Protein AF-Q38E23-F1 (afdb_monomer_lite)

Foldseek 3Di:
DDDDDDDDDDDDDDDDPDDDPDDPDDDDDDDDDDDDPPPPVVVPFPDPQFAKAWDWAPFLLDDLCLVCLVLLVLLLVLLCLLPDDDPPDDPDDPQQDWDWFDDLLAIWTDDPPDILFRPADLLRVLVSLVSVLCQLPDPSNQVSLVLLLVLLLLSLVLRCLRCVCVLCPPVLVVAFALQHQFEFEQFAAAQLFHFALVLLLVVLLVCCVPPQQDWKQFLLRDTDGVVRLCVVLVNPDSVPDDSVNLVLADDPPPQDPDPLVSVVNVSSRRSSCQCRNLPHVNVLVSLCVLLVVLLPDPGHRYAYEYEDEDQLQDLCRLVSSLCSCVVSVNDPGQRYAYEYEHDNDLDDDPRHDDHRPFFWQSSSSCSPQVLLVCCLSCVPDPSCVSVVVNQQRHQAYEYELDPPDDADDSDSPDRRRVVHTSPDHHGSVVVLVSCQRRLSSSQSSCVSVVHAHYFYEFEQDDPPRPSRLSSCLNRGQEYEQCQVCVVRSSSLSSCLLVLREYEHELQVCCSSVVDNSLPGCVSSCVSSLHLYAYHHHRNSHGPDDSCRRSVRSVVCCVSVVDDSQSSLSNSLSSLVSHSNDLVSSCVQANPQSVVFLVGGDCSRSSHHSVSRVSSVVSSVVVVVSSVVSVVVVPDPDDPPDPPPSPPPPPPDDDPQLFAFPPVDDFTATGIDHDLQPPPLLLVQLLLLLVLQVLQVLQDDDFPDPLVDDDDDDPVLQQDCDDPQDHLVQKDWDQDLLFIFMDGPVDDDDDPPSHDALVRLVVSLVSNCVSLVDPSNQVVLVSLLVSLLSSLVSCCSSCVSVQCPDPLCCLLLVLFLLQAFFEQEAAALLQNAALVLVLVLLLCCLVPPQQDFQDDDPPDTAGNVNVCVVLVHDNPDDSVQQQQAFDLVQAQPVVSNVQSSRGNSHPSNSQRARDCDDPVNCQNSLVSVVVVLVVQVVSVRYAYAYEDEDALLALCSLVSNLCSCVVSVVDHPRYAYEYEYELVQLVCLVVVSDQWQSSSSCSVQVNLVCCLSNVNVVVSSLVNQLRHAAYEYDDDQADDADDADSDRRNPGRDSDGHGLLVVLSSRQSNLVSSQVSSSSVVGHGYFYEYAACLDHDPSRLSSCSNRGQAYEANQNCVVRSSSLSSQQQQLHEYEHELQVSCSYYDNNLRGCVLSSLSSPRLYAYHHHRNHHRPDDSDRRVVRLVCCCVNVVQDSLSSLSNRLSSLVSTRDDPVVNCQQAHVLCLAQALVNGDCSRSVHRSSVSSSSSRSSVSVQSSSCSSSVHHRDGPHDRPVRVVVSVCVSVPPPDDDDDDDPVVVVVVVVVVVVVVVVVVVVVVVSVVVSVVVVVVVVVVVVVVVVVVVVVVVVVVVVVVVVVVDDDDDDDDDDDDDDDDDPPVVVVVVVPDDDDDDDDDDDDDDDDDDDDDDGDDDPDDDDDDD

Structure (mmCIF, N/CA/C/O backbone):
data_AF-Q38E23-F1
#
_entry.id   AF-Q38E23-F1
#
loop_
_atom_site.group_PDB
_atom_site.id
_atom_site.type_symbol
_atom_site.label_atom_id
_atom_site.label_alt_id
_atom_site.label_comp_id
_atom_site.label_asym_id
_atom_site.label_entity_id
_atom_site.label_seq_id
_atom_site.pdbx_PDB_ins_code
_atom_site.Cartn_x
_atom_site.Cartn_y
_atom_site.Cartn_z
_atom_site.occupancy
_atom_site.B_iso_or_equiv
_atom_site.auth_seq_id
_atom_site.auth_comp_id
_atom_site.auth_asym_id
_atom_site.auth_atom_id
_atom_site.pdbx_PDB_model_num
ATOM 1 N N . MET A 1 1 ? 8.575 -18.891 19.980 1.00 26.62 1 MET A N 1
ATOM 2 C CA . MET A 1 1 ? 8.418 -19.482 18.633 1.00 26.62 1 MET A CA 1
ATOM 3 C C . MET A 1 1 ? 7.518 -18.541 17.838 1.00 26.62 1 MET A C 1
ATOM 5 O O . MET A 1 1 ? 6.341 -18.454 18.142 1.00 26.62 1 MET A O 1
ATOM 9 N N . SER A 1 2 ? 8.113 -17.519 17.214 1.00 24.58 2 SER A N 1
ATOM 10 C CA . SER A 1 2 ? 8.435 -17.439 15.771 1.00 24.58 2 SER A CA 1
ATOM 11 C C . SER A 1 2 ? 7.200 -17.169 14.900 1.00 24.58 2 SER A C 1
ATOM 13 O O . SER A 1 2 ? 6.460 -18.096 14.613 1.00 24.58 2 SER A O 1
ATOM 15 N N . VAL A 1 3 ? 6.970 -15.904 14.526 1.00 27.03 3 VAL A N 1
ATOM 16 C CA . VAL A 1 3 ? 7.042 -15.373 13.144 1.00 27.03 3 VAL A CA 1
ATOM 17 C C . VAL A 1 3 ? 6.712 -13.873 13.201 1.00 27.03 3 VAL A C 1
ATOM 19 O O . VAL A 1 3 ? 5.596 -13.459 13.502 1.00 27.03 3 VAL A O 1
ATOM 22 N N . SER A 1 4 ? 7.734 -13.065 12.931 1.00 24.98 4 SER A N 1
ATOM 23 C CA . SER A 1 4 ? 7.705 -11.625 12.698 1.00 24.98 4 SER A CA 1
ATOM 24 C C . SER A 1 4 ? 7.331 -11.321 11.245 1.00 24.98 4 SER A C 1
ATOM 26 O O . SER A 1 4 ? 8.031 -11.787 10.350 1.00 24.98 4 SER A O 1
ATOM 28 N N . LEU A 1 5 ? 6.320 -10.481 11.009 1.00 30.67 5 LEU A N 1
ATOM 29 C CA . LEU A 1 5 ? 6.126 -9.764 9.742 1.00 30.67 5 LEU A CA 1
ATOM 30 C C . LEU A 1 5 ? 5.527 -8.375 10.029 1.00 30.67 5 LEU A C 1
ATOM 32 O O . LEU A 1 5 ? 4.349 -8.249 10.350 1.00 30.67 5 LEU A O 1
ATOM 36 N N . ALA A 1 6 ? 6.361 -7.340 9.914 1.00 26.36 6 ALA A N 1
ATOM 37 C CA . ALA A 1 6 ? 5.944 -5.963 9.642 1.00 26.36 6 ALA A CA 1
ATOM 38 C C . ALA A 1 6 ? 5.993 -5.730 8.120 1.00 26.36 6 ALA A C 1
ATOM 40 O O . ALA A 1 6 ? 6.743 -6.426 7.429 1.00 26.36 6 ALA A O 1
ATOM 41 N N . PRO A 1 7 ? 5.253 -4.742 7.589 1.00 33.09 7 PRO A N 1
ATOM 42 C CA . PRO A 1 7 ? 5.989 -3.608 7.015 1.00 33.09 7 PRO A CA 1
ATOM 43 C C . PRO A 1 7 ? 5.291 -2.241 7.168 1.00 33.09 7 PRO A C 1
ATOM 45 O O . PRO A 1 7 ? 4.073 -2.158 7.290 1.00 33.09 7 PRO A O 1
ATOM 48 N N . GLY A 1 8 ? 6.085 -1.163 7.073 1.00 30.02 8 GLY A N 1
ATOM 49 C CA . GLY A 1 8 ? 5.605 0.175 6.685 1.00 30.02 8 GLY A CA 1
ATOM 50 C C . GLY A 1 8 ? 5.859 1.299 7.691 1.00 30.02 8 GLY A C 1
ATOM 51 O O . GLY A 1 8 ? 4.940 1.746 8.367 1.00 30.02 8 GLY A O 1
ATOM 52 N N . ARG A 1 9 ? 7.111 1.764 7.781 1.00 26.50 9 ARG A N 1
ATOM 53 C CA . ARG A 1 9 ? 7.539 2.940 8.556 1.00 26.50 9 ARG A CA 1
ATOM 54 C C . ARG A 1 9 ? 6.974 4.241 7.954 1.00 26.50 9 ARG A C 1
ATOM 56 O O . ARG A 1 9 ? 7.314 4.566 6.824 1.00 26.50 9 ARG A O 1
ATOM 63 N N . SER A 1 10 ? 6.257 5.024 8.756 1.00 29.50 10 SER A N 1
ATOM 64 C CA . SER A 1 10 ? 6.319 6.492 8.746 1.00 29.50 10 SER A CA 1
ATOM 65 C C . SER A 1 10 ? 6.509 6.948 10.196 1.00 29.50 10 SER A C 1
ATOM 67 O O . SER A 1 10 ? 5.745 6.610 11.099 1.00 29.50 10 SER A O 1
ATOM 69 N N . SER A 1 11 ? 7.647 7.583 10.449 1.00 25.92 11 SER A N 1
ATOM 70 C CA . SER A 1 11 ? 8.106 8.007 11.765 1.00 25.92 11 SER A CA 1
ATOM 71 C C . SER A 1 11 ? 7.527 9.378 12.106 1.00 25.92 11 SER A C 1
ATOM 73 O O . SER A 1 11 ? 8.096 10.386 11.697 1.00 25.92 11 SER A O 1
ATOM 75 N N . PHE A 1 12 ? 6.462 9.427 12.906 1.00 30.44 12 PHE A N 1
ATOM 76 C CA . PHE A 1 12 ? 6.234 10.578 13.779 1.00 30.44 12 PHE A CA 1
ATOM 77 C C . PHE A 1 12 ? 6.994 10.329 15.082 1.00 30.44 12 PHE A C 1
ATOM 79 O O . PHE A 1 12 ? 6.668 9.432 15.861 1.00 30.44 12 PHE A O 1
ATOM 86 N N . PHE A 1 13 ? 8.064 11.097 15.284 1.00 25.95 13 PHE A N 1
ATOM 87 C CA . PHE A 1 13 ? 8.781 11.176 16.550 1.00 25.95 13 PHE A CA 1
ATOM 88 C C . PHE A 1 13 ? 7.824 11.680 17.640 1.00 25.95 13 PHE A C 1
ATOM 90 O O . PHE A 1 13 ? 7.591 12.878 17.760 1.00 25.95 13 PHE A O 1
ATOM 97 N N . LEU A 1 14 ? 7.322 10.783 18.487 1.00 28.83 14 LEU A N 1
ATOM 98 C CA . LEU A 1 14 ? 6.865 11.140 19.828 1.00 28.83 14 LEU A CA 1
ATOM 99 C C . LEU A 1 14 ? 7.870 10.560 20.819 1.00 28.83 14 LEU A C 1
ATOM 101 O O . LEU A 1 14 ? 7.968 9.348 21.004 1.00 28.83 14 LEU A O 1
ATOM 105 N N . ARG A 1 15 ? 8.678 11.454 21.406 1.00 25.81 15 ARG A N 1
ATOM 106 C CA . ARG A 1 15 ? 9.614 11.132 22.490 1.00 25.81 15 ARG A CA 1
ATOM 107 C C . ARG A 1 15 ? 8.862 10.391 23.608 1.00 25.81 15 ARG A C 1
ATOM 109 O O . ARG A 1 15 ? 7.825 10.893 24.045 1.00 25.81 15 ARG A O 1
ATOM 116 N N . PRO A 1 16 ? 9.382 9.267 24.128 1.00 24.05 16 PRO A N 1
ATOM 117 C CA . PRO A 1 16 ? 8.841 8.670 25.335 1.00 24.05 16 PRO A CA 1
ATOM 118 C C . PRO A 1 16 ? 9.229 9.568 26.514 1.00 24.05 16 PRO A C 1
ATOM 120 O O . PRO A 1 16 ? 10.410 9.725 26.818 1.00 24.05 16 PRO A O 1
ATOM 123 N N . TRP A 1 17 ? 8.250 10.172 27.188 1.00 28.02 17 TRP A N 1
ATOM 124 C CA . TRP A 1 17 ? 8.483 10.726 28.521 1.00 28.02 17 TRP A CA 1
ATOM 125 C C . TRP A 1 17 ? 8.622 9.556 29.502 1.00 28.02 17 TRP A C 1
ATOM 127 O O . TRP A 1 17 ? 7.655 9.101 30.106 1.00 28.02 17 TRP A O 1
ATOM 137 N N . GLN A 1 18 ? 9.845 9.031 29.608 1.00 25.16 18 GLN A N 1
ATOM 138 C CA . GLN A 1 18 ? 10.291 8.240 30.748 1.00 25.16 18 GLN A CA 1
ATOM 139 C C . GLN A 1 18 ? 10.613 9.184 31.917 1.00 25.16 18 GLN A C 1
ATOM 141 O O . GLN A 1 18 ? 11.291 10.193 31.748 1.00 25.16 18 GLN A O 1
ATOM 146 N N . SER A 1 19 ? 10.119 8.801 33.097 1.00 24.88 19 SER A N 1
ATOM 147 C CA . SER A 1 19 ? 10.531 9.226 34.442 1.00 24.88 19 SER A CA 1
ATOM 148 C C . SER A 1 19 ? 10.491 10.721 34.790 1.00 24.88 19 SER A C 1
ATOM 150 O O . SER A 1 19 ? 11.466 11.432 34.581 1.00 24.88 19 SER A O 1
ATOM 152 N N . VAL A 1 20 ? 9.451 11.138 35.522 1.00 27.77 20 VAL A N 1
ATOM 153 C CA . VAL A 1 20 ? 9.624 11.989 36.718 1.00 27.77 20 VAL A CA 1
ATOM 154 C C . VAL A 1 20 ? 8.665 11.487 37.805 1.00 27.77 20 VAL A C 1
ATOM 156 O O . VAL A 1 20 ? 7.559 11.986 37.986 1.00 27.77 20 VAL A O 1
ATOM 159 N N . ASN A 1 21 ? 9.100 10.450 38.524 1.00 27.36 21 ASN A N 1
ATOM 160 C CA . ASN A 1 21 ? 8.643 10.190 39.887 1.00 27.36 21 ASN A CA 1
ATOM 161 C C . ASN A 1 21 ? 9.319 11.233 40.778 1.00 27.36 21 ASN A C 1
ATOM 163 O O . ASN A 1 21 ? 10.463 11.029 41.162 1.00 27.36 21 ASN A O 1
ATOM 167 N N . GLN A 1 22 ? 8.651 12.352 41.045 1.00 26.08 22 GLN A N 1
ATOM 168 C CA . GLN A 1 22 ? 8.948 13.289 42.135 1.00 26.08 22 GLN A CA 1
ATOM 169 C C . GLN A 1 22 ? 7.962 14.444 41.994 1.00 26.08 22 GLN A C 1
ATOM 171 O O . GLN A 1 22 ? 8.212 15.318 41.192 1.00 26.08 22 GLN A O 1
ATOM 176 N N . PHE A 1 23 ? 6.834 14.423 42.705 1.00 27.36 23 PHE A N 1
ATOM 177 C CA . PHE A 1 23 ? 6.151 15.623 43.218 1.00 27.36 23 PHE A CA 1
ATOM 178 C C . PHE A 1 23 ? 5.080 15.162 44.210 1.00 27.36 23 PHE A C 1
ATOM 180 O O . PHE A 1 23 ? 3.886 15.112 43.930 1.00 27.36 23 PHE A O 1
ATOM 187 N N . GLY A 1 24 ? 5.544 14.792 45.404 1.00 26.17 24 GLY A N 1
ATOM 188 C CA . GLY A 1 24 ? 4.743 14.971 46.602 1.00 26.17 24 GLY A CA 1
ATOM 189 C C . GLY A 1 24 ? 4.828 16.443 46.977 1.00 26.17 24 GLY A C 1
ATOM 190 O O . GLY A 1 24 ? 5.853 16.862 47.495 1.00 26.17 24 GLY A O 1
ATOM 191 N N . GLN A 1 25 ? 3.799 17.222 46.654 1.00 27.80 25 GLN A N 1
ATOM 192 C CA . GLN A 1 25 ? 3.419 18.449 47.358 1.00 27.80 25 GLN A CA 1
ATOM 193 C C . GLN A 1 25 ? 2.066 18.921 46.809 1.00 27.80 25 GLN A C 1
ATOM 195 O O . GLN A 1 25 ? 1.895 19.207 45.629 1.00 27.80 25 GLN A O 1
ATOM 200 N N . SER A 1 26 ? 1.086 18.919 47.703 1.00 25.22 26 SER A N 1
ATOM 201 C CA . SER A 1 26 ? -0.287 19.391 47.544 1.00 25.22 26 SER A CA 1
ATOM 202 C C . SER A 1 26 ? -0.360 20.837 47.032 1.00 25.22 26 SER A C 1
ATOM 204 O O . SER A 1 26 ? 0.235 21.705 47.674 1.00 25.22 26 SER A O 1
ATOM 206 N N . PRO A 1 27 ? -1.136 21.155 45.978 1.00 31.14 27 PRO A N 1
ATOM 207 C CA . PRO A 1 27 ? -1.463 22.539 45.675 1.00 31.14 27 PRO A CA 1
ATOM 208 C C . PRO A 1 27 ? -2.679 22.972 46.507 1.00 31.14 27 PRO A C 1
ATOM 210 O O . PRO A 1 27 ? -3.753 22.372 46.432 1.00 31.14 27 PRO A O 1
ATOM 213 N N . GLN A 1 28 ? -2.486 24.006 47.328 1.00 28.02 28 GLN A N 1
ATOM 214 C CA . GLN A 1 28 ? -3.559 24.715 48.027 1.00 28.02 28 GLN A CA 1
ATOM 215 C C . GLN A 1 28 ? -4.561 25.344 47.038 1.00 28.02 28 GLN A C 1
ATOM 217 O O . GLN A 1 28 ? -4.169 25.732 45.935 1.00 28.02 28 GLN A O 1
ATOM 222 N N . PRO A 1 29 ? -5.842 25.503 47.422 1.00 29.36 29 PRO A N 1
ATOM 223 C CA . PRO A 1 29 ? -6.830 26.169 46.589 1.00 29.36 29 PRO A CA 1
ATOM 224 C C . PRO A 1 29 ? -6.668 27.690 46.718 1.00 29.36 29 PRO A C 1
ATOM 226 O O . PRO A 1 29 ? -6.955 28.260 47.770 1.00 29.36 29 PRO A O 1
ATOM 229 N N . HIS A 1 30 ? -6.227 28.367 45.656 1.00 30.34 30 HIS A N 1
ATOM 230 C CA . HIS A 1 30 ? -6.320 29.827 45.600 1.00 30.34 30 HIS A CA 1
ATOM 231 C C . HIS A 1 30 ? -7.758 30.267 45.262 1.00 30.34 30 HIS A C 1
ATOM 233 O O . HIS A 1 30 ? -8.365 29.714 44.340 1.00 30.34 30 HIS A O 1
ATOM 239 N N . PRO A 1 31 ? -8.317 31.247 45.997 1.00 29.45 31 PRO A N 1
ATOM 240 C CA . PRO A 1 31 ? -9.691 31.695 45.837 1.00 29.45 31 PRO A CA 1
ATOM 241 C C . PRO A 1 31 ? -9.829 32.744 44.720 1.00 29.45 31 PRO A C 1
ATOM 243 O O . PRO A 1 31 ? -9.004 33.640 44.582 1.00 29.45 31 PRO A O 1
ATOM 246 N N . THR A 1 32 ? -10.917 32.615 43.956 1.00 27.48 32 THR A N 1
ATOM 247 C CA . THR A 1 32 ? -11.698 33.684 43.299 1.00 27.48 32 THR A CA 1
ATOM 248 C C . THR A 1 32 ? -10.943 34.905 42.750 1.00 27.48 32 THR A C 1
ATOM 250 O O . THR A 1 32 ? -10.739 35.885 43.461 1.00 27.48 32 THR A O 1
ATOM 253 N N . ALA A 1 33 ? -10.704 34.910 41.434 1.00 28.75 33 ALA A N 1
ATOM 254 C CA . ALA A 1 33 ? -10.494 36.122 40.640 1.00 28.75 33 ALA A CA 1
ATOM 255 C C . ALA A 1 33 ? -11.649 36.286 39.629 1.00 28.75 33 ALA A C 1
ATOM 257 O O . ALA A 1 33 ? -11.705 35.646 38.582 1.00 28.75 33 ALA A O 1
ATOM 258 N N . THR A 1 34 ? -12.636 37.072 40.055 1.00 27.83 34 THR A N 1
ATOM 259 C CA . THR A 1 34 ? -13.383 38.090 39.289 1.00 27.83 34 THR A CA 1
ATOM 260 C C . THR A 1 34 ? -13.369 38.026 37.746 1.00 27.83 34 THR A C 1
ATOM 262 O O . THR A 1 34 ? -12.429 38.450 37.087 1.00 27.83 34 THR A O 1
ATOM 265 N N . THR A 1 35 ? -14.484 37.553 37.179 1.00 29.22 35 THR A N 1
ATOM 266 C CA . THR A 1 35 ? -15.346 38.251 36.189 1.00 29.22 35 THR A CA 1
ATOM 267 C C . THR A 1 35 ? -14.755 39.108 35.047 1.00 29.22 35 THR A C 1
ATOM 269 O O . THR A 1 35 ? -15.423 40.046 34.636 1.00 29.22 35 THR A O 1
ATOM 272 N N . GLU A 1 36 ? -13.614 38.763 34.435 1.00 28.75 36 GLU A N 1
ATOM 273 C CA . GLU A 1 36 ? -13.176 39.414 33.168 1.00 28.75 36 GLU A CA 1
ATOM 274 C C . GLU A 1 36 ? -12.664 38.466 32.050 1.00 28.75 36 GLU A C 1
ATOM 276 O O . GLU A 1 36 ? -12.274 38.922 30.982 1.00 28.75 36 GLU A O 1
ATOM 281 N N . GLY A 1 37 ? -12.744 37.135 32.206 1.00 29.17 37 GLY A N 1
ATOM 282 C CA . GLY A 1 37 ? -12.168 36.163 31.245 1.00 29.17 37 GLY A CA 1
ATOM 283 C C . GLY A 1 37 ? -13.132 35.444 30.283 1.00 29.17 37 GLY A C 1
ATOM 284 O O . GLY A 1 37 ? -12.737 34.489 29.618 1.00 29.17 37 GLY A O 1
ATOM 285 N N . ARG A 1 38 ? -14.416 35.825 30.219 1.00 29.59 38 ARG A N 1
ATOM 286 C CA . ARG A 1 38 ? -15.460 35.030 29.527 1.00 29.59 38 ARG A CA 1
ATOM 287 C C . ARG A 1 38 ? -15.474 35.136 27.991 1.00 29.59 38 ARG A C 1
ATOM 289 O O . ARG A 1 38 ? -16.160 34.340 27.359 1.00 29.59 38 ARG A O 1
ATOM 296 N N . ASN A 1 39 ? -14.725 36.064 27.390 1.00 30.70 39 ASN A N 1
ATOM 297 C CA . ASN A 1 39 ? -14.794 36.333 25.944 1.00 30.70 39 ASN A CA 1
ATOM 298 C C . ASN A 1 39 ? -13.799 35.543 25.074 1.00 30.70 39 ASN A C 1
ATOM 300 O O . ASN A 1 39 ? -14.061 35.378 23.884 1.00 30.70 39 ASN A O 1
ATOM 304 N N . ASP A 1 40 ? -12.714 34.995 25.627 1.00 33.81 40 ASP A N 1
ATOM 305 C CA . ASP A 1 40 ? -11.731 34.257 24.813 1.00 33.81 40 ASP A CA 1
ATOM 306 C C . ASP A 1 40 ? -12.144 32.807 24.520 1.00 33.81 40 ASP A C 1
ATOM 308 O O . ASP A 1 40 ? -11.715 32.230 23.523 1.00 33.81 40 ASP A O 1
ATOM 312 N N . TYR A 1 41 ? -13.049 32.234 25.317 1.00 37.50 41 TYR A N 1
ATOM 313 C CA . TYR A 1 41 ? -13.522 30.855 25.140 1.00 37.50 41 TYR A CA 1
ATOM 314 C C . TYR A 1 41 ? -14.692 30.728 24.152 1.00 37.50 41 TYR A C 1
ATOM 316 O O . TYR A 1 41 ? -14.844 29.691 23.509 1.00 37.50 41 TYR A O 1
ATOM 324 N N . VAL A 1 42 ? -15.467 31.798 23.927 1.00 37.12 42 VAL A N 1
ATOM 325 C CA . VAL A 1 42 ? -16.518 31.828 22.887 1.00 37.12 42 VAL A CA 1
ATOM 326 C C . VAL A 1 42 ? -15.907 31.780 21.473 1.00 37.12 42 VAL A C 1
ATOM 328 O O . VAL A 1 42 ? -16.546 31.304 20.539 1.00 37.12 42 VAL A O 1
ATOM 331 N N . LYS A 1 43 ? -14.628 32.156 21.319 1.00 40.34 43 LYS A N 1
ATOM 332 C CA . LYS A 1 43 ? -13.851 31.978 20.077 1.00 40.34 43 LYS A CA 1
ATOM 333 C C . LYS A 1 43 ? -13.457 30.522 19.777 1.00 40.34 43 LYS A C 1
ATOM 335 O O . LYS A 1 43 ? -12.928 30.265 18.700 1.00 40.34 43 LYS A O 1
ATOM 340 N N . CYS A 1 44 ? -13.691 29.569 20.683 1.00 47.09 44 CYS A N 1
ATOM 341 C CA . CYS A 1 44 ? -13.277 28.173 20.500 1.00 47.09 44 CYS A CA 1
ATOM 342 C C . CYS A 1 44 ? -14.272 27.298 19.716 1.00 47.09 44 CYS A C 1
ATOM 344 O O . CYS A 1 44 ? -14.006 26.115 19.541 1.00 47.09 44 CYS A O 1
ATOM 346 N N . GLN A 1 45 ? -15.393 27.808 19.201 1.00 54.16 45 GLN A N 1
ATOM 347 C CA . GLN A 1 45 ? -16.149 27.054 18.192 1.00 54.16 45 GLN A CA 1
ATOM 348 C C . GLN A 1 45 ? -15.553 27.333 16.810 1.00 54.16 45 GLN A C 1
ATOM 350 O O . GLN A 1 45 ? -15.585 28.468 16.340 1.00 54.16 45 GLN A O 1
ATOM 355 N N . LEU A 1 46 ? -14.983 26.298 16.177 1.00 57.56 46 LEU A N 1
ATOM 356 C CA . LEU A 1 46 ? -14.541 26.363 14.781 1.00 57.56 46 LEU A CA 1
ATOM 357 C C . LEU A 1 46 ? -15.713 26.843 13.920 1.00 57.56 46 LEU A C 1
ATOM 359 O O . LEU A 1 46 ? -16.765 26.202 13.896 1.00 57.56 46 LEU A O 1
ATOM 363 N N . GLN A 1 47 ? -15.539 27.980 13.249 1.00 58.81 47 GLN A N 1
ATOM 364 C CA . GLN A 1 47 ? -16.518 28.464 12.285 1.00 58.81 47 GLN A CA 1
ATOM 365 C C . GLN A 1 47 ? -16.499 27.544 11.066 1.00 58.81 47 GLN A C 1
ATOM 367 O O . GLN A 1 47 ? -15.431 27.232 10.540 1.00 58.81 47 GLN A O 1
ATOM 372 N N . GLU A 1 48 ? -17.679 27.126 10.603 1.00 58.97 48 GLU A N 1
ATOM 373 C CA . GLU A 1 48 ? -17.801 26.260 9.424 1.00 58.97 48 GLU A CA 1
ATOM 374 C C . GLU A 1 48 ? -17.151 26.853 8.170 1.00 58.97 48 GLU A C 1
ATOM 376 O O . GLU A 1 48 ? -16.682 26.100 7.322 1.00 58.97 48 GLU A O 1
ATOM 381 N N . SER A 1 49 ? -17.101 28.186 8.062 1.00 59.97 49 SER A N 1
ATOM 382 C CA . SER A 1 49 ? -16.440 28.906 6.967 1.00 59.97 49 SER A CA 1
ATOM 383 C C . SER A 1 49 ? -14.957 28.571 6.842 1.00 59.97 49 SER A C 1
ATOM 385 O O . SER A 1 49 ? -14.388 28.706 5.763 1.00 59.97 49 SER A O 1
ATOM 387 N N . ASN A 1 50 ? -14.331 28.126 7.934 1.00 65.25 50 ASN A N 1
ATOM 388 C CA . ASN A 1 50 ? -12.900 27.877 7.980 1.00 65.25 50 ASN A CA 1
ATOM 389 C C . ASN A 1 50 ? -12.554 26.389 7.810 1.00 65.25 50 ASN A C 1
ATOM 391 O O . ASN A 1 50 ? -11.417 26.007 8.066 1.00 65.25 50 ASN A O 1
ATOM 395 N N . MET A 1 51 ? -13.503 25.538 7.410 1.00 70.81 51 MET A N 1
ATOM 396 C CA . MET A 1 51 ? -13.279 24.100 7.250 1.00 70.81 51 MET A CA 1
ATOM 397 C C . MET A 1 51 ? -13.477 23.635 5.814 1.00 70.81 51 MET A C 1
ATOM 399 O O . MET A 1 51 ? -14.276 24.186 5.062 1.00 70.81 51 MET A O 1
ATOM 403 N N . PHE A 1 52 ? -12.754 22.578 5.450 1.00 75.25 52 PHE A N 1
ATOM 404 C CA . PHE A 1 52 ? -12.961 21.883 4.192 1.00 75.25 52 PHE A CA 1
ATOM 405 C C . PHE A 1 52 ? -14.231 21.034 4.267 1.00 75.25 52 PHE A C 1
ATOM 407 O O . PHE A 1 52 ? -14.337 20.104 5.069 1.00 75.25 52 PHE A O 1
ATOM 414 N N . LYS A 1 53 ? -15.193 21.328 3.402 1.00 77.75 53 LYS A N 1
ATOM 415 C CA . LYS A 1 53 ? -16.391 20.534 3.156 1.00 77.75 53 LYS A CA 1
ATOM 416 C C . LYS A 1 53 ? -16.127 19.583 1.989 1.00 77.75 53 LYS A C 1
ATOM 418 O O . LYS A 1 53 ? -15.624 19.986 0.941 1.00 77.75 53 LYS A O 1
ATOM 423 N N . VAL A 1 54 ? -16.481 18.312 2.182 1.00 81.69 54 VAL A N 1
ATOM 424 C CA . VAL A 1 54 ? -16.470 17.290 1.127 1.00 81.69 54 VAL A CA 1
ATOM 425 C C . VAL A 1 54 ? -17.902 17.134 0.634 1.00 81.69 54 VAL A C 1
ATOM 427 O O . VAL A 1 54 ? -18.722 16.470 1.280 1.00 81.69 54 VAL A O 1
ATOM 430 N N . VAL A 1 55 ? -18.212 17.786 -0.481 1.00 80.31 55 VAL A N 1
ATOM 431 C CA . VAL A 1 55 ? -19.549 17.798 -1.080 1.00 80.31 55 VAL A CA 1
ATOM 432 C C . VAL A 1 55 ? -19.572 16.809 -2.237 1.00 80.31 55 VAL A C 1
ATOM 434 O O . VAL A 1 55 ? -18.653 16.771 -3.054 1.00 80.31 55 VAL A O 1
ATOM 437 N N . ILE A 1 56 ? -20.616 15.986 -2.290 1.00 79.19 56 ILE A N 1
ATOM 438 C CA . ILE A 1 56 ? -20.867 15.116 -3.435 1.00 79.19 56 ILE A CA 1
ATOM 439 C C . ILE A 1 56 ? -21.973 15.774 -4.246 1.00 79.19 56 ILE A C 1
ATOM 441 O O . ILE A 1 56 ? -23.113 15.849 -3.791 1.00 79.19 56 ILE A O 1
ATOM 445 N N . ASP A 1 57 ? -21.616 16.278 -5.420 1.00 75.62 57 ASP A N 1
ATOM 446 C CA . ASP A 1 57 ? -22.555 16.901 -6.339 1.00 75.62 57 ASP A CA 1
ATOM 447 C C . ASP A 1 57 ? -23.057 15.875 -7.357 1.00 75.62 57 ASP A C 1
ATOM 449 O O . ASP A 1 57 ? -22.282 15.100 -7.919 1.00 75.62 57 ASP A O 1
ATOM 453 N N . GLY A 1 58 ? -24.367 15.862 -7.582 1.00 71.75 58 GLY A N 1
ATOM 454 C CA . GLY A 1 58 ? -25.010 14.977 -8.543 1.00 71.75 58 GLY A CA 1
ATOM 455 C C . GLY A 1 58 ? -25.126 13.495 -8.147 1.00 71.75 58 GLY A C 1
ATOM 456 O O . GLY A 1 58 ? -25.259 12.645 -9.024 1.00 71.75 58 GLY A O 1
ATOM 457 N N . ASP A 1 59 ? -25.092 13.144 -6.860 1.00 78.88 59 ASP A N 1
ATOM 458 C CA . ASP A 1 59 ? -25.343 11.762 -6.425 1.00 78.88 59 ASP A CA 1
ATOM 459 C C . ASP A 1 59 ? -26.829 11.388 -6.554 1.00 78.88 59 ASP A C 1
ATOM 461 O O . ASP A 1 59 ? -27.690 11.933 -5.864 1.00 78.88 59 ASP A O 1
ATOM 465 N N . ASP A 1 60 ? -27.134 10.430 -7.430 1.00 71.75 60 ASP A N 1
ATOM 466 C CA . ASP A 1 60 ? -28.488 9.914 -7.662 1.00 71.75 60 ASP A CA 1
ATOM 467 C C . ASP A 1 60 ? -28.736 8.536 -7.015 1.00 71.75 60 ASP A C 1
ATOM 469 O O . ASP A 1 60 ? -29.770 7.896 -7.259 1.00 71.75 60 ASP A O 1
ATOM 473 N N . GLY A 1 61 ? -27.786 8.059 -6.199 1.00 74.31 61 GLY A N 1
ATOM 474 C CA . GLY A 1 61 ? -27.826 6.761 -5.528 1.00 74.31 61 GLY A CA 1
ATOM 475 C C . GLY A 1 61 ? -27.422 5.574 -6.404 1.00 74.31 61 GLY A C 1
ATOM 476 O O . GLY A 1 61 ? -27.339 4.444 -5.914 1.00 74.31 61 GLY A O 1
ATOM 477 N N . GLY A 1 62 ? -27.153 5.797 -7.690 1.00 73.38 62 GLY A N 1
ATOM 478 C CA . GLY A 1 62 ? -26.713 4.773 -8.624 1.00 73.38 62 GLY A CA 1
ATOM 479 C C . GLY A 1 62 ? -27.805 3.774 -9.030 1.00 73.38 62 GLY A C 1
ATOM 480 O O . GLY A 1 62 ? -28.986 3.855 -8.677 1.00 73.38 62 GLY A O 1
ATOM 481 N N . VAL A 1 63 ? -27.421 2.803 -9.860 1.00 71.12 63 VAL A N 1
ATOM 482 C CA . VAL A 1 63 ? -28.347 1.806 -10.433 1.00 71.12 63 VAL A CA 1
ATOM 483 C C . VAL A 1 63 ? -28.855 0.817 -9.378 1.00 71.12 63 VAL A C 1
ATOM 485 O O . VAL A 1 63 ? -30.027 0.438 -9.397 1.00 71.12 63 VAL A O 1
ATOM 488 N N . ASP A 1 64 ? -27.994 0.399 -8.451 1.00 78.75 64 ASP A N 1
ATOM 489 C CA . ASP A 1 64 ? -28.336 -0.645 -7.484 1.00 78.75 64 ASP A CA 1
ATOM 490 C C . ASP A 1 64 ? -29.293 -0.145 -6.397 1.00 78.75 64 ASP A C 1
ATOM 492 O O . ASP A 1 64 ? -30.260 -0.847 -6.094 1.00 78.75 64 ASP A O 1
ATOM 496 N N . LEU A 1 65 ? -29.115 1.079 -5.874 1.00 84.44 65 LEU A N 1
ATOM 497 C CA . LEU A 1 65 ? -30.042 1.646 -4.886 1.00 84.44 65 LEU A CA 1
ATOM 498 C C . LEU A 1 65 ? -31.438 1.836 -5.489 1.00 84.44 65 LEU A C 1
ATOM 500 O O . LEU A 1 65 ? -32.430 1.429 -4.885 1.00 84.44 65 LEU A O 1
ATOM 504 N N . ARG A 1 66 ? -31.523 2.333 -6.731 1.00 82.31 66 ARG A N 1
ATOM 505 C CA . ARG A 1 66 ? -32.786 2.463 -7.482 1.00 82.31 66 ARG A CA 1
ATOM 506 C C . ARG A 1 66 ? -33.550 1.149 -7.638 1.00 82.31 66 ARG A C 1
ATOM 508 O O . ARG A 1 66 ? -34.778 1.156 -7.651 1.00 82.31 66 ARG A O 1
ATOM 515 N N . LYS A 1 67 ? -32.854 0.013 -7.728 1.00 83.94 67 LYS A N 1
ATOM 516 C CA . LYS A 1 67 ? -33.494 -1.311 -7.811 1.00 83.94 67 LYS A CA 1
ATOM 517 C C . LYS A 1 67 ? -34.063 -1.784 -6.471 1.00 83.94 67 LYS A C 1
ATOM 519 O O . LYS A 1 67 ? -34.999 -2.581 -6.468 1.00 83.94 67 LYS A O 1
ATOM 524 N N . VAL A 1 68 ? -33.509 -1.329 -5.343 1.00 90.31 68 VAL A N 1
ATOM 525 C CA . VAL A 1 68 ? -33.824 -1.884 -4.012 1.00 90.31 68 VAL A CA 1
ATOM 526 C C . VAL A 1 68 ? -34.503 -0.917 -3.053 1.00 90.31 68 VAL A C 1
ATOM 528 O O . VAL A 1 68 ? -35.028 -1.379 -2.041 1.00 90.31 68 VAL A O 1
ATOM 531 N N . TYR A 1 69 ? -34.548 0.386 -3.348 1.00 90.00 69 TYR A N 1
ATOM 532 C CA . TYR A 1 69 ? -35.006 1.400 -2.393 1.00 90.00 69 TYR A CA 1
ATOM 533 C C . TYR A 1 69 ? -36.409 1.106 -1.838 1.00 90.00 69 TYR A C 1
ATOM 535 O O . TYR A 1 69 ? -36.616 1.274 -0.647 1.00 90.00 69 TYR A O 1
ATOM 543 N N . LYS A 1 70 ? -37.339 0.546 -2.633 1.00 90.44 70 LYS A N 1
ATOM 544 C CA . LYS A 1 70 ? -38.670 0.110 -2.154 1.00 90.44 70 LYS A CA 1
ATOM 545 C C . LYS A 1 70 ? -38.604 -0.896 -1.003 1.00 90.44 70 LYS A C 1
ATOM 547 O O . LYS A 1 70 ? -39.419 -0.850 -0.088 1.00 90.44 70 LYS A O 1
ATOM 552 N N . ARG A 1 71 ? -37.654 -1.836 -1.057 1.00 92.06 71 ARG A N 1
ATOM 553 C CA . ARG A 1 71 ? -37.449 -2.832 0.008 1.00 92.06 71 ARG A CA 1
ATOM 554 C C . ARG A 1 71 ? -36.843 -2.193 1.255 1.00 92.06 71 ARG A C 1
ATOM 556 O O . ARG A 1 71 ? -37.175 -2.614 2.358 1.00 92.06 71 ARG A O 1
ATOM 563 N N . LEU A 1 72 ? -35.964 -1.206 1.072 1.00 92.75 72 LEU A N 1
ATOM 564 C CA . LEU A 1 72 ? -35.368 -0.447 2.172 1.00 92.75 72 LEU A CA 1
ATOM 565 C C . LEU A 1 72 ? -36.403 0.465 2.841 1.00 92.75 72 LEU A C 1
ATOM 567 O O . LEU A 1 72 ? -36.499 0.440 4.059 1.00 92.75 72 LEU A O 1
ATOM 571 N N . ASP A 1 73 ? -37.223 1.175 2.061 1.00 91.06 73 ASP A N 1
ATOM 572 C CA . ASP A 1 73 ? -38.330 2.022 2.535 1.00 91.06 73 ASP A CA 1
ATOM 573 C C . ASP A 1 73 ? -39.323 1.193 3.364 1.00 91.06 73 ASP A C 1
ATOM 575 O O . ASP A 1 73 ? -39.656 1.557 4.486 1.00 91.06 73 ASP A O 1
ATOM 579 N N . LEU A 1 74 ? -39.672 -0.015 2.897 1.00 91.75 74 LEU A N 1
ATOM 580 C CA . LEU A 1 74 ? -40.490 -0.952 3.672 1.00 91.75 74 LEU A CA 1
ATOM 581 C C . LEU A 1 74 ? -39.838 -1.342 5.014 1.00 91.75 74 LEU A C 1
ATOM 583 O O . LEU A 1 74 ? -40.522 -1.399 6.033 1.00 91.75 74 LEU A O 1
ATOM 587 N N . ALA A 1 75 ? -38.530 -1.621 5.033 1.00 92.75 75 ALA A N 1
ATOM 588 C CA . ALA A 1 75 ? -37.806 -1.961 6.261 1.00 92.75 75 ALA A CA 1
ATOM 589 C C . ALA A 1 75 ? -37.705 -0.770 7.234 1.00 92.75 75 ALA A C 1
ATOM 591 O O . ALA A 1 75 ? -37.767 -0.961 8.451 1.00 92.75 75 ALA A O 1
ATOM 592 N N . ILE A 1 76 ? -37.587 0.449 6.702 1.00 92.25 76 ILE A N 1
ATOM 593 C CA . ILE A 1 76 ? -37.605 1.697 7.469 1.00 92.25 76 ILE A CA 1
ATOM 594 C C . ILE A 1 76 ? -38.982 1.896 8.111 1.00 92.25 76 ILE A C 1
ATOM 596 O O . ILE A 1 76 ? -39.083 2.050 9.331 1.00 92.25 76 ILE A O 1
ATOM 600 N N . ASP A 1 77 ? -40.047 1.784 7.315 1.00 91.75 77 ASP A N 1
ATOM 601 C CA . ASP A 1 77 ? -41.429 1.900 7.777 1.00 91.75 77 ASP A CA 1
ATOM 602 C C . ASP A 1 77 ? -41.764 0.866 8.862 1.00 91.75 77 ASP A C 1
ATOM 604 O O . ASP A 1 77 ? -42.472 1.193 9.820 1.00 91.75 77 ASP A O 1
ATOM 608 N N . MET A 1 78 ? -41.229 -0.360 8.766 1.00 92.62 78 MET A N 1
ATOM 609 C CA . MET A 1 78 ? -41.388 -1.385 9.804 1.00 92.62 78 MET A CA 1
ATOM 610 C C . MET A 1 78 ? -40.907 -0.876 11.165 1.00 92.62 78 MET A C 1
ATOM 612 O O . MET A 1 78 ? -41.700 -0.842 12.106 1.00 92.62 78 MET A O 1
ATOM 616 N N . ARG A 1 79 ? -39.650 -0.421 11.299 1.00 92.81 79 ARG A N 1
ATOM 617 C CA . ARG A 1 79 ? -39.133 0.084 12.590 1.00 92.81 79 ARG A CA 1
ATOM 618 C C . ARG A 1 79 ? -39.934 1.287 13.085 1.00 92.81 79 ARG A C 1
ATOM 620 O O . ARG A 1 79 ? -40.266 1.339 14.274 1.00 92.81 79 ARG A O 1
ATOM 627 N N . THR A 1 80 ? -40.292 2.218 12.199 1.00 90.75 80 THR A N 1
ATOM 628 C CA . THR A 1 80 ? -41.100 3.393 12.563 1.00 90.75 80 THR A CA 1
ATOM 629 C C . THR A 1 80 ? -42.446 2.981 13.177 1.00 90.75 80 THR A C 1
ATOM 631 O O . THR A 1 80 ? -42.869 3.579 14.167 1.00 90.75 80 THR A O 1
ATOM 634 N N . GLN A 1 81 ? -43.087 1.905 12.700 1.00 89.62 81 GLN A N 1
ATOM 635 C CA . GLN A 1 81 ? -44.330 1.381 13.290 1.00 89.62 81 GLN A CA 1
ATOM 636 C C . GLN A 1 81 ? -44.144 0.812 14.709 1.00 89.62 81 GLN A C 1
ATOM 638 O O . GLN A 1 81 ? -45.000 1.044 15.566 1.00 89.62 81 GLN A O 1
ATOM 643 N N . TYR A 1 82 ? -43.034 0.118 14.994 1.00 89.56 82 TYR A N 1
ATOM 644 C CA . TYR A 1 82 ? -42.734 -0.396 16.344 1.00 89.56 82 TYR A CA 1
ATOM 645 C C . TYR A 1 82 ? -42.319 0.711 17.327 1.00 89.56 82 TYR A C 1
ATOM 647 O O . TYR A 1 82 ? -42.560 0.601 18.536 1.00 89.56 82 TYR A O 1
ATOM 655 N N . LYS A 1 83 ? -41.700 1.791 16.835 1.00 87.00 83 LYS A N 1
ATOM 656 C CA . LYS A 1 83 ? -41.218 2.909 17.664 1.00 87.00 83 LYS A CA 1
ATOM 657 C C . LYS A 1 83 ? -42.210 4.064 17.810 1.00 87.00 83 LYS A C 1
ATOM 659 O O . LYS A 1 83 ? -42.016 4.893 18.697 1.00 87.00 83 LYS A O 1
ATOM 664 N N . LYS A 1 84 ? -43.298 4.099 17.032 1.00 78.19 84 LYS A N 1
ATOM 665 C CA . LYS A 1 84 ? -44.360 5.105 17.177 1.00 78.19 84 LYS A CA 1
ATOM 666 C C . LYS A 1 84 ? -44.924 5.084 18.606 1.00 78.19 84 LYS A C 1
ATOM 668 O O . LYS A 1 84 ? -45.358 4.042 19.116 1.00 78.19 84 LYS A O 1
ATOM 673 N N . SER A 1 85 ? -44.894 6.239 19.269 1.00 62.12 85 SER A N 1
ATOM 674 C CA . SER A 1 85 ? -45.602 6.441 20.531 1.00 62.12 85 SER A CA 1
ATOM 675 C C . SER A 1 85 ? -47.085 6.617 20.241 1.00 62.12 85 SER A C 1
ATOM 677 O O . SER A 1 85 ? -47.432 7.397 19.355 1.00 62.12 85 SER A O 1
ATOM 679 N N . ASN A 1 86 ? -47.953 5.946 20.998 1.00 57.03 86 ASN A N 1
ATOM 680 C CA . ASN A 1 86 ? -49.362 6.318 21.001 1.00 57.03 86 ASN A CA 1
ATOM 681 C C . ASN A 1 86 ? -49.436 7.771 21.488 1.00 57.03 86 ASN A C 1
ATOM 683 O O . ASN A 1 86 ? -48.881 8.099 22.541 1.00 57.03 86 ASN A O 1
ATOM 687 N N . GLU A 1 87 ? -50.037 8.652 20.692 1.00 49.44 87 GLU A N 1
ATOM 688 C CA . GLU A 1 87 ? -50.306 10.036 21.076 1.00 49.44 87 GLU A CA 1
ATOM 689 C C . GLU A 1 87 ? -51.342 10.027 22.203 1.00 49.44 87 GLU A C 1
ATOM 691 O O . GLU A 1 87 ? -52.537 10.178 21.984 1.00 49.44 87 GLU A O 1
ATOM 696 N N . VAL A 1 88 ? -50.893 9.784 23.434 1.00 51.59 88 VAL A N 1
ATOM 697 C CA . VAL A 1 88 ? -51.716 10.001 24.621 1.00 51.59 88 VAL A CA 1
ATOM 698 C C . VAL A 1 88 ? -51.577 11.475 24.976 1.00 51.59 88 VAL A C 1
ATOM 700 O O . VAL A 1 88 ? -50.765 11.877 25.810 1.00 51.59 88 VAL A O 1
ATOM 703 N N . SER A 1 89 ? -52.321 12.300 24.253 1.00 43.50 89 SER A N 1
ATOM 704 C CA . SER A 1 89 ? -52.493 13.720 24.521 1.00 43.50 89 SER A CA 1
ATOM 705 C C . SER A 1 89 ? -53.150 13.906 25.898 1.00 43.50 89 SER A C 1
ATOM 707 O O . SER A 1 89 ? -54.281 13.498 26.130 1.00 43.50 89 SER A O 1
ATOM 709 N N . HIS A 1 90 ? -52.387 14.485 26.833 1.00 44.41 90 HIS A N 1
ATOM 710 C CA . HIS A 1 90 ? -52.814 15.126 28.086 1.00 44.41 90 HIS A CA 1
ATOM 711 C C . HIS A 1 90 ? -54.064 14.557 28.797 1.00 44.41 90 HIS A C 1
ATOM 713 O O . HIS A 1 90 ? -55.069 15.249 28.949 1.00 44.41 90 HIS A O 1
ATOM 719 N N . LEU A 1 91 ? -53.981 13.344 29.355 1.00 47.50 91 LEU A N 1
ATOM 720 C CA . LEU A 1 91 ? -54.911 12.929 30.413 1.00 47.50 91 LEU A CA 1
ATOM 721 C C . LEU A 1 91 ? -54.435 13.493 31.759 1.00 47.50 91 LEU A C 1
ATOM 723 O O . LEU A 1 91 ? -53.451 13.037 32.342 1.00 47.50 91 LEU A O 1
ATOM 727 N N . SER A 1 92 ? -55.126 14.526 32.237 1.00 47.47 92 SER A N 1
ATOM 728 C CA . SER A 1 92 ? -54.836 15.216 33.490 1.00 47.47 92 SER A CA 1
ATOM 729 C C . SER A 1 92 ? -55.159 14.354 34.728 1.00 47.47 92 SER A C 1
ATOM 731 O O . SER A 1 92 ? -56.283 13.919 34.962 1.00 47.47 92 SER A O 1
ATOM 733 N N . ALA A 1 93 ? -54.121 14.114 35.533 1.00 49.09 93 ALA A N 1
ATOM 734 C CA . ALA A 1 93 ? -54.076 14.003 37.000 1.00 49.09 93 ALA A CA 1
ATOM 735 C C . ALA A 1 93 ? -55.019 13.066 37.807 1.00 49.09 93 ALA A C 1
ATOM 737 O O . ALA A 1 93 ? -54.827 12.983 39.017 1.00 49.09 93 ALA A O 1
ATOM 738 N N . ASN A 1 94 ? -55.966 12.310 37.233 1.00 51.53 94 ASN A N 1
ATOM 739 C CA . ASN A 1 94 ? -56.907 11.480 38.023 1.00 51.53 94 ASN A CA 1
ATOM 740 C C . ASN A 1 94 ? -56.950 9.978 37.651 1.00 51.53 94 ASN A C 1
ATOM 742 O O . ASN A 1 94 ? -58.012 9.366 37.546 1.00 51.53 94 ASN A O 1
ATOM 746 N N . LEU A 1 95 ? -55.779 9.342 37.532 1.00 57.66 95 LEU A N 1
ATOM 747 C CA . LEU A 1 95 ? -55.599 7.892 37.299 1.00 57.66 95 LEU A CA 1
ATOM 748 C C . LEU A 1 95 ? -55.833 7.027 38.564 1.00 57.66 95 LEU A C 1
ATOM 750 O O . LEU A 1 95 ? -55.019 6.166 38.891 1.00 57.66 95 LEU A O 1
ATOM 754 N N . LYS A 1 96 ? -56.915 7.250 39.323 1.00 58.25 96 LYS A N 1
ATOM 755 C CA . LYS A 1 96 ? -57.172 6.486 40.567 1.00 58.25 96 LYS A CA 1
ATOM 756 C C . LYS A 1 96 ? -57.654 5.046 40.333 1.00 58.25 96 LYS A C 1
ATOM 758 O O . LYS A 1 96 ? -57.528 4.223 41.233 1.00 58.25 96 LYS A O 1
ATOM 763 N N . HIS A 1 97 ? -58.157 4.725 39.139 1.00 64.69 97 HIS A N 1
ATOM 764 C CA . HIS A 1 97 ? -58.712 3.406 38.813 1.00 64.69 97 HIS A CA 1
ATOM 765 C C . HIS A 1 97 ? -58.167 2.897 37.475 1.00 64.69 97 HIS A C 1
ATOM 767 O O . HIS A 1 97 ? -58.807 3.043 36.437 1.00 64.69 97 HIS A O 1
ATOM 773 N N . VAL A 1 98 ? -56.963 2.322 37.508 1.00 72.25 98 VAL A N 1
ATOM 774 C CA . VAL A 1 98 ? -56.388 1.584 36.376 1.00 72.25 98 VAL A CA 1
ATOM 775 C C . VAL A 1 98 ? -56.528 0.099 36.676 1.00 72.25 98 VAL A C 1
ATOM 777 O O . VAL A 1 98 ? -56.007 -0.369 37.689 1.00 72.25 98 VAL A O 1
ATOM 780 N N . SER A 1 99 ? -57.229 -0.631 35.815 1.00 76.62 99 SER A N 1
ATOM 781 C CA . SER A 1 99 ? -57.289 -2.088 35.889 1.00 76.62 99 SER A CA 1
ATOM 782 C C . SER A 1 99 ? -56.254 -2.692 34.945 1.00 76.62 99 SER A C 1
ATOM 784 O O . SER A 1 99 ? -55.956 -2.130 33.888 1.00 76.62 99 SER A O 1
ATOM 786 N N . ILE A 1 100 ? -55.659 -3.806 35.358 1.00 81.06 100 ILE A N 1
ATOM 787 C CA . ILE A 1 100 ? -54.720 -4.564 34.537 1.00 81.06 100 ILE A CA 1
ATOM 788 C C . ILE A 1 100 ? -55.391 -5.880 34.195 1.00 81.06 100 ILE A C 1
ATOM 790 O O . ILE A 1 100 ? -55.930 -6.532 35.083 1.00 81.06 100 ILE A O 1
ATOM 794 N N . SER A 1 101 ? -55.337 -6.261 32.930 1.00 84.50 101 SER A N 1
ATOM 795 C CA . SER A 1 101 ? -55.655 -7.605 32.462 1.00 84.50 101 SER A CA 1
ATOM 796 C C . SER A 1 101 ? -54.479 -8.144 31.651 1.00 84.50 101 SER A C 1
ATOM 798 O O . SER A 1 101 ? -53.573 -7.394 31.281 1.00 84.50 101 SER A O 1
ATOM 800 N N . GLN A 1 102 ? -54.466 -9.445 31.398 1.00 84.88 102 GLN A N 1
ATOM 801 C CA . GLN A 1 102 ? -53.521 -10.087 30.492 1.00 84.88 102 GLN A CA 1
ATOM 802 C C . GLN A 1 102 ? -54.335 -10.808 29.416 1.00 84.88 102 GLN A C 1
ATOM 804 O O . GLN A 1 102 ? -55.339 -11.450 29.717 1.00 84.88 102 GLN A O 1
ATOM 809 N N . GLU A 1 103 ? -53.938 -10.632 28.159 1.00 83.06 103 GLU A N 1
ATOM 810 C CA . GLU A 1 103 ? -54.544 -11.278 26.994 1.00 83.06 103 GLU A CA 1
ATOM 811 C C . GLU A 1 103 ? -53.413 -11.778 26.084 1.00 83.06 103 GLU A C 1
ATOM 813 O O . GLU A 1 103 ? -52.504 -11.016 25.755 1.00 83.06 103 GLU A O 1
ATOM 818 N N . ASP A 1 104 ? -53.437 -13.059 25.708 1.00 83.06 104 ASP A N 1
ATOM 819 C CA . ASP A 1 104 ? -52.507 -13.688 24.750 1.00 83.06 104 ASP A CA 1
ATOM 820 C C . ASP A 1 104 ? -51.004 -13.469 25.024 1.00 83.06 104 ASP A C 1
ATOM 822 O O . ASP A 1 104 ? -50.184 -13.432 24.107 1.00 83.06 104 ASP A O 1
ATOM 826 N N . GLY A 1 105 ? -50.613 -13.303 26.289 1.00 83.06 105 GLY A N 1
ATOM 827 C CA . GLY A 1 105 ? -49.226 -13.038 26.690 1.00 83.06 105 GLY A CA 1
ATOM 828 C C . GLY A 1 105 ? -48.870 -11.575 26.911 1.00 83.06 105 GLY A C 1
ATOM 829 O O . GLY A 1 105 ? -47.767 -11.279 27.377 1.00 83.06 105 GLY A O 1
ATOM 830 N N . VAL A 1 106 ? -49.785 -10.657 26.599 1.00 87.75 106 VAL A N 1
ATOM 831 C CA . VAL A 1 106 ? -49.559 -9.214 26.665 1.00 87.75 106 VAL A CA 1
ATOM 832 C C . VAL A 1 106 ? -50.467 -8.585 27.719 1.00 87.75 106 VAL A C 1
ATOM 834 O O . VAL A 1 106 ? -51.687 -8.745 27.717 1.00 87.75 106 VAL A O 1
ATOM 837 N N . TYR A 1 107 ? -49.865 -7.840 28.636 1.00 87.88 107 TYR A N 1
ATOM 838 C CA . TYR A 1 107 ? -50.574 -7.045 29.625 1.00 87.88 107 TYR A CA 1
ATOM 839 C C . TYR A 1 107 ? -51.302 -5.874 28.957 1.00 87.88 107 TYR A C 1
ATOM 841 O O . TYR A 1 107 ? -50.767 -5.210 28.070 1.00 87.88 107 TYR A O 1
ATOM 849 N N . ARG A 1 108 ? -52.512 -5.578 29.427 1.00 84.19 108 ARG A N 1
ATOM 850 C CA . ARG A 1 108 ? -53.320 -4.419 29.046 1.00 84.19 108 ARG A CA 1
ATOM 851 C C . ARG A 1 108 ? -53.599 -3.591 30.292 1.00 84.19 108 ARG A C 1
ATOM 853 O O . ARG A 1 108 ? -54.073 -4.118 31.295 1.00 84.19 108 ARG A O 1
ATOM 860 N N . ALA A 1 109 ? -53.341 -2.288 30.220 1.00 79.06 109 ALA A N 1
ATOM 861 C CA . ALA A 1 109 ? -53.733 -1.345 31.264 1.00 79.06 109 ALA A CA 1
ATOM 862 C C . ALA A 1 109 ? -54.927 -0.528 30.766 1.00 79.06 109 ALA A C 1
ATOM 864 O O . ALA A 1 109 ? -54.810 0.187 29.773 1.00 79.06 109 ALA A O 1
ATOM 865 N N . SER A 1 110 ? -56.075 -0.637 31.428 1.00 76.06 110 SER A N 1
ATOM 866 C CA . SER A 1 110 ? -57.290 0.095 31.064 1.00 76.06 110 SER A CA 1
ATOM 867 C C . SER A 1 110 ? -57.665 1.104 32.146 1.00 76.06 110 SER A C 1
ATOM 869 O O . SER A 1 110 ? -57.653 0.807 33.342 1.00 76.06 110 SER A O 1
ATOM 871 N N . CYS A 1 111 ? -57.985 2.323 31.723 1.00 66.75 111 CYS A N 1
ATOM 872 C CA . CYS A 1 111 ? -58.516 3.378 32.573 1.00 66.75 111 CYS A CA 1
ATOM 873 C C . CYS A 1 111 ? -59.748 3.972 31.892 1.00 66.75 111 CYS A C 1
ATOM 875 O O . CYS A 1 111 ? -59.616 4.722 30.923 1.00 66.75 111 CYS A O 1
ATOM 877 N N . ARG A 1 112 ? -60.940 3.662 32.420 1.00 67.81 112 ARG A N 1
ATOM 878 C CA . ARG A 1 112 ? -62.229 4.011 31.795 1.00 67.81 112 ARG A CA 1
ATOM 879 C C . ARG A 1 112 ? -62.273 3.494 30.348 1.00 67.81 112 ARG A C 1
ATOM 881 O O . ARG A 1 112 ? -62.124 2.294 30.152 1.00 67.81 112 ARG A O 1
ATOM 888 N N . ASP A 1 113 ? -62.392 4.389 29.369 1.00 63.12 113 ASP A N 1
ATOM 889 C CA . ASP A 1 113 ? -62.495 4.066 27.941 1.00 63.12 113 ASP A CA 1
ATOM 890 C C . ASP A 1 113 ? -61.132 3.948 27.234 1.00 63.12 113 ASP A C 1
ATOM 892 O O . ASP A 1 113 ? -61.066 3.622 26.051 1.00 63.12 113 ASP A O 1
ATOM 896 N N . VAL A 1 114 ? -60.023 4.218 27.933 1.00 63.81 114 VAL A N 1
ATOM 897 C CA . VAL A 1 114 ? -58.680 4.206 27.340 1.00 63.81 114 VAL A CA 1
ATOM 898 C C . VAL A 1 114 ? -57.949 2.931 27.739 1.00 63.81 114 VAL A C 1
ATOM 900 O O . VAL A 1 114 ? -57.554 2.757 28.894 1.00 63.81 114 VAL A O 1
ATOM 903 N N . SER A 1 115 ? -57.737 2.041 26.770 1.00 66.69 115 SER A N 1
ATOM 904 C CA . SER A 1 115 ? -56.874 0.867 26.911 1.00 66.69 115 SER A CA 1
ATOM 905 C C . SER A 1 115 ? -55.494 1.134 26.314 1.00 66.69 115 SER A C 1
ATOM 907 O O . SER A 1 115 ? -55.368 1.384 25.115 1.00 66.69 115 SER A O 1
ATOM 909 N N . ILE A 1 116 ? -54.448 1.017 27.125 1.00 70.38 116 ILE A N 1
ATOM 910 C CA . ILE A 1 116 ? -53.071 0.932 26.643 1.00 70.38 116 ILE A CA 1
ATOM 911 C C . ILE A 1 116 ? -52.844 -0.502 26.177 1.00 70.38 116 ILE A C 1
ATOM 913 O O . ILE A 1 116 ? -52.844 -1.435 26.985 1.00 70.38 116 ILE A O 1
ATOM 917 N N . VAL A 1 117 ? -52.654 -0.667 24.874 1.00 67.88 117 VAL A N 1
ATOM 918 C CA . VAL A 1 117 ? -52.389 -1.959 24.238 1.00 67.88 117 VAL A CA 1
ATOM 919 C C . VAL A 1 117 ? -51.156 -1.817 23.355 1.00 67.88 117 VAL A C 1
ATOM 921 O O . VAL A 1 117 ? -50.919 -0.761 22.759 1.00 67.88 117 VAL A O 1
ATOM 924 N N . CYS A 1 118 ? -50.364 -2.885 23.254 1.00 69.06 118 CYS A N 1
ATOM 925 C CA . CYS A 1 118 ? -49.332 -2.970 22.230 1.00 69.06 118 CYS A CA 1
ATOM 926 C C . CYS A 1 118 ? -49.996 -2.960 20.843 1.00 69.06 118 CYS A C 1
ATOM 928 O O . CYS A 1 118 ? -50.863 -3.780 20.557 1.00 69.06 118 CYS A O 1
ATOM 930 N N . SER A 1 119 ? -49.588 -2.040 19.970 1.00 70.38 119 SER A N 1
ATOM 931 C CA . SER A 1 119 ? -50.211 -1.867 18.652 1.00 70.38 119 SER A CA 1
ATOM 932 C C . SER A 1 119 ? -49.888 -2.981 17.650 1.00 70.38 119 SER A C 1
ATOM 934 O O . SER A 1 119 ? -50.561 -3.073 16.625 1.00 70.38 119 SER A O 1
ATOM 936 N N . GLN A 1 120 ? -48.869 -3.812 17.908 1.00 81.62 120 GLN A N 1
ATOM 937 C CA . GLN A 1 120 ? -48.391 -4.830 16.966 1.00 81.62 120 GLN A CA 1
ATOM 938 C C . GLN A 1 120 ? -48.536 -6.247 17.553 1.00 81.62 120 GLN A C 1
ATOM 940 O O . GLN A 1 120 ? -47.817 -6.574 18.502 1.00 81.62 120 GLN A O 1
ATOM 945 N N . PRO A 1 121 ? -49.424 -7.105 17.008 1.00 87.50 121 PRO A N 1
ATOM 946 C CA . PRO A 1 121 ? -49.605 -8.484 17.473 1.00 87.50 121 PRO A CA 1
ATOM 947 C C . PRO A 1 121 ? -48.458 -9.409 17.023 1.00 87.50 121 PRO A C 1
ATOM 949 O O . PRO A 1 121 ? -47.785 -9.126 16.028 1.00 87.50 121 PRO A O 1
ATOM 952 N N . TRP A 1 122 ? -48.286 -10.552 17.701 1.00 88.81 122 TRP A N 1
ATOM 953 C CA . TRP A 1 122 ? -47.235 -11.548 17.420 1.00 88.81 122 TRP A CA 1
ATOM 954 C C . TRP A 1 122 ? -47.183 -11.936 15.940 1.00 88.81 122 TRP A C 1
ATOM 956 O O . TRP A 1 122 ? -46.132 -11.867 15.304 1.00 88.81 122 TRP A O 1
ATOM 966 N N . LYS A 1 123 ? -48.348 -12.231 15.348 1.00 89.38 123 LYS A N 1
ATOM 967 C CA . LYS A 1 123 ? -48.461 -12.614 13.932 1.00 89.38 123 LYS A CA 1
ATOM 968 C C . LYS A 1 123 ? -47.884 -11.568 12.980 1.00 89.38 123 LYS A C 1
ATOM 970 O O . LYS A 1 123 ? -47.344 -11.922 11.933 1.00 89.38 123 LYS A O 1
ATOM 975 N N . LYS A 1 124 ? -48.007 -10.280 13.314 1.00 90.06 124 LYS A N 1
ATOM 976 C CA . LYS A 1 124 ? -47.430 -9.201 12.510 1.00 90.06 124 LYS A CA 1
ATOM 977 C C . LYS A 1 124 ? -45.923 -9.100 12.728 1.00 90.06 124 LYS A C 1
ATOM 979 O O . LYS A 1 124 ? -45.196 -9.012 11.747 1.00 90.06 124 LYS A O 1
ATOM 984 N N . PHE A 1 125 ? -45.456 -9.222 13.969 1.00 91.25 125 PHE A N 1
ATOM 985 C CA . PHE A 1 125 ? -44.026 -9.264 14.277 1.00 91.25 125 PHE A CA 1
ATOM 986 C C . PHE A 1 125 ? -43.293 -10.378 13.532 1.00 91.25 125 PHE A C 1
ATOM 988 O O . PHE A 1 125 ? -42.270 -10.114 12.905 1.00 91.25 125 PHE A O 1
ATOM 995 N N . VAL A 1 126 ? -43.841 -11.595 13.510 1.00 90.81 126 VAL A N 1
ATOM 996 C CA . VAL A 1 126 ? -43.238 -12.707 12.763 1.00 90.81 126 VAL A CA 1
ATOM 997 C C . VAL A 1 126 ? -43.155 -12.389 11.267 1.00 90.81 126 VAL A C 1
ATOM 999 O O . VAL A 1 126 ? -42.095 -12.571 10.667 1.00 90.81 126 VAL A O 1
ATOM 1002 N N . LYS A 1 127 ? -44.230 -11.855 10.669 1.00 91.62 127 LYS A N 1
ATOM 1003 C CA . LYS A 1 127 ? -44.245 -11.452 9.252 1.00 91.62 127 LYS A CA 1
ATOM 1004 C C . LYS A 1 127 ? -43.226 -10.353 8.952 1.00 91.62 127 LYS A C 1
ATOM 1006 O O . LYS A 1 127 ? -42.501 -10.455 7.965 1.00 91.62 127 LYS A O 1
ATOM 1011 N N . ASP A 1 128 ? -43.135 -9.340 9.808 1.00 92.62 128 ASP A N 1
ATOM 1012 C CA . ASP A 1 128 ? -42.194 -8.231 9.646 1.00 92.62 128 ASP A CA 1
ATOM 1013 C C . ASP A 1 128 ? -40.743 -8.712 9.785 1.00 92.62 128 ASP A C 1
ATOM 1015 O O . ASP A 1 128 ? -39.897 -8.350 8.972 1.00 92.62 128 ASP A O 1
ATOM 1019 N N . VAL A 1 129 ? -40.446 -9.590 10.751 1.00 90.69 129 VAL A N 1
ATOM 1020 C CA . VAL A 1 129 ? -39.114 -10.198 10.906 1.00 90.69 129 VAL A CA 1
ATOM 1021 C C . VAL A 1 129 ? -38.756 -11.063 9.700 1.00 90.69 129 VAL A C 1
ATOM 1023 O O . VAL A 1 129 ? -37.636 -10.965 9.199 1.00 90.69 129 VAL A O 1
ATOM 1026 N N . GLN A 1 130 ? -39.679 -11.895 9.210 1.00 90.56 130 GLN A N 1
ATOM 1027 C CA . GLN A 1 130 ? -39.462 -12.707 8.009 1.00 90.56 130 GLN A CA 1
ATOM 1028 C C . GLN A 1 130 ? -39.186 -11.818 6.790 1.00 90.56 130 GLN A C 1
ATOM 1030 O O . GLN A 1 130 ? -38.229 -12.058 6.053 1.00 90.56 130 GLN A O 1
ATOM 1035 N N . GLN A 1 131 ? -39.958 -10.745 6.613 1.00 91.56 131 GLN A N 1
ATOM 1036 C CA . GLN A 1 131 ? -39.771 -9.800 5.517 1.00 91.56 131 GLN A CA 1
ATOM 1037 C C . GLN A 1 131 ? -38.453 -9.019 5.640 1.00 91.56 131 GLN A C 1
ATOM 1039 O O . GLN A 1 131 ? -37.725 -8.876 4.656 1.00 91.56 131 GLN A O 1
ATOM 1044 N N . LEU A 1 132 ? -38.093 -8.566 6.842 1.00 92.94 132 LEU A N 1
ATOM 1045 C CA . LEU A 1 132 ? -36.815 -7.907 7.105 1.00 92.94 132 LEU A CA 1
ATOM 1046 C C . LEU A 1 132 ? -35.642 -8.861 6.847 1.00 92.94 132 LEU A C 1
ATOM 1048 O O . LEU A 1 132 ? -34.663 -8.469 6.217 1.00 92.94 132 LEU A O 1
ATOM 1052 N N . LYS A 1 133 ? -35.756 -10.131 7.252 1.00 91.50 133 LYS A N 1
ATOM 1053 C CA . LYS A 1 133 ? -34.763 -11.179 6.975 1.00 91.50 133 LYS A CA 1
ATOM 1054 C C . LYS A 1 133 ? -34.571 -11.391 5.471 1.00 91.50 133 LYS A C 1
ATOM 1056 O O . LYS A 1 133 ? -33.431 -11.497 5.021 1.00 91.50 133 LYS A O 1
ATOM 1061 N N . LEU A 1 134 ? -35.652 -11.377 4.683 1.00 92.56 134 LEU A N 1
ATOM 1062 C CA . LEU A 1 134 ? -35.586 -11.429 3.216 1.00 92.56 134 LEU A CA 1
ATOM 1063 C C . LEU A 1 134 ? -34.900 -10.195 2.615 1.00 92.56 134 LEU A C 1
ATOM 1065 O O . LEU A 1 134 ? -34.176 -10.324 1.629 1.00 92.56 134 LEU A O 1
ATOM 1069 N N . THR A 1 135 ? -35.107 -9.007 3.187 1.00 93.25 135 THR A N 1
ATOM 1070 C CA . THR A 1 135 ? -34.432 -7.774 2.751 1.00 93.25 135 THR A CA 1
ATOM 1071 C C . THR A 1 135 ? -32.943 -7.788 3.099 1.00 93.25 135 THR A C 1
ATOM 1073 O O . THR A 1 135 ? -32.122 -7.480 2.238 1.00 93.25 135 THR A O 1
ATOM 1076 N N . VAL A 1 136 ? -32.578 -8.198 4.318 1.00 92.50 136 VAL A N 1
ATOM 1077 C CA . VAL A 1 136 ? -31.182 -8.278 4.785 1.00 92.50 136 VAL A CA 1
ATOM 1078 C C . VAL A 1 136 ? -30.390 -9.350 4.033 1.00 92.50 136 VAL A C 1
ATOM 1080 O O . VAL A 1 136 ? -29.222 -9.132 3.729 1.00 92.50 136 VAL A O 1
ATOM 1083 N N . GLY A 1 137 ? -31.020 -10.476 3.683 1.00 90.81 137 GLY A N 1
ATOM 1084 C CA . GLY A 1 137 ? -30.404 -11.545 2.889 1.00 90.81 137 GLY A CA 1
ATOM 1085 C C . GLY A 1 137 ? -30.408 -11.311 1.373 1.00 90.81 137 GLY A C 1
ATOM 1086 O O . GLY A 1 137 ? -29.851 -12.119 0.631 1.00 90.81 137 GLY A O 1
ATOM 1087 N N . ASN A 1 138 ? -31.036 -10.240 0.876 1.00 92.81 138 ASN A N 1
ATOM 1088 C CA . ASN A 1 138 ? -31.109 -9.977 -0.559 1.00 92.81 138 ASN A CA 1
ATOM 1089 C C . ASN A 1 138 ? -29.754 -9.494 -1.101 1.00 92.81 138 ASN A C 1
ATOM 1091 O O . ASN A 1 138 ? -29.253 -8.447 -0.696 1.00 92.81 138 ASN A O 1
ATOM 1095 N N . THR A 1 139 ? -29.188 -10.211 -2.075 1.00 92.88 139 THR A N 1
ATOM 1096 C CA . THR A 1 139 ? -27.862 -9.907 -2.642 1.00 92.88 139 THR A CA 1
ATOM 1097 C C . THR A 1 139 ? -27.762 -8.496 -3.224 1.00 92.88 139 THR A C 1
ATOM 1099 O O . THR A 1 139 ? -26.726 -7.851 -3.074 1.00 92.88 139 THR A O 1
ATOM 1102 N N . THR A 1 140 ? -28.821 -7.988 -3.860 1.00 90.62 140 THR A N 1
ATOM 1103 C CA . THR A 1 140 ? -28.833 -6.630 -4.421 1.00 90.62 140 THR A CA 1
ATOM 1104 C C . THR A 1 140 ? -28.896 -5.577 -3.316 1.00 90.62 140 THR A C 1
ATOM 1106 O O . THR A 1 140 ? -28.161 -4.598 -3.388 1.00 90.62 140 THR A O 1
ATOM 1109 N N . CYS A 1 141 ? -29.692 -5.793 -2.258 1.00 93.12 141 CYS A N 1
ATOM 1110 C CA . CYS A 1 141 ? -29.706 -4.908 -1.085 1.00 93.12 141 CYS A CA 1
ATOM 1111 C C . CYS A 1 141 ? -28.339 -4.875 -0.394 1.00 93.12 141 CYS A C 1
ATOM 1113 O O . CYS A 1 141 ? -27.855 -3.801 -0.054 1.00 93.12 141 CYS A O 1
ATOM 1115 N N . ILE A 1 142 ? -27.692 -6.034 -0.222 1.00 93.88 142 ILE A N 1
ATOM 1116 C CA . ILE A 1 142 ? -26.352 -6.132 0.375 1.00 93.88 142 ILE A CA 1
ATOM 1117 C C . ILE A 1 142 ? -25.344 -5.318 -0.440 1.00 93.88 142 ILE A C 1
ATOM 1119 O O . ILE A 1 142 ? -24.609 -4.520 0.139 1.00 93.88 142 ILE A O 1
ATOM 1123 N N . LYS A 1 143 ? -25.333 -5.478 -1.772 1.00 90.06 143 LYS A N 1
ATOM 1124 C CA . LYS A 1 143 ? -24.456 -4.708 -2.668 1.00 90.06 143 LYS A CA 1
ATOM 1125 C C . LYS A 1 143 ? -24.725 -3.206 -2.568 1.00 90.06 143 LYS A C 1
ATOM 1127 O O . LYS A 1 143 ? -23.787 -2.454 -2.323 1.00 90.06 143 LYS A O 1
ATOM 1132 N N . ALA A 1 144 ? -25.988 -2.787 -2.669 1.00 90.69 144 ALA A N 1
ATOM 1133 C CA . ALA A 1 144 ? -26.378 -1.379 -2.596 1.00 90.69 144 ALA A CA 1
ATOM 1134 C C . ALA A 1 144 ? -26.001 -0.741 -1.246 1.00 90.69 144 ALA A C 1
ATOM 1136 O O . ALA A 1 144 ? -25.304 0.269 -1.218 1.00 90.69 144 ALA A O 1
ATOM 1137 N N . CYS A 1 145 ? -26.388 -1.345 -0.118 1.00 94.12 145 CYS A N 1
ATOM 1138 C CA . CYS A 1 145 ? -26.082 -0.811 1.211 1.00 94.12 145 CYS A CA 1
ATOM 1139 C C . CYS A 1 145 ? -24.579 -0.836 1.517 1.00 94.12 145 CYS A C 1
ATOM 1141 O O . CYS A 1 145 ? -24.065 0.117 2.093 1.00 94.12 145 CYS A O 1
ATOM 1143 N N . SER A 1 146 ? -23.852 -1.887 1.116 1.00 92.44 146 SER A N 1
ATOM 1144 C CA . SER A 1 146 ? -22.392 -1.923 1.276 1.00 92.44 146 SER A CA 1
ATOM 1145 C C . SER A 1 146 ? -21.712 -0.817 0.474 1.00 92.44 146 SER A C 1
ATOM 1147 O O . SER A 1 146 ? -20.757 -0.217 0.958 1.00 92.44 146 SER A O 1
ATOM 1149 N N . HIS A 1 147 ? -22.193 -0.552 -0.739 1.00 88.88 147 HIS A N 1
ATOM 1150 C CA . HIS A 1 147 ? -21.688 0.515 -1.590 1.00 88.88 147 HIS A CA 1
ATOM 1151 C C . HIS A 1 147 ? -21.930 1.896 -0.963 1.00 88.88 147 HIS A C 1
ATOM 1153 O O . HIS A 1 147 ? -20.973 2.645 -0.784 1.00 88.88 147 HIS A O 1
ATOM 1159 N N . ARG A 1 148 ? -23.159 2.187 -0.507 1.00 91.75 148 ARG A N 1
ATOM 1160 C CA . ARG A 1 148 ? -23.483 3.443 0.201 1.00 91.75 148 ARG A CA 1
ATOM 1161 C C . ARG A 1 148 ? -22.662 3.631 1.479 1.00 91.75 148 ARG A C 1
ATOM 1163 O O . ARG A 1 148 ? -22.088 4.693 1.687 1.00 91.75 148 ARG A O 1
ATOM 1170 N N . LEU A 1 149 ? -22.521 2.589 2.303 1.00 93.00 149 LEU A N 1
ATOM 1171 C CA . LEU A 1 149 ? -21.681 2.646 3.508 1.00 93.00 149 LEU A CA 1
ATOM 1172 C C . LEU A 1 149 ? -20.209 2.936 3.184 1.00 93.00 149 LEU A C 1
ATOM 1174 O O . LEU A 1 149 ? -19.552 3.640 3.946 1.00 93.00 149 LEU A O 1
ATOM 1178 N N . ASN A 1 150 ? -19.690 2.417 2.066 1.00 90.00 150 ASN A N 1
ATOM 1179 C CA . ASN A 1 150 ? -18.331 2.721 1.621 1.00 90.00 150 ASN A CA 1
ATOM 1180 C C . ASN A 1 150 ? -18.194 4.177 1.140 1.00 90.00 150 ASN A C 1
ATOM 1182 O O . ASN A 1 150 ? -17.175 4.792 1.437 1.00 90.00 150 ASN A O 1
ATOM 1186 N N . ILE A 1 151 ? -19.210 4.749 0.476 1.00 89.94 151 ILE A N 1
ATOM 1187 C CA . ILE A 1 151 ? -19.237 6.180 0.114 1.00 89.94 151 ILE A CA 1
ATOM 1188 C C . ILE A 1 151 ? -19.174 7.048 1.379 1.00 89.94 151 ILE A C 1
ATOM 1190 O O . ILE A 1 151 ? -18.306 7.913 1.475 1.00 89.94 151 ILE A O 1
ATOM 1194 N N . ILE A 1 152 ? -20.023 6.776 2.382 1.00 92.19 152 ILE A N 1
ATOM 1195 C CA . ILE A 1 152 ? -20.012 7.496 3.673 1.00 92.19 152 ILE A CA 1
ATOM 1196 C C . ILE A 1 152 ? -18.636 7.380 4.342 1.00 92.19 152 ILE A C 1
ATOM 1198 O O . ILE A 1 152 ? -18.080 8.370 4.815 1.00 92.19 152 ILE A O 1
ATOM 1202 N N . GLN A 1 153 ? -18.063 6.174 4.338 1.00 91.25 153 GLN A N 1
ATOM 1203 C CA . GLN A 1 153 ? -16.759 5.894 4.929 1.00 91.25 153 GLN A CA 1
ATOM 1204 C C . GLN A 1 153 ? -15.616 6.663 4.250 1.00 91.25 153 GLN A C 1
ATOM 1206 O O . GLN A 1 153 ? -14.807 7.276 4.948 1.00 91.25 153 GLN A O 1
ATOM 1211 N N . GLU A 1 154 ? -15.529 6.652 2.917 1.00 86.62 154 GLU A N 1
ATOM 1212 C CA . GLU A 1 154 ? -14.479 7.378 2.190 1.00 86.62 154 GLU A CA 1
ATOM 1213 C C . GLU A 1 154 ? -14.677 8.896 2.273 1.00 86.62 154 GLU A C 1
ATOM 1215 O O . GLU A 1 154 ? -13.707 9.621 2.497 1.00 86.62 154 GLU A O 1
ATOM 1220 N N . ARG A 1 155 ? -15.925 9.380 2.221 1.00 89.75 155 ARG A N 1
ATOM 1221 C CA . ARG A 1 155 ? -16.247 10.793 2.469 1.00 89.75 155 ARG A CA 1
ATOM 1222 C C . ARG A 1 155 ? -15.787 11.230 3.862 1.00 89.75 155 ARG A C 1
ATOM 1224 O O . ARG A 1 155 ? -15.166 12.281 4.000 1.00 89.75 155 ARG A O 1
ATOM 1231 N N . SER A 1 156 ? -16.034 10.409 4.888 1.00 90.25 156 SER A N 1
ATOM 1232 C CA . SER A 1 156 ? -15.577 10.672 6.257 1.00 90.25 156 SER A CA 1
ATOM 1233 C C . SER A 1 156 ? -14.056 10.692 6.371 1.00 90.25 156 SER A C 1
ATOM 1235 O O . SER A 1 156 ? -13.524 11.545 7.076 1.00 90.25 156 SER A O 1
ATOM 1237 N N . ARG A 1 157 ? -13.351 9.785 5.688 1.00 86.06 157 ARG A N 1
ATOM 1238 C CA . ARG A 1 157 ? -11.880 9.767 5.660 1.00 86.06 157 ARG A CA 1
ATOM 1239 C C . ARG A 1 157 ? -11.308 11.025 5.016 1.00 86.06 157 ARG A C 1
ATOM 1241 O O . ARG A 1 157 ? -10.433 11.638 5.613 1.00 86.06 157 ARG A O 1
ATOM 1248 N N . MET A 1 158 ? -11.837 11.443 3.862 1.00 84.81 158 MET A N 1
ATOM 1249 C CA . MET A 1 158 ? -11.424 12.694 3.213 1.00 84.81 158 MET A CA 1
ATOM 1250 C C . MET A 1 158 ? -11.686 13.909 4.102 1.00 84.81 158 MET A C 1
ATOM 1252 O O . MET A 1 158 ? -10.808 14.753 4.249 1.00 84.81 158 MET A O 1
ATOM 1256 N N . PHE A 1 159 ? -12.866 13.985 4.727 1.00 86.94 159 PHE A N 1
ATOM 1257 C CA . PHE A 1 159 ? -13.205 15.085 5.628 1.00 86.94 159 PHE A CA 1
ATOM 1258 C C . PHE A 1 159 ? -12.202 15.195 6.782 1.00 86.94 159 PHE A C 1
ATOM 1260 O O . PHE A 1 159 ? -11.706 16.288 7.049 1.00 86.94 159 PHE A O 1
ATOM 1267 N N . PHE A 1 160 ? -11.862 14.080 7.434 1.00 83.38 160 PHE A N 1
ATOM 1268 C CA . PHE A 1 160 ? -10.894 14.105 8.532 1.00 83.38 160 PHE A CA 1
ATOM 1269 C C . PHE A 1 160 ? -9.467 14.366 8.062 1.00 83.38 160 PHE A C 1
ATOM 1271 O O . PHE A 1 160 ? -8.765 15.114 8.727 1.00 83.38 160 PHE A O 1
ATOM 1278 N N . LEU A 1 161 ? -9.053 13.837 6.907 1.00 80.12 161 LEU A N 1
ATOM 1279 C CA . LEU A 1 161 ? -7.731 14.115 6.340 1.00 80.12 161 LEU A CA 1
ATOM 1280 C C . LEU A 1 161 ? -7.542 15.613 6.052 1.00 80.12 161 LEU A C 1
ATOM 1282 O O . LEU A 1 161 ? -6.521 16.187 6.412 1.00 80.12 161 LEU A O 1
ATOM 1286 N N . LEU A 1 162 ? -8.538 16.255 5.436 1.00 78.50 162 LEU A N 1
ATOM 1287 C CA . LEU A 1 162 ? -8.473 17.670 5.056 1.00 78.50 162 LEU A CA 1
ATOM 1288 C C . LEU A 1 162 ? -8.569 18.624 6.252 1.00 78.50 162 LEU A C 1
ATOM 1290 O O . LEU A 1 162 ? -8.074 19.746 6.183 1.00 78.50 162 LEU A O 1
ATOM 1294 N N . ASN A 1 163 ? -9.223 18.197 7.332 1.00 80.31 163 ASN A N 1
ATOM 1295 C CA . ASN A 1 163 ? -9.484 19.042 8.494 1.00 80.31 163 ASN A CA 1
ATOM 1296 C C . ASN A 1 163 ? -8.659 18.682 9.736 1.00 80.31 163 ASN A C 1
ATOM 1298 O O . ASN A 1 163 ? -8.794 19.382 10.738 1.00 80.31 163 ASN A O 1
ATOM 1302 N N . ALA A 1 164 ? -7.808 17.650 9.693 1.00 75.56 164 ALA A N 1
ATOM 1303 C CA . ALA A 1 164 ? -7.018 17.195 10.842 1.00 75.56 164 ALA A CA 1
ATOM 1304 C C . ALA A 1 164 ? -6.260 18.354 11.509 1.00 75.56 164 ALA A C 1
ATOM 1306 O O . ALA A 1 164 ? -6.457 18.616 12.691 1.00 75.56 164 ALA A O 1
ATOM 1307 N N . ASP A 1 165 ? -5.511 19.142 10.732 1.00 68.50 165 ASP A N 1
ATOM 1308 C CA . ASP A 1 165 ? -4.738 20.287 11.238 1.00 68.50 165 ASP A CA 1
ATOM 1309 C C . ASP A 1 165 ? -5.614 21.388 11.866 1.00 68.50 165 ASP A C 1
ATOM 1311 O O . ASP A 1 165 ? -5.158 22.157 12.716 1.00 68.50 165 ASP A O 1
ATOM 1315 N N . ILE A 1 166 ? -6.872 21.505 11.428 1.00 71.56 166 ILE A N 1
ATOM 1316 C CA . ILE A 1 166 ? -7.827 22.518 11.894 1.00 71.56 166 ILE A CA 1
ATOM 1317 C C . ILE A 1 166 ? -8.480 22.057 13.197 1.00 71.56 166 ILE A C 1
ATOM 1319 O O . ILE A 1 166 ? -8.581 22.836 14.150 1.00 71.56 166 ILE A O 1
ATOM 1323 N N . GLU A 1 167 ? -8.882 20.790 13.253 1.00 71.31 167 GLU A N 1
ATOM 1324 C CA . GLU A 1 167 ? -9.501 20.177 14.423 1.00 71.31 167 GLU A CA 1
ATOM 1325 C C . GLU A 1 167 ? -8.495 19.915 15.555 1.00 71.31 167 GLU A C 1
ATOM 1327 O O . GLU A 1 167 ? -8.841 20.054 16.728 1.00 71.31 167 GLU A O 1
ATOM 1332 N N . GLU A 1 168 ? -7.237 19.606 15.228 1.00 65.44 168 GLU A N 1
ATOM 1333 C CA . GLU A 1 168 ? -6.186 19.255 16.192 1.00 65.44 168 GLU A CA 1
ATOM 1334 C C . GLU A 1 168 ? -5.322 20.439 16.652 1.00 65.44 168 GLU A C 1
ATOM 1336 O O . GLU A 1 168 ? -4.356 20.242 17.397 1.00 65.44 168 GLU A O 1
ATOM 1341 N N . ARG A 1 169 ? -5.657 21.686 16.272 1.00 64.94 169 ARG A N 1
ATOM 1342 C CA . ARG A 1 169 ? -4.916 22.880 16.732 1.00 64.94 169 ARG A CA 1
ATOM 1343 C C . ARG A 1 169 ? -4.688 22.824 18.247 1.00 64.94 169 ARG A C 1
ATOM 1345 O O . ARG A 1 169 ? -5.580 22.447 19.004 1.00 64.94 169 ARG A O 1
ATOM 1352 N N . HIS A 1 170 ? -3.514 23.268 18.707 1.00 51.22 170 HIS A N 1
ATOM 1353 C CA . HIS A 1 170 ? -3.088 23.184 20.117 1.00 51.22 170 HIS A CA 1
ATOM 1354 C C . HIS A 1 170 ? -4.087 23.746 21.149 1.00 51.22 170 HIS A C 1
ATOM 1356 O O . HIS A 1 170 ? -4.044 23.372 22.321 1.00 51.22 170 HIS A O 1
ATOM 1362 N N . SER A 1 171 ? -4.988 24.641 20.736 1.00 53.75 171 SER A N 1
ATOM 1363 C CA . SER A 1 171 ? -6.103 25.126 21.555 1.00 53.75 171 SER A CA 1
ATOM 1364 C C . SER A 1 171 ? -7.110 24.025 21.913 1.00 53.75 171 SER A C 1
ATOM 1366 O O . SER A 1 171 ? -7.635 24.025 23.021 1.00 53.75 171 SER A O 1
ATOM 1368 N N . PHE A 1 172 ? -7.344 23.071 21.010 1.00 56.75 172 PHE A N 1
ATOM 1369 C CA . PHE A 1 172 ? -8.238 21.923 21.184 1.00 56.75 172 PHE A CA 1
ATOM 1370 C C . PHE A 1 172 ? -7.520 20.711 21.784 1.00 56.75 172 PHE A C 1
ATOM 1372 O O . PHE A 1 172 ? -8.105 19.967 22.573 1.00 56.75 172 PHE A O 1
ATOM 1379 N N . SER A 1 173 ? -6.223 20.546 21.487 1.00 51.19 173 SER A N 1
ATOM 1380 C CA . SER A 1 173 ? -5.431 19.399 21.953 1.00 51.19 173 SER A CA 1
ATOM 1381 C C . SER A 1 173 ? -5.314 19.318 23.480 1.00 51.19 173 SER A C 1
ATOM 1383 O O . SER A 1 173 ? -5.141 18.232 24.025 1.00 51.19 173 SER A O 1
ATOM 1385 N N . LYS A 1 174 ? -5.414 20.450 24.192 1.00 51.38 174 LYS A N 1
ATOM 1386 C CA . LYS A 1 174 ? -5.347 20.484 25.664 1.00 51.38 174 LYS A CA 1
ATOM 1387 C C . LYS A 1 174 ? -6.587 19.909 26.355 1.00 51.38 174 LYS A C 1
ATOM 1389 O O . LYS A 1 174 ? -6.545 19.715 27.567 1.00 51.38 174 LYS A O 1
ATOM 1394 N N . ALA A 1 175 ? -7.668 19.647 25.622 1.00 56.28 175 ALA A N 1
ATOM 1395 C CA . ALA A 1 175 ? -8.959 19.315 26.214 1.00 56.28 175 ALA A CA 1
ATOM 1396 C C . ALA A 1 175 ? -9.515 17.927 25.815 1.00 56.28 175 ALA A C 1
ATOM 1398 O O . ALA A 1 175 ? -10.469 17.455 26.434 1.00 56.28 175 ALA A O 1
ATOM 1399 N N . GLY A 1 176 ? -8.898 17.237 24.846 1.00 62.56 176 GLY A N 1
ATOM 1400 C CA . GLY A 1 176 ? -9.343 15.933 24.329 1.00 62.56 176 GLY A CA 1
ATOM 1401 C C . GLY A 1 176 ? -8.555 14.713 24.833 1.00 62.56 176 GLY A C 1
ATOM 1402 O O . GLY A 1 176 ? -7.560 14.830 25.543 1.00 62.56 176 GLY A O 1
ATOM 1403 N N . GLY A 1 177 ? -9.013 13.511 24.460 1.00 75.06 177 GLY A N 1
ATOM 1404 C CA . GLY A 1 177 ? -8.308 12.247 24.709 1.00 75.06 177 GLY A CA 1
ATOM 1405 C C . GLY A 1 177 ? -8.835 11.371 25.840 1.00 75.06 177 GLY A C 1
ATOM 1406 O O . GLY A 1 177 ? -9.883 11.624 26.430 1.00 75.06 177 GLY A O 1
ATOM 1407 N N . VAL A 1 178 ? -8.099 10.299 26.138 1.00 83.44 178 VAL A N 1
ATOM 1408 C CA . VAL A 1 178 ? -8.519 9.240 27.078 1.00 83.44 178 VAL A CA 1
ATOM 1409 C C . VAL A 1 178 ? -8.737 9.786 28.496 1.00 83.44 178 VAL A C 1
ATOM 1411 O O . VAL A 1 178 ? -9.726 9.450 29.146 1.00 83.44 178 VAL A O 1
ATOM 1414 N N . PHE A 1 179 ? -7.863 10.691 28.943 1.00 84.44 179 PHE A N 1
ATOM 1415 C CA . PHE A 1 179 ? -7.921 11.346 30.257 1.00 84.44 179 PHE A CA 1
ATOM 1416 C C . PHE A 1 179 ? -8.559 12.744 30.216 1.00 84.44 179 PHE A C 1
ATOM 1418 O O . PHE A 1 179 ? -8.317 13.549 31.112 1.00 84.44 179 PHE A O 1
ATOM 1425 N N . SER A 1 180 ? -9.337 13.051 29.172 1.00 80.94 180 SER A N 1
ATOM 1426 C CA . SER A 1 180 ? -10.134 14.280 29.121 1.00 80.94 180 SER A CA 1
ATOM 1427 C C . SER A 1 180 ? -11.262 14.248 30.150 1.00 80.94 180 SER A C 1
ATOM 1429 O O . SER A 1 180 ? -11.883 13.200 30.361 1.00 80.94 180 SER A O 1
ATOM 1431 N N . ASN A 1 181 ? -11.607 15.421 30.692 1.00 84.94 181 ASN A N 1
ATOM 1432 C CA . ASN A 1 181 ? -12.670 15.605 31.689 1.00 84.94 181 ASN A CA 1
ATOM 1433 C C . ASN A 1 181 ? -14.100 15.343 31.163 1.00 84.94 181 ASN A C 1
ATOM 1435 O O . ASN A 1 181 ? -15.072 15.651 31.849 1.00 84.94 181 ASN A O 1
ATOM 1439 N N . VAL A 1 182 ? -14.250 14.755 29.973 1.00 89.19 182 VAL A N 1
ATOM 1440 C CA . VAL A 1 182 ? -15.541 14.293 29.455 1.00 89.19 182 VAL A CA 1
ATOM 1441 C C . VAL A 1 182 ? -16.010 13.057 30.214 1.00 89.19 182 VAL A C 1
ATOM 1443 O O . VAL A 1 182 ? -15.217 12.163 30.544 1.00 89.19 182 VAL A O 1
ATOM 1446 N N . THR A 1 183 ? -17.320 12.976 30.437 1.00 92.50 183 THR A N 1
ATOM 1447 C CA . THR A 1 183 ? -17.930 11.801 31.063 1.00 92.50 183 THR A CA 1
ATOM 1448 C C . THR A 1 183 ? -17.938 10.626 30.092 1.00 92.50 183 THR A C 1
ATOM 1450 O O . THR A 1 183 ? -18.336 10.768 28.936 1.00 92.50 183 THR A O 1
ATOM 1453 N N . LYS A 1 184 ? -17.513 9.457 30.570 1.00 94.00 184 LYS A N 1
ATOM 1454 C CA . LYS A 1 184 ? -17.495 8.204 29.805 1.00 94.00 184 LYS A CA 1
ATOM 1455 C C . LYS A 1 184 ? -18.436 7.223 30.488 1.00 94.00 184 LYS A C 1
ATOM 1457 O O . LYS A 1 184 ? -18.309 7.006 31.692 1.00 94.00 184 LYS A O 1
ATOM 1462 N N . VAL A 1 185 ? -19.385 6.663 29.741 1.00 95.19 185 VAL A N 1
ATOM 1463 C CA . VAL A 1 185 ? -20.333 5.679 30.270 1.00 95.19 185 VAL A CA 1
ATOM 1464 C C . VAL A 1 185 ? -19.933 4.293 29.795 1.00 95.19 185 VAL A C 1
ATOM 1466 O O . VAL A 1 185 ? -19.885 4.044 28.594 1.00 95.19 185 VAL A O 1
ATOM 1469 N N . ASP A 1 186 ? -19.696 3.372 30.720 1.00 95.44 186 ASP A N 1
ATOM 1470 C CA . ASP A 1 186 ? -19.620 1.961 30.370 1.00 95.44 186 ASP A CA 1
ATOM 1471 C C . ASP A 1 186 ? -21.037 1.403 30.208 1.00 95.44 186 ASP A C 1
ATOM 1473 O O . ASP A 1 186 ? -21.740 1.112 31.181 1.00 95.44 186 ASP A O 1
ATOM 1477 N N . ASN A 1 187 ? -21.488 1.325 28.955 1.00 94.56 187 ASN A N 1
ATOM 1478 C CA . ASN A 1 187 ? -22.872 0.992 28.628 1.00 94.56 187 ASN A CA 1
ATOM 1479 C C . ASN A 1 187 ? -23.222 -0.496 28.789 1.00 94.56 187 ASN A C 1
ATOM 1481 O O . ASN A 1 187 ? -24.389 -0.868 28.649 1.00 94.56 187 ASN A O 1
ATOM 1485 N N . CYS A 1 188 ? -22.245 -1.374 29.010 1.00 92.12 188 CYS A N 1
ATOM 1486 C CA . CYS A 1 188 ? -22.498 -2.806 29.118 1.00 92.12 188 CYS A CA 1
ATOM 1487 C C . CYS A 1 188 ? -21.443 -3.444 30.018 1.00 92.12 188 CYS A C 1
ATOM 1489 O O . CYS A 1 188 ? -20.361 -3.773 29.546 1.00 92.12 188 CYS A O 1
ATOM 1491 N N . VAL A 1 189 ? -21.770 -3.639 31.300 1.00 92.25 189 VAL A N 1
ATOM 1492 C CA . VAL A 1 189 ? -20.920 -4.351 32.268 1.00 92.25 189 VAL A CA 1
ATOM 1493 C C . VAL A 1 189 ? -21.759 -5.346 33.044 1.00 92.25 189 VAL A C 1
ATOM 1495 O O . VAL A 1 189 ? -22.781 -4.978 33.620 1.00 92.25 189 VAL A O 1
ATOM 1498 N N . LEU A 1 190 ? -21.337 -6.606 33.105 1.00 89.56 190 LEU A N 1
ATOM 1499 C CA . LEU A 1 190 ? -22.008 -7.599 33.938 1.00 89.56 190 LEU A CA 1
ATOM 1500 C C . LEU A 1 190 ? -21.612 -7.420 35.409 1.00 89.56 190 LEU A C 1
ATOM 1502 O O . LEU A 1 190 ? -20.426 -7.479 35.733 1.00 89.56 190 LEU A O 1
ATOM 1506 N N . LEU A 1 191 ? -22.591 -7.289 36.313 1.00 89.81 191 LEU A N 1
ATOM 1507 C CA . LEU A 1 191 ? -22.333 -7.083 37.744 1.00 89.81 191 LEU A CA 1
ATOM 1508 C C . LEU A 1 191 ? -21.475 -8.202 38.350 1.00 89.81 191 LEU A C 1
ATOM 1510 O O . LEU A 1 191 ? -20.601 -7.950 39.157 1.00 89.81 191 LEU A O 1
ATOM 1514 N N . SER A 1 192 ? -21.638 -9.453 37.937 1.00 84.44 192 SER A N 1
ATOM 1515 C CA . SER A 1 192 ? -20.829 -10.543 38.498 1.00 84.44 192 SER A CA 1
ATOM 1516 C C . SER A 1 192 ? -19.378 -10.576 37.984 1.00 84.44 192 SER A C 1
ATOM 1518 O O . SER A 1 192 ? -18.637 -11.498 38.319 1.00 84.44 192 SER A O 1
ATOM 1520 N N . ARG A 1 193 ? -18.984 -9.651 37.097 1.00 87.38 193 ARG A N 1
ATOM 1521 C CA . ARG A 1 193 ? -17.678 -9.624 36.407 1.00 87.38 193 ARG A CA 1
ATOM 1522 C C . ARG A 1 193 ? -17.084 -8.218 36.296 1.00 87.38 193 ARG A C 1
ATOM 1524 O O . ARG A 1 193 ? -16.184 -8.016 35.485 1.00 87.38 193 ARG A O 1
ATOM 1531 N N . PHE A 1 194 ? -17.604 -7.258 37.058 1.00 89.56 194 PHE A N 1
ATOM 1532 C CA . PHE A 1 194 ? -17.221 -5.857 36.919 1.00 89.56 194 PHE A CA 1
ATOM 1533 C C . PHE A 1 194 ? -15.811 -5.478 37.399 1.00 89.56 194 PHE A C 1
ATOM 1535 O O . PHE A 1 194 ? -15.277 -4.531 36.821 1.00 89.56 194 PHE A O 1
ATOM 1542 N N . PRO A 1 195 ? -15.225 -6.085 38.455 1.00 89.62 195 PRO A N 1
ATOM 1543 C CA . PRO A 1 195 ? -13.950 -5.597 38.965 1.00 89.62 195 PRO A CA 1
ATOM 1544 C C . PRO A 1 195 ? -12.813 -6.144 38.117 1.00 89.62 195 PRO A C 1
ATOM 1546 O O . PRO A 1 195 ? -12.974 -7.176 37.462 1.00 89.62 195 PRO A O 1
ATOM 1549 N N . ASP A 1 196 ? -11.652 -5.504 38.175 1.00 88.69 196 ASP A N 1
ATOM 1550 C CA . ASP A 1 196 ? -10.435 -6.163 37.717 1.00 88.69 196 ASP A CA 1
ATOM 1551 C C . ASP A 1 196 ? -10.021 -7.261 38.720 1.00 88.69 196 ASP A C 1
ATOM 1553 O O . ASP A 1 196 ? -10.423 -7.265 39.891 1.00 88.69 196 ASP A O 1
ATOM 1557 N N . GLY A 1 197 ? -9.253 -8.244 38.250 1.00 88.56 197 GLY A N 1
ATOM 1558 C CA . GLY A 1 197 ? -8.863 -9.386 39.077 1.00 88.56 197 GLY A CA 1
ATOM 1559 C C . GLY A 1 197 ? -8.027 -9.009 40.304 1.00 88.56 197 GLY A C 1
ATOM 1560 O O . GLY A 1 197 ? -8.188 -9.637 41.352 1.00 88.56 197 GLY A O 1
ATOM 1561 N N . GLN A 1 198 ? -7.168 -7.993 40.193 1.00 90.06 198 GLN A N 1
ATOM 1562 C CA . GLN A 1 198 ? -6.316 -7.511 41.276 1.00 90.06 198 GLN A CA 1
ATOM 1563 C C . GLN A 1 198 ? -7.119 -6.708 42.300 1.00 90.06 198 GLN A C 1
ATOM 1565 O O . GLN A 1 198 ? -6.960 -6.958 43.490 1.00 90.06 198 GLN A O 1
ATOM 1570 N N . GLU A 1 199 ? -8.045 -5.836 41.877 1.00 89.94 199 GLU A N 1
ATOM 1571 C CA . GLU A 1 199 ? -8.954 -5.132 42.802 1.00 89.94 199 GLU A CA 1
ATOM 1572 C C . GLU A 1 199 ? -9.703 -6.099 43.718 1.00 89.94 199 GLU A C 1
ATOM 1574 O O . GLU A 1 199 ? -9.810 -5.879 44.928 1.00 89.94 199 GLU A O 1
ATOM 1579 N N . LEU A 1 200 ? -10.231 -7.176 43.135 1.00 91.00 200 LEU A N 1
ATOM 1580 C CA . LEU A 1 200 ? -10.962 -8.189 43.882 1.00 91.00 200 LEU A CA 1
ATOM 1581 C C . LEU A 1 200 ? -10.045 -8.953 44.843 1.00 91.00 200 LEU A C 1
ATOM 1583 O O . LEU A 1 200 ? -10.417 -9.185 45.994 1.00 91.00 200 LEU A O 1
ATOM 1587 N N . LEU A 1 201 ? -8.851 -9.336 44.386 1.00 91.38 201 LEU A N 1
ATOM 1588 C CA . LEU A 1 201 ? -7.869 -10.043 45.204 1.00 91.38 201 LEU A CA 1
ATOM 1589 C C . LEU A 1 201 ? -7.400 -9.189 46.388 1.00 91.38 201 LEU A C 1
ATOM 1591 O O . LEU A 1 201 ? -7.406 -9.674 47.520 1.00 91.38 201 LEU A O 1
ATOM 1595 N N . ASP A 1 202 ? -7.067 -7.922 46.146 1.00 90.94 202 ASP A N 1
ATOM 1596 C CA . ASP A 1 202 ? -6.652 -6.970 47.176 1.00 90.94 202 ASP A CA 1
ATOM 1597 C C . ASP A 1 202 ? -7.754 -6.791 48.219 1.00 90.94 202 ASP A C 1
ATOM 1599 O O . ASP A 1 202 ? -7.485 -6.810 49.419 1.00 90.94 202 ASP A O 1
ATOM 1603 N N . PHE A 1 203 ? -9.012 -6.683 47.780 1.00 91.12 203 PHE A N 1
ATOM 1604 C CA . PHE A 1 203 ? -10.148 -6.579 48.690 1.00 91.12 203 PHE A CA 1
ATOM 1605 C C . PHE A 1 203 ? -10.337 -7.840 49.537 1.00 91.12 203 PHE A C 1
ATOM 1607 O O . PHE A 1 203 ? -10.625 -7.741 50.727 1.00 91.12 203 PHE A O 1
ATOM 1614 N N . ILE A 1 204 ? -10.158 -9.027 48.955 1.00 91.00 204 ILE A N 1
ATOM 1615 C CA . ILE A 1 204 ? -10.255 -10.301 49.681 1.00 91.00 204 ILE A CA 1
ATOM 1616 C C . ILE A 1 204 ? -9.120 -10.441 50.698 1.00 91.00 204 ILE A C 1
ATOM 1618 O O . ILE A 1 204 ? -9.362 -10.860 51.830 1.00 91.00 204 ILE A O 1
ATOM 1622 N N . GLN A 1 205 ? -7.894 -10.064 50.332 1.00 91.19 205 GLN A N 1
ATOM 1623 C CA . GLN A 1 205 ? -6.751 -10.074 51.246 1.00 91.19 205 GLN A CA 1
ATOM 1624 C C . GLN A 1 205 ? -6.930 -9.059 52.382 1.00 91.19 205 GLN A C 1
ATOM 1626 O O . GLN A 1 205 ? -6.670 -9.381 53.540 1.00 91.19 205 GLN A O 1
ATOM 1631 N N . ASP A 1 206 ? -7.419 -7.859 52.073 1.00 90.31 206 ASP A N 1
ATOM 1632 C CA . ASP A 1 206 ? -7.767 -6.820 53.047 1.00 90.31 206 ASP A CA 1
ATOM 1633 C C . ASP A 1 206 ? -8.874 -7.299 54.001 1.00 90.31 206 ASP A C 1
ATOM 1635 O O . ASP A 1 206 ? -8.753 -7.175 55.221 1.00 90.31 206 ASP A O 1
ATOM 1639 N N . TRP A 1 207 ? -9.911 -7.949 53.466 1.00 89.88 207 TRP A N 1
ATOM 1640 C CA . TRP A 1 207 ? -10.995 -8.538 54.253 1.00 89.88 207 TRP A CA 1
ATOM 1641 C C . TRP A 1 207 ? -10.507 -9.653 55.174 1.00 89.88 207 TRP A C 1
ATOM 1643 O O . TRP A 1 207 ? -10.901 -9.710 56.338 1.00 89.88 207 TRP A O 1
ATOM 1653 N N . TYR A 1 208 ? -9.631 -10.528 54.676 1.00 89.75 208 TYR A N 1
ATOM 1654 C CA . TYR A 1 208 ? -9.036 -11.594 55.476 1.00 89.75 208 TYR A CA 1
ATOM 1655 C C . TYR A 1 208 ? -8.171 -11.040 56.611 1.00 89.75 208 TYR A C 1
ATOM 1657 O O . TYR A 1 208 ? -8.214 -11.564 57.719 1.00 89.75 208 TYR A O 1
ATOM 1665 N N . ARG A 1 209 ? -7.413 -9.962 56.368 1.00 89.31 209 ARG A N 1
ATOM 1666 C CA . ARG A 1 209 ? -6.578 -9.321 57.398 1.00 89.31 209 ARG A CA 1
ATOM 1667 C C . ARG A 1 209 ? -7.404 -8.734 58.541 1.00 89.31 209 ARG A C 1
ATOM 1669 O O . ARG A 1 209 ? -6.991 -8.838 59.690 1.00 89.31 209 ARG A O 1
ATOM 1676 N N . HIS A 1 210 ? -8.546 -8.121 58.234 1.00 88.62 210 HIS A N 1
ATOM 1677 C CA . HIS A 1 210 ? -9.353 -7.413 59.231 1.00 88.62 210 HIS A CA 1
ATOM 1678 C C . HIS A 1 210 ? -10.437 -8.284 59.871 1.00 88.62 210 HIS A C 1
ATOM 1680 O O . HIS A 1 210 ? -10.757 -8.111 61.044 1.00 88.62 210 HIS A O 1
ATOM 1686 N N . THR A 1 211 ? -11.028 -9.202 59.108 1.00 88.12 211 THR A N 1
ATOM 1687 C CA . THR A 1 211 ? -12.193 -9.994 59.524 1.00 88.12 211 THR A CA 1
ATOM 1688 C C . THR A 1 211 ? -12.135 -11.428 58.970 1.00 88.12 211 THR A C 1
ATOM 1690 O O . THR A 1 211 ? -13.011 -11.818 58.193 1.00 88.12 211 THR A O 1
ATOM 1693 N N . PRO A 1 212 ? -11.125 -12.237 59.348 1.00 86.00 212 PRO A N 1
ATOM 1694 C CA . PRO A 1 212 ? -10.963 -13.604 58.833 1.00 86.00 212 PRO A CA 1
ATOM 1695 C C . PRO A 1 212 ? -12.104 -14.540 59.256 1.00 86.00 212 PRO A C 1
ATOM 1697 O O . PRO A 1 212 ? -12.489 -15.436 58.503 1.00 86.00 212 PRO A O 1
ATOM 1700 N N . ASP A 1 213 ? -12.665 -14.289 60.440 1.00 88.31 213 ASP A N 1
ATOM 1701 C CA . ASP A 1 213 ? -13.694 -15.110 61.082 1.00 88.31 213 ASP A CA 1
ATOM 1702 C C . ASP A 1 213 ? -15.117 -14.568 60.830 1.00 88.31 213 ASP A C 1
ATOM 1704 O O . ASP A 1 213 ? -16.082 -14.985 61.468 1.00 88.31 213 ASP A O 1
ATOM 1708 N N . ALA A 1 214 ? -15.270 -13.614 59.900 1.00 82.81 214 ALA A N 1
ATOM 1709 C CA . ALA A 1 214 ? -16.587 -13.137 59.495 1.00 82.81 214 ALA A CA 1
ATOM 1710 C C . ALA A 1 214 ? -17.363 -14.248 58.762 1.00 82.81 214 ALA A C 1
ATOM 1712 O O . ALA A 1 214 ? -16.793 -14.908 57.887 1.00 82.81 214 ALA A O 1
ATOM 1713 N N . PRO A 1 215 ? -18.662 -14.429 59.066 1.00 83.94 215 PRO A N 1
ATOM 1714 C CA . PRO A 1 215 ? -19.475 -15.453 58.428 1.00 83.94 215 PRO A CA 1
ATOM 1715 C C . PRO A 1 215 ? -19.680 -15.130 56.943 1.00 83.94 215 PRO A C 1
ATOM 1717 O O . PRO A 1 215 ? -20.238 -14.092 56.576 1.00 83.94 215 PRO A O 1
ATOM 1720 N N . ILE A 1 216 ? -19.251 -16.048 56.086 1.00 86.25 216 ILE A N 1
ATOM 1721 C CA . ILE A 1 216 ? -19.523 -16.075 54.652 1.00 86.25 216 ILE A CA 1
ATOM 1722 C C . ILE A 1 216 ? -20.517 -17.194 54.355 1.00 86.25 216 ILE A C 1
ATOM 1724 O O . ILE A 1 216 ? -20.476 -18.270 54.949 1.00 86.25 216 ILE A O 1
ATOM 1728 N N . ARG A 1 217 ? -21.437 -16.931 53.431 1.00 82.75 217 ARG A N 1
ATOM 1729 C CA . ARG A 1 217 ? -22.395 -17.929 52.970 1.00 82.75 217 ARG A CA 1
ATOM 1730 C C . ARG A 1 217 ? -21.887 -18.532 51.672 1.00 82.75 217 ARG A C 1
ATOM 1732 O O . ARG A 1 217 ? -21.669 -17.800 50.707 1.00 82.75 217 ARG A O 1
ATOM 1739 N N . LEU A 1 218 ? -21.712 -19.846 51.661 1.00 82.50 218 LEU A N 1
ATOM 1740 C CA . LEU A 1 218 ? -21.271 -20.587 50.486 1.00 82.50 218 LEU A CA 1
ATOM 1741 C C . LEU A 1 218 ? -22.435 -20.805 49.512 1.00 82.50 218 LEU A C 1
ATOM 1743 O O . LEU A 1 218 ? -23.607 -20.575 49.837 1.00 82.50 218 LEU A O 1
ATOM 1747 N N . ARG A 1 219 ? -22.112 -21.235 48.291 1.00 78.75 219 ARG A N 1
ATOM 1748 C CA . ARG A 1 219 ? -23.084 -21.485 47.212 1.00 78.75 219 ARG A CA 1
ATOM 1749 C C . ARG A 1 219 ? -24.182 -22.489 47.582 1.00 78.75 219 ARG A C 1
ATOM 1751 O O . ARG A 1 219 ? -25.341 -22.288 47.222 1.00 78.75 219 ARG A O 1
ATOM 1758 N N . ASP A 1 220 ? -23.834 -23.524 48.345 1.00 76.44 220 ASP A N 1
ATOM 1759 C CA . ASP A 1 220 ? -24.756 -24.565 48.830 1.00 76.44 220 ASP A CA 1
ATOM 1760 C C . ASP A 1 220 ? -25.700 -24.090 49.953 1.00 76.44 220 ASP A C 1
ATOM 1762 O O . ASP A 1 220 ? -26.643 -24.789 50.327 1.00 76.44 220 ASP A O 1
ATOM 1766 N N . GLY A 1 221 ? -25.486 -22.873 50.461 1.00 75.88 221 GLY A N 1
ATOM 1767 C CA . GLY A 1 221 ? -26.265 -22.263 51.527 1.00 75.88 221 GLY A CA 1
ATOM 1768 C C . GLY A 1 221 ? -25.696 -22.472 52.928 1.00 75.88 221 GLY A C 1
ATOM 1769 O O . GLY A 1 221 ? -26.259 -21.885 53.855 1.00 75.88 221 GLY A O 1
ATOM 1770 N N . SER A 1 222 ? -24.611 -23.239 53.079 1.00 83.94 222 SER A N 1
ATOM 1771 C CA . SER A 1 222 ? -23.895 -23.422 54.343 1.00 83.94 222 SER A CA 1
ATOM 1772 C C . SER A 1 222 ? -23.161 -22.145 54.768 1.00 83.94 222 SER A C 1
ATOM 1774 O O . SER A 1 222 ? -22.818 -21.285 53.949 1.00 83.94 222 SER A O 1
ATOM 1776 N N . ASN A 1 223 ? -22.956 -21.999 56.078 1.00 84.56 223 ASN A N 1
ATOM 1777 C CA . ASN A 1 223 ? -22.166 -20.910 56.643 1.00 84.56 223 ASN A CA 1
ATOM 1778 C C . ASN A 1 223 ? -20.742 -21.415 56.884 1.00 84.56 223 ASN A C 1
ATOM 1780 O O . ASN A 1 223 ? -20.561 -22.491 57.447 1.00 84.56 223 ASN A O 1
ATOM 1784 N N . SER A 1 224 ? -19.758 -20.619 56.489 1.00 88.50 224 SER A N 1
ATOM 1785 C CA . SER A 1 224 ? -18.328 -20.841 56.716 1.00 88.50 224 SER A CA 1
ATOM 1786 C C . SER A 1 224 ? -17.703 -19.518 57.158 1.00 88.50 224 SER A C 1
ATOM 1788 O O . SER A 1 224 ? -18.324 -18.462 57.046 1.00 88.50 224 SER A O 1
ATOM 1790 N N . THR A 1 225 ? -16.461 -19.524 57.615 1.00 89.94 225 THR A N 1
ATOM 1791 C CA . THR A 1 225 ? -15.621 -18.317 57.674 1.00 89.94 225 THR A CA 1
ATOM 1792 C C . THR A 1 225 ? -14.657 -18.269 56.490 1.00 89.94 225 THR A C 1
ATOM 1794 O O . THR A 1 225 ? -14.437 -19.278 55.813 1.00 89.94 225 THR A O 1
ATOM 1797 N N . LEU A 1 226 ? -14.071 -17.100 56.204 1.00 87.12 226 LEU A N 1
ATOM 1798 C CA . LEU A 1 226 ? -13.055 -16.984 55.150 1.00 87.12 226 LEU A CA 1
ATOM 1799 C C . LEU A 1 226 ? -11.802 -17.804 55.507 1.00 87.12 226 LEU A C 1
ATOM 1801 O O . LEU A 1 226 ? -11.189 -18.406 54.627 1.00 87.12 226 LEU A O 1
ATOM 1805 N N . ARG A 1 227 ? -11.473 -17.886 56.805 1.00 88.44 227 ARG A N 1
ATOM 1806 C CA . ARG A 1 227 ? -10.444 -18.784 57.344 1.00 88.44 227 ARG A CA 1
ATOM 1807 C C . ARG A 1 227 ? -10.755 -20.251 57.062 1.00 88.44 227 ARG A C 1
ATOM 1809 O O . ARG A 1 227 ? -9.897 -20.942 56.523 1.00 88.44 227 ARG A O 1
ATOM 1816 N N . GLU A 1 228 ? -11.960 -20.710 57.382 1.00 89.50 228 GLU A N 1
ATOM 1817 C CA . GLU A 1 228 ? -12.388 -22.092 57.126 1.00 89.50 228 GLU A CA 1
ATOM 1818 C C . GLU A 1 228 ? -12.370 -22.423 55.630 1.00 89.50 228 GLU A C 1
ATOM 1820 O O . GLU A 1 228 ? -11.864 -23.473 55.243 1.00 89.50 228 GLU A O 1
ATOM 1825 N N . LEU A 1 229 ? -12.831 -21.505 54.772 1.00 88.56 229 LEU A N 1
ATOM 1826 C CA . LEU A 1 229 ? -12.820 -21.700 53.321 1.00 88.56 229 LEU A CA 1
ATOM 1827 C C . LEU A 1 229 ? -11.391 -21.834 52.773 1.00 88.56 229 LEU A C 1
ATOM 1829 O O . LEU A 1 229 ? -11.129 -22.688 51.924 1.00 88.56 229 LEU A O 1
ATOM 1833 N N . PHE A 1 230 ? -10.463 -21.003 53.252 1.00 90.00 230 PHE A N 1
ATOM 1834 C CA . PHE A 1 230 ? -9.053 -21.068 52.868 1.00 90.00 230 PHE A CA 1
ATOM 1835 C C . PHE A 1 230 ? -8.368 -22.332 53.383 1.00 90.00 230 PHE A C 1
ATOM 1837 O O . PHE A 1 230 ? -7.696 -23.005 52.602 1.00 90.00 230 PHE A O 1
ATOM 1844 N N . GLN A 1 231 ? -8.609 -22.720 54.637 1.00 88.25 231 GLN A N 1
ATOM 1845 C CA . GLN A 1 231 ? -8.104 -23.974 55.201 1.00 88.25 231 GLN A CA 1
ATOM 1846 C C . GLN A 1 231 ? -8.632 -25.195 54.434 1.00 88.25 231 GLN A C 1
ATOM 1848 O O . GLN A 1 231 ? -7.850 -26.068 54.063 1.00 88.25 231 GLN A O 1
ATOM 1853 N N . ALA A 1 232 ? -9.928 -25.221 54.107 1.00 86.25 232 ALA A N 1
ATOM 1854 C CA . ALA A 1 232 ? -10.559 -26.303 53.348 1.00 86.25 232 ALA A CA 1
ATOM 1855 C C . ALA A 1 232 ? -10.017 -26.442 51.914 1.00 86.25 232 ALA A C 1
ATOM 1857 O O . ALA A 1 232 ? -10.091 -27.519 51.327 1.00 86.25 232 ALA A O 1
ATOM 1858 N N . ASN A 1 233 ? -9.458 -25.368 51.349 1.00 85.44 233 ASN A N 1
ATOM 1859 C CA . ASN A 1 233 ? -8.867 -25.352 50.010 1.00 85.44 233 ASN A CA 1
ATOM 1860 C C . ASN A 1 233 ? -7.325 -25.287 50.031 1.00 85.44 233 ASN A C 1
ATOM 1862 O O . ASN A 1 233 ? -6.721 -24.987 49.002 1.00 85.44 233 ASN A O 1
ATOM 1866 N N . GLY A 1 234 ? -6.682 -25.569 51.174 1.00 84.25 234 GLY A N 1
ATOM 1867 C CA . GLY A 1 234 ? -5.222 -25.691 51.286 1.00 84.25 234 GLY A CA 1
ATOM 1868 C C . GLY A 1 234 ? -4.439 -24.376 51.160 1.00 84.25 234 GLY A C 1
ATOM 1869 O O . GLY A 1 234 ? -3.280 -24.389 50.751 1.00 84.25 234 GLY A O 1
ATOM 1870 N N . VAL A 1 235 ? -5.050 -23.233 51.480 1.00 85.88 235 VAL A N 1
ATOM 1871 C CA . VAL A 1 235 ? -4.404 -21.912 51.434 1.00 85.88 235 VAL A CA 1
ATOM 1872 C C . VAL A 1 235 ? -3.898 -21.543 52.831 1.00 85.88 235 VAL A C 1
ATOM 1874 O O . VAL A 1 235 ? -4.654 -21.037 53.656 1.00 85.88 235 VAL A O 1
ATOM 1877 N N . GLU A 1 236 ? -2.613 -21.789 53.101 1.00 80.25 236 GLU A N 1
ATOM 1878 C CA . GLU A 1 236 ? -1.979 -21.449 54.391 1.00 80.25 236 GLU A CA 1
ATOM 1879 C C . GLU A 1 236 ? -1.751 -19.939 54.561 1.00 80.25 236 GLU A C 1
ATOM 1881 O O . GLU A 1 236 ? -1.919 -19.389 55.648 1.00 80.25 236 GLU A O 1
ATOM 1886 N N . ASP A 1 237 ? -1.389 -19.264 53.468 1.00 85.00 237 ASP A N 1
ATOM 1887 C CA . ASP A 1 237 ? -1.069 -17.839 53.440 1.00 85.00 237 ASP A CA 1
ATOM 1888 C C . ASP A 1 237 ? -1.839 -17.146 52.303 1.00 85.00 237 ASP A C 1
ATOM 1890 O O . ASP A 1 237 ? -1.438 -17.227 51.136 1.00 85.00 237 ASP A O 1
ATOM 1894 N N . PRO A 1 238 ? -2.940 -16.438 52.615 1.00 83.31 238 PRO A N 1
ATOM 1895 C CA . PRO A 1 238 ? -3.746 -15.742 51.612 1.00 83.31 238 PRO A CA 1
ATOM 1896 C C . PRO A 1 238 ? -3.003 -14.641 50.854 1.00 83.31 238 PRO A C 1
ATOM 1898 O O . PRO A 1 238 ? -3.452 -14.238 49.781 1.00 83.31 238 PRO A O 1
ATOM 1901 N N . THR A 1 239 ? -1.859 -14.166 51.362 1.00 84.31 239 THR A N 1
ATOM 1902 C CA . THR A 1 239 ? -1.024 -13.193 50.641 1.00 84.31 239 THR A CA 1
ATOM 1903 C C . THR A 1 239 ? -0.325 -13.803 49.423 1.00 84.31 239 THR A C 1
ATOM 1905 O O . THR A 1 239 ? 0.058 -13.071 48.515 1.00 84.31 239 THR A O 1
ATOM 1908 N N . ARG A 1 240 ? -0.231 -15.140 49.351 1.00 86.06 240 ARG A N 1
ATOM 1909 C CA . ARG A 1 240 ? 0.307 -15.886 48.199 1.00 86.06 240 ARG A CA 1
ATOM 1910 C C . ARG A 1 240 ? -0.729 -16.181 47.118 1.00 86.06 240 ARG A C 1
ATOM 1912 O O . ARG A 1 240 ? -0.372 -16.726 46.074 1.00 86.06 240 ARG A O 1
ATOM 1919 N N . LEU A 1 241 ? -2.005 -15.873 47.356 1.00 87.75 241 LEU A N 1
ATOM 1920 C CA . LEU A 1 241 ? -3.028 -16.001 46.323 1.00 87.75 241 LEU A CA 1
ATOM 1921 C C . LEU A 1 241 ? -2.717 -15.038 45.178 1.00 87.75 241 LEU A C 1
ATOM 1923 O O . LEU A 1 241 ? -2.411 -13.871 45.405 1.00 87.75 241 LEU A O 1
ATOM 1927 N N . THR A 1 242 ? -2.837 -15.527 43.949 1.00 87.81 242 THR A N 1
ATOM 1928 C CA . THR A 1 242 ? -2.686 -14.726 42.732 1.00 87.81 242 THR A CA 1
ATOM 1929 C C . THR A 1 242 ? -3.945 -14.833 41.877 1.00 87.81 242 THR A C 1
ATOM 1931 O O . THR A 1 242 ? -4.659 -15.842 41.912 1.00 87.81 242 THR A O 1
ATOM 1934 N N . VAL A 1 243 ? -4.215 -13.798 41.077 1.00 85.62 243 VAL A N 1
ATOM 1935 C CA . VAL A 1 243 ? -5.347 -13.761 40.130 1.00 85.62 243 VAL A CA 1
ATOM 1936 C C . VAL A 1 243 ? -5.295 -14.951 39.159 1.00 85.62 243 VAL A C 1
ATOM 1938 O O . VAL A 1 243 ? -6.314 -15.590 38.876 1.00 85.62 243 VAL A O 1
ATOM 1941 N N . GLU A 1 244 ? -4.087 -15.289 38.704 1.00 81.19 244 GLU A N 1
ATOM 1942 C CA . GLU A 1 244 ? -3.779 -16.464 37.885 1.00 81.19 244 GLU A CA 1
ATOM 1943 C C . GLU A 1 244 ? -4.102 -17.780 38.615 1.00 81.19 244 GLU A C 1
ATOM 1945 O O . GLU A 1 244 ? -4.824 -18.627 38.077 1.00 81.19 244 GLU A O 1
ATOM 1950 N N . GLY A 1 245 ? -3.663 -17.938 39.870 1.00 80.25 245 GLY A N 1
ATOM 1951 C CA . GLY A 1 245 ? -3.933 -19.134 40.677 1.00 80.25 245 GLY A CA 1
ATOM 1952 C C . GLY A 1 245 ? -5.432 -19.391 40.865 1.00 80.25 245 GLY A C 1
ATOM 1953 O O . GLY A 1 245 ? -5.915 -20.520 40.700 1.00 80.25 245 GLY A O 1
ATOM 1954 N N . LEU A 1 246 ? -6.199 -18.320 41.083 1.00 83.69 246 LEU A N 1
ATOM 1955 C CA . LEU A 1 246 ? -7.660 -18.352 41.194 1.00 83.69 246 LEU A CA 1
ATOM 1956 C C . LEU A 1 246 ? -8.374 -18.559 39.846 1.00 83.69 246 LEU A C 1
ATOM 1958 O O . LEU A 1 246 ? -9.573 -18.843 39.822 1.00 83.69 246 LEU A O 1
ATOM 1962 N N . GLY A 1 247 ? -7.661 -18.496 38.718 1.00 76.12 247 GLY A N 1
ATOM 1963 C CA . GLY A 1 247 ? -8.217 -18.709 37.380 1.00 76.12 247 GLY A CA 1
ATOM 1964 C C . GLY A 1 247 ? -9.220 -17.634 36.963 1.00 76.12 247 GLY A C 1
ATOM 1965 O O . GLY A 1 247 ? -10.219 -17.951 36.312 1.00 76.12 247 GLY A O 1
ATOM 1966 N N . TRP A 1 248 ? -9.008 -16.387 37.389 1.00 81.75 248 TRP A N 1
ATOM 1967 C CA . TRP A 1 248 ? -9.880 -15.273 37.010 1.00 81.75 248 TRP A CA 1
ATOM 1968 C C . TRP A 1 248 ? -9.516 -14.668 35.653 1.00 81.75 248 TRP A C 1
ATOM 1970 O O . TRP A 1 248 ? -10.426 -14.253 34.947 1.00 81.75 248 TRP A O 1
ATOM 1980 N N . GLN A 1 249 ? -8.253 -14.729 35.220 1.00 74.62 249 GLN A N 1
ATOM 1981 C CA . GLN A 1 249 ? -7.829 -14.314 33.874 1.00 74.62 249 GLN A CA 1
ATOM 1982 C C . GLN A 1 249 ? -7.824 -15.483 32.874 1.00 74.62 249 GLN A C 1
ATOM 1984 O O . GLN A 1 249 ? -7.556 -16.633 33.230 1.00 74.62 249 GLN A O 1
ATOM 1989 N N . LEU A 1 250 ? -8.165 -15.195 31.614 1.00 66.19 250 LEU A N 1
ATOM 1990 C CA . LEU A 1 250 ? -8.257 -16.190 30.538 1.00 66.19 250 LEU A CA 1
ATOM 1991 C C . LEU A 1 250 ? -6.936 -16.368 29.780 1.00 66.19 250 LEU A C 1
ATOM 1993 O O . LEU A 1 250 ? -6.346 -15.391 29.334 1.00 66.19 250 LEU A O 1
ATOM 1997 N N . TYR A 1 251 ? -6.546 -17.622 29.526 1.00 59.06 251 TYR A N 1
ATOM 1998 C CA . TYR A 1 251 ? -5.455 -17.963 28.604 1.00 59.06 251 TYR A CA 1
ATOM 1999 C C . TYR A 1 251 ? -5.983 -18.249 27.195 1.00 59.06 251 TYR A C 1
ATOM 2001 O O . TYR A 1 251 ? -7.027 -18.888 27.022 1.00 59.06 251 TYR A O 1
ATOM 2009 N N . HIS A 1 252 ? -5.224 -17.820 26.184 1.00 52.84 252 HIS A N 1
ATOM 2010 C CA . HIS A 1 252 ? -5.465 -18.156 24.781 1.00 52.84 252 HIS A CA 1
ATOM 2011 C C . HIS A 1 252 ? -5.538 -19.686 24.601 1.00 52.84 252 HIS A C 1
ATOM 2013 O O . HIS A 1 252 ? -4.598 -20.392 24.953 1.00 52.84 252 HIS A O 1
ATOM 2019 N N . GLY A 1 253 ? -6.645 -20.202 24.049 1.00 53.00 253 GLY A N 1
ATOM 2020 C CA . GLY A 1 253 ? -6.801 -21.625 23.697 1.00 53.00 253 GLY A CA 1
ATOM 2021 C C . GLY A 1 253 ? -7.866 -22.405 24.477 1.00 53.00 253 GLY A C 1
ATOM 2022 O O . GLY A 1 253 ? -8.327 -23.433 23.987 1.00 53.00 253 GLY A O 1
ATOM 2023 N N . ASN A 1 254 ? -8.331 -21.919 25.635 1.00 50.28 254 ASN A N 1
ATOM 2024 C CA . ASN A 1 254 ? -9.360 -22.601 26.435 1.00 50.28 254 ASN A CA 1
ATOM 2025 C C . ASN A 1 254 ? -10.777 -22.125 26.039 1.00 50.28 254 ASN A C 1
ATOM 2027 O O . ASN A 1 254 ? -11.454 -21.407 26.775 1.00 50.28 254 ASN A O 1
ATOM 2031 N N . TYR A 1 255 ? -11.204 -22.479 24.823 1.00 51.09 255 TYR A N 1
ATOM 2032 C CA . TYR A 1 255 ? -12.441 -22.007 24.176 1.00 51.09 255 TYR A CA 1
ATOM 2033 C C . TYR A 1 255 ? -13.732 -22.691 24.646 1.00 51.09 255 TYR A C 1
ATOM 2035 O O . TYR A 1 255 ? -14.733 -22.676 23.922 1.00 51.09 255 TYR A O 1
ATOM 2043 N N . ASP A 1 256 ? -13.759 -23.278 25.842 1.00 44.41 256 ASP A N 1
ATOM 2044 C CA . ASP A 1 256 ? -14.994 -23.897 26.303 1.00 44.41 256 ASP A CA 1
ATOM 2045 C C . ASP A 1 256 ? -16.035 -22.846 26.684 1.00 44.41 256 ASP A C 1
ATOM 2047 O O . ASP A 1 256 ? -15.834 -21.990 27.550 1.00 44.41 256 ASP A O 1
ATOM 2051 N N . LYS A 1 257 ? -17.155 -22.915 25.963 1.00 49.59 257 LYS A N 1
ATOM 2052 C CA . LYS A 1 257 ? -18.245 -21.934 25.892 1.00 49.59 257 LYS A CA 1
ATOM 2053 C C . LYS A 1 257 ? -19.051 -21.786 27.185 1.00 49.59 257 LYS A C 1
ATOM 2055 O O . LYS A 1 257 ? -20.029 -21.045 27.190 1.00 49.59 257 LYS A O 1
ATOM 2060 N N . ASP A 1 258 ? -18.652 -22.441 28.266 1.00 48.44 258 ASP A N 1
ATOM 2061 C CA . ASP A 1 258 ? -19.481 -22.592 29.450 1.00 48.44 258 ASP A CA 1
ATOM 2062 C C . ASP A 1 258 ? -18.789 -22.053 30.704 1.00 48.44 258 ASP A C 1
ATOM 2064 O O . ASP A 1 258 ? -17.697 -22.488 31.079 1.00 48.44 258 ASP A O 1
ATOM 2068 N N . ASP A 1 259 ? -19.480 -21.153 31.409 1.00 50.47 259 ASP A N 1
ATOM 2069 C CA . ASP A 1 259 ? -19.159 -20.811 32.801 1.00 50.47 259 ASP A CA 1
ATOM 2070 C C . ASP A 1 259 ? -19.066 -22.080 33.675 1.00 50.47 259 ASP A C 1
ATOM 2072 O O . ASP A 1 259 ? -18.286 -22.104 34.624 1.00 50.47 259 ASP A O 1
ATOM 2076 N N . ARG A 1 260 ? -19.753 -23.170 33.278 1.00 44.00 260 ARG A N 1
ATOM 2077 C CA . ARG A 1 260 ? -19.769 -24.476 33.960 1.00 44.00 260 ARG A CA 1
ATOM 2078 C C . ARG A 1 260 ? -18.374 -25.059 34.209 1.00 44.00 260 ARG A C 1
ATOM 2080 O O . ARG A 1 260 ? -18.145 -25.623 35.269 1.00 44.00 260 ARG A O 1
ATOM 2087 N N . LYS A 1 261 ? -17.399 -24.894 33.298 1.00 46.72 261 LYS A N 1
ATOM 2088 C CA . LYS A 1 261 ? -16.024 -25.390 33.546 1.00 46.72 261 LYS A CA 1
ATOM 2089 C C . LYS A 1 261 ? -15.241 -24.526 34.536 1.00 46.72 261 LYS A C 1
ATOM 2091 O O . LYS A 1 261 ? -14.267 -24.998 35.115 1.00 46.72 261 LYS A O 1
ATOM 2096 N N . ARG A 1 262 ? -15.642 -23.271 34.759 1.00 51.94 262 ARG A N 1
ATOM 2097 C CA . ARG A 1 262 ? -14.994 -22.373 35.735 1.00 51.94 262 ARG A CA 1
ATOM 2098 C C . ARG A 1 262 ? -15.498 -22.579 37.153 1.00 51.94 262 ARG A C 1
ATOM 2100 O O . ARG A 1 262 ? -14.879 -22.051 38.075 1.00 51.94 262 ARG A O 1
ATOM 2107 N N . ASP A 1 263 ? -16.574 -23.337 37.319 1.00 54.34 263 ASP A N 1
ATOM 2108 C CA . ASP A 1 263 ? -17.016 -23.838 38.617 1.00 54.34 263 ASP A CA 1
ATOM 2109 C C . ASP A 1 263 ? -16.203 -25.061 39.077 1.00 54.34 263 ASP A C 1
ATOM 2111 O O . ASP A 1 263 ? -16.316 -25.460 40.233 1.00 54.34 263 ASP A O 1
ATOM 2115 N N . ASN A 1 264 ? -15.301 -25.589 38.232 1.00 56.62 264 ASN A N 1
ATOM 2116 C CA . ASN A 1 264 ? -14.406 -26.703 38.578 1.00 56.62 264 ASN A CA 1
ATOM 2117 C C . ASN A 1 264 ? -13.264 -26.319 39.538 1.00 56.62 264 ASN A C 1
ATOM 2119 O O . ASN A 1 264 ? -12.575 -27.204 40.038 1.00 56.62 264 ASN A O 1
ATOM 2123 N N . LYS A 1 265 ? -13.028 -25.023 39.797 1.00 71.69 265 LYS A N 1
ATOM 2124 C CA . LYS A 1 265 ? -12.129 -24.568 40.871 1.00 71.69 265 LYS A CA 1
ATOM 2125 C C . LYS A 1 265 ? -12.987 -24.145 42.073 1.00 71.69 265 LYS A C 1
ATOM 2127 O O . LYS A 1 265 ? -13.467 -23.007 42.061 1.00 71.69 265 LYS A O 1
ATOM 2132 N N . PRO A 1 266 ? -13.179 -25.007 43.091 1.00 76.56 266 PRO A N 1
ATOM 2133 C CA . PRO A 1 266 ? -14.130 -24.762 44.178 1.00 76.56 266 PRO A CA 1
ATOM 2134 C C . PRO A 1 266 ? -13.856 -23.436 44.894 1.00 76.56 266 PRO A C 1
ATOM 2136 O O . PRO A 1 266 ? -14.746 -22.591 44.946 1.00 76.56 266 PRO A O 1
ATOM 2139 N N . LEU A 1 267 ? -12.606 -23.180 45.302 1.00 86.25 267 LEU A N 1
ATOM 2140 C CA . LEU A 1 267 ? -12.215 -21.911 45.929 1.00 86.25 267 LEU A CA 1
ATOM 2141 C C . LEU A 1 267 ? -12.575 -20.681 45.082 1.00 86.25 267 LEU A C 1
ATOM 2143 O O . LEU A 1 267 ? -13.144 -19.718 45.585 1.00 86.25 267 LEU A O 1
ATOM 2147 N N . SER A 1 268 ? -12.259 -20.708 43.784 1.00 85.69 268 SER A N 1
ATOM 2148 C CA . SER A 1 268 ? -12.532 -19.590 42.870 1.00 85.69 268 SER A CA 1
ATOM 2149 C C . SER A 1 268 ? -14.026 -19.294 42.781 1.00 85.69 268 SER A C 1
ATOM 2151 O O . SER A 1 268 ? -14.438 -18.134 42.800 1.00 85.69 268 SER A O 1
ATOM 2153 N N . ALA A 1 269 ? -14.842 -20.341 42.692 1.00 80.56 269 ALA A N 1
ATOM 2154 C CA . ALA A 1 269 ? -16.279 -20.206 42.555 1.00 80.56 269 ALA A CA 1
ATOM 2155 C C . ALA A 1 269 ? -16.948 -19.734 43.856 1.00 80.56 269 ALA A C 1
ATOM 2157 O O . ALA A 1 269 ? -17.801 -18.847 43.794 1.00 80.56 269 ALA A O 1
ATOM 2158 N N . GLU A 1 270 ? -16.509 -20.233 45.018 1.00 86.50 270 GLU A N 1
ATOM 2159 C CA . GLU A 1 270 ? -16.979 -19.745 46.323 1.00 86.50 270 GLU A CA 1
ATOM 2160 C C . GLU A 1 270 ? -16.579 -18.286 46.576 1.00 86.50 270 GLU A C 1
ATOM 2162 O O . GLU A 1 270 ? -17.399 -17.493 47.042 1.00 86.50 270 GLU A O 1
ATOM 2167 N N . LEU A 1 271 ? -15.353 -17.886 46.210 1.00 88.94 271 LEU A N 1
ATOM 2168 C CA . LEU A 1 271 ? -14.916 -16.490 46.312 1.00 88.94 271 LEU A CA 1
ATOM 2169 C C . LEU A 1 271 ? -15.721 -15.569 45.388 1.00 88.94 271 LEU A C 1
ATOM 2171 O O . LEU A 1 271 ? -16.213 -14.533 45.833 1.00 88.94 271 LEU A O 1
ATOM 2175 N N . ARG A 1 272 ? -15.932 -15.946 44.119 1.00 86.19 272 ARG A N 1
ATOM 2176 C CA . ARG A 1 272 ? -16.786 -15.162 43.208 1.00 86.19 272 ARG A CA 1
ATOM 2177 C C . ARG A 1 272 ? -18.215 -15.048 43.734 1.00 86.19 272 ARG A C 1
ATOM 2179 O O . ARG A 1 272 ? -18.806 -13.977 43.642 1.00 86.19 272 ARG A O 1
ATOM 2186 N N . TYR A 1 273 ? -18.777 -16.119 44.288 1.00 85.81 273 TYR A N 1
ATOM 2187 C CA . TYR A 1 273 ? -20.116 -16.073 44.869 1.00 85.81 273 TYR A CA 1
ATOM 2188 C C . TYR A 1 273 ? -20.175 -15.129 46.076 1.00 85.81 273 TYR A C 1
ATOM 2190 O O . TYR A 1 273 ? -21.017 -14.235 46.119 1.00 85.81 273 TYR A O 1
ATOM 2198 N N . SER A 1 274 ? -19.234 -15.271 47.009 1.00 87.25 274 SER A N 1
ATOM 2199 C CA . SER A 1 274 ? -19.219 -14.521 48.269 1.00 87.25 274 SER A CA 1
ATOM 2200 C C . SER A 1 274 ? -19.010 -13.014 48.074 1.00 87.25 274 SER A C 1
ATOM 2202 O O . SER A 1 274 ? -19.569 -12.225 48.839 1.00 87.25 274 SER A O 1
ATOM 2204 N N . PHE A 1 275 ? -18.228 -12.618 47.059 1.00 89.69 275 PHE A N 1
ATOM 2205 C CA . PHE A 1 275 ? -17.809 -11.228 46.832 1.00 89.69 275 PHE A CA 1
ATOM 2206 C C . PHE A 1 275 ? -18.435 -10.537 45.606 1.00 89.69 275 PHE A C 1
ATOM 2208 O O . PHE A 1 275 ? -18.393 -9.310 45.542 1.00 89.69 275 PHE A O 1
ATOM 2215 N N . LEU A 1 276 ? -18.997 -11.269 44.631 1.00 87.50 276 LEU A N 1
ATOM 2216 C CA . LEU A 1 276 ? -19.545 -10.686 43.389 1.00 87.50 276 LEU A CA 1
ATOM 2217 C C . LEU A 1 276 ? -21.021 -11.014 43.129 1.00 87.50 276 LEU A C 1
ATOM 2219 O O . LEU A 1 276 ? -21.656 -10.346 42.311 1.00 87.50 276 LEU A O 1
ATOM 2223 N N . HIS A 1 277 ? -21.588 -12.043 43.763 1.00 85.12 277 HIS A N 1
ATOM 2224 C CA . HIS A 1 277 ? -22.999 -12.396 43.576 1.00 85.12 277 HIS A CA 1
ATOM 2225 C C . HIS A 1 277 ? -23.889 -11.563 44.507 1.00 85.12 277 HIS A C 1
ATOM 2227 O O . HIS A 1 277 ? -23.524 -11.345 45.656 1.00 85.12 277 HIS A O 1
ATOM 2233 N N . LEU A 1 278 ? -25.082 -11.131 44.075 1.00 82.81 278 LEU A N 1
ATOM 2234 C CA . LEU A 1 278 ? -25.968 -10.280 44.897 1.00 82.81 278 LEU A CA 1
ATOM 2235 C C . LEU A 1 278 ? -26.358 -10.910 46.247 1.00 82.81 278 LEU A C 1
ATOM 2237 O O . LEU A 1 278 ? -26.575 -10.197 47.218 1.00 82.81 278 LEU A O 1
ATOM 2241 N N . ARG A 1 279 ? -26.418 -12.247 46.309 1.00 79.81 279 ARG A N 1
ATOM 2242 C CA . ARG A 1 279 ? -26.658 -13.023 47.545 1.00 79.81 279 ARG A CA 1
ATOM 2243 C C . ARG A 1 279 ? -25.391 -13.300 48.375 1.00 79.81 279 ARG A C 1
ATOM 2245 O O . ARG A 1 279 ? -25.478 -13.962 49.405 1.00 79.81 279 ARG A O 1
ATOM 2252 N N . GLY A 1 280 ? -24.227 -12.855 47.909 1.00 81.44 280 GLY A N 1
ATOM 2253 C CA . GLY A 1 280 ? -22.945 -13.029 48.583 1.00 81.44 280 GLY A CA 1
ATOM 2254 C C . GLY A 1 280 ? -22.826 -12.123 49.805 1.00 81.44 280 GLY A C 1
ATOM 2255 O O . GLY A 1 280 ? -23.146 -10.935 49.735 1.00 81.44 280 GLY A O 1
ATOM 2256 N N . SER A 1 281 ? -22.338 -12.673 50.919 1.00 82.56 281 SER A N 1
ATOM 2257 C CA . SER A 1 281 ? -22.243 -11.956 52.199 1.00 82.56 281 SER A CA 1
ATOM 2258 C C . SER A 1 281 ? -21.367 -10.699 52.136 1.00 82.56 281 SER A C 1
ATOM 2260 O O . SER A 1 281 ? -21.584 -9.757 52.897 1.00 82.56 281 SER A O 1
ATOM 2262 N N . CYS A 1 282 ? -20.379 -10.667 51.236 1.00 85.94 282 CYS A N 1
ATOM 2263 C CA . CYS A 1 282 ? -19.386 -9.593 51.142 1.00 85.94 282 CYS A CA 1
ATOM 2264 C C . CYS A 1 282 ? -19.628 -8.642 49.957 1.00 85.94 282 CYS A C 1
ATOM 2266 O O . CYS A 1 282 ? -19.059 -7.548 49.926 1.00 85.94 282 CYS A O 1
ATOM 2268 N N . THR A 1 283 ? -20.491 -9.016 49.007 1.00 87.31 283 THR A N 1
ATOM 2269 C CA . THR A 1 283 ? -20.729 -8.271 47.760 1.00 87.31 283 THR A CA 1
ATOM 2270 C C . THR A 1 283 ? -21.193 -6.840 47.995 1.00 87.31 283 THR A C 1
ATOM 2272 O O . THR A 1 283 ? -20.702 -5.917 47.347 1.00 87.31 283 THR A O 1
ATOM 2275 N N . ALA A 1 284 ? -22.100 -6.631 48.952 1.00 87.06 284 ALA A N 1
ATOM 2276 C CA . ALA A 1 284 ? -22.628 -5.304 49.259 1.00 87.06 284 ALA A CA 1
ATOM 2277 C C . ALA A 1 284 ? -21.524 -4.311 49.648 1.00 87.06 284 ALA A C 1
ATOM 2279 O O . ALA A 1 284 ? -21.462 -3.208 49.105 1.00 87.06 284 ALA A O 1
ATOM 2280 N N . ARG A 1 285 ? -20.606 -4.723 50.534 1.00 88.25 285 ARG A N 1
ATOM 2281 C CA . ARG A 1 285 ? -19.501 -3.863 50.982 1.00 88.25 285 ARG A CA 1
ATOM 2282 C C . ARG A 1 285 ? -18.512 -3.576 49.857 1.00 88.25 285 ARG A C 1
ATOM 2284 O O . ARG A 1 285 ? -18.024 -2.452 49.748 1.00 88.25 285 ARG A O 1
ATOM 2291 N N . PHE A 1 286 ? -18.231 -4.570 49.014 1.00 90.44 286 PHE A N 1
ATOM 2292 C CA . PHE A 1 286 ? -17.348 -4.392 47.865 1.00 90.44 286 PHE A CA 1
ATOM 2293 C C . PHE A 1 286 ? -17.939 -3.404 46.847 1.00 90.44 286 PHE A C 1
ATOM 2295 O O . PHE A 1 286 ? -17.269 -2.449 46.447 1.00 90.44 286 PHE A O 1
ATOM 2302 N N . LEU A 1 287 ? -19.225 -3.561 46.511 1.00 89.56 287 LEU A N 1
ATOM 2303 C CA . LEU A 1 287 ? -19.948 -2.645 45.627 1.00 89.56 287 LEU A CA 1
ATOM 2304 C C . LEU A 1 287 ? -20.011 -1.227 46.193 1.00 89.56 287 LEU A C 1
ATOM 2306 O O . LEU A 1 287 ? -19.729 -0.279 45.466 1.00 89.56 287 LEU A O 1
ATOM 2310 N N . GLN A 1 288 ? -20.311 -1.063 47.483 1.00 90.00 288 GLN A N 1
ATOM 2311 C CA . GLN A 1 288 ? -20.319 0.250 48.133 1.00 90.00 288 GLN A CA 1
ATOM 2312 C C . GLN A 1 288 ? -18.955 0.936 48.051 1.00 90.00 288 GLN A C 1
ATOM 2314 O O . GLN A 1 288 ? -18.887 2.097 47.648 1.00 90.00 288 GLN A O 1
ATOM 2319 N N . ARG A 1 289 ? -17.865 0.219 48.368 1.00 89.44 289 ARG A N 1
ATOM 2320 C CA . ARG A 1 289 ? -16.494 0.753 48.292 1.00 89.44 289 ARG A CA 1
ATOM 2321 C C . ARG A 1 289 ? -16.163 1.219 46.875 1.00 89.44 289 ARG A C 1
ATOM 2323 O O . ARG A 1 289 ? -15.626 2.314 46.700 1.00 89.44 289 ARG A O 1
ATOM 2330 N N . ARG A 1 290 ? -16.519 0.424 45.861 1.00 88.12 290 ARG A N 1
ATOM 2331 C CA . ARG A 1 290 ? -16.321 0.783 44.451 1.00 88.12 290 ARG A CA 1
ATOM 2332 C C . ARG A 1 290 ? -17.164 1.995 44.053 1.00 88.12 290 ARG A C 1
ATOM 2334 O O . ARG A 1 290 ? -16.632 2.960 43.517 1.00 88.12 290 ARG A O 1
ATOM 2341 N N . MET A 1 291 ? -18.466 1.968 44.322 1.00 89.12 291 MET A N 1
ATOM 2342 C CA . MET A 1 291 ? -19.402 3.009 43.890 1.00 89.12 291 MET A CA 1
ATOM 2343 C C . MET A 1 291 ? -19.136 4.355 44.573 1.00 89.12 291 MET A C 1
ATOM 2345 O O . MET A 1 291 ? -19.180 5.384 43.905 1.00 89.12 291 MET A O 1
ATOM 2349 N N . GLN A 1 292 ? -18.776 4.359 45.862 1.00 88.44 292 GLN A N 1
ATOM 2350 C CA . GLN A 1 292 ? -18.355 5.571 46.575 1.00 88.44 292 GLN A CA 1
ATOM 2351 C C . GLN A 1 292 ? -17.084 6.172 45.970 1.00 88.44 292 GLN A C 1
ATOM 2353 O O . GLN A 1 292 ? -16.999 7.387 45.795 1.00 88.44 292 GLN A O 1
ATOM 2358 N N . ARG A 1 293 ? -16.110 5.332 45.597 1.00 86.31 293 ARG A N 1
ATOM 2359 C CA . ARG A 1 293 ? -14.888 5.785 44.920 1.00 86.31 293 ARG A CA 1
ATOM 2360 C C . ARG A 1 293 ? -15.195 6.433 43.568 1.00 86.31 293 ARG A C 1
ATOM 2362 O O . ARG A 1 293 ? -14.565 7.429 43.225 1.00 86.31 293 ARG A O 1
ATOM 2369 N N . GLU A 1 294 ? -16.143 5.888 42.808 1.00 84.31 294 GLU A N 1
ATOM 2370 C CA . GLU A 1 294 ? -16.564 6.453 41.517 1.00 84.31 294 GLU A CA 1
ATOM 2371 C C . GLU A 1 294 ? -17.379 7.749 41.667 1.00 84.31 294 GLU A C 1
ATOM 2373 O O . GLU A 1 294 ? -17.267 8.642 40.830 1.00 84.31 294 GLU A O 1
ATOM 2378 N N . GLU A 1 295 ? -18.160 7.910 42.738 1.00 84.81 295 GLU A N 1
ATOM 2379 C CA . GLU A 1 295 ? -18.862 9.170 43.030 1.00 84.81 295 GLU A CA 1
ATOM 2380 C C . GLU A 1 295 ? -17.943 10.301 43.491 1.00 84.81 295 GLU A C 1
ATOM 2382 O O . GLU A 1 295 ? -18.232 11.468 43.232 1.00 84.81 295 GLU A O 1
ATOM 2387 N N . GLN A 1 296 ? -16.840 9.971 44.165 1.00 84.88 296 GLN A N 1
ATOM 2388 C CA . GLN A 1 296 ? -15.850 10.953 44.615 1.00 84.88 296 GLN A CA 1
ATOM 2389 C C . GLN A 1 296 ? -15.027 11.544 43.460 1.00 84.88 296 GLN A C 1
ATOM 2391 O O . GLN A 1 296 ? -14.310 12.527 43.657 1.00 84.88 296 GLN A O 1
ATOM 2396 N N . ARG A 1 297 ? -15.114 10.976 42.248 1.00 82.19 297 ARG A N 1
ATOM 2397 C CA . ARG A 1 297 ? -14.403 11.492 41.073 1.00 82.19 297 ARG A CA 1
ATOM 2398 C C . ARG A 1 297 ? -15.049 12.780 40.577 1.00 82.19 297 ARG A C 1
ATOM 2400 O O . ARG A 1 297 ? -16.099 12.765 39.944 1.00 82.19 297 ARG A O 1
ATOM 2407 N N . THR A 1 298 ? -14.369 13.894 40.819 1.00 76.44 298 THR A N 1
ATOM 2408 C CA . THR A 1 298 ? -14.706 15.207 40.249 1.00 76.44 298 THR A CA 1
ATOM 2409 C C . THR A 1 298 ? -14.122 15.412 38.850 1.00 76.44 298 THR A C 1
ATOM 2411 O O . THR A 1 298 ? -14.659 16.190 38.068 1.00 76.44 298 THR A O 1
ATOM 2414 N N . TYR A 1 299 ? -13.056 14.683 38.517 1.00 76.75 299 TYR A N 1
ATOM 2415 C CA . TYR A 1 299 ? -12.376 14.704 37.222 1.00 76.75 299 TYR A CA 1
ATOM 2416 C C . TYR A 1 299 ? -12.431 13.318 36.580 1.00 76.75 299 TYR A C 1
ATOM 2418 O O . TYR A 1 299 ? -12.418 12.310 37.289 1.00 76.75 299 TYR A O 1
ATOM 2426 N N . ASN A 1 300 ? -12.463 13.259 35.245 1.00 80.38 300 ASN A N 1
ATOM 2427 C CA . ASN A 1 300 ? -12.561 12.003 34.488 1.00 80.38 300 ASN A CA 1
ATOM 2428 C C . ASN A 1 300 ? -13.710 11.098 34.960 1.00 80.38 300 ASN A C 1
ATOM 2430 O O . ASN A 1 300 ? -13.509 9.913 35.245 1.00 80.38 300 ASN A O 1
ATOM 2434 N N . VAL A 1 301 ? -14.910 11.681 35.054 1.00 86.44 301 VAL A N 1
ATOM 2435 C CA . VAL A 1 301 ? -16.118 11.001 35.533 1.00 86.44 301 VAL A CA 1
ATOM 2436 C C . VAL A 1 301 ? -16.387 9.752 34.691 1.00 86.44 301 VAL A C 1
ATOM 2438 O O . VAL A 1 301 ? -16.559 9.822 33.471 1.00 86.44 301 VAL A O 1
ATOM 2441 N N . GLN A 1 302 ? -16.428 8.604 35.362 1.00 90.38 302 GLN A N 1
ATOM 2442 C CA . GLN A 1 302 ? -16.795 7.319 34.780 1.00 90.38 302 GLN A CA 1
ATOM 2443 C C . GLN A 1 302 ? -18.146 6.911 35.354 1.00 90.38 302 GLN A C 1
ATOM 2445 O O . GLN A 1 302 ? -18.304 6.770 36.565 1.00 90.38 302 GLN A O 1
ATOM 2450 N N . ALA A 1 303 ? -19.127 6.755 34.475 1.00 93.31 303 ALA A N 1
ATOM 2451 C CA . ALA A 1 303 ? -20.447 6.260 34.827 1.00 93.31 303 ALA A CA 1
ATOM 2452 C C . ALA A 1 303 ? -20.621 4.833 34.302 1.00 93.31 303 ALA A C 1
ATOM 2454 O O . ALA A 1 303 ? -20.006 4.462 33.306 1.00 93.31 303 ALA A O 1
ATOM 2455 N N . THR A 1 304 ? -21.433 4.016 34.969 1.00 94.19 304 THR A N 1
ATOM 2456 C CA . THR A 1 304 ? -21.554 2.587 34.637 1.00 94.19 304 THR A CA 1
ATOM 2457 C C . THR A 1 304 ? -23.006 2.126 34.617 1.00 94.19 304 THR A C 1
ATOM 2459 O O . THR A 1 304 ? -23.811 2.503 35.470 1.00 94.19 304 THR A O 1
ATOM 2462 N N . GLU A 1 305 ? -23.337 1.281 33.643 1.00 94.88 305 GLU A N 1
ATOM 2463 C CA . GLU A 1 305 ? -24.626 0.599 33.539 1.00 94.88 305 GLU A CA 1
ATOM 2464 C C . GLU A 1 305 ? -24.451 -0.886 33.877 1.00 94.88 305 GLU A C 1
ATOM 2466 O O . GLU A 1 305 ? -24.141 -1.718 33.017 1.00 94.88 305 GLU A O 1
ATOM 2471 N N . TYR A 1 306 ? -24.624 -1.217 35.159 1.00 93.81 306 TYR A N 1
ATOM 2472 C CA . TYR A 1 306 ? -24.436 -2.574 35.662 1.00 93.81 306 TYR A CA 1
ATOM 2473 C C . TYR A 1 306 ? -25.623 -3.461 35.302 1.00 93.81 306 TYR A C 1
ATOM 2475 O O . TYR A 1 306 ? -26.769 -3.185 35.657 1.00 93.81 306 TYR A O 1
ATOM 2483 N N . SER A 1 307 ? -25.325 -4.567 34.633 1.00 92.44 307 SER A N 1
ATOM 2484 C CA . SER A 1 307 ? -26.293 -5.578 34.233 1.00 92.44 307 SER A CA 1
ATOM 2485 C C . SER A 1 307 ? -26.427 -6.653 35.312 1.00 92.44 307 SER A C 1
ATOM 2487 O O . SER A 1 307 ? -25.436 -7.283 35.688 1.00 92.44 307 SER A O 1
ATOM 2489 N N . ILE A 1 308 ? -27.646 -6.866 35.806 1.00 91.38 308 ILE A N 1
ATOM 2490 C CA . ILE A 1 308 ? -28.000 -7.901 36.784 1.00 91.38 308 ILE A CA 1
ATOM 2491 C C . ILE A 1 308 ? -28.759 -9.014 36.058 1.00 91.38 308 ILE A C 1
ATOM 2493 O O . ILE A 1 308 ? -29.832 -8.735 35.524 1.00 91.38 308 ILE A O 1
ATOM 2497 N N . PRO A 1 309 ? -28.258 -10.260 36.045 1.00 87.12 309 PRO A N 1
ATOM 2498 C CA . PRO A 1 309 ? -29.004 -11.396 35.513 1.00 87.12 309 PRO A CA 1
ATOM 2499 C C . PRO A 1 309 ? -30.327 -11.616 36.255 1.00 87.12 309 PRO A C 1
ATOM 2501 O O . PRO A 1 309 ? -30.329 -11.680 37.482 1.00 87.12 309 PRO A O 1
ATOM 2504 N N . VAL A 1 310 ? -31.420 -11.777 35.509 1.00 88.75 310 VAL A N 1
ATOM 2505 C CA . VAL A 1 310 ? -32.752 -12.137 36.018 1.00 88.75 310 VAL A CA 1
ATOM 2506 C C . VAL A 1 310 ? -33.287 -13.312 35.208 1.00 88.75 310 VAL A C 1
ATOM 2508 O O . VAL A 1 310 ? -33.296 -13.261 33.974 1.00 88.75 310 VAL A O 1
ATOM 2511 N N . TYR A 1 311 ? -33.743 -14.356 35.894 1.00 84.94 311 TYR A N 1
ATOM 2512 C CA . TYR A 1 311 ? -34.270 -15.581 35.286 1.00 84.94 311 TYR A CA 1
ATOM 2513 C C . TYR A 1 311 ? -35.808 -15.639 35.312 1.00 84.94 311 TYR A C 1
ATOM 2515 O O . TYR A 1 311 ? -36.409 -16.321 34.483 1.00 84.94 311 TYR A O 1
ATOM 2523 N N . ALA A 1 312 ? -36.440 -14.887 36.214 1.00 87.12 312 ALA A N 1
ATOM 2524 C CA . ALA A 1 312 ? -37.878 -14.825 36.478 1.00 87.12 312 ALA A CA 1
ATOM 2525 C C . ALA A 1 312 ? -38.513 -16.190 36.818 1.00 87.12 312 ALA A C 1
ATOM 2527 O O . ALA A 1 312 ? -39.644 -16.479 36.425 1.00 87.12 312 ALA A O 1
ATOM 2528 N N . THR A 1 313 ? -37.791 -17.049 37.543 1.00 84.94 313 THR A N 1
ATOM 2529 C CA . THR A 1 313 ? -38.224 -18.439 37.795 1.00 84.94 313 THR A CA 1
ATOM 2530 C C . THR A 1 313 ? -39.205 -18.588 38.956 1.00 84.94 313 THR A C 1
ATOM 2532 O O . THR A 1 313 ? -39.859 -19.621 39.061 1.00 84.94 313 THR A O 1
ATOM 2535 N N . TYR A 1 314 ? -39.337 -17.572 39.809 1.00 88.50 314 TYR A N 1
ATOM 2536 C CA . TYR A 1 314 ? -40.308 -17.514 40.905 1.00 88.50 314 TYR A CA 1
ATOM 2537 C C . TYR A 1 314 ? -40.745 -16.056 41.154 1.00 88.50 314 TYR A C 1
ATOM 2539 O O . TYR A 1 314 ? -39.980 -15.127 40.867 1.00 88.50 314 TYR A O 1
ATOM 2547 N N . PRO A 1 315 ? -41.944 -15.806 41.717 1.00 84.44 315 PRO A N 1
ATOM 2548 C CA . PRO A 1 315 ? -42.506 -14.455 41.855 1.00 84.44 315 PRO A CA 1
ATOM 2549 C C . PRO A 1 315 ? -41.691 -13.501 42.744 1.00 84.44 315 PRO A C 1
ATOM 2551 O O . PRO A 1 315 ? -41.863 -12.282 42.674 1.00 84.44 315 PRO A O 1
ATOM 2554 N N . GLY A 1 316 ? -40.847 -14.051 43.622 1.00 85.44 316 GLY A N 1
ATOM 2555 C CA . GLY A 1 316 ? -40.040 -13.306 44.588 1.00 85.44 316 GLY A CA 1
ATOM 2556 C C . GLY A 1 316 ? -38.738 -12.731 44.027 1.00 85.44 316 GLY A C 1
ATOM 2557 O O . GLY A 1 316 ? -38.175 -11.840 44.645 1.00 85.44 316 GLY A O 1
ATOM 2558 N N . GLU A 1 317 ? -38.264 -13.165 42.855 1.00 88.88 317 GLU A N 1
ATOM 2559 C CA . GLU A 1 317 ? -36.893 -12.868 42.401 1.00 88.88 317 GLU A CA 1
ATOM 2560 C C . GLU A 1 317 ? -36.593 -11.368 42.283 1.00 88.88 317 GLU A C 1
ATOM 2562 O O . GLU A 1 317 ? -35.568 -10.887 42.765 1.00 88.88 317 GLU A O 1
ATOM 2567 N N . LEU A 1 318 ? -37.512 -10.596 41.696 1.00 89.31 318 LEU A N 1
ATOM 2568 C CA . LEU A 1 318 ? -37.359 -9.142 41.602 1.00 89.31 318 LEU A CA 1
ATOM 2569 C C . LEU A 1 318 ? -37.403 -8.455 42.969 1.00 89.31 318 LEU A C 1
ATOM 2571 O O . LEU A 1 318 ? -36.745 -7.431 43.152 1.00 89.31 318 LEU A O 1
ATOM 2575 N N . PHE A 1 319 ? -38.183 -8.990 43.912 1.00 90.06 319 PHE A N 1
ATOM 2576 C CA . PHE A 1 319 ? -38.236 -8.476 45.278 1.00 90.06 319 PHE A CA 1
ATOM 2577 C C . PHE A 1 319 ? -36.930 -8.759 46.004 1.00 90.06 319 PHE A C 1
ATOM 2579 O O . PHE A 1 319 ? -36.392 -7.836 46.600 1.00 90.06 319 PHE A O 1
ATOM 2586 N N . ASP A 1 320 ? -36.378 -9.962 45.862 1.00 87.88 320 ASP A N 1
ATOM 2587 C CA . ASP A 1 320 ? -35.095 -10.344 46.452 1.00 87.88 320 ASP A CA 1
ATOM 2588 C C . ASP A 1 320 ? -33.955 -9.471 45.918 1.00 87.88 320 ASP A C 1
ATOM 2590 O O . ASP A 1 320 ? -33.114 -9.012 46.684 1.00 87.88 320 ASP A O 1
ATOM 2594 N N . ILE A 1 321 ? -33.928 -9.197 44.607 1.00 89.44 321 ILE A N 1
ATOM 2595 C CA . ILE A 1 321 ? -32.942 -8.287 44.003 1.00 89.44 321 ILE A CA 1
ATOM 2596 C C . ILE A 1 321 ? -33.131 -6.869 44.548 1.00 89.44 321 ILE A C 1
ATOM 2598 O O . ILE A 1 321 ? -32.163 -6.209 44.930 1.00 89.44 321 ILE A O 1
ATOM 2602 N N . ALA A 1 322 ? -34.376 -6.391 44.598 1.00 90.19 322 ALA A N 1
ATOM 2603 C CA . ALA A 1 322 ? -34.684 -5.064 45.104 1.00 90.19 322 ALA A CA 1
ATOM 2604 C C . ALA A 1 322 ? -34.345 -4.915 46.595 1.00 90.19 322 ALA A C 1
ATOM 2606 O O . ALA A 1 322 ? -33.831 -3.876 46.994 1.00 90.19 322 ALA A O 1
ATOM 2607 N N . GLU A 1 323 ? -34.594 -5.936 47.410 1.00 87.94 323 GLU A N 1
ATOM 2608 C CA . GLU A 1 323 ? -34.269 -5.983 48.835 1.00 87.94 323 GLU A CA 1
ATOM 2609 C C . GLU A 1 323 ? -32.764 -6.129 49.065 1.00 87.94 323 GLU A C 1
ATOM 2611 O O . GLU A 1 323 ? -32.216 -5.441 49.920 1.00 87.94 323 GLU A O 1
ATOM 2616 N N . ALA A 1 324 ? -32.063 -6.928 48.258 1.00 86.44 324 ALA A N 1
ATOM 2617 C CA . ALA A 1 324 ? -30.610 -7.032 48.324 1.00 86.44 324 ALA A CA 1
ATOM 2618 C C . ALA A 1 324 ? -29.936 -5.682 48.039 1.00 86.44 324 ALA A C 1
ATOM 2620 O O . ALA A 1 324 ? -28.989 -5.313 48.724 1.00 86.44 324 ALA A O 1
ATOM 2621 N N . LEU A 1 325 ? -30.437 -4.917 47.065 1.00 88.94 325 LEU A N 1
ATOM 2622 C CA . LEU A 1 325 ? -29.887 -3.600 46.737 1.00 88.94 325 LEU A CA 1
ATOM 2623 C C . LEU A 1 325 ? -30.330 -2.515 47.729 1.00 88.94 325 LEU A C 1
ATOM 2625 O O . LEU A 1 325 ? -29.499 -1.743 48.208 1.00 88.94 325 LEU A O 1
ATOM 2629 N N . HIS A 1 326 ? -31.624 -2.453 48.052 1.00 87.88 326 HIS A N 1
ATOM 2630 C CA . HIS A 1 326 ? -32.189 -1.423 48.925 1.00 87.88 326 HIS A CA 1
ATOM 2631 C C . HIS A 1 326 ? -31.840 -1.660 50.400 1.00 87.88 326 HIS A C 1
ATOM 2633 O O . HIS A 1 326 ? -31.388 -0.745 51.083 1.00 87.88 326 HIS A O 1
ATOM 2639 N N . GLY A 1 327 ? -31.997 -2.895 50.880 1.00 83.19 327 GLY A N 1
ATOM 2640 C CA . GLY A 1 327 ? -31.746 -3.291 52.266 1.00 83.19 327 GLY A CA 1
ATOM 2641 C C . GLY A 1 327 ? -30.269 -3.252 52.652 1.00 83.19 327 GLY A C 1
ATOM 2642 O O . GLY A 1 327 ? -29.947 -2.946 53.795 1.00 83.19 327 GLY A O 1
ATOM 2643 N N . GLN A 1 328 ? -29.361 -3.478 51.697 1.00 83.56 328 GLN A N 1
ATOM 2644 C CA . GLN A 1 328 ? -27.917 -3.320 51.911 1.00 83.56 328 GLN A CA 1
ATOM 2645 C C . GLN A 1 328 ? -27.405 -1.913 51.570 1.00 83.56 328 GLN A C 1
ATOM 2647 O O . GLN A 1 328 ? -26.198 -1.695 51.578 1.00 83.56 328 GLN A O 1
ATOM 2652 N N . ASN A 1 329 ? -28.287 -0.949 51.273 1.00 84.31 329 ASN A N 1
ATOM 2653 C CA . ASN A 1 329 ? -27.932 0.438 50.955 1.00 84.31 329 ASN A CA 1
ATOM 2654 C C . ASN A 1 329 ? -26.914 0.563 49.794 1.00 84.31 329 ASN A C 1
ATOM 2656 O O . ASN A 1 329 ? -25.921 1.288 49.884 1.00 84.31 329 ASN A O 1
ATOM 2660 N N . ILE A 1 330 ? -27.124 -0.189 48.706 1.00 84.25 330 ILE A N 1
ATOM 2661 C CA . ILE A 1 330 ? -26.294 -0.170 47.486 1.00 84.25 330 ILE A CA 1
ATOM 2662 C C . ILE A 1 330 ? -26.889 0.855 46.503 1.00 84.25 330 ILE A C 1
ATOM 2664 O O . ILE A 1 330 ? -27.388 0.526 45.426 1.00 84.25 330 ILE A O 1
ATOM 2668 N N . GLY A 1 331 ? -26.872 2.125 46.912 1.00 80.94 331 GLY A N 1
ATOM 2669 C CA . GLY A 1 331 ? -27.385 3.273 46.156 1.00 80.94 331 GLY A CA 1
ATOM 2670 C C . GLY A 1 331 ? -28.479 4.050 46.899 1.00 80.94 331 GLY A C 1
ATOM 2671 O O . GLY A 1 331 ? -28.879 3.657 47.992 1.00 80.94 331 GLY A O 1
ATOM 2672 N N . PRO A 1 332 ? -29.033 5.124 46.303 1.00 82.94 332 PRO A N 1
ATOM 2673 C CA . PRO A 1 332 ? -28.856 5.558 44.916 1.00 82.94 332 PRO A CA 1
ATOM 2674 C C . PRO A 1 332 ? -27.501 6.237 44.690 1.00 82.94 332 PRO A C 1
ATOM 2676 O O . PRO A 1 332 ? -27.113 7.106 45.464 1.00 82.94 332 PRO A O 1
ATOM 2679 N N . TYR A 1 333 ? -26.814 5.873 43.606 1.00 88.81 333 TYR A N 1
ATOM 2680 C CA . TYR A 1 333 ? -25.534 6.472 43.224 1.00 88.81 333 TYR A CA 1
ATOM 2681 C C . TYR A 1 333 ? -25.677 7.262 41.921 1.00 88.81 333 TYR A C 1
ATOM 2683 O O . TYR A 1 333 ? -26.271 6.791 40.954 1.00 88.81 333 TYR A O 1
ATOM 2691 N N . LYS A 1 334 ? -25.112 8.468 41.866 1.00 88.31 334 LYS A N 1
ATOM 2692 C CA . LYS A 1 334 ? -25.287 9.431 40.766 1.00 88.31 334 LYS A CA 1
ATOM 2693 C C . LYS A 1 334 ? -24.757 8.934 39.419 1.00 88.31 334 LYS A C 1
ATOM 2695 O O . LYS A 1 334 ? -25.345 9.271 38.392 1.00 88.31 334 LYS A O 1
ATOM 2700 N N . ASN A 1 335 ? -23.675 8.156 39.456 1.00 90.94 335 ASN A N 1
ATOM 2701 C CA . ASN A 1 335 ? -22.924 7.675 38.293 1.00 90.94 335 ASN A CA 1
ATOM 2702 C C . ASN A 1 335 ? -23.249 6.216 37.930 1.00 90.94 335 ASN A C 1
ATOM 2704 O O . ASN A 1 335 ? -22.558 5.635 37.098 1.00 90.94 335 ASN A O 1
ATOM 2708 N N . ASN A 1 336 ? -24.280 5.610 38.529 1.00 92.44 336 ASN A N 1
ATOM 2709 C CA . ASN A 1 336 ? -24.622 4.208 38.293 1.00 92.44 336 ASN A CA 1
ATOM 2710 C C . ASN A 1 336 ? -26.099 4.051 37.926 1.00 92.44 336 ASN A C 1
ATOM 2712 O O . ASN A 1 336 ? -26.969 4.636 38.565 1.00 92.44 336 ASN A O 1
ATOM 2716 N N . MET A 1 337 ? -26.371 3.222 36.922 1.00 93.25 337 MET A N 1
ATOM 2717 C CA . MET A 1 337 ? -27.716 2.761 36.573 1.00 93.25 337 MET A CA 1
ATOM 2718 C C . MET A 1 337 ? -27.732 1.239 36.521 1.00 93.25 337 MET A C 1
ATOM 2720 O O . MET A 1 337 ? -26.730 0.606 36.182 1.00 93.25 337 MET A O 1
ATOM 2724 N N . TRP A 1 338 ? -28.885 0.653 36.824 1.00 94.38 338 TRP A N 1
ATOM 2725 C CA . TRP A 1 338 ? -29.078 -0.789 36.727 1.00 94.38 338 TRP A CA 1
ATOM 2726 C C . TRP A 1 338 ? -29.740 -1.158 35.402 1.00 94.38 338 TRP A C 1
ATOM 2728 O O . TRP A 1 338 ? -30.642 -0.463 34.931 1.00 94.38 338 TRP A O 1
ATOM 2738 N N . ILE A 1 339 ? -29.322 -2.277 34.821 1.00 94.56 339 ILE A N 1
ATOM 2739 C CA . ILE A 1 339 ? -29.959 -2.928 33.677 1.00 94.56 339 ILE A CA 1
ATOM 2740 C C . ILE A 1 339 ? -30.323 -4.347 34.115 1.00 94.56 339 ILE A C 1
ATOM 2742 O O . ILE A 1 339 ? -29.479 -5.057 34.656 1.00 94.56 339 ILE A O 1
ATOM 2746 N N . LEU A 1 340 ? -31.562 -4.788 33.900 1.00 93.88 340 LEU A N 1
ATOM 2747 C CA . LEU A 1 340 ? -31.917 -6.191 34.147 1.00 93.88 340 LEU A CA 1
ATOM 2748 C C . LEU A 1 340 ? -31.586 -7.004 32.899 1.00 93.88 340 LEU A C 1
ATOM 2750 O O . LEU A 1 340 ? -32.203 -6.819 31.852 1.00 93.88 340 LEU A O 1
ATOM 2754 N N . GLU A 1 341 ? -30.592 -7.879 32.996 1.00 90.19 341 GLU A N 1
ATOM 2755 C CA . GLU A 1 341 ? -30.234 -8.818 31.941 1.00 90.19 341 GLU A CA 1
ATOM 2756 C C . GLU A 1 341 ? -31.131 -10.054 32.030 1.00 90.19 341 GLU A C 1
ATOM 2758 O O . GLU A 1 341 ? -30.923 -10.950 32.844 1.00 90.19 341 GLU A O 1
ATOM 2763 N N . LEU A 1 342 ? -32.150 -10.092 31.182 1.00 88.75 342 LEU A N 1
ATOM 2764 C CA . LEU A 1 342 ? -33.124 -11.166 31.113 1.00 88.75 342 LEU A CA 1
ATOM 2765 C C . LEU A 1 342 ? -32.480 -12.392 30.461 1.00 88.75 342 LEU A C 1
ATOM 2767 O O . LEU A 1 342 ? -32.245 -12.425 29.250 1.00 88.75 342 LEU A O 1
ATOM 2771 N N . ARG A 1 343 ? -32.206 -13.405 31.285 1.00 77.69 343 ARG A N 1
ATOM 2772 C CA . ARG A 1 343 ? -31.685 -14.709 30.873 1.00 77.69 343 ARG A CA 1
ATOM 2773 C C . ARG A 1 343 ? -32.776 -15.744 31.057 1.00 77.69 343 ARG A C 1
ATOM 2775 O O . ARG A 1 343 ? -32.804 -16.461 32.051 1.00 77.69 343 ARG A O 1
ATOM 2782 N N . LEU A 1 344 ? -33.669 -15.834 30.082 1.00 68.94 344 LEU A N 1
ATOM 2783 C CA . LEU A 1 344 ? -34.781 -16.783 30.101 1.00 68.94 344 LEU A CA 1
ATOM 2784 C C . LEU A 1 344 ? -34.278 -18.190 29.736 1.00 68.94 344 LEU A C 1
ATOM 2786 O O . LEU A 1 344 ? -34.572 -18.728 28.675 1.00 68.94 344 LEU A O 1
ATOM 2790 N N . LYS A 1 345 ? -33.421 -18.747 30.598 1.00 63.09 345 LYS A N 1
ATOM 2791 C CA . LYS A 1 345 ? -32.913 -20.118 30.509 1.00 63.09 345 LYS A CA 1
ATOM 2792 C C . LYS A 1 345 ? -33.883 -21.071 31.203 1.00 63.09 345 LYS A C 1
ATOM 2794 O O . LYS A 1 345 ? -34.422 -20.728 32.249 1.00 63.09 345 LYS A O 1
ATOM 2799 N N . HIS A 1 346 ? -34.000 -22.283 30.662 1.00 57.47 346 HIS A N 1
ATOM 2800 C CA . HIS A 1 346 ? -34.613 -23.435 31.340 1.00 57.47 346 HIS A CA 1
ATOM 2801 C C . HIS A 1 346 ? -33.709 -24.002 32.442 1.00 57.47 346 HIS A C 1
ATOM 2803 O O . HIS A 1 346 ? -34.177 -24.532 33.441 1.00 57.47 346 HIS A O 1
ATOM 2809 N N . GLU A 1 347 ? -32.392 -23.872 32.259 1.00 58.50 347 GLU A N 1
ATOM 2810 C CA . GLU A 1 347 ? -31.381 -24.334 33.207 1.00 58.50 347 GLU A CA 1
ATOM 2811 C C . GLU A 1 347 ? -30.763 -23.129 33.918 1.00 58.50 347 GLU A C 1
ATOM 2813 O O . GLU A 1 347 ? -29.977 -22.361 33.345 1.00 58.50 347 GLU A O 1
ATOM 2818 N N . VAL A 1 348 ? -31.135 -22.965 35.183 1.00 63.50 348 VAL A N 1
ATOM 2819 C CA . VAL A 1 348 ? -30.477 -22.044 36.109 1.00 63.50 348 VAL A CA 1
ATOM 2820 C C . VAL A 1 348 ? -29.018 -22.497 36.318 1.00 63.50 348 VAL A C 1
ATOM 2822 O O . VAL A 1 348 ? -28.756 -23.702 36.293 1.00 63.50 348 VAL A O 1
ATOM 2825 N N . PRO A 1 349 ? -28.037 -21.587 36.503 1.00 62.06 349 PRO A N 1
ATOM 2826 C CA . PRO A 1 349 ? -26.658 -21.979 36.789 1.00 62.06 349 PRO A CA 1
ATOM 2827 C C . PRO A 1 349 ? -26.553 -22.975 37.955 1.00 62.06 349 PRO A C 1
ATOM 2829 O O . PRO A 1 349 ? -27.081 -22.736 39.041 1.00 62.06 349 PRO A O 1
ATOM 2832 N N . SER A 1 350 ? -25.841 -24.080 37.729 1.00 54.97 350 SER A N 1
ATOM 2833 C CA . SER A 1 350 ? -25.582 -25.119 38.727 1.00 54.97 350 SER A CA 1
ATOM 2834 C C . SER A 1 350 ? -24.904 -24.542 39.975 1.00 54.97 350 SER A C 1
ATOM 2836 O O . SER A 1 350 ? -23.879 -23.871 39.868 1.00 54.97 350 SER A O 1
ATOM 2838 N N . GLY A 1 351 ? -25.458 -24.826 41.158 1.00 55.12 351 GLY A N 1
ATOM 2839 C CA . GLY A 1 351 ? -24.883 -24.436 42.450 1.00 55.12 351 GLY A CA 1
ATOM 2840 C C . GLY A 1 351 ? -25.436 -23.149 43.066 1.00 55.12 351 GLY A C 1
ATOM 2841 O O . GLY A 1 351 ? -25.005 -22.791 44.150 1.00 55.12 351 GLY A O 1
ATOM 2842 N N . VAL A 1 352 ? -26.394 -22.458 42.439 1.00 61.34 352 VAL A N 1
ATOM 2843 C CA . VAL A 1 352 ? -27.128 -21.363 43.096 1.00 61.34 352 VAL A CA 1
ATOM 2844 C C . VAL A 1 352 ? -28.598 -21.761 43.194 1.00 61.34 352 VAL A C 1
ATOM 2846 O O . VAL A 1 352 ? -29.272 -21.875 42.174 1.00 61.34 352 VAL A O 1
ATOM 2849 N N . ASN A 1 353 ? -29.092 -21.991 44.415 1.00 62.66 353 ASN A N 1
ATOM 2850 C CA . ASN A 1 353 ? -30.469 -22.419 44.694 1.00 62.66 353 ASN A CA 1
ATOM 2851 C C . ASN A 1 353 ? -31.487 -21.314 44.330 1.00 62.66 353 ASN A C 1
ATOM 2853 O O . ASN A 1 353 ? -31.938 -20.555 45.195 1.00 62.66 353 ASN A O 1
ATOM 2857 N N . TYR A 1 354 ? -31.836 -21.182 43.049 1.00 69.69 354 TYR A N 1
ATOM 2858 C CA . TYR A 1 354 ? -33.049 -20.477 42.635 1.00 69.69 354 TYR A CA 1
ATOM 2859 C C . TYR A 1 354 ? -34.201 -21.477 42.584 1.00 69.69 354 TYR A C 1
ATOM 2861 O O . TYR A 1 354 ? -34.068 -22.558 42.012 1.00 69.69 354 TYR A O 1
ATOM 2869 N N . ALA A 1 355 ? -35.333 -21.114 43.183 1.00 73.38 355 ALA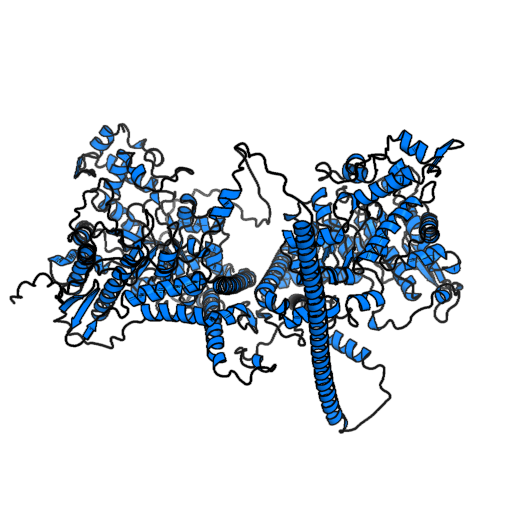 A N 1
ATOM 2870 C CA . ALA A 1 355 ? -36.557 -21.884 43.036 1.00 73.38 355 ALA A CA 1
ATOM 2871 C C . ALA A 1 355 ? -37.062 -21.760 41.590 1.00 73.38 355 ALA A C 1
ATOM 2873 O O . ALA A 1 355 ? -37.043 -20.670 41.012 1.00 73.38 355 ALA A O 1
ATOM 2874 N N . VAL A 1 356 ? -37.501 -22.872 41.006 1.00 77.12 356 VAL A N 1
ATOM 2875 C CA . VAL A 1 356 ? -38.161 -22.896 39.697 1.00 77.12 356 VAL A CA 1
ATOM 2876 C C . VAL A 1 356 ? -39.625 -23.248 39.930 1.00 77.12 356 VAL A C 1
ATOM 2878 O O . VAL A 1 356 ? -39.957 -24.397 40.196 1.00 77.12 356 VAL A O 1
ATOM 2881 N N . GLU A 1 357 ? -40.489 -22.233 39.892 1.00 83.81 357 GLU A N 1
ATOM 2882 C CA . GLU A 1 357 ? -41.934 -22.330 40.152 1.00 83.81 357 GLU A CA 1
ATOM 2883 C C . GLU A 1 357 ? -42.781 -22.176 38.873 1.00 83.81 357 GLU A C 1
ATOM 2885 O O . GLU A 1 357 ? -44.005 -22.312 38.914 1.00 83.81 357 GLU A O 1
ATOM 2890 N N . CYS A 1 358 ? -42.153 -21.896 37.726 1.00 82.94 358 CYS A N 1
ATOM 2891 C CA . CYS A 1 358 ? -42.837 -21.713 36.446 1.00 82.94 358 CYS A CA 1
ATOM 2892 C C . CYS A 1 358 ? -43.317 -23.048 35.861 1.00 82.94 358 CYS A C 1
ATOM 2894 O O . CYS A 1 358 ? -42.511 -23.948 35.633 1.00 82.94 358 CYS A O 1
ATOM 2896 N N . LYS A 1 359 ? -44.612 -23.154 35.538 1.00 84.94 359 LYS A N 1
ATOM 2897 C CA . LYS A 1 359 ? -45.157 -24.280 34.755 1.00 84.94 359 LYS A CA 1
ATOM 2898 C C . LYS A 1 359 ? -45.217 -23.952 33.270 1.00 84.94 359 LYS A C 1
ATOM 2900 O O . LYS A 1 359 ? -45.009 -24.823 32.433 1.00 84.94 359 LYS A O 1
ATOM 2905 N N . THR A 1 360 ? -45.483 -22.691 32.954 1.00 88.44 360 THR A N 1
ATOM 2906 C CA . THR A 1 360 ? -45.629 -22.169 31.593 1.00 88.44 360 THR A CA 1
ATOM 2907 C C . THR A 1 360 ? -44.693 -20.986 31.369 1.00 88.44 360 THR A C 1
ATOM 2909 O O . THR A 1 360 ? -44.203 -20.368 32.321 1.00 88.44 360 THR A O 1
ATOM 2912 N N . ILE A 1 361 ? -44.464 -20.620 30.107 1.00 86.31 361 ILE A N 1
ATOM 2913 C CA . ILE A 1 361 ? -43.737 -19.383 29.778 1.00 86.31 361 ILE A CA 1
ATOM 2914 C C . ILE A 1 361 ? -44.495 -18.152 30.298 1.00 86.31 361 ILE A C 1
ATOM 2916 O O . ILE A 1 361 ? -43.871 -17.175 30.716 1.00 86.31 361 ILE A O 1
ATOM 2920 N N . GLN A 1 362 ? -45.831 -18.200 30.336 1.00 89.44 362 GLN A N 1
ATOM 2921 C CA . GLN A 1 362 ? -46.641 -17.142 30.939 1.00 89.44 362 GLN A CA 1
ATOM 2922 C C . GLN A 1 362 ? -46.299 -16.924 32.412 1.00 89.44 362 GLN A C 1
ATOM 2924 O O . GLN A 1 362 ? -46.176 -15.774 32.817 1.00 89.44 362 GLN A O 1
ATOM 2929 N N . ASP A 1 363 ? -46.091 -17.986 33.197 1.00 89.38 363 ASP A N 1
ATOM 2930 C CA . ASP A 1 363 ? -45.727 -17.836 34.611 1.00 89.38 363 ASP A CA 1
ATOM 2931 C C . ASP A 1 363 ? -44.384 -17.095 34.760 1.00 89.38 363 ASP A C 1
ATOM 2933 O O . ASP A 1 363 ? -44.238 -16.237 35.628 1.00 89.38 363 ASP A O 1
ATOM 2937 N N . GLN A 1 364 ? -43.429 -17.339 33.854 1.00 87.62 364 GLN A N 1
ATOM 2938 C CA . GLN A 1 364 ? -42.156 -16.612 33.817 1.00 87.62 364 GLN A CA 1
ATOM 2939 C C . GLN A 1 364 ? -42.349 -15.129 33.445 1.00 87.62 364 GLN A C 1
ATOM 2941 O O . GLN A 1 364 ? -41.750 -14.244 34.063 1.00 87.62 364 GLN A O 1
ATOM 2946 N N . LEU A 1 365 ? -43.209 -14.830 32.462 1.00 89.69 365 LEU A N 1
ATOM 2947 C CA . LEU A 1 365 ? -43.577 -13.452 32.113 1.00 89.69 365 LEU A CA 1
ATOM 2948 C C . LEU A 1 365 ? -44.310 -12.750 33.263 1.00 89.69 365 LEU A C 1
ATOM 2950 O O . LEU A 1 365 ? -44.079 -11.563 33.489 1.00 89.69 365 LEU A O 1
ATOM 2954 N N . ASP A 1 366 ? -45.156 -13.464 34.002 1.00 90.94 366 ASP A N 1
ATOM 2955 C CA . ASP A 1 366 ? -45.900 -12.946 35.149 1.00 90.94 366 ASP A CA 1
ATOM 2956 C C . ASP A 1 366 ? -44.967 -12.649 36.322 1.00 90.94 366 ASP A C 1
ATOM 2958 O O . ASP A 1 366 ? -45.055 -11.567 36.902 1.00 90.94 366 ASP A O 1
ATOM 2962 N N . ASN A 1 367 ? -44.010 -13.534 36.611 1.00 90.69 367 ASN A N 1
ATOM 2963 C CA . ASN A 1 367 ? -42.974 -13.324 37.628 1.00 90.69 367 ASN A CA 1
ATOM 2964 C C . ASN A 1 367 ? -42.120 -12.077 37.353 1.00 90.69 367 ASN A C 1
ATOM 2966 O O . ASN A 1 367 ? -41.641 -11.436 38.289 1.00 90.69 367 ASN A O 1
ATOM 2970 N N . LEU A 1 368 ? -41.962 -11.700 36.081 1.00 90.69 368 LEU A N 1
ATOM 2971 C CA . LEU A 1 368 ? -41.265 -10.483 35.674 1.00 90.69 368 LEU A CA 1
ATOM 2972 C C . LEU A 1 368 ? -42.193 -9.259 35.658 1.00 90.69 368 LEU A C 1
ATOM 2974 O O . LEU A 1 368 ? -41.958 -8.286 36.369 1.00 90.69 368 LEU A O 1
ATOM 2978 N N . PHE A 1 369 ? -43.240 -9.261 34.833 1.00 91.94 369 PHE A N 1
ATOM 2979 C CA . PHE A 1 369 ? -44.022 -8.061 34.532 1.00 91.94 369 PHE A CA 1
ATOM 2980 C C . PHE A 1 369 ? -45.087 -7.743 35.580 1.00 91.94 369 PHE A C 1
ATOM 2982 O O . PHE A 1 369 ? -45.318 -6.561 35.849 1.00 91.94 369 PHE A O 1
ATOM 2989 N N . LEU A 1 370 ? -45.707 -8.736 36.225 1.00 90.25 370 LEU A N 1
ATOM 2990 C CA . LEU A 1 370 ? -46.766 -8.479 37.204 1.00 90.25 370 LEU A CA 1
ATOM 2991 C C . LEU A 1 370 ? -46.263 -7.662 38.410 1.00 90.25 370 LEU A C 1
ATOM 2993 O O . LEU A 1 370 ? -46.930 -6.681 38.764 1.00 90.25 370 LEU A O 1
ATOM 2997 N N . PRO A 1 371 ? -45.100 -7.970 39.029 1.00 90.19 371 PRO A N 1
ATOM 2998 C CA . PRO A 1 371 ? -44.522 -7.122 40.070 1.00 90.19 371 PRO A CA 1
ATOM 2999 C C . PRO A 1 371 ? -44.222 -5.700 39.588 1.00 90.19 371 PRO A C 1
ATOM 3001 O O . PRO A 1 371 ? -44.508 -4.741 40.305 1.00 90.19 371 PRO A O 1
ATOM 3004 N N . LEU A 1 372 ? -43.702 -5.543 38.365 1.00 91.75 372 LEU A N 1
ATOM 3005 C CA . LEU A 1 372 ? -43.349 -4.239 37.788 1.00 91.75 372 LEU A CA 1
ATOM 3006 C C . LEU A 1 372 ? -44.581 -3.359 37.556 1.00 91.75 372 LEU A C 1
ATOM 3008 O O . LEU A 1 372 ? -44.577 -2.165 37.878 1.00 91.75 372 LEU A O 1
ATOM 3012 N N . PHE A 1 373 ? -45.655 -3.948 37.035 1.00 90.25 373 PHE A N 1
ATOM 3013 C CA . PHE A 1 373 ? -46.941 -3.289 36.860 1.00 90.25 373 PHE A CA 1
ATOM 3014 C C . PHE A 1 373 ? -47.566 -2.906 38.207 1.00 90.25 373 PHE A C 1
ATOM 3016 O O . PHE A 1 373 ? -47.972 -1.755 38.389 1.00 90.25 373 PHE A O 1
ATOM 3023 N N . LYS A 1 374 ? -47.584 -3.824 39.183 1.00 87.88 374 LYS A N 1
ATOM 3024 C CA . LYS A 1 374 ? -48.111 -3.568 40.536 1.00 87.88 374 LYS A CA 1
ATOM 3025 C C . LYS A 1 374 ? -47.344 -2.455 41.250 1.00 87.88 374 LYS A C 1
ATOM 3027 O O . LYS A 1 374 ? -47.967 -1.523 41.751 1.00 87.88 374 LYS A O 1
ATOM 3032 N N . ALA A 1 375 ? -46.012 -2.483 41.213 1.00 87.94 375 ALA A N 1
ATOM 3033 C CA . ALA A 1 375 ? -45.166 -1.426 41.769 1.00 87.94 375 ALA A CA 1
ATOM 3034 C C . ALA A 1 375 ? -45.361 -0.078 41.052 1.00 87.94 375 ALA A C 1
ATOM 3036 O O . ALA A 1 375 ? -45.318 0.979 41.680 1.00 87.94 375 ALA A O 1
ATOM 3037 N N . THR A 1 376 ? -45.633 -0.100 39.743 1.00 88.12 376 THR A N 1
ATOM 3038 C CA . THR A 1 376 ? -45.957 1.105 38.966 1.00 88.12 376 THR A CA 1
ATOM 3039 C C . THR A 1 376 ? -47.332 1.670 39.326 1.00 88.12 376 THR A C 1
ATOM 3041 O O . THR A 1 376 ? -47.493 2.889 39.317 1.00 88.12 376 THR A O 1
ATOM 3044 N N . LEU A 1 377 ? -48.325 0.830 39.643 1.00 85.19 377 LEU A N 1
ATOM 3045 C CA . LEU A 1 377 ? -49.682 1.254 40.011 1.00 85.19 377 LEU A CA 1
ATOM 3046 C C . LEU A 1 377 ? -49.825 1.676 41.479 1.00 85.19 377 LEU A C 1
ATOM 3048 O O . LEU A 1 377 ? -50.517 2.656 41.766 1.00 85.19 377 LEU A O 1
ATOM 3052 N N . GLN A 1 378 ? -49.152 0.990 42.397 1.00 83.06 378 GLN A N 1
ATOM 3053 C CA . GLN A 1 378 ? -49.296 1.172 43.843 1.00 83.06 378 GLN A CA 1
ATOM 3054 C C . GLN A 1 378 ? -47.960 1.549 44.510 1.00 83.06 378 GLN A C 1
ATOM 3056 O O . GLN A 1 378 ? -47.488 0.832 45.396 1.00 83.06 378 GLN A O 1
ATOM 3061 N N . PRO A 1 379 ? -47.339 2.686 44.133 1.00 79.62 379 PRO A N 1
ATOM 3062 C CA . PRO A 1 379 ? -46.015 3.054 44.633 1.00 79.62 379 PRO A CA 1
ATOM 3063 C C . PRO A 1 379 ? -45.984 3.352 46.142 1.00 79.62 379 PRO A C 1
ATOM 3065 O O . PRO A 1 379 ? -44.914 3.349 46.737 1.00 79.62 379 PRO A O 1
ATOM 3068 N N . SER A 1 380 ? -47.140 3.619 46.761 1.00 78.44 380 SER A N 1
ATOM 3069 C CA . SER A 1 380 ? -47.284 3.914 48.193 1.00 78.44 380 SER A CA 1
ATOM 3070 C C . SER A 1 380 ? -47.425 2.673 49.080 1.00 78.44 380 SER A C 1
ATOM 3072 O O . SER A 1 380 ? -47.437 2.797 50.300 1.00 78.44 380 SER A O 1
ATOM 3074 N N . THR A 1 381 ? -47.571 1.477 48.504 1.00 83.50 381 THR A N 1
ATOM 3075 C CA . THR A 1 381 ? -47.773 0.257 49.297 1.00 83.50 381 THR A CA 1
ATOM 3076 C C . THR A 1 381 ? -46.437 -0.253 49.822 1.00 83.50 381 THR A C 1
ATOM 3078 O O . THR A 1 381 ? -45.536 -0.540 49.035 1.00 83.50 381 THR A O 1
ATOM 3081 N N . GLN A 1 382 ? -46.335 -0.443 51.143 1.00 81.50 382 GLN A N 1
ATOM 3082 C CA . GLN A 1 382 ? -45.099 -0.861 51.821 1.00 81.50 382 GLN A CA 1
ATOM 3083 C C . GLN A 1 382 ? -44.477 -2.129 51.220 1.00 81.50 382 GLN A C 1
ATOM 3085 O O . GLN A 1 382 ? -43.258 -2.216 51.110 1.00 81.50 382 GLN A O 1
ATOM 3090 N N . LYS A 1 383 ? -45.310 -3.072 50.758 1.00 84.00 383 LYS A N 1
ATOM 3091 C CA . LYS A 1 383 ? -44.882 -4.307 50.081 1.00 84.00 383 LYS A CA 1
ATOM 3092 C C . LYS A 1 383 ? -44.007 -4.060 48.843 1.00 84.00 383 LYS A C 1
ATOM 3094 O O . LYS A 1 383 ? -43.140 -4.870 48.544 1.00 84.00 383 LYS A O 1
ATOM 3099 N N . TYR A 1 384 ? -44.240 -2.974 48.106 1.00 85.50 384 TYR A N 1
ATOM 3100 C CA . TYR A 1 384 ? -43.516 -2.669 46.868 1.00 85.50 384 TYR A CA 1
ATOM 3101 C C . TYR A 1 384 ? -42.425 -1.613 47.067 1.00 85.50 384 TYR A C 1
ATOM 3103 O O . TYR A 1 384 ? -41.821 -1.207 46.082 1.00 85.50 384 TYR A O 1
ATOM 3111 N N . SER A 1 385 ? -42.153 -1.161 48.295 1.00 86.38 385 SER A N 1
ATOM 3112 C CA . SER A 1 385 ? -41.235 -0.045 48.573 1.00 86.38 385 SER A CA 1
ATOM 3113 C C . SER A 1 385 ? -39.835 -0.256 47.971 1.00 86.38 385 SER A C 1
ATOM 3115 O O . SER A 1 385 ? -39.383 0.577 47.180 1.00 86.38 385 SER A O 1
ATOM 3117 N N . SER A 1 386 ? -39.199 -1.401 48.242 1.00 88.44 386 SER A N 1
ATOM 3118 C CA . SER A 1 386 ? -37.883 -1.769 47.695 1.00 88.44 386 SER A CA 1
ATOM 3119 C C . SER A 1 386 ? -37.901 -1.859 46.167 1.00 88.44 386 SER A C 1
ATOM 3121 O O . SER A 1 386 ? -37.006 -1.351 45.493 1.00 88.44 386 SER A O 1
ATOM 3123 N N . LEU A 1 387 ? -38.950 -2.453 45.589 1.00 90.94 387 LEU A N 1
ATOM 3124 C CA . LEU A 1 387 ? -39.084 -2.590 44.136 1.00 90.94 387 LEU A CA 1
ATOM 3125 C C . LEU A 1 387 ? -39.318 -1.231 43.459 1.00 90.94 387 LEU A C 1
ATOM 3127 O O . LEU A 1 387 ? -38.735 -0.949 42.420 1.00 90.94 387 LEU A O 1
ATOM 3131 N N . VAL A 1 388 ? -40.116 -0.346 44.060 1.00 90.31 388 VAL A N 1
ATOM 3132 C CA . VAL A 1 388 ? -40.317 1.036 43.595 1.00 90.31 388 VAL A CA 1
ATOM 3133 C C . VAL A 1 388 ? -39.005 1.816 43.648 1.00 90.31 388 VAL A C 1
ATOM 3135 O O . VAL A 1 388 ? -38.724 2.591 42.731 1.00 90.31 388 VAL A O 1
ATOM 3138 N N . TRP A 1 389 ? -38.189 1.605 44.686 1.00 91.44 389 TRP A N 1
ATOM 3139 C CA . TRP A 1 389 ? -36.842 2.165 44.766 1.00 91.44 389 TRP A CA 1
ATOM 3140 C C . TRP A 1 389 ? -35.960 1.660 43.613 1.00 91.44 389 TRP A C 1
ATOM 3142 O O . TRP A 1 389 ? -35.394 2.483 42.890 1.00 91.44 389 TRP A O 1
ATOM 3152 N N . LEU A 1 390 ? -35.939 0.346 43.354 1.00 91.12 390 LEU A N 1
ATOM 3153 C CA . LEU A 1 390 ? -35.190 -0.243 42.239 1.00 91.12 390 LEU A CA 1
ATOM 3154 C C . LEU A 1 390 ? -35.650 0.334 40.894 1.00 91.12 390 LEU A C 1
ATOM 3156 O O . LEU A 1 390 ? -34.825 0.742 40.081 1.00 91.12 390 LEU A O 1
ATOM 3160 N N . LEU A 1 391 ? -36.962 0.461 40.677 1.00 92.06 391 LEU A N 1
ATOM 3161 C CA . LEU A 1 391 ? -37.520 0.996 39.432 1.00 92.06 391 LEU A CA 1
ATOM 3162 C C . LEU A 1 391 ? -37.129 2.448 39.161 1.00 92.06 391 LEU A C 1
ATOM 3164 O O . LEU A 1 391 ? -37.093 2.844 37.998 1.00 92.06 391 LEU A O 1
ATOM 3168 N N . LYS A 1 392 ? -36.827 3.243 40.194 1.00 90.00 392 LYS A N 1
ATOM 3169 C CA . LYS A 1 392 ? -36.293 4.605 40.024 1.00 90.00 392 LYS A CA 1
ATOM 3170 C C . LYS A 1 392 ? -34.828 4.613 39.580 1.00 90.00 392 LYS A C 1
ATOM 3172 O O . LYS A 1 392 ? -34.400 5.601 38.996 1.00 90.00 392 LYS A O 1
ATOM 3177 N N . GLN A 1 393 ? -34.071 3.557 39.881 1.00 90.56 393 GLN A N 1
ATOM 3178 C CA . GLN A 1 393 ? -32.651 3.398 39.531 1.00 90.56 393 GLN A CA 1
ATOM 3179 C C . GLN A 1 393 ? -32.437 2.500 38.296 1.00 90.56 393 GLN A C 1
ATOM 3181 O O . GLN A 1 393 ? -31.309 2.311 37.841 1.00 90.56 393 GLN A O 1
ATOM 3186 N N . LEU A 1 394 ? -33.516 1.927 37.761 1.00 93.25 394 LEU A N 1
ATOM 3187 C CA . LEU A 1 394 ? -33.488 1.037 36.611 1.00 93.25 394 LEU A CA 1
ATOM 3188 C C . LEU A 1 394 ? -33.517 1.831 35.299 1.00 93.25 394 LEU A C 1
ATOM 3190 O O . LEU A 1 394 ? -34.393 2.671 35.085 1.00 93.25 394 LEU A O 1
ATOM 3194 N N . GLY A 1 395 ? -32.567 1.536 34.416 1.00 90.44 395 GLY A N 1
ATOM 3195 C CA . GLY A 1 395 ? -32.417 2.182 33.116 1.00 90.44 395 GLY A CA 1
ATOM 3196 C C . GLY A 1 395 ? -33.004 1.391 31.945 1.00 90.44 395 GLY A C 1
ATOM 3197 O O . GLY A 1 395 ? -33.444 1.973 30.950 1.00 90.44 395 GLY A O 1
ATOM 3198 N N . GLY A 1 396 ? -33.051 0.063 32.047 1.00 93.62 396 GLY A N 1
ATOM 3199 C CA . GLY A 1 396 ? -33.481 -0.774 30.933 1.00 93.62 396 GLY A CA 1
ATOM 3200 C C . GLY A 1 396 ? -33.451 -2.272 31.199 1.00 93.62 396 GLY A C 1
ATOM 3201 O O . GLY A 1 396 ? -33.023 -2.735 32.257 1.00 93.62 396 GLY A O 1
ATOM 3202 N N . PHE A 1 397 ? -33.883 -3.014 30.186 1.00 94.31 397 PHE A N 1
ATOM 3203 C CA . PHE A 1 397 ? -33.825 -4.468 30.118 1.00 94.31 397 PHE A CA 1
ATOM 3204 C C . PHE A 1 397 ? -32.889 -4.870 28.982 1.00 94.31 397 PHE A C 1
ATOM 3206 O O . PHE A 1 397 ? -33.038 -4.389 27.858 1.00 94.31 397 PHE A O 1
ATOM 3213 N N . GLN A 1 398 ? -31.935 -5.751 29.262 1.00 92.06 398 GLN A N 1
ATOM 3214 C CA . GLN A 1 398 ? -31.080 -6.371 28.257 1.00 92.06 398 GLN A CA 1
ATOM 3215 C C . GLN A 1 398 ? -31.554 -7.796 28.010 1.00 92.06 398 GLN A C 1
ATOM 3217 O O . GLN A 1 398 ? -31.621 -8.588 28.939 1.00 92.06 398 GLN A O 1
ATOM 3222 N N . VAL A 1 399 ? -31.866 -8.136 26.763 1.00 88.44 399 VAL A N 1
ATOM 3223 C CA . VAL A 1 399 ? -32.267 -9.490 26.377 1.00 88.44 399 VAL A CA 1
ATOM 3224 C C . VAL A 1 399 ? -31.098 -10.178 25.691 1.00 88.44 399 VAL A C 1
ATOM 3226 O O . VAL A 1 399 ? -30.578 -9.702 24.674 1.00 88.44 399 VAL A O 1
ATOM 3229 N N . GLU A 1 400 ? -30.691 -11.313 26.246 1.00 76.75 400 GLU A N 1
ATOM 3230 C CA . GLU A 1 400 ? -29.724 -12.211 25.628 1.00 76.75 400 GLU A CA 1
ATOM 3231 C C . GLU A 1 400 ? -30.490 -13.381 24.996 1.00 76.75 400 GLU A C 1
ATOM 3233 O O . GLU A 1 400 ? -31.037 -14.233 25.694 1.00 76.75 400 GLU A O 1
ATOM 3238 N N . ALA A 1 401 ? -30.571 -13.409 23.663 1.00 62.81 401 ALA A N 1
ATOM 3239 C CA . ALA A 1 401 ? -31.185 -14.516 22.932 1.00 62.81 401 ALA A CA 1
ATOM 3240 C C . ALA A 1 401 ? -30.221 -15.716 22.931 1.00 62.81 401 ALA A C 1
ATOM 3242 O O . ALA A 1 401 ? -29.391 -15.857 22.036 1.00 62.81 401 ALA A O 1
ATOM 3243 N N . VAL A 1 402 ? -30.279 -16.543 23.976 1.00 56.97 402 VAL A N 1
ATOM 3244 C CA . VAL A 1 402 ? -29.377 -17.689 24.146 1.00 56.97 402 VAL A CA 1
ATOM 3245 C C . VAL A 1 402 ? -29.850 -18.864 23.288 1.00 56.97 402 VAL A C 1
ATOM 3247 O O . VAL A 1 402 ? -30.837 -19.513 23.616 1.00 56.97 402 VAL A O 1
ATOM 3250 N N . SER A 1 403 ? -29.099 -19.205 22.239 1.00 50.84 403 SER A N 1
ATOM 3251 C CA . SER A 1 403 ? -29.232 -20.479 21.522 1.00 50.84 403 SER A CA 1
ATOM 3252 C C . SER A 1 403 ? -28.060 -21.409 21.824 1.00 50.84 403 SER A C 1
ATOM 3254 O O . SER A 1 403 ? -27.130 -21.594 21.040 1.00 50.84 403 SER A O 1
ATOM 3256 N N . THR A 1 404 ? -28.091 -22.036 22.999 1.00 49.44 404 THR A N 1
ATOM 3257 C CA . THR A 1 404 ? -27.346 -23.282 23.222 1.00 49.44 404 THR A CA 1
ATOM 3258 C C . THR A 1 404 ? -28.169 -24.432 22.635 1.00 49.44 404 THR A C 1
ATOM 3260 O O . THR A 1 404 ? -28.882 -25.123 23.358 1.00 49.44 404 THR A O 1
ATOM 3263 N N . GLY A 1 405 ? -28.144 -24.573 21.306 1.00 54.59 405 GLY A N 1
ATOM 3264 C CA . GLY A 1 405 ? -28.888 -25.597 20.562 1.00 54.59 405 GLY A CA 1
ATOM 3265 C C . GLY A 1 405 ? -29.307 -25.146 19.159 1.00 54.59 405 GLY A C 1
ATOM 3266 O O . GLY A 1 405 ? -29.063 -24.006 18.768 1.00 54.59 405 GLY A O 1
ATOM 3267 N N . VAL A 1 406 ? -29.932 -26.049 18.399 1.00 55.31 406 VAL A N 1
ATOM 3268 C CA . VAL A 1 406 ? -30.629 -25.704 17.148 1.00 55.31 406 VAL A CA 1
ATOM 3269 C C . VAL A 1 406 ? -31.847 -24.854 17.528 1.00 55.31 406 VAL A C 1
ATOM 3271 O O . VAL A 1 406 ? -32.694 -25.322 18.283 1.00 55.31 406 VAL A O 1
ATOM 3274 N N . GLU A 1 407 ? -31.907 -23.596 17.079 1.00 62.59 407 GLU A N 1
ATOM 3275 C CA . GLU A 1 407 ? -33.084 -22.743 17.302 1.00 62.59 407 GLU A CA 1
ATOM 3276 C C . GLU A 1 407 ? -34.309 -23.358 16.618 1.00 62.59 407 GLU A C 1
ATOM 3278 O O . GLU A 1 407 ? -34.224 -23.752 15.454 1.00 62.59 407 GLU A O 1
ATOM 3283 N N . ALA A 1 408 ? -35.440 -23.414 17.325 1.00 66.12 408 ALA A N 1
ATOM 3284 C CA . ALA A 1 408 ? -36.724 -23.760 16.723 1.00 66.12 408 ALA A CA 1
ATOM 3285 C C . ALA A 1 408 ? -37.081 -22.760 15.609 1.00 66.12 408 ALA A C 1
ATOM 3287 O O . ALA A 1 408 ? -36.745 -21.574 15.706 1.00 66.12 408 ALA A O 1
ATOM 3288 N N . ASP A 1 409 ? -37.770 -23.216 14.562 1.00 70.00 409 ASP A N 1
ATOM 3289 C CA . ASP A 1 409 ? -38.227 -22.333 13.488 1.00 70.00 409 ASP A CA 1
ATOM 3290 C C . ASP A 1 409 ? -39.212 -21.277 14.018 1.00 70.00 409 ASP A C 1
ATOM 3292 O O . ASP A 1 409 ? -39.981 -21.508 14.951 1.00 70.00 409 ASP A O 1
ATOM 3296 N N . LEU A 1 410 ? -39.165 -20.077 13.435 1.00 76.94 410 LEU A N 1
ATOM 3297 C CA . LEU A 1 410 ? -40.062 -18.981 13.800 1.00 76.94 410 LEU A CA 1
ATOM 3298 C C . LEU A 1 410 ? -41.433 -19.194 13.138 1.00 76.94 410 LEU A C 1
ATOM 3300 O O . LEU A 1 410 ? -41.599 -18.871 11.958 1.00 76.94 410 LEU A O 1
ATOM 3304 N N . ASP A 1 411 ? -42.395 -19.716 13.899 1.00 78.88 411 ASP A N 1
ATOM 3305 C CA . ASP A 1 411 ? -43.752 -20.006 13.427 1.00 78.88 411 ASP A CA 1
ATOM 3306 C C . ASP A 1 411 ? -44.737 -18.855 13.719 1.00 78.88 411 ASP A C 1
ATOM 3308 O O . ASP A 1 411 ? -44.786 -18.294 14.816 1.00 78.88 411 ASP A O 1
ATOM 3312 N N . VAL A 1 412 ? -45.551 -18.507 12.721 1.00 81.69 412 VAL A N 1
ATOM 3313 C CA . VAL A 1 412 ? -46.617 -17.497 12.825 1.00 81.69 412 VAL A CA 1
ATOM 3314 C C . VAL A 1 412 ? -47.742 -17.983 13.743 1.00 81.69 412 VAL A C 1
ATOM 3316 O O . VAL A 1 412 ? -48.360 -17.168 14.427 1.00 81.69 412 VAL A O 1
ATOM 3319 N N . GLU A 1 413 ? -47.989 -19.294 13.768 1.00 82.19 413 GLU A N 1
ATOM 3320 C CA . GLU A 1 413 ? -49.052 -19.936 14.548 1.00 82.19 413 GLU A CA 1
ATOM 3321 C C . GLU A 1 413 ? -48.528 -20.548 15.860 1.00 82.19 413 GLU A C 1
ATOM 3323 O O . GLU A 1 413 ? -49.145 -21.455 16.415 1.00 82.19 413 GLU A O 1
ATOM 3328 N N . SER A 1 414 ? -47.400 -20.038 16.384 1.00 82.62 414 SER A N 1
ATOM 3329 C CA . SER A 1 414 ? -46.927 -20.416 17.724 1.00 82.62 414 SER A CA 1
ATOM 3330 C C . SER A 1 414 ? -48.034 -20.208 18.773 1.00 82.62 414 SER A C 1
ATOM 3332 O O . SER A 1 414 ? -48.682 -19.154 18.747 1.00 82.62 414 SER A O 1
ATOM 3334 N N . PRO A 1 415 ? -48.241 -21.170 19.698 1.00 84.25 415 PRO A N 1
ATOM 3335 C CA . PRO A 1 415 ? -49.200 -21.027 20.789 1.00 84.25 415 PRO A CA 1
ATOM 3336 C C . PRO A 1 415 ? -48.910 -19.787 21.641 1.00 84.25 415 PRO A C 1
ATOM 3338 O O . PRO A 1 415 ? -47.790 -19.277 21.651 1.00 84.25 415 PRO A O 1
ATOM 3341 N N . VAL A 1 416 ? -49.910 -19.303 22.376 1.00 87.12 416 VAL A N 1
ATOM 3342 C CA . VAL A 1 416 ? -49.722 -18.199 23.330 1.00 87.12 416 VAL A CA 1
ATOM 3343 C C . VAL A 1 416 ? -48.875 -18.658 24.530 1.00 87.12 416 VAL A C 1
ATOM 3345 O O . VAL A 1 416 ? -48.830 -19.852 24.824 1.00 87.12 416 VAL A O 1
ATOM 3348 N N . PRO A 1 417 ? -48.214 -17.754 25.286 1.00 86.88 417 PRO A N 1
ATOM 3349 C CA . PRO A 1 417 ? -47.290 -18.158 26.351 1.00 86.88 417 PRO A CA 1
ATOM 3350 C C . PRO A 1 417 ? -47.907 -19.011 27.467 1.00 86.88 417 PRO A C 1
ATOM 3352 O O . PRO A 1 417 ? -47.166 -19.685 28.179 1.00 86.88 417 PRO A O 1
ATOM 3355 N N . SER A 1 418 ? -49.233 -18.977 27.642 1.00 86.25 418 SER A N 1
ATOM 3356 C CA . SER A 1 418 ? -49.959 -19.810 28.612 1.00 86.25 418 SER A CA 1
ATOM 3357 C C . SER A 1 418 ? -50.016 -21.283 28.226 1.00 86.25 418 SER A C 1
ATOM 3359 O O . SER A 1 418 ? -50.214 -22.123 29.097 1.00 86.25 418 SER A O 1
ATOM 3361 N N . ASP A 1 419 ? -49.837 -21.583 26.941 1.00 86.44 419 ASP A N 1
ATOM 3362 C CA . ASP A 1 419 ? -50.030 -22.917 26.372 1.00 86.44 419 ASP A CA 1
ATOM 3363 C C . ASP A 1 419 ? -48.689 -23.622 26.112 1.00 86.44 419 ASP A C 1
ATOM 3365 O O . ASP A 1 419 ? -48.663 -24.797 25.754 1.00 86.44 419 ASP A O 1
ATOM 3369 N N . ILE A 1 420 ? -47.569 -22.910 26.288 1.00 84.62 420 ILE A N 1
ATOM 3370 C CA . ILE A 1 420 ? -46.212 -23.438 26.125 1.00 84.62 420 ILE A CA 1
ATOM 3371 C C . ILE A 1 420 ? -45.652 -23.786 27.502 1.00 84.62 420 ILE A C 1
ATOM 3373 O O . ILE A 1 420 ? -45.580 -22.921 28.387 1.00 84.62 420 ILE A O 1
ATOM 3377 N N . ASN A 1 421 ? -45.233 -25.042 27.682 1.00 84.00 421 ASN A N 1
ATOM 3378 C CA . ASN A 1 421 ? -44.647 -25.477 28.943 1.00 84.00 421 ASN A CA 1
ATOM 3379 C C . ASN A 1 421 ? -43.323 -24.757 29.179 1.00 84.00 421 ASN A C 1
ATOM 3381 O O . ASN A 1 421 ? -42.588 -24.438 28.247 1.00 84.00 421 ASN A O 1
ATOM 3385 N N . TYR A 1 422 ? -42.983 -24.540 30.447 1.00 78.69 422 TYR A N 1
ATOM 3386 C CA . TYR A 1 422 ? -41.726 -23.898 30.806 1.00 78.69 422 TYR A CA 1
ATOM 3387 C C . TYR A 1 422 ? -40.504 -24.682 30.313 1.00 78.69 422 TYR A C 1
ATOM 3389 O O . TYR A 1 422 ? -39.464 -24.070 30.161 1.00 78.69 422 TYR A O 1
ATOM 3397 N N . GLU A 1 423 ? -40.594 -25.987 30.048 1.00 75.25 423 GLU A N 1
ATOM 3398 C CA . GLU A 1 423 ? -39.479 -26.805 29.534 1.00 75.25 423 GLU A CA 1
ATOM 3399 C C . GLU A 1 423 ? -39.297 -26.723 28.008 1.00 75.25 423 GLU A C 1
ATOM 3401 O O . GLU A 1 423 ? -38.223 -27.053 27.491 1.00 75.25 423 GLU A O 1
ATOM 3406 N N . ASP A 1 424 ? -40.321 -26.266 27.284 1.00 75.06 424 ASP A N 1
ATOM 3407 C CA . ASP A 1 424 ? -40.284 -26.159 25.830 1.00 75.06 424 ASP A CA 1
ATOM 3408 C C . ASP A 1 424 ? -39.389 -24.983 25.422 1.00 75.06 424 ASP A C 1
ATOM 3410 O O . ASP A 1 424 ? -39.492 -23.895 25.981 1.00 75.06 424 ASP A O 1
ATOM 3414 N N . LYS A 1 425 ? -38.507 -25.193 24.436 1.00 70.19 425 LYS A N 1
ATOM 3415 C CA . LYS A 1 425 ? -37.520 -24.204 23.960 1.00 70.19 425 LYS A CA 1
ATOM 3416 C C . LYS A 1 425 ? -38.047 -23.444 22.734 1.00 70.19 425 LYS A C 1
ATOM 3418 O O . LYS A 1 425 ? -37.724 -23.848 21.611 1.00 70.19 425 LYS A O 1
ATOM 3423 N N . PRO A 1 426 ? -38.839 -22.361 22.879 1.00 73.75 426 PRO A N 1
ATOM 3424 C CA . PRO A 1 426 ? -39.260 -21.581 21.725 1.00 73.75 426 PRO A CA 1
ATOM 3425 C C . PRO A 1 426 ? -38.070 -20.830 21.114 1.00 73.75 426 PRO A C 1
ATOM 3427 O O . PRO A 1 426 ? -37.003 -20.678 21.715 1.00 73.75 426 PRO A O 1
ATOM 3430 N N . ASN A 1 427 ? -38.266 -20.313 19.901 1.00 77.19 427 ASN A N 1
ATOM 3431 C CA . ASN A 1 427 ? -37.284 -19.452 19.248 1.00 77.19 427 ASN A CA 1
ATOM 3432 C C . ASN A 1 427 ? -36.952 -18.233 20.137 1.00 77.19 427 ASN A C 1
ATOM 3434 O O . ASN A 1 427 ? -37.851 -17.618 20.705 1.00 77.19 427 ASN A O 1
ATOM 3438 N N . GLY A 1 428 ? -35.683 -17.816 20.213 1.00 77.62 428 GLY A N 1
ATOM 3439 C CA . GLY A 1 428 ? -35.272 -16.663 21.029 1.00 77.62 428 GLY A CA 1
ATOM 3440 C C . GLY A 1 428 ? -36.033 -15.362 20.719 1.00 77.62 428 GLY A C 1
ATOM 3441 O O . GLY A 1 428 ? -36.264 -14.551 21.613 1.00 77.62 428 GLY A O 1
ATOM 3442 N N . LEU A 1 429 ? -36.496 -15.175 19.479 1.00 83.81 429 LEU A N 1
ATOM 3443 C CA . LEU A 1 429 ? -37.330 -14.038 19.077 1.00 83.81 429 LEU A CA 1
ATOM 3444 C C . LEU A 1 429 ? -38.708 -14.012 19.743 1.00 83.81 429 LEU A C 1
ATOM 3446 O O . LEU A 1 429 ? -39.269 -12.930 19.915 1.00 83.81 429 LEU A O 1
ATOM 3450 N N . TYR A 1 430 ? -39.236 -15.178 20.122 1.00 86.38 430 TYR A N 1
ATOM 3451 C CA . TYR A 1 430 ? -40.489 -15.307 20.861 1.00 86.38 430 TYR A CA 1
ATOM 3452 C C . TYR A 1 430 ? -40.396 -14.552 22.185 1.00 86.38 430 TYR A C 1
ATOM 3454 O O . TYR A 1 430 ? -41.167 -13.630 22.451 1.00 86.38 430 TYR A O 1
ATOM 3462 N N . TYR A 1 431 ? -39.352 -14.848 22.960 1.00 84.00 431 TYR A N 1
ATOM 3463 C CA . TYR A 1 431 ? -39.058 -14.143 24.200 1.00 84.00 431 TYR A CA 1
ATOM 3464 C C . TYR A 1 431 ? -38.856 -12.643 23.982 1.00 84.00 431 TYR A C 1
ATOM 3466 O O . TYR A 1 431 ? -39.434 -11.830 24.705 1.00 84.00 431 TYR A O 1
ATOM 3474 N N . VAL A 1 432 ? -38.081 -12.259 22.963 1.00 87.50 432 VAL A N 1
ATOM 3475 C CA . VAL A 1 432 ? -37.807 -10.844 22.672 1.00 87.50 432 VAL A CA 1
ATOM 3476 C C . VAL A 1 432 ? -39.097 -10.072 22.366 1.00 87.50 432 VAL A C 1
ATOM 3478 O O . VAL A 1 432 ? -39.256 -8.953 22.856 1.00 87.50 432 VAL A O 1
ATOM 3481 N N . TYR A 1 433 ? -40.034 -10.658 21.613 1.00 91.00 433 TYR A N 1
ATOM 3482 C CA . TYR A 1 433 ? -41.323 -10.027 21.319 1.00 91.00 433 TYR A CA 1
ATOM 3483 C C . TYR A 1 433 ? -42.168 -9.820 22.574 1.00 91.00 433 TYR A C 1
ATOM 3485 O O . TYR A 1 433 ? -42.620 -8.702 22.815 1.00 91.00 433 TYR A O 1
ATOM 3493 N N . TYR A 1 434 ? -42.373 -10.863 23.385 1.00 90.62 434 TYR A N 1
ATOM 3494 C CA . TYR A 1 434 ? -43.219 -10.752 24.576 1.00 90.62 434 TYR A CA 1
ATOM 3495 C C . TYR A 1 434 ? -42.604 -9.836 25.635 1.00 90.62 434 TYR A C 1
ATOM 3497 O O . TYR A 1 434 ? -43.335 -9.105 26.307 1.00 90.62 434 TYR A O 1
ATOM 3505 N N . ILE A 1 435 ? -41.272 -9.783 25.734 1.00 91.06 435 ILE A N 1
ATOM 3506 C CA . ILE A 1 435 ? -40.582 -8.772 26.542 1.00 91.06 435 ILE A CA 1
ATOM 3507 C C . ILE A 1 435 ? -40.872 -7.373 25.994 1.00 91.06 435 ILE A C 1
ATOM 3509 O O . ILE A 1 435 ? -41.294 -6.499 26.748 1.00 91.06 435 ILE A O 1
ATOM 3513 N N . TYR A 1 436 ? -40.686 -7.149 24.691 1.00 92.06 436 TYR A N 1
ATOM 3514 C CA . TYR A 1 436 ? -40.946 -5.854 24.063 1.00 92.06 436 TYR A CA 1
ATOM 3515 C C . TYR A 1 436 ? -42.400 -5.400 24.239 1.00 92.06 436 TYR A C 1
ATOM 3517 O O . TYR A 1 436 ? -42.631 -4.262 24.645 1.00 92.06 436 TYR A O 1
ATOM 3525 N N . ALA A 1 437 ? -43.375 -6.267 23.956 1.00 91.19 437 ALA A N 1
ATOM 3526 C CA . ALA A 1 437 ? -44.793 -5.926 23.982 1.00 91.19 437 ALA A CA 1
ATOM 3527 C C . ALA A 1 437 ? -45.234 -5.509 25.393 1.00 91.19 437 ALA A C 1
ATOM 3529 O O . ALA A 1 437 ? -45.847 -4.454 25.567 1.00 91.19 437 ALA A O 1
ATOM 3530 N N . ASN A 1 438 ? -44.840 -6.282 26.408 1.00 92.25 438 ASN A N 1
ATOM 3531 C CA . ASN A 1 438 ? -45.139 -5.979 27.804 1.00 92.25 438 ASN A CA 1
ATOM 3532 C C . ASN A 1 438 ? -44.368 -4.758 28.320 1.00 92.25 438 ASN A C 1
ATOM 3534 O O . ASN A 1 438 ? -44.940 -3.909 29.005 1.00 92.25 438 ASN A O 1
ATOM 3538 N N . MET A 1 439 ? -43.096 -4.607 27.938 1.00 91.38 439 MET A N 1
ATOM 3539 C CA . MET A 1 439 ? -42.293 -3.437 28.296 1.00 91.38 439 MET A CA 1
ATOM 3540 C C . MET A 1 439 ? -42.828 -2.156 27.643 1.00 91.38 439 MET A C 1
ATOM 3542 O O . MET A 1 439 ? -42.805 -1.103 28.274 1.00 91.38 439 MET A O 1
ATOM 3546 N N . LYS A 1 440 ? -43.350 -2.224 26.411 1.00 89.31 440 LYS A N 1
ATOM 3547 C CA . LYS A 1 440 ? -43.994 -1.089 25.734 1.00 89.31 440 LYS A CA 1
ATOM 3548 C C . LYS A 1 440 ? -45.219 -0.619 26.512 1.00 89.31 440 LYS A C 1
ATOM 3550 O O . LYS A 1 440 ? -45.299 0.562 26.832 1.00 89.31 440 LYS A O 1
ATOM 3555 N N . VAL A 1 441 ? -46.116 -1.536 26.883 1.00 89.38 441 VAL A N 1
ATOM 3556 C CA . VAL A 1 441 ? -47.306 -1.202 27.686 1.00 89.38 441 VAL A CA 1
ATOM 3557 C C . VAL A 1 441 ? -46.909 -0.642 29.054 1.00 89.38 441 VAL A C 1
ATOM 3559 O O . VAL A 1 441 ? -47.468 0.361 29.500 1.00 89.38 441 VAL A O 1
ATOM 3562 N N . LEU A 1 442 ? -45.902 -1.236 29.703 1.00 90.38 442 LEU A N 1
ATOM 3563 C CA . LEU A 1 442 ? -45.363 -0.740 30.968 1.00 90.38 442 LEU A CA 1
ATOM 3564 C C . LEU A 1 442 ? -44.783 0.675 30.824 1.00 90.38 442 LEU A C 1
ATOM 3566 O O . LEU A 1 442 ? -45.072 1.537 31.649 1.00 90.38 442 LEU A O 1
ATOM 3570 N N . ASN A 1 443 ? -43.992 0.940 29.785 1.00 90.38 443 ASN A N 1
ATOM 3571 C CA . ASN A 1 443 ? -43.407 2.253 29.524 1.00 90.38 443 ASN A CA 1
ATOM 3572 C C . ASN A 1 443 ? -44.466 3.307 29.207 1.00 90.38 443 ASN A C 1
ATOM 3574 O O . ASN A 1 443 ? -44.372 4.415 29.731 1.00 90.38 443 ASN A O 1
ATOM 3578 N N . ASP A 1 444 ? -45.478 2.974 28.407 1.00 86.06 444 ASP A N 1
ATOM 3579 C CA . ASP A 1 444 ? -46.588 3.879 28.106 1.00 86.06 444 ASP A CA 1
ATOM 3580 C C . ASP A 1 444 ? -47.360 4.222 29.395 1.00 86.06 444 ASP A C 1
ATOM 3582 O O . ASP A 1 444 ? -47.587 5.399 29.684 1.00 86.06 444 ASP A O 1
ATOM 3586 N N . LEU A 1 445 ? -47.646 3.231 30.252 1.00 86.81 445 LEU A N 1
ATOM 3587 C CA . LEU A 1 445 ? -48.255 3.449 31.571 1.00 86.81 445 LEU A CA 1
ATOM 3588 C C . LEU A 1 445 ? -47.386 4.333 32.480 1.00 86.81 445 LEU A C 1
ATOM 3590 O O . LEU A 1 445 ? -47.885 5.260 33.123 1.00 86.81 445 LEU A O 1
ATOM 3594 N N . ARG A 1 446 ? -46.080 4.063 32.542 1.00 88.75 446 ARG A N 1
ATOM 3595 C CA . ARG A 1 446 ? -45.124 4.837 33.347 1.00 88.75 446 ARG A CA 1
ATOM 3596 C C . ARG A 1 446 ? -45.014 6.273 32.852 1.00 88.75 446 ARG A C 1
ATOM 3598 O O . ARG A 1 446 ? -45.069 7.190 33.669 1.00 88.75 446 ARG A O 1
ATOM 3605 N N . LYS A 1 447 ? -44.963 6.473 31.533 1.00 84.38 447 LYS A N 1
ATOM 3606 C CA . LYS A 1 447 ? -44.954 7.789 30.885 1.00 84.38 447 LYS A CA 1
ATOM 3607 C C . LYS A 1 447 ? -46.212 8.584 31.231 1.00 84.38 447 LYS A C 1
ATOM 3609 O O . LYS A 1 447 ? -46.088 9.741 31.623 1.00 84.38 447 LYS A O 1
ATOM 3614 N N . MET A 1 448 ? -47.398 7.966 31.185 1.00 78.44 448 MET A N 1
ATOM 3615 C CA . MET A 1 448 ? -48.649 8.620 31.604 1.00 78.44 448 MET A CA 1
ATOM 3616 C C . MET A 1 448 ? -48.639 9.047 33.079 1.00 78.44 448 MET A C 1
ATOM 3618 O O . MET A 1 448 ? -49.267 10.038 33.439 1.00 78.44 448 MET A O 1
ATOM 3622 N N . ARG A 1 449 ? -47.920 8.320 33.942 1.00 81.19 449 ARG A N 1
ATOM 3623 C CA . ARG A 1 449 ? -47.761 8.655 35.366 1.00 81.19 449 ARG A CA 1
ATOM 3624 C C . ARG A 1 449 ? -46.584 9.589 35.671 1.00 81.19 449 ARG A C 1
ATOM 3626 O O . ARG A 1 449 ? -46.336 9.856 36.844 1.00 81.19 449 ARG A O 1
ATOM 3633 N N . GLY A 1 450 ? -45.846 10.056 34.662 1.00 81.44 450 GLY A N 1
ATOM 3634 C CA . GLY A 1 450 ? -44.644 10.874 34.858 1.00 81.44 450 GLY A CA 1
ATOM 3635 C C . GLY A 1 450 ? -43.471 10.122 35.505 1.00 81.44 450 GLY A C 1
ATOM 3636 O O . GLY A 1 450 ? -42.614 10.740 36.130 1.00 81.44 450 GLY A O 1
ATOM 3637 N N . LEU A 1 451 ? -43.438 8.791 35.394 1.00 85.88 451 LEU A N 1
ATOM 3638 C CA . LEU A 1 451 ? -42.353 7.937 35.886 1.00 85.88 451 LEU A CA 1
ATOM 3639 C C . LEU A 1 451 ? -41.300 7.706 34.786 1.00 85.88 451 LEU A C 1
ATOM 3641 O O . LEU A 1 451 ? -41.591 7.834 33.596 1.00 85.88 451 LEU A O 1
ATOM 3645 N N . ASN A 1 452 ? -40.072 7.333 35.169 1.00 87.44 452 ASN A N 1
ATOM 3646 C CA . ASN A 1 452 ? -39.004 6.998 34.219 1.00 87.44 452 ASN A CA 1
ATOM 3647 C C . ASN A 1 452 ? -39.383 5.787 33.353 1.00 87.44 452 ASN A C 1
ATOM 3649 O O . ASN A 1 452 ? -40.027 4.854 33.831 1.00 87.44 452 ASN A O 1
ATOM 3653 N N . THR A 1 453 ? -38.959 5.797 32.092 1.00 90.00 453 THR A N 1
ATOM 3654 C CA . THR A 1 453 ? -39.162 4.702 31.133 1.00 90.00 453 THR A CA 1
ATOM 3655 C C . THR A 1 453 ? -37.876 3.894 30.972 1.00 90.00 453 THR A C 1
ATOM 3657 O O . THR A 1 453 ? -36.795 4.367 31.318 1.00 90.00 453 THR A O 1
ATOM 3660 N N . PHE A 1 454 ? -38.003 2.667 30.477 1.00 93.88 454 PHE A N 1
ATOM 3661 C CA . PHE A 1 454 ? -36.918 1.697 30.374 1.00 93.88 454 PHE A CA 1
ATOM 3662 C C . PHE A 1 454 ? -36.516 1.469 28.916 1.00 93.88 454 PHE A C 1
ATOM 3664 O O . PHE A 1 454 ? -37.383 1.275 28.063 1.00 93.88 454 PHE A O 1
ATOM 3671 N N . GLN A 1 455 ? -35.214 1.462 28.634 1.00 93.50 455 GLN A N 1
ATOM 3672 C CA . GLN A 1 455 ? -34.686 1.084 27.319 1.00 93.50 455 GLN A CA 1
ATOM 3673 C C . GLN A 1 455 ? -34.746 -0.434 27.108 1.00 93.50 455 GLN A C 1
ATOM 3675 O O . GLN A 1 455 ? -34.500 -1.198 28.043 1.00 93.50 455 GLN A O 1
ATOM 3680 N N . LEU A 1 456 ? -34.978 -0.870 25.867 1.00 93.62 456 LEU A N 1
ATOM 3681 C CA . LEU A 1 456 ? -34.769 -2.260 25.453 1.00 93.62 456 LEU A CA 1
ATOM 3682 C C . LEU A 1 456 ? -33.403 -2.406 24.788 1.00 93.62 456 LEU A C 1
ATOM 3684 O O . LEU A 1 456 ? -33.129 -1.779 23.762 1.00 93.62 456 LEU A O 1
ATOM 3688 N N . ARG A 1 457 ? -32.562 -3.277 25.336 1.00 93.81 457 ARG A N 1
ATOM 3689 C CA . ARG A 1 457 ? -31.249 -3.617 24.787 1.00 93.81 457 ARG A CA 1
ATOM 3690 C C . ARG A 1 457 ? -31.249 -5.059 24.319 1.00 93.81 457 ARG A C 1
ATOM 3692 O O . ARG A 1 457 ? -31.755 -5.932 25.016 1.00 93.81 457 ARG A O 1
ATOM 3699 N N . ILE A 1 458 ? -30.690 -5.315 23.144 1.00 91.25 458 ILE A N 1
ATOM 3700 C CA . ILE A 1 458 ? -30.630 -6.664 22.568 1.00 91.25 458 ILE A CA 1
ATOM 3701 C C . ILE A 1 458 ? -29.181 -6.982 22.242 1.00 91.25 458 ILE A C 1
ATOM 3703 O O . ILE A 1 458 ? -28.471 -6.148 21.684 1.00 91.25 458 ILE A O 1
ATOM 3707 N N . SER A 1 459 ? -28.735 -8.180 22.607 1.00 87.81 459 SER A N 1
ATOM 3708 C CA . SER A 1 459 ? -27.327 -8.542 22.502 1.00 87.81 459 SER A CA 1
ATOM 3709 C C . SER A 1 459 ? -26.965 -9.331 21.237 1.00 87.81 459 SER A C 1
ATOM 3711 O O . SER A 1 459 ? -27.680 -10.257 20.863 1.00 87.81 459 SER A O 1
ATOM 3713 N N . GLY A 1 460 ? -25.841 -8.995 20.589 1.00 77.56 460 GLY A N 1
ATOM 3714 C CA . GLY A 1 460 ? -25.481 -9.455 19.235 1.00 77.56 460 GLY A CA 1
ATOM 3715 C C . GLY A 1 460 ? -24.455 -10.599 19.095 1.00 77.56 460 GLY A C 1
ATOM 3716 O O . GLY A 1 460 ? -23.957 -10.812 17.992 1.00 77.56 460 GLY A O 1
ATOM 3717 N N . THR A 1 461 ? -24.084 -11.335 20.150 1.00 63.81 461 THR A N 1
ATOM 3718 C CA . THR A 1 461 ? -22.835 -12.145 20.164 1.00 63.81 461 THR A CA 1
ATOM 3719 C C . THR A 1 461 ? -22.881 -13.572 19.618 1.00 63.81 461 THR A C 1
ATOM 3721 O O . THR A 1 461 ? -21.815 -14.151 19.390 1.00 63.81 461 THR A O 1
ATOM 3724 N N . HIS A 1 462 ? -24.043 -14.196 19.428 1.00 62.81 462 HIS A N 1
ATOM 3725 C CA . HIS A 1 462 ? -24.075 -15.642 19.162 1.00 62.81 462 HIS A CA 1
ATOM 3726 C C . HIS A 1 462 ? -23.657 -16.024 17.729 1.00 62.81 462 HIS A C 1
ATOM 3728 O O . HIS A 1 462 ? -23.764 -15.240 16.786 1.00 62.81 462 HIS A O 1
ATOM 3734 N N . GLN A 1 463 ? -23.168 -17.260 17.546 1.00 54.78 463 GLN A N 1
ATOM 3735 C CA . GLN A 1 463 ? -22.677 -17.737 16.243 1.00 54.78 463 GLN A CA 1
ATOM 3736 C C . GLN A 1 463 ? -23.743 -17.649 15.130 1.00 54.78 463 GLN A C 1
ATOM 3738 O O . GLN A 1 463 ? -23.381 -17.360 13.994 1.00 54.78 463 GLN A O 1
ATOM 3743 N N . ASN A 1 464 ? -25.032 -17.745 15.486 1.00 58.88 464 ASN A N 1
ATOM 3744 C CA . ASN A 1 464 ? -26.192 -17.549 14.606 1.00 58.88 464 ASN A CA 1
ATOM 3745 C C . ASN A 1 464 ? -26.970 -16.247 14.926 1.00 58.88 464 ASN A C 1
ATOM 3747 O O . ASN A 1 464 ? -28.194 -16.230 14.984 1.00 58.88 464 ASN A O 1
ATOM 3751 N N . CYS A 1 465 ? -26.261 -15.134 15.143 1.00 68.56 465 CYS A N 1
ATOM 3752 C CA . CYS A 1 465 ? -26.816 -13.855 15.626 1.00 68.56 465 CYS A CA 1
ATOM 3753 C C . CYS A 1 465 ? -27.823 -13.117 14.722 1.00 68.56 465 CYS A C 1
ATOM 3755 O O . CYS A 1 465 ? -28.334 -12.087 15.161 1.00 68.56 465 CYS A O 1
ATOM 3757 N N . VAL A 1 466 ? -28.119 -13.572 13.495 1.00 82.31 466 VAL A N 1
ATOM 3758 C CA . VAL A 1 466 ? -28.959 -12.807 12.543 1.00 82.31 466 VAL A CA 1
ATOM 3759 C C . VAL A 1 466 ? -30.276 -12.388 13.194 1.00 82.31 466 VAL A C 1
ATOM 3761 O O . VAL A 1 466 ? -30.640 -11.219 13.150 1.00 82.31 466 VAL A O 1
ATOM 3764 N N . ASN A 1 467 ? -30.959 -13.328 13.850 1.00 84.31 467 ASN A N 1
ATOM 3765 C CA . ASN A 1 467 ? -32.246 -13.088 14.498 1.00 84.31 467 ASN A CA 1
ATOM 3766 C C . ASN A 1 467 ? -32.129 -12.026 15.607 1.00 84.31 467 ASN A C 1
ATOM 3768 O O . ASN A 1 467 ? -32.918 -11.084 15.647 1.00 84.31 467 ASN A O 1
ATOM 3772 N N . ALA A 1 468 ? -31.100 -12.115 16.454 1.00 84.06 468 ALA A N 1
ATOM 3773 C CA . ALA A 1 468 ? -30.856 -11.139 17.514 1.00 84.06 468 ALA A CA 1
ATOM 3774 C C . ALA A 1 468 ? -30.555 -9.737 16.958 1.00 84.06 468 ALA A C 1
ATOM 3776 O O . ALA A 1 468 ? -31.061 -8.751 17.484 1.00 84.06 468 ALA A O 1
ATOM 3777 N N . LEU A 1 469 ? -29.794 -9.632 15.864 1.00 89.44 469 LEU A N 1
ATOM 3778 C CA . LEU A 1 469 ? -29.514 -8.351 15.209 1.00 89.44 469 LEU A CA 1
ATOM 3779 C C . LEU A 1 469 ? -30.758 -7.769 14.519 1.00 89.44 469 LEU A C 1
ATOM 3781 O O . LEU A 1 469 ? -30.997 -6.567 14.621 1.00 89.44 469 LEU A O 1
ATOM 3785 N N . LEU A 1 470 ? -31.577 -8.607 13.871 1.00 91.44 470 LEU A N 1
ATOM 3786 C CA . LEU A 1 470 ? -32.863 -8.206 13.284 1.00 91.44 470 LEU A CA 1
ATOM 3787 C C . LEU A 1 470 ? -33.804 -7.646 14.357 1.00 91.44 470 LEU A C 1
ATOM 3789 O O . LEU A 1 470 ? -34.373 -6.571 14.179 1.00 91.44 470 LEU A O 1
ATOM 3793 N N . ALA A 1 471 ? -33.931 -8.337 15.491 1.00 88.94 471 ALA A N 1
ATOM 3794 C CA . ALA A 1 471 ? -34.731 -7.861 16.615 1.00 88.94 471 ALA A CA 1
ATOM 3795 C C . ALA A 1 471 ? -34.120 -6.620 17.273 1.00 88.94 471 ALA A C 1
ATOM 3797 O O . ALA A 1 471 ? -34.846 -5.694 17.630 1.00 88.94 471 ALA A O 1
ATOM 3798 N N . GLY A 1 472 ? -32.790 -6.567 17.381 1.00 90.62 472 GLY A N 1
ATOM 3799 C CA . GLY A 1 472 ? -32.032 -5.401 17.828 1.00 90.62 472 GLY A CA 1
ATOM 3800 C C . GLY A 1 472 ? -32.360 -4.158 17.011 1.00 90.62 472 GLY A C 1
ATOM 3801 O O . GLY A 1 472 ? -32.653 -3.108 17.579 1.00 90.62 472 GLY A O 1
ATOM 3802 N N . TYR A 1 473 ? -32.404 -4.297 15.686 1.00 94.06 473 TYR A N 1
ATOM 3803 C CA . TYR A 1 473 ? -32.814 -3.223 14.793 1.00 94.06 473 TYR A CA 1
ATOM 3804 C C . TYR A 1 473 ? -34.316 -2.932 14.856 1.00 94.06 473 TYR A C 1
ATOM 3806 O O . TYR A 1 473 ? -34.693 -1.771 14.822 1.00 94.06 473 TYR A O 1
ATOM 3814 N N . LEU A 1 474 ? -35.202 -3.923 14.936 1.00 92.75 474 LEU A N 1
ATOM 3815 C CA . LEU A 1 474 ? -36.644 -3.654 14.878 1.00 92.75 474 LEU A CA 1
ATOM 3816 C C . LEU A 1 474 ? -37.185 -3.092 16.205 1.00 92.75 474 LEU A C 1
ATOM 3818 O O . LEU A 1 474 ? -37.948 -2.126 16.216 1.00 92.75 474 LEU A O 1
ATOM 3822 N N . LEU A 1 475 ? -36.752 -3.666 17.331 1.00 92.19 475 LEU A N 1
ATOM 3823 C CA . LEU A 1 475 ? -37.306 -3.430 18.668 1.00 92.19 475 LEU A CA 1
ATOM 3824 C C . LEU A 1 475 ? -36.333 -2.719 19.616 1.00 92.19 475 LEU A C 1
ATOM 3826 O O . LEU A 1 475 ? -36.772 -1.958 20.479 1.00 92.19 475 LEU A O 1
ATOM 3830 N N . GLY A 1 476 ? -35.024 -2.928 19.468 1.00 90.50 476 GLY A N 1
ATOM 3831 C CA . GLY A 1 476 ? -34.006 -2.393 20.377 1.00 90.50 476 GLY A CA 1
ATOM 3832 C C . GLY A 1 476 ? -33.797 -0.876 20.272 1.00 90.50 476 GLY A C 1
ATOM 3833 O O . GLY A 1 476 ? -34.023 -0.250 19.228 1.00 90.50 476 GLY A O 1
ATOM 3834 N N . ASP A 1 477 ? -33.383 -0.277 21.387 1.00 92.12 477 ASP A N 1
ATOM 3835 C CA . ASP A 1 477 ? -32.839 1.087 21.462 1.00 92.12 477 ASP A CA 1
ATOM 3836 C C . ASP A 1 477 ? -31.313 1.074 21.295 1.00 92.12 477 ASP A C 1
ATOM 3838 O O . ASP A 1 477 ? -30.748 1.933 20.613 1.00 92.12 477 ASP A O 1
ATOM 3842 N N . VAL A 1 478 ? -30.663 0.061 21.880 1.00 94.38 478 VAL A N 1
ATOM 3843 C CA . VAL A 1 478 ? -29.221 -0.188 21.786 1.00 94.38 478 VAL A CA 1
ATOM 3844 C C . VAL A 1 478 ? -28.980 -1.667 21.487 1.00 94.38 478 VAL A C 1
ATOM 3846 O O . VAL A 1 478 ? -29.548 -2.543 22.144 1.00 94.38 478 VAL A O 1
ATOM 3849 N N . ILE A 1 479 ? -28.119 -1.948 20.512 1.00 94.19 479 ILE A N 1
ATOM 3850 C CA . ILE A 1 479 ? -27.593 -3.289 20.264 1.00 94.19 479 ILE A CA 1
ATOM 3851 C C . ILE A 1 479 ? -26.280 -3.406 21.030 1.00 94.19 479 ILE A C 1
ATOM 3853 O O . ILE A 1 479 ? -25.307 -2.718 20.711 1.00 94.19 479 ILE A O 1
ATOM 3857 N N . THR A 1 480 ? -26.251 -4.254 22.056 1.00 92.81 480 THR A N 1
ATOM 3858 C CA . THR A 1 480 ? -25.028 -4.485 22.829 1.00 92.81 480 THR A CA 1
ATOM 3859 C C . THR A 1 480 ? -24.185 -5.576 22.193 1.00 92.81 480 THR A C 1
ATOM 3861 O O . THR A 1 480 ? -24.717 -6.525 21.610 1.00 92.81 480 THR A O 1
ATOM 3864 N N . ARG A 1 481 ? -22.858 -5.456 22.302 1.00 89.44 481 ARG A N 1
ATOM 3865 C CA . ARG A 1 481 ? -21.897 -6.401 21.705 1.00 89.44 481 ARG A CA 1
ATOM 3866 C C . ARG A 1 481 ? -22.129 -6.560 20.189 1.00 89.44 481 ARG A C 1
ATOM 3868 O O . ARG A 1 481 ? -22.272 -7.663 19.660 1.00 89.44 481 ARG A O 1
ATOM 3875 N N . ALA A 1 482 ? -22.225 -5.427 19.497 1.00 91.81 482 ALA A N 1
ATOM 3876 C CA . ALA A 1 482 ? -22.692 -5.316 18.116 1.00 91.81 482 ALA A CA 1
ATOM 3877 C C . ALA A 1 482 ? -21.640 -5.657 17.044 1.00 91.81 482 ALA A C 1
ATOM 3879 O O . ALA A 1 482 ? -21.877 -5.423 15.866 1.00 91.81 482 ALA A O 1
ATOM 3880 N N . THR A 1 483 ? -20.487 -6.221 17.403 1.00 91.75 483 THR A N 1
ATOM 3881 C CA . THR A 1 483 ? -19.342 -6.434 16.496 1.00 91.75 483 THR A CA 1
ATOM 3882 C C . THR A 1 483 ? -19.702 -7.224 15.231 1.00 91.75 483 THR A C 1
ATOM 3884 O O . THR A 1 483 ? -19.264 -6.874 14.136 1.00 91.75 483 THR A O 1
ATOM 3887 N N . ARG A 1 484 ? -20.594 -8.219 15.343 1.00 89.75 484 ARG A N 1
ATOM 3888 C CA . ARG A 1 484 ? -21.072 -9.034 14.209 1.00 89.75 484 ARG A CA 1
ATOM 3889 C C . ARG A 1 484 ? -22.013 -8.315 13.243 1.00 89.75 484 ARG A C 1
ATOM 3891 O O . ARG A 1 484 ? -22.287 -8.840 12.168 1.00 89.75 484 ARG A O 1
ATOM 3898 N N . ILE A 1 485 ? -22.488 -7.109 13.564 1.00 92.06 485 ILE A N 1
ATOM 3899 C CA . ILE A 1 485 ? -23.274 -6.315 12.608 1.00 92.06 485 ILE A CA 1
ATOM 3900 C C . ILE A 1 485 ? -22.454 -5.976 11.353 1.00 92.06 485 ILE A C 1
ATOM 3902 O O . ILE A 1 485 ? -23.036 -5.732 10.296 1.00 92.06 485 ILE A O 1
ATOM 3906 N N . MET A 1 486 ? -21.115 -6.017 11.448 1.00 92.00 486 MET A N 1
ATOM 3907 C CA . MET A 1 486 ? -20.188 -5.802 10.336 1.00 92.00 486 MET A CA 1
ATOM 3908 C C . MET A 1 486 ? -20.475 -6.718 9.130 1.00 92.00 486 MET A C 1
ATOM 3910 O O . MET A 1 486 ? -20.329 -6.275 7.990 1.00 92.00 486 MET A O 1
ATOM 3914 N N . ASP A 1 487 ? -20.973 -7.933 9.376 1.00 91.00 487 ASP A N 1
ATOM 3915 C CA . ASP A 1 487 ? -21.309 -8.925 8.344 1.00 91.00 487 ASP A CA 1
ATOM 3916 C C . ASP A 1 487 ? -22.654 -8.643 7.642 1.00 91.00 487 ASP A C 1
ATOM 3918 O O . ASP A 1 487 ? -22.977 -9.268 6.632 1.00 91.00 487 ASP A O 1
ATOM 3922 N N . TYR A 1 488 ? -23.441 -7.680 8.142 1.00 93.69 488 TYR A N 1
ATOM 3923 C CA . TYR A 1 488 ? -24.776 -7.339 7.636 1.00 93.69 488 TYR A CA 1
ATOM 3924 C C . TYR A 1 488 ? -24.855 -5.861 7.211 1.00 93.69 488 TYR A C 1
ATOM 3926 O O . TYR A 1 488 ? -25.394 -5.031 7.950 1.00 93.69 488 TYR A O 1
ATOM 3934 N N . PRO A 1 489 ? -24.366 -5.497 6.007 1.00 95.19 489 PRO A N 1
ATOM 3935 C CA . PRO A 1 489 ? -24.366 -4.113 5.523 1.00 95.19 489 PRO A CA 1
ATOM 3936 C C . PRO A 1 489 ? -25.752 -3.461 5.500 1.00 95.19 489 PRO A C 1
ATOM 3938 O O . PRO A 1 489 ? -25.887 -2.284 5.816 1.00 95.19 489 PRO A O 1
ATOM 3941 N N . VAL A 1 490 ? -26.801 -4.227 5.180 1.00 96.00 490 VAL A N 1
ATOM 3942 C CA . VAL A 1 490 ? -28.184 -3.723 5.181 1.00 96.00 490 VAL A CA 1
ATOM 3943 C C . VAL A 1 490 ? -28.600 -3.279 6.586 1.00 96.00 490 VAL A C 1
ATOM 3945 O O . VAL A 1 490 ? -29.151 -2.195 6.745 1.00 96.00 490 VAL A O 1
ATOM 3948 N N . LEU A 1 491 ? -28.286 -4.069 7.620 1.00 95.19 491 LEU A N 1
ATOM 3949 C CA . LEU A 1 491 ? -28.590 -3.701 9.006 1.00 95.19 491 LEU A CA 1
ATOM 3950 C C . LEU A 1 491 ? -27.757 -2.515 9.482 1.00 95.19 491 LEU A C 1
ATOM 3952 O O . LEU A 1 491 ? -28.294 -1.650 10.159 1.00 95.19 491 LEU A O 1
ATOM 3956 N N . GLN A 1 492 ? -26.481 -2.433 9.103 1.00 96.06 492 GLN A N 1
ATOM 3957 C CA . GLN A 1 492 ? -25.655 -1.259 9.402 1.00 96.06 492 GLN A CA 1
ATOM 3958 C C . GLN A 1 492 ? -26.262 0.018 8.817 1.00 96.06 492 GLN A C 1
ATOM 3960 O O . GLN A 1 492 ? -26.420 1.001 9.535 1.00 96.06 492 GLN A O 1
ATOM 3965 N N . TYR A 1 493 ? -26.650 -0.020 7.541 1.00 96.06 493 TYR A N 1
ATOM 3966 C CA . TYR A 1 493 ? -27.264 1.112 6.852 1.00 96.06 493 TYR A CA 1
ATOM 3967 C C . TYR A 1 493 ? -28.584 1.533 7.516 1.00 96.06 493 TYR A C 1
ATOM 3969 O O . TYR A 1 493 ? -28.783 2.702 7.836 1.00 96.06 493 TYR A O 1
ATOM 3977 N N . LEU A 1 494 ? -29.453 0.566 7.825 1.00 95.62 494 LEU A N 1
ATOM 3978 C CA . LEU A 1 494 ? -30.722 0.813 8.511 1.00 95.62 494 LEU A CA 1
ATOM 3979 C C . LEU A 1 494 ? -30.543 1.342 9.947 1.00 95.62 494 LEU A C 1
ATOM 3981 O O . LEU A 1 494 ? -31.293 2.228 10.372 1.00 95.62 494 LEU A O 1
ATOM 3985 N N . CYS A 1 495 ? -29.564 0.816 10.693 1.00 95.31 495 CYS A N 1
ATOM 3986 C CA . CYS A 1 495 ? -29.197 1.294 12.028 1.00 95.31 495 CYS A CA 1
ATOM 3987 C C . CYS A 1 495 ? -28.687 2.734 11.989 1.00 95.31 495 CYS A C 1
ATOM 3989 O O . CYS A 1 495 ? -29.039 3.514 12.870 1.00 95.31 495 CYS A O 1
ATOM 3991 N N . GLY A 1 496 ? -27.898 3.084 10.974 1.00 93.81 496 GLY A N 1
ATOM 3992 C CA . GLY A 1 496 ? -27.410 4.438 10.755 1.00 93.81 496 GLY A CA 1
ATOM 3993 C C . GLY A 1 496 ? -28.527 5.437 10.463 1.00 93.81 496 GLY A C 1
ATOM 3994 O O . GLY A 1 496 ? -28.657 6.415 11.193 1.00 93.81 496 GLY A O 1
ATOM 3995 N N . LEU A 1 497 ? -29.420 5.119 9.516 1.00 93.00 497 LEU A N 1
ATOM 3996 C CA . LEU A 1 497 ? -30.587 5.953 9.185 1.00 93.00 497 LEU A CA 1
ATOM 3997 C C . LEU A 1 497 ? -31.485 6.253 10.399 1.00 93.00 497 LEU A C 1
ATOM 3999 O O . LEU A 1 497 ? -32.057 7.336 10.490 1.00 93.00 497 LEU A O 1
ATOM 4003 N N . HIS A 1 498 ? -31.612 5.310 11.339 1.00 92.50 498 HIS A N 1
ATOM 4004 C CA . HIS A 1 498 ? -32.418 5.474 12.558 1.00 92.50 498 HIS A CA 1
ATOM 4005 C C . HIS A 1 498 ? -31.619 5.882 13.805 1.00 92.50 498 HIS A C 1
ATOM 4007 O O . HIS A 1 498 ? -32.206 5.984 14.885 1.00 92.50 498 HIS A O 1
ATOM 4013 N N . GLY A 1 499 ? -30.296 6.044 13.708 1.00 92.12 499 GLY A N 1
ATOM 4014 C CA . GLY A 1 499 ? -29.432 6.363 14.848 1.00 92.12 499 GLY A CA 1
ATOM 4015 C C . GLY A 1 499 ? -29.456 5.328 15.986 1.00 92.12 499 GLY A C 1
ATOM 4016 O O . GLY A 1 499 ? -29.382 5.708 17.160 1.00 92.12 499 GLY A O 1
ATOM 4017 N N . VAL A 1 500 ? -29.586 4.033 15.665 1.00 94.38 500 VAL A N 1
ATOM 4018 C CA . VAL A 1 500 ? -29.572 2.931 16.651 1.00 94.38 500 VAL A CA 1
ATOM 4019 C C . VAL A 1 500 ? -28.201 2.861 17.325 1.00 94.38 500 VAL A C 1
ATOM 4021 O O . VAL A 1 500 ? -27.179 2.813 16.644 1.00 94.38 500 VAL A O 1
ATOM 4024 N N . GLY A 1 501 ? -28.172 2.860 18.662 1.00 94.50 501 GLY A N 1
ATOM 4025 C CA . GLY A 1 501 ? -26.918 2.806 19.417 1.00 94.50 501 GLY A CA 1
ATOM 4026 C C . GLY A 1 501 ? -26.258 1.432 19.323 1.00 94.50 501 GLY A C 1
ATOM 4027 O O . GLY A 1 501 ? -26.931 0.413 19.474 1.00 94.50 501 GLY A O 1
ATOM 4028 N N . LEU A 1 502 ? -24.947 1.400 19.104 1.00 95.88 502 LEU A N 1
ATOM 4029 C CA . LEU A 1 502 ? -24.151 0.176 19.035 1.00 95.88 502 LEU A CA 1
ATOM 4030 C C . LEU A 1 502 ? -23.078 0.210 20.126 1.00 95.88 502 LEU A C 1
ATOM 4032 O O . LEU A 1 502 ? -22.263 1.130 20.151 1.00 95.88 502 LEU A O 1
ATOM 4036 N N . THR A 1 503 ? -23.030 -0.792 21.003 1.00 95.31 503 THR A N 1
ATOM 4037 C CA . THR A 1 503 ? -21.898 -0.941 21.934 1.00 95.31 503 THR A CA 1
ATOM 4038 C C . THR A 1 503 ? -21.007 -2.091 21.496 1.00 95.31 503 THR A C 1
ATOM 4040 O O . THR A 1 503 ? -21.492 -3.155 21.103 1.00 95.31 503 THR A O 1
ATOM 4043 N N . VAL A 1 504 ? -19.695 -1.882 21.551 1.00 94.75 504 VAL A N 1
ATOM 4044 C CA . VAL A 1 504 ? -18.685 -2.896 21.226 1.00 94.75 504 VAL A CA 1
ATOM 4045 C C . VAL A 1 504 ? -17.720 -3.076 22.392 1.00 94.75 504 VAL A C 1
ATOM 4047 O O . VAL A 1 504 ? -17.531 -2.157 23.191 1.00 94.75 504 VAL A O 1
ATOM 4050 N N . SER A 1 505 ? -17.114 -4.257 22.488 1.00 92.94 505 SER A N 1
ATOM 4051 C CA . SER A 1 505 ? -16.153 -4.600 23.542 1.00 92.94 505 SER A CA 1
ATOM 4052 C C . SER A 1 505 ? -14.916 -5.248 22.911 1.00 92.94 505 SER A C 1
ATOM 4054 O O . SER A 1 505 ? -14.811 -6.476 22.911 1.00 92.94 505 SER A O 1
ATOM 4056 N N . PRO A 1 506 ? -14.004 -4.449 22.321 1.00 92.69 506 PRO A N 1
ATOM 4057 C CA . PRO A 1 506 ? -12.885 -4.954 21.523 1.00 92.69 506 PRO A CA 1
ATOM 4058 C C . PRO A 1 506 ? -12.036 -6.044 22.196 1.00 92.69 506 PRO A C 1
ATOM 4060 O O . PRO A 1 506 ? -11.745 -7.068 21.573 1.00 92.69 506 PRO A O 1
ATOM 4063 N N . LEU A 1 507 ? -11.668 -5.867 23.466 1.00 89.75 507 LEU A N 1
ATOM 4064 C CA . LEU A 1 507 ? -10.832 -6.808 24.212 1.00 89.75 507 LEU A CA 1
ATOM 4065 C C . LEU A 1 507 ? -11.590 -8.096 24.548 1.00 89.75 507 LEU A C 1
ATOM 4067 O O . LEU A 1 507 ? -11.075 -9.200 24.355 1.00 89.75 507 LEU A O 1
ATOM 4071 N N . HIS A 1 508 ? -12.856 -7.967 24.949 1.00 88.06 508 HIS A N 1
ATOM 4072 C CA . HIS A 1 508 ? -13.755 -9.107 25.124 1.00 88.06 508 HIS A CA 1
ATOM 4073 C C . HIS A 1 508 ? -13.866 -9.936 23.835 1.00 88.06 508 HIS A C 1
ATOM 4075 O O . HIS A 1 508 ? -13.747 -11.163 23.862 1.00 88.06 508 HIS A O 1
ATOM 4081 N N . ASP A 1 509 ? -14.087 -9.270 22.704 1.00 88.12 509 ASP A N 1
ATOM 4082 C CA . ASP A 1 509 ? -14.317 -9.908 21.410 1.00 88.12 509 ASP A CA 1
ATOM 4083 C C . ASP A 1 509 ? -13.055 -10.581 20.868 1.00 88.12 509 ASP A C 1
ATOM 4085 O O . ASP A 1 509 ? -13.137 -11.661 20.271 1.00 88.12 509 ASP A O 1
ATOM 4089 N N . HIS A 1 510 ? -11.889 -9.998 21.150 1.00 87.06 510 HIS A N 1
ATOM 4090 C CA . HIS A 1 510 ? -10.595 -10.608 20.883 1.00 87.06 510 HIS A CA 1
ATOM 4091 C C . HIS A 1 510 ? -10.419 -11.921 21.650 1.00 87.06 510 HIS A C 1
ATOM 4093 O O . HIS A 1 510 ? -10.174 -12.966 21.041 1.00 87.06 510 HIS A O 1
ATOM 4099 N N . VAL A 1 511 ? -10.620 -11.896 22.970 1.00 81.88 511 VAL A N 1
ATOM 4100 C CA . VAL A 1 511 ? -10.430 -13.069 23.838 1.00 81.88 511 VAL A CA 1
ATOM 4101 C C . VAL A 1 511 ? -11.461 -14.164 23.542 1.00 81.88 511 VAL A C 1
ATOM 4103 O O . VAL A 1 511 ? -11.142 -15.353 23.566 1.00 81.88 511 VAL A O 1
ATOM 4106 N N . ARG A 1 512 ? -12.700 -13.791 23.196 1.00 77.19 512 ARG A N 1
ATOM 4107 C CA . ARG A 1 512 ? -13.756 -14.737 22.792 1.00 77.19 512 ARG A CA 1
ATOM 4108 C C . ARG A 1 512 ? -13.586 -15.300 21.379 1.00 77.19 512 ARG A C 1
ATOM 4110 O O . ARG A 1 512 ? -14.379 -16.153 20.987 1.00 77.19 512 ARG A O 1
ATOM 4117 N N . GLY A 1 513 ? -12.583 -14.854 20.622 1.00 78.19 513 GLY A N 1
ATOM 4118 C CA . GLY A 1 513 ? -12.348 -15.310 19.253 1.00 78.19 513 GLY A CA 1
ATOM 4119 C C . GLY A 1 513 ? -13.421 -14.850 18.261 1.00 78.19 513 GLY A C 1
ATOM 4120 O O . GLY A 1 513 ? -13.643 -15.520 17.256 1.00 78.19 513 GLY A O 1
ATOM 4121 N N . VAL A 1 514 ? -14.107 -13.733 18.533 1.00 80.44 514 VAL A N 1
ATOM 4122 C CA . VAL A 1 514 ? -15.054 -13.122 17.585 1.00 80.44 514 VAL A CA 1
ATOM 4123 C C . VAL A 1 514 ? -14.281 -12.440 16.461 1.00 80.44 514 VAL A C 1
ATOM 4125 O O . VAL A 1 514 ? -14.561 -12.670 15.287 1.00 80.44 514 VAL A O 1
ATOM 4128 N N . THR A 1 515 ? -13.296 -11.606 16.801 1.00 86.75 515 THR A N 1
ATOM 4129 C CA . THR A 1 515 ? -12.420 -10.923 15.837 1.00 86.75 515 THR A CA 1
ATOM 4130 C C . THR A 1 515 ? -11.102 -10.549 16.525 1.00 86.75 515 THR A C 1
ATOM 4132 O O . THR A 1 515 ? -11.143 -10.086 17.662 1.00 86.75 515 THR A O 1
ATOM 4135 N N . PRO A 1 516 ? -9.925 -10.721 15.889 1.00 89.19 516 PRO A N 1
ATOM 4136 C CA . PRO A 1 516 ? -8.659 -10.233 16.441 1.00 89.19 516 PRO A CA 1
ATOM 4137 C C . PRO A 1 516 ? -8.704 -8.724 16.709 1.00 89.19 516 PRO A C 1
ATOM 4139 O O . PRO A 1 516 ? -9.256 -7.993 15.886 1.00 89.19 516 PRO A O 1
ATOM 4142 N N . TYR A 1 517 ? -8.082 -8.244 17.793 1.00 90.81 517 TYR A N 1
ATOM 4143 C CA . TYR A 1 517 ? -8.156 -6.829 18.180 1.00 90.81 517 TYR A CA 1
ATOM 4144 C C . TYR A 1 517 ? -7.729 -5.896 17.036 1.00 90.81 517 TYR A C 1
ATOM 4146 O O . TYR A 1 517 ? -8.438 -4.948 16.731 1.00 90.81 517 TYR A O 1
ATOM 4154 N N . GLN A 1 518 ? -6.644 -6.212 16.313 1.00 88.94 518 GLN A N 1
ATOM 4155 C CA . GLN A 1 518 ? -6.136 -5.394 15.197 1.00 88.94 518 GLN A CA 1
ATOM 4156 C C . GLN A 1 518 ? -7.105 -5.296 14.007 1.00 88.94 518 GLN A C 1
ATOM 4158 O O . GLN A 1 518 ? -6.993 -4.381 13.198 1.00 88.94 518 GLN A O 1
ATOM 4163 N N . LYS A 1 519 ? -8.035 -6.250 13.872 1.00 89.25 519 LYS A N 1
ATOM 4164 C CA . LYS A 1 519 ? -9.034 -6.305 12.792 1.00 89.25 519 LYS A CA 1
ATOM 4165 C C . LYS A 1 519 ? -10.432 -5.901 13.266 1.00 89.25 519 LYS A C 1
ATOM 4167 O O . LYS A 1 519 ? -11.399 -6.088 12.530 1.00 89.25 519 LYS A O 1
ATOM 4172 N N . HIS A 1 520 ? -10.560 -5.393 14.489 1.00 93.75 520 HIS A N 1
ATOM 4173 C CA . HIS A 1 520 ? -11.850 -5.027 15.055 1.00 93.75 520 HIS A CA 1
ATOM 4174 C C . HIS A 1 520 ? -12.510 -3.888 14.240 1.00 93.75 520 HIS A C 1
ATOM 4176 O O . HIS A 1 520 ? -11.839 -2.915 13.895 1.00 93.75 520 HIS A O 1
ATOM 4182 N N . PRO A 1 521 ? -13.824 -3.949 13.946 1.00 93.38 521 PRO A N 1
ATOM 4183 C CA . PRO A 1 521 ? -14.495 -3.023 13.026 1.00 93.38 521 PRO A CA 1
ATOM 4184 C C . PRO A 1 521 ? -14.801 -1.630 13.605 1.00 93.38 521 PRO A C 1
ATOM 4186 O O . PRO A 1 521 ? -15.439 -0.825 12.928 1.00 93.38 521 PRO A O 1
ATOM 4189 N N . LEU A 1 522 ? -14.357 -1.317 14.828 1.00 94.62 522 LEU A N 1
ATOM 4190 C CA . LEU A 1 522 ? -14.640 -0.038 15.502 1.00 94.62 522 LEU A CA 1
ATOM 4191 C C . LEU A 1 522 ? -14.288 1.193 14.634 1.00 94.62 522 LEU A C 1
ATOM 4193 O O . LEU A 1 522 ? -15.159 2.052 14.488 1.00 94.62 522 LEU A O 1
ATOM 4197 N N . PRO A 1 523 ? -13.103 1.280 13.992 1.00 92.62 523 PRO A N 1
ATOM 4198 C CA . PRO A 1 523 ? -12.776 2.426 13.138 1.00 92.62 523 PRO A CA 1
ATOM 4199 C C . PRO A 1 523 ? -13.699 2.533 11.920 1.00 92.62 523 PRO A C 1
ATOM 4201 O O . PRO A 1 523 ? -14.089 3.628 11.524 1.00 92.62 523 PRO A O 1
ATOM 4204 N N . ASN A 1 524 ? -14.111 1.396 11.349 1.00 93.06 524 ASN A N 1
ATOM 4205 C CA . ASN A 1 524 ? -15.052 1.382 10.230 1.00 93.06 524 ASN A CA 1
ATOM 4206 C C . ASN A 1 524 ? -16.430 1.886 10.665 1.00 93.06 524 ASN A C 1
ATOM 4208 O O . ASN A 1 524 ? -17.039 2.654 9.931 1.00 93.06 524 ASN A O 1
ATOM 4212 N N . PHE A 1 525 ? -16.920 1.499 11.848 1.00 94.94 525 PHE A N 1
ATOM 4213 C CA . PHE A 1 525 ? -18.191 2.011 12.369 1.00 94.94 525 PHE A CA 1
ATOM 4214 C C . PHE A 1 525 ? -18.151 3.525 12.591 1.00 94.94 525 PHE A C 1
ATOM 4216 O O . PHE A 1 525 ? -19.104 4.206 12.214 1.00 94.94 525 PHE A O 1
ATOM 4223 N N . LEU A 1 526 ? -17.040 4.050 13.117 1.00 92.88 526 LEU A N 1
ATOM 4224 C CA . LEU A 1 526 ? -16.851 5.487 13.310 1.00 92.88 526 LEU A CA 1
ATOM 4225 C C . LEU A 1 526 ? -16.831 6.245 11.970 1.00 92.88 526 LEU A C 1
ATOM 4227 O O . LEU A 1 526 ? -17.571 7.211 11.798 1.00 92.88 526 LEU A O 1
ATOM 4231 N N . HIS A 1 527 ? -16.058 5.777 10.983 1.00 91.81 527 HIS A N 1
ATOM 4232 C CA . HIS A 1 527 ? -16.022 6.399 9.651 1.00 91.81 527 HIS A CA 1
ATOM 4233 C C . HIS A 1 527 ? -17.320 6.218 8.853 1.00 91.81 527 HIS A C 1
ATOM 4235 O O . HIS A 1 527 ? -17.644 7.058 8.025 1.00 91.81 527 HIS A O 1
ATOM 4241 N N . ARG A 1 528 ? -18.108 5.172 9.123 1.00 94.75 528 ARG A N 1
ATOM 4242 C CA . ARG A 1 528 ? -19.471 5.003 8.582 1.00 94.75 528 ARG A CA 1
ATOM 4243 C C . ARG A 1 528 ? -20.508 5.868 9.300 1.00 94.75 528 ARG A C 1
ATOM 4245 O O . ARG A 1 528 ? -21.700 5.678 9.079 1.00 94.75 528 ARG A O 1
ATOM 4252 N N . CYS A 1 529 ? -20.078 6.774 10.179 1.00 94.94 529 CYS A N 1
ATOM 4253 C CA . CYS A 1 529 ? -20.940 7.660 10.955 1.00 94.94 529 CYS A CA 1
ATOM 4254 C C . CYS A 1 529 ? -21.974 6.902 11.813 1.00 94.94 529 CYS A C 1
ATOM 4256 O O . CYS A 1 529 ? -23.037 7.441 12.120 1.00 94.94 529 CYS A O 1
ATOM 4258 N N . LEU A 1 530 ? -21.703 5.646 12.196 1.00 95.38 530 LEU A N 1
ATOM 4259 C CA . LEU A 1 530 ? -22.593 4.882 13.070 1.00 95.38 530 LEU A CA 1
ATOM 4260 C C . LEU A 1 530 ? -22.433 5.346 14.519 1.00 95.38 530 LEU A C 1
ATOM 4262 O O . LEU A 1 530 ? -21.337 5.651 14.987 1.00 95.38 530 LEU A O 1
ATOM 4266 N N . LYS A 1 531 ? -23.538 5.336 15.267 1.00 94.44 531 LYS A N 1
ATOM 4267 C CA . LYS A 1 531 ? -23.566 5.744 16.673 1.00 94.44 531 LYS A CA 1
ATOM 4268 C C . LYS A 1 531 ? -23.011 4.641 17.578 1.00 94.44 531 LYS A C 1
ATOM 4270 O O . LYS A 1 531 ? -23.767 3.866 18.166 1.00 94.44 531 LYS A O 1
ATOM 4275 N N . VAL A 1 532 ? -21.686 4.569 17.672 1.00 95.94 532 VAL A N 1
ATOM 4276 C CA . VAL A 1 532 ? -20.951 3.525 18.399 1.00 95.94 532 VAL A CA 1
ATOM 4277 C C . VAL A 1 532 ? -20.335 4.032 19.713 1.00 95.94 532 VAL A C 1
ATOM 4279 O O . VAL A 1 532 ? -19.951 5.197 19.810 1.00 95.94 532 VAL A O 1
ATOM 4282 N N . ALA A 1 533 ? -20.249 3.159 20.722 1.00 96.12 533 ALA A N 1
ATOM 4283 C CA . ALA A 1 533 ? -19.528 3.377 21.979 1.00 96.12 533 ALA A CA 1
ATOM 4284 C C . ALA A 1 533 ? -18.743 2.126 22.414 1.00 96.12 533 ALA A C 1
ATOM 4286 O O . ALA A 1 533 ? -19.089 0.995 22.061 1.00 96.12 533 ALA A O 1
ATOM 4287 N N . ILE A 1 534 ? -17.688 2.343 23.202 1.00 95.69 534 ILE A N 1
ATOM 4288 C CA . ILE A 1 534 ? -16.857 1.289 23.795 1.00 95.69 534 ILE A CA 1
ATOM 4289 C C . ILE A 1 534 ? -17.428 0.895 25.165 1.00 95.69 534 ILE A C 1
ATOM 4291 O O . ILE A 1 534 ? -17.778 1.761 25.962 1.00 95.69 534 ILE A O 1
ATOM 4295 N N . SER A 1 535 ? -17.493 -0.408 25.439 1.00 94.69 535 SER A N 1
ATOM 4296 C CA . SER A 1 535 ? -17.929 -0.994 26.717 1.00 94.69 535 SER A CA 1
ATOM 4297 C C . SER A 1 535 ? -17.019 -2.149 27.128 1.00 94.69 535 SER A C 1
ATOM 4299 O O . SER A 1 535 ? -16.445 -2.803 26.257 1.00 94.69 535 SER A O 1
ATOM 4301 N N . THR A 1 536 ? -16.900 -2.447 28.421 1.00 93.25 536 THR A N 1
ATOM 4302 C CA . THR A 1 536 ? -15.940 -3.463 28.903 1.00 93.25 536 THR A CA 1
ATOM 4303 C C . THR A 1 536 ? -16.520 -4.875 29.008 1.00 93.25 536 THR A C 1
ATOM 4305 O O . THR A 1 536 ? -15.784 -5.851 28.863 1.00 93.25 536 THR A O 1
ATOM 4308 N N . HIS A 1 537 ? -17.833 -5.013 29.215 1.00 90.56 537 HIS A N 1
ATOM 4309 C CA . HIS A 1 537 ? -18.593 -6.259 29.396 1.00 90.56 537 HIS A CA 1
ATOM 4310 C C . HIS A 1 537 ? -18.187 -7.140 30.593 1.00 90.56 537 HIS A C 1
ATOM 4312 O O . HIS A 1 537 ? -19.036 -7.439 31.436 1.00 90.56 537 HIS A O 1
ATOM 4318 N N . ALA A 1 538 ? -16.935 -7.596 30.679 1.00 89.06 538 ALA A N 1
ATOM 4319 C CA . ALA A 1 538 ? -16.463 -8.512 31.721 1.00 89.06 538 ALA A CA 1
ATOM 4320 C C . ALA A 1 538 ? -15.008 -8.246 32.176 1.00 89.06 538 ALA A C 1
ATOM 4322 O O . ALA A 1 538 ? -14.165 -9.134 31.997 1.00 89.06 538 ALA A O 1
ATOM 4323 N N . PRO A 1 539 ? -14.722 -7.081 32.795 1.00 91.31 539 PRO A N 1
ATOM 4324 C CA . PRO A 1 539 ? -13.381 -6.700 33.239 1.00 91.31 539 PRO A CA 1
ATOM 4325 C C . PRO A 1 539 ? -12.557 -7.752 33.964 1.00 91.31 539 PRO A C 1
ATOM 4327 O O . PRO A 1 539 ? -11.376 -7.916 33.663 1.00 91.31 539 PRO A O 1
ATOM 4330 N N . LEU A 1 540 ? -13.201 -8.535 34.832 1.00 88.94 540 LEU A N 1
ATOM 4331 C CA . LEU A 1 540 ? -12.561 -9.571 35.644 1.00 88.94 540 LEU A CA 1
ATOM 4332 C C . LEU A 1 540 ? -11.677 -10.534 34.839 1.00 88.94 540 LEU A C 1
ATOM 4334 O O . LEU A 1 540 ? -10.747 -11.122 35.384 1.00 88.94 540 LEU A O 1
ATOM 4338 N N . TYR A 1 541 ? -11.991 -10.739 33.559 1.00 83.88 541 TYR A N 1
ATOM 4339 C CA . TYR A 1 541 ? -11.364 -11.772 32.743 1.00 83.88 541 TYR A CA 1
ATOM 4340 C C . TYR A 1 541 ? -10.174 -11.312 31.907 1.00 83.88 541 TYR A C 1
ATOM 4342 O O . TYR A 1 541 ? -9.398 -12.174 31.486 1.00 83.88 541 TYR A O 1
ATOM 4350 N N . PHE A 1 542 ? -10.058 -10.020 31.610 1.00 83.75 542 PHE A N 1
ATOM 4351 C CA . PHE A 1 542 ? -9.103 -9.546 30.601 1.00 83.75 542 PHE A CA 1
ATOM 4352 C C . PHE A 1 542 ? -8.564 -8.133 30.818 1.00 83.75 542 PHE A C 1
ATOM 4354 O O . PHE A 1 542 ? -7.576 -7.794 30.179 1.00 83.75 542 PHE A O 1
ATOM 4361 N N . HIS A 1 543 ? -9.157 -7.327 31.699 1.00 89.44 543 HIS A N 1
ATOM 4362 C CA . HIS A 1 543 ? -8.597 -6.024 32.051 1.00 89.44 543 HIS A CA 1
ATOM 4363 C C . HIS A 1 543 ? -7.569 -6.155 33.174 1.00 89.44 543 HIS A C 1
ATOM 4365 O O . HIS A 1 543 ? -7.689 -7.010 34.057 1.00 89.44 543 HIS A O 1
ATOM 4371 N N . HIS A 1 544 ? -6.562 -5.288 33.136 1.00 87.44 544 HIS A N 1
ATOM 4372 C CA . HIS A 1 544 ? -5.470 -5.232 34.110 1.00 87.44 544 HIS A CA 1
ATOM 4373 C C . HIS A 1 544 ? -5.442 -3.916 34.893 1.00 87.44 544 HIS A C 1
ATOM 4375 O O . HIS A 1 544 ? -4.677 -3.770 35.846 1.00 87.44 544 HIS A O 1
ATOM 4381 N N . SER A 1 545 ? -6.253 -2.941 34.485 1.00 86.38 545 SER A N 1
ATOM 4382 C CA . SER A 1 545 ? -6.388 -1.657 35.153 1.00 86.38 545 SER A CA 1
ATOM 4383 C C . SER A 1 545 ? -7.547 -1.650 36.146 1.00 86.38 545 SER A C 1
ATOM 4385 O O . SER A 1 545 ? -8.656 -2.085 35.843 1.00 86.38 545 SER A O 1
ATOM 4387 N N . MET A 1 546 ? -7.336 -0.959 37.268 1.00 84.25 546 MET A N 1
ATOM 4388 C CA . MET A 1 546 ? -8.385 -0.535 38.206 1.00 84.25 546 MET A CA 1
ATOM 4389 C C . MET A 1 546 ? -9.496 0.308 37.540 1.00 84.25 546 MET A C 1
ATOM 4391 O O . MET A 1 546 ? -10.565 0.524 38.122 1.00 84.25 546 MET A O 1
ATOM 4395 N N . THR A 1 547 ? -9.233 0.850 36.348 1.00 88.00 547 THR A N 1
ATOM 4396 C CA . THR A 1 547 ? -10.154 1.612 35.495 1.00 88.00 547 THR A CA 1
ATOM 4397 C C . THR A 1 547 ? -10.280 0.931 34.123 1.00 88.00 547 THR A C 1
ATOM 4399 O O . THR A 1 547 ? -9.724 1.420 33.135 1.00 88.00 547 THR A O 1
ATOM 4402 N N . PRO A 1 548 ? -11.018 -0.190 34.028 1.00 91.31 548 PRO A N 1
ATOM 4403 C CA . PRO A 1 548 ? -11.043 -1.030 32.825 1.00 91.31 548 PRO A CA 1
ATOM 4404 C C . PRO A 1 548 ? -11.555 -0.288 31.583 1.00 91.31 548 PRO A C 1
ATOM 4406 O O . PRO A 1 548 ? -11.048 -0.480 30.482 1.00 91.31 548 PRO A O 1
ATOM 4409 N N . LEU A 1 549 ? -12.499 0.645 31.749 1.00 92.75 549 LEU A N 1
ATOM 4410 C CA . LEU A 1 549 ? -12.987 1.464 30.638 1.00 92.75 549 LEU A CA 1
ATOM 4411 C C . LEU A 1 549 ? -11.871 2.337 30.042 1.00 92.75 549 LEU A C 1
ATOM 4413 O O . LEU A 1 549 ? -11.731 2.425 28.829 1.00 92.75 549 LEU A O 1
ATOM 4417 N N . ILE A 1 550 ? -11.044 2.961 30.881 1.00 92.00 550 ILE A N 1
ATOM 4418 C CA . ILE A 1 550 ? -9.922 3.804 30.434 1.00 92.00 550 ILE A CA 1
ATOM 4419 C C . ILE A 1 550 ? -8.862 2.970 29.715 1.00 92.00 550 ILE A C 1
ATOM 4421 O O . ILE A 1 550 ? -8.315 3.425 28.712 1.00 92.00 550 ILE A O 1
ATOM 4425 N N . GLU A 1 551 ? -8.600 1.754 30.194 1.00 93.06 551 GLU A N 1
ATOM 4426 C CA . GLU A 1 551 ? -7.722 0.795 29.519 1.00 93.06 551 GLU A CA 1
ATOM 4427 C C . GLU A 1 551 ? -8.248 0.450 28.119 1.00 93.06 551 GLU A C 1
ATOM 4429 O O . GLU A 1 551 ? -7.489 0.511 27.152 1.00 93.06 551 GLU A O 1
ATOM 4434 N N . GLU A 1 552 ? -9.550 0.184 27.981 1.00 93.44 552 GLU A N 1
ATOM 4435 C CA . GLU A 1 552 ? -10.184 -0.110 26.691 1.00 93.44 552 GLU A CA 1
ATOM 4436 C C . GLU A 1 552 ? -10.061 1.073 25.712 1.00 93.44 552 GLU A C 1
ATOM 4438 O O . GLU A 1 552 ? -9.626 0.904 24.571 1.00 93.44 552 GLU A O 1
ATOM 4443 N N . TYR A 1 553 ? -10.373 2.295 26.165 1.00 93.94 553 TYR A N 1
ATOM 4444 C CA . TYR A 1 553 ? -10.232 3.513 25.357 1.00 93.94 553 TYR A CA 1
ATOM 4445 C C . TYR A 1 553 ? -8.769 3.794 24.983 1.00 93.94 553 TYR A C 1
ATOM 4447 O O . TYR A 1 553 ? -8.491 4.129 23.832 1.00 93.94 553 TYR A O 1
ATOM 4455 N N . GLY A 1 554 ? -7.824 3.641 25.916 1.00 92.50 554 GLY A N 1
ATOM 4456 C CA . GLY A 1 554 ? -6.394 3.845 25.662 1.00 92.50 554 GLY A CA 1
ATOM 4457 C C . GLY A 1 554 ? -5.808 2.826 24.690 1.00 92.50 554 GLY A C 1
ATOM 4458 O O . GLY A 1 554 ? -5.041 3.180 23.793 1.00 92.50 554 GLY A O 1
ATOM 4459 N N . THR A 1 555 ? -6.228 1.569 24.808 1.00 92.94 555 THR A N 1
ATOM 4460 C CA . THR A 1 555 ? -5.796 0.488 23.917 1.00 92.94 555 THR A CA 1
ATOM 4461 C C . THR A 1 555 ? -6.383 0.674 22.519 1.00 92.94 555 THR A C 1
ATOM 4463 O O . THR A 1 555 ? -5.664 0.554 21.527 1.00 92.94 555 THR A O 1
ATOM 4466 N N . ALA A 1 556 ? -7.669 1.034 22.421 1.00 92.50 556 ALA A N 1
ATOM 4467 C CA . ALA A 1 556 ? -8.320 1.372 21.158 1.00 92.50 556 ALA A CA 1
ATOM 4468 C C . ALA A 1 556 ? -7.664 2.585 20.481 1.00 92.50 556 ALA A C 1
ATOM 4470 O O . ALA A 1 556 ? -7.366 2.515 19.291 1.00 92.50 556 ALA A O 1
ATOM 4471 N N . MET A 1 557 ? -7.376 3.658 21.227 1.00 92.25 557 MET A N 1
ATOM 4472 C CA . MET A 1 557 ? -6.718 4.854 20.694 1.00 92.25 557 MET A CA 1
ATOM 4473 C C . MET A 1 557 ? -5.360 4.521 20.062 1.00 92.25 557 MET A C 1
ATOM 4475 O O . MET A 1 557 ? -5.114 4.887 18.915 1.00 92.25 557 MET A O 1
ATOM 4479 N N . ASN A 1 558 ? -4.513 3.765 20.767 1.00 90.12 558 ASN A N 1
ATOM 4480 C CA . ASN A 1 558 ? -3.170 3.427 20.293 1.00 90.12 558 ASN A CA 1
ATOM 4481 C C . ASN A 1 558 ? -3.174 2.427 19.127 1.00 90.12 558 ASN A C 1
ATOM 4483 O O . ASN A 1 558 ? -2.453 2.621 18.149 1.00 90.12 558 ASN A O 1
ATOM 4487 N N . LEU A 1 559 ? -3.970 1.355 19.209 1.00 91.00 559 LEU A N 1
ATOM 4488 C CA . LEU A 1 559 ? -3.961 0.299 18.188 1.00 91.00 559 LEU A CA 1
ATOM 4489 C C . LEU A 1 559 ? -4.720 0.686 16.917 1.00 91.00 559 LEU A C 1
ATOM 4491 O O . LEU A 1 559 ? -4.330 0.258 15.832 1.00 91.00 559 LEU A O 1
ATOM 4495 N N . PHE A 1 560 ? -5.773 1.498 17.031 1.00 90.56 560 PHE A N 1
ATOM 4496 C CA . PHE A 1 560 ? -6.547 1.962 15.878 1.00 90.56 560 PHE A CA 1
ATOM 4497 C C . PHE A 1 560 ? -6.137 3.346 15.370 1.00 90.56 560 PHE A C 1
ATOM 4499 O O . PHE A 1 560 ? -6.704 3.794 14.377 1.00 90.56 560 PHE A O 1
ATOM 4506 N N . ARG A 1 561 ? -5.163 4.005 16.016 1.00 87.56 561 ARG A N 1
ATOM 4507 C CA . ARG A 1 561 ? -4.729 5.379 15.706 1.00 87.56 561 ARG A CA 1
ATOM 4508 C C . ARG A 1 561 ? -5.896 6.375 15.715 1.00 87.56 561 ARG A C 1
ATOM 4510 O O . ARG A 1 561 ? -6.020 7.194 14.811 1.00 87.56 561 ARG A O 1
ATOM 4517 N N . LEU A 1 562 ? -6.770 6.274 16.717 1.00 87.75 562 LEU A N 1
ATOM 4518 C CA . LEU A 1 562 ? -7.874 7.224 16.880 1.00 87.75 562 LEU A CA 1
ATOM 4519 C C . LEU A 1 562 ? -7.327 8.561 17.388 1.00 87.75 562 LEU A C 1
ATOM 4521 O O . LEU A 1 562 ? -6.479 8.580 18.284 1.00 87.75 562 LEU A O 1
ATOM 4525 N N . SER A 1 563 ? -7.835 9.669 16.854 1.00 85.25 563 SER A N 1
ATOM 4526 C CA . SER A 1 563 ? -7.498 11.007 17.341 1.00 85.25 563 SER A CA 1
ATOM 4527 C C . SER A 1 563 ? -8.077 11.251 18.740 1.00 85.25 563 SER A C 1
ATOM 4529 O O . SER A 1 563 ? -8.970 10.542 19.223 1.00 85.25 563 SER A O 1
ATOM 4531 N N . PHE A 1 564 ? -7.609 12.309 19.405 1.00 85.81 564 PHE A N 1
ATOM 4532 C CA . PHE A 1 564 ? -8.180 12.734 20.686 1.00 85.81 564 PHE A CA 1
ATOM 4533 C C . PHE A 1 564 ? -9.676 13.068 20.589 1.00 85.81 564 PHE A C 1
ATOM 4535 O O . PHE A 1 564 ? -10.403 12.848 21.560 1.00 85.81 564 PHE A O 1
ATOM 4542 N N . LEU A 1 565 ? -10.121 13.571 19.433 1.00 86.56 565 LEU A N 1
ATOM 4543 C CA . LEU A 1 565 ? -11.515 13.924 19.167 1.00 86.56 565 LEU A CA 1
ATOM 4544 C C . LEU A 1 565 ? -12.383 12.702 18.857 1.00 86.56 565 LEU A C 1
ATOM 4546 O O . LEU A 1 565 ? -13.549 12.673 19.233 1.00 86.56 565 LEU A O 1
ATOM 4550 N N . ASP A 1 566 ? -11.825 11.661 18.239 1.00 90.00 566 ASP A N 1
ATOM 4551 C CA . ASP A 1 566 ? -12.541 10.394 18.044 1.00 90.00 566 ASP A CA 1
ATOM 4552 C C . ASP A 1 566 ? -12.851 9.737 19.397 1.00 90.00 566 ASP A C 1
ATOM 4554 O O . ASP A 1 566 ? -13.945 9.221 19.627 1.00 90.00 566 ASP A O 1
ATOM 4558 N N . VAL A 1 567 ? -11.905 9.810 20.337 1.00 91.31 567 VAL A N 1
ATOM 4559 C CA . VAL A 1 567 ? -12.086 9.327 21.712 1.00 91.31 567 VAL A CA 1
ATOM 4560 C C . VAL A 1 567 ? -13.184 10.105 22.448 1.00 91.31 567 VAL A C 1
ATOM 4562 O O . VAL A 1 567 ? -14.013 9.490 23.127 1.00 91.31 567 VAL A O 1
ATOM 4565 N N . THR A 1 568 ? -13.231 11.435 22.319 1.00 90.62 568 THR A N 1
ATOM 4566 C CA . THR A 1 568 ? -14.292 12.247 22.938 1.00 90.62 568 THR A CA 1
ATOM 4567 C C . THR A 1 568 ? -15.636 12.082 22.222 1.00 90.62 568 THR A C 1
ATOM 4569 O O . THR A 1 568 ? -16.668 12.090 22.890 1.00 90.62 568 THR A O 1
ATOM 4572 N N . GLU A 1 569 ? -15.660 11.823 20.908 1.00 92.25 569 GLU A N 1
ATOM 4573 C CA . GLU A 1 569 ? -16.870 11.462 20.152 1.00 92.25 569 GLU A CA 1
ATOM 4574 C C . GLU A 1 569 ? -17.467 10.143 20.661 1.00 92.25 569 GLU A C 1
ATOM 4576 O O . GLU A 1 569 ? -18.662 10.078 20.964 1.00 92.25 569 GLU A O 1
ATOM 4581 N N . LEU A 1 570 ? -16.638 9.109 20.838 1.00 94.81 570 LEU A N 1
ATOM 4582 C CA . LEU A 1 570 ? -17.050 7.828 21.424 1.00 94.81 570 LEU A CA 1
ATOM 4583 C C . LEU A 1 570 ? -17.587 8.008 22.853 1.00 94.81 570 LEU A C 1
ATOM 4585 O O . LEU A 1 570 ? -18.635 7.452 23.196 1.00 94.81 570 LEU A O 1
ATOM 4589 N N . ALA A 1 571 ? -16.926 8.840 23.663 1.00 93.88 571 ALA A N 1
ATOM 4590 C CA . ALA A 1 571 ? -17.378 9.173 25.012 1.00 93.88 571 ALA A CA 1
ATOM 4591 C C . ALA A 1 571 ? -18.730 9.907 25.001 1.00 93.88 571 ALA A C 1
ATOM 4593 O O . ALA A 1 571 ? -19.664 9.498 25.694 1.00 93.88 571 ALA A O 1
ATOM 4594 N N . ARG A 1 572 ? -18.892 10.930 24.153 1.00 93.38 572 ARG A N 1
ATOM 4595 C CA . ARG A 1 572 ? -20.164 11.642 23.956 1.00 93.38 572 ARG A CA 1
ATOM 4596 C C . ARG A 1 572 ? -21.271 10.670 23.550 1.00 93.38 572 ARG A C 1
ATOM 4598 O O . ARG A 1 572 ? -22.357 10.695 24.131 1.00 93.38 572 ARG A O 1
ATOM 4605 N N . ASN A 1 573 ? -21.001 9.781 22.596 1.00 94.62 573 ASN A N 1
ATOM 4606 C CA . ASN A 1 573 ? -21.965 8.786 22.135 1.00 94.62 573 ASN A CA 1
ATOM 4607 C C . ASN A 1 573 ? -22.376 7.819 23.252 1.00 94.62 573 ASN A C 1
ATOM 4609 O O . ASN A 1 573 ? -23.570 7.520 23.358 1.00 94.62 573 ASN A O 1
ATOM 4613 N N . SER A 1 574 ? -21.439 7.410 24.119 1.00 95.69 574 SER A N 1
ATOM 4614 C CA . SER A 1 574 ? -21.718 6.562 25.291 1.00 95.69 574 SER A CA 1
ATOM 4615 C C . SER A 1 574 ? -22.744 7.200 26.238 1.00 95.69 574 SER A C 1
ATOM 4617 O O . SER A 1 574 ? -23.693 6.544 26.679 1.00 95.69 574 SER A O 1
ATOM 4619 N N . VAL A 1 575 ? -22.647 8.518 26.458 1.00 95.31 575 VAL A N 1
ATOM 4620 C CA . VAL A 1 575 ? -23.611 9.282 27.261 1.00 95.31 575 VAL A CA 1
ATOM 4621 C C . VAL A 1 575 ? -24.960 9.383 26.552 1.00 95.31 575 VAL A C 1
ATOM 4623 O O . VAL A 1 575 ? -26.001 9.143 27.170 1.00 95.31 575 VAL A O 1
ATOM 4626 N N . ILE A 1 576 ? -24.975 9.701 25.255 1.00 93.06 576 ILE A N 1
ATOM 4627 C CA . ILE A 1 576 ? -26.224 9.877 24.499 1.00 93.06 576 ILE A CA 1
ATOM 4628 C C . ILE A 1 576 ? -27.034 8.578 24.477 1.00 93.06 576 ILE A C 1
ATOM 4630 O O . ILE A 1 576 ? -28.248 8.624 24.700 1.00 93.06 576 ILE A O 1
ATOM 4634 N N . MET A 1 577 ? -26.388 7.435 24.227 1.00 92.81 577 MET A N 1
ATOM 4635 C CA . MET A 1 577 ? -27.070 6.137 24.155 1.00 92.81 577 MET A CA 1
ATOM 4636 C C . MET A 1 577 ? -27.390 5.521 25.521 1.00 92.81 577 MET A C 1
ATOM 4638 O O . MET A 1 577 ? -28.236 4.633 25.594 1.00 92.81 577 MET A O 1
ATOM 4642 N N . SER A 1 578 ? -26.782 6.020 26.600 1.00 94.12 578 SER A N 1
ATOM 4643 C CA . SER A 1 578 ? -27.053 5.540 27.955 1.00 94.12 578 SER A CA 1
ATOM 4644 C C . SER A 1 578 ? -28.518 5.715 28.383 1.00 94.12 578 SER A C 1
ATOM 4646 O O . SER A 1 578 ? -29.282 6.502 27.816 1.00 94.12 578 SER A O 1
ATOM 4648 N N . SER A 1 579 ? -28.903 4.997 29.428 1.00 93.19 579 SER A N 1
ATOM 4649 C CA . SER A 1 579 ? -30.215 5.022 30.074 1.00 93.19 579 SER A CA 1
ATOM 4650 C C . SER A 1 579 ? -30.321 6.039 31.216 1.00 93.19 579 SER A C 1
ATOM 4652 O O . SER A 1 579 ? -31.360 6.123 31.871 1.00 93.19 579 SER A O 1
ATOM 4654 N N . PHE A 1 580 ? -29.272 6.836 31.456 1.00 93.25 580 PHE A N 1
ATOM 4655 C CA . PHE A 1 580 ? -29.283 7.852 32.506 1.00 93.25 580 PHE A CA 1
ATOM 4656 C C . PHE A 1 580 ? -30.406 8.886 32.292 1.00 93.25 580 PHE A C 1
ATOM 4658 O O . PHE A 1 580 ? -30.708 9.245 31.145 1.00 93.25 580 PHE A O 1
ATOM 4665 N N . PRO A 1 581 ? -31.006 9.416 33.377 1.00 90.25 581 PRO A N 1
ATOM 4666 C CA . PRO A 1 581 ? -32.048 10.434 33.288 1.00 90.25 581 PRO A CA 1
ATOM 4667 C C . PRO A 1 581 ? -31.596 11.681 32.522 1.00 90.25 581 PRO A C 1
ATOM 4669 O O . PRO A 1 581 ? -30.429 12.073 32.578 1.00 90.25 581 PRO A O 1
ATOM 4672 N N . SER A 1 582 ? -32.541 12.372 31.880 1.00 87.56 582 SER A N 1
ATOM 4673 C CA . SER A 1 582 ? -32.258 13.609 31.140 1.00 87.56 582 SER A CA 1
ATOM 4674 C C . SER A 1 582 ? -31.531 14.663 31.975 1.00 87.56 582 SER A C 1
ATOM 4676 O O . SER A 1 582 ? -30.681 15.354 31.432 1.00 87.56 582 SER A O 1
ATOM 4678 N N . GLU A 1 583 ? -31.804 14.761 33.280 1.00 89.44 583 GLU A N 1
ATOM 4679 C CA . GLU A 1 583 ? -31.099 15.687 34.181 1.00 89.44 583 GLU A CA 1
ATOM 4680 C C . GLU A 1 583 ? -29.596 15.395 34.277 1.00 89.44 583 GLU A C 1
ATOM 4682 O O . GLU A 1 583 ? -28.788 16.318 34.230 1.00 89.44 583 GLU A O 1
ATOM 4687 N N . ARG A 1 584 ? -29.203 14.115 34.296 1.00 90.69 584 ARG A N 1
ATOM 4688 C CA . ARG A 1 584 ? -27.787 13.715 34.257 1.00 90.69 584 ARG A CA 1
ATOM 4689 C C . ARG A 1 584 ? -27.148 14.000 32.910 1.00 90.69 584 ARG A C 1
ATOM 4691 O O . ARG A 1 584 ? -26.056 14.547 32.844 1.00 90.69 584 ARG A O 1
ATOM 4698 N N . LYS A 1 585 ? -27.851 13.698 31.819 1.00 92.56 585 LYS A N 1
ATOM 4699 C CA . LYS A 1 585 ? -27.352 14.012 30.474 1.00 92.56 585 LYS A CA 1
ATOM 4700 C C . LYS A 1 585 ? -27.177 15.521 30.271 1.00 92.56 585 LYS A C 1
ATOM 4702 O O . LYS A 1 585 ? -26.202 15.929 29.649 1.00 92.56 585 LYS A O 1
ATOM 4707 N N . LYS A 1 586 ? -28.061 16.350 30.841 1.00 92.19 586 LYS A N 1
ATOM 4708 C CA . LYS A 1 586 ? -27.929 17.819 30.840 1.00 92.19 586 LYS A CA 1
ATOM 4709 C C . LYS A 1 586 ? -26.693 18.296 31.604 1.00 92.19 586 LYS A C 1
ATOM 4711 O O . LYS A 1 586 ? -26.020 19.224 31.157 1.00 92.19 586 LYS A O 1
ATOM 4716 N N . GLU A 1 587 ? -26.386 17.658 32.731 1.00 90.31 587 GLU A N 1
ATOM 4717 C CA . GLU A 1 587 ? -25.169 17.917 33.505 1.00 90.31 587 GLU A CA 1
ATOM 4718 C C . GLU A 1 587 ? -23.912 17.598 32.680 1.00 90.31 587 GLU A C 1
ATOM 4720 O O . GLU A 1 587 ? -23.029 18.446 32.570 1.00 90.31 587 GLU A O 1
ATOM 4725 N N . TRP A 1 588 ? -23.874 16.431 32.027 1.00 91.75 588 TRP A N 1
ATOM 4726 C CA . TRP A 1 588 ? -22.690 15.928 31.319 1.00 91.75 588 TRP A CA 1
ATOM 4727 C C . TRP A 1 588 ? -22.486 16.446 29.893 1.00 91.75 588 TRP A C 1
ATOM 4729 O O . TRP A 1 588 ? -21.352 16.467 29.435 1.00 91.75 588 TRP A O 1
ATOM 4739 N N . LEU A 1 589 ? -23.545 16.823 29.171 1.00 90.06 589 LEU A N 1
ATOM 4740 C CA . LEU A 1 589 ? -23.463 17.242 27.759 1.00 90.06 589 LEU A CA 1
ATOM 4741 C C . LEU A 1 589 ? -24.016 18.642 27.491 1.00 90.06 589 LEU A C 1
ATOM 4743 O O . LEU A 1 589 ? -23.753 19.194 26.426 1.00 90.06 589 LEU A O 1
ATOM 4747 N N . GLY A 1 590 ? -24.795 19.197 28.421 1.00 88.38 590 GLY A N 1
ATOM 4748 C CA . GLY A 1 590 ? -25.439 20.495 28.252 1.00 88.38 590 GLY A CA 1
ATOM 4749 C C . GLY A 1 590 ? -26.960 20.462 28.197 1.00 88.38 590 GLY A C 1
ATOM 4750 O O . GLY A 1 590 ? -27.586 19.438 27.921 1.00 88.38 590 GLY A O 1
ATOM 4751 N N . GLN A 1 591 ? -27.586 21.614 28.443 1.00 89.06 591 GLN A N 1
ATOM 4752 C CA . GLN A 1 591 ? -29.048 21.715 28.596 1.00 89.06 591 GLN A CA 1
ATOM 4753 C C . GLN A 1 591 ? -29.812 21.314 27.326 1.00 89.06 591 GLN A C 1
ATOM 4755 O O . GLN A 1 591 ? -30.932 20.798 27.388 1.00 89.06 591 GLN A O 1
ATOM 4760 N N . ARG A 1 592 ? -29.198 21.537 26.160 1.00 88.88 592 ARG A N 1
ATOM 4761 C CA . ARG A 1 592 ? -29.806 21.337 24.841 1.00 88.88 592 ARG A CA 1
ATOM 4762 C C . ARG A 1 592 ? -29.297 20.091 24.115 1.00 88.88 592 ARG A C 1
ATOM 4764 O O . ARG A 1 592 ? -29.567 19.971 22.929 1.00 88.88 592 ARG A O 1
ATOM 4771 N N . TYR A 1 593 ? -28.663 19.136 24.807 1.00 88.50 593 TYR A N 1
ATOM 4772 C CA . TYR A 1 593 ? -28.005 17.959 24.201 1.00 88.50 593 TYR A CA 1
ATOM 4773 C C . TYR A 1 593 ? -28.855 17.157 23.187 1.00 88.50 593 TYR A C 1
ATOM 4775 O O . TYR A 1 593 ? -28.314 16.431 22.358 1.00 88.50 593 TYR A O 1
ATOM 4783 N N . HIS A 1 594 ? -30.187 17.251 23.263 1.00 85.19 594 HIS A N 1
ATOM 4784 C CA . HIS A 1 594 ? -31.143 16.572 22.386 1.00 85.19 594 HIS A CA 1
ATOM 4785 C C . HIS A 1 594 ? -31.318 17.233 21.006 1.00 85.19 594 HIS A C 1
ATOM 4787 O O . HIS A 1 594 ? -31.948 16.634 20.143 1.00 85.19 594 HIS A O 1
ATOM 4793 N N . ARG A 1 595 ? -30.795 18.449 20.792 1.00 84.06 595 ARG A N 1
ATOM 4794 C CA . ARG A 1 595 ? -30.903 19.208 19.530 1.00 84.06 595 ARG A CA 1
ATOM 4795 C C . ARG A 1 595 ? -29.753 18.952 18.543 1.00 84.06 595 ARG A C 1
ATOM 4797 O O . ARG A 1 595 ? -29.473 19.807 17.717 1.00 84.06 595 ARG A O 1
ATOM 4804 N N . GLY A 1 596 ? -29.057 17.821 18.651 1.00 81.88 596 GLY A N 1
ATOM 4805 C CA . GLY A 1 596 ? -27.954 17.509 17.736 1.00 81.88 596 GLY A CA 1
ATOM 4806 C C . GLY A 1 596 ? -26.784 18.488 17.874 1.00 81.88 596 GLY A C 1
ATOM 4807 O O . GLY A 1 596 ? -26.305 18.717 18.993 1.00 81.88 596 GLY A O 1
ATOM 4808 N N . VAL A 1 597 ? -26.340 19.065 16.756 1.00 83.50 597 VAL A N 1
ATOM 4809 C CA . VAL A 1 597 ? -25.258 20.069 16.687 1.00 83.50 597 VAL A CA 1
ATOM 4810 C C . VAL A 1 597 ? -25.582 21.334 17.483 1.00 83.50 597 VAL A C 1
ATOM 4812 O O . VAL A 1 597 ? -24.774 21.746 18.316 1.00 83.50 597 VAL A O 1
ATOM 4815 N N . ASP A 1 598 ? -26.786 21.896 17.322 1.00 83.75 598 ASP A N 1
ATOM 4816 C CA . ASP A 1 598 ? -27.243 23.119 18.018 1.00 83.75 598 ASP A CA 1
ATOM 4817 C C . ASP A 1 598 ? -27.239 22.978 19.548 1.00 83.75 598 ASP A C 1
ATOM 4819 O O . ASP A 1 598 ? -27.311 23.952 20.305 1.00 83.75 598 ASP A O 1
ATOM 4823 N N . GLY A 1 599 ? -27.237 21.730 20.013 1.00 83.00 599 GLY A N 1
ATOM 4824 C CA . GLY A 1 599 ? -27.268 21.355 21.412 1.00 83.00 599 GLY A CA 1
ATOM 4825 C C . GLY A 1 599 ? -25.911 21.104 22.059 1.00 83.00 599 GLY A C 1
ATOM 4826 O O . GLY A 1 599 ? -25.880 20.830 23.259 1.00 83.00 599 GLY A O 1
ATOM 4827 N N . ASN A 1 600 ? -24.821 21.118 21.290 1.00 86.12 600 ASN A N 1
ATOM 4828 C CA . ASN A 1 600 ? -23.510 20.670 21.743 1.00 86.12 600 ASN A CA 1
ATOM 4829 C C . ASN A 1 600 ? -22.756 21.762 22.524 1.00 86.12 600 ASN A C 1
ATOM 4831 O O . ASN A 1 600 ? -22.331 22.773 21.966 1.00 86.12 600 ASN A O 1
ATOM 4835 N N . GLU A 1 601 ? -22.535 21.537 23.821 1.00 86.44 601 GLU A N 1
ATOM 4836 C CA . GLU A 1 601 ? -21.664 22.376 24.653 1.00 86.44 601 GLU A CA 1
ATOM 4837 C C . GLU A 1 601 ? -20.226 21.828 24.604 1.00 86.44 601 GLU A C 1
ATOM 4839 O O . GLU A 1 601 ? -19.896 20.867 25.305 1.00 86.44 601 GLU A O 1
ATOM 4844 N N . PHE A 1 602 ? -19.365 22.440 23.777 1.00 81.69 602 PHE A N 1
ATOM 4845 C CA . PHE A 1 602 ? -17.976 21.995 23.560 1.00 81.69 602 PHE A CA 1
ATOM 4846 C C . PHE A 1 602 ? -17.186 21.821 24.866 1.00 81.69 602 PHE A C 1
ATOM 4848 O O . PHE A 1 602 ? -16.462 20.844 25.013 1.00 81.69 602 PHE A O 1
ATOM 4855 N N . GLU A 1 603 ? -17.368 22.712 25.846 1.00 79.56 603 GLU A N 1
ATOM 4856 C CA . GLU A 1 603 ? -16.680 22.650 27.147 1.00 79.56 603 GLU A CA 1
ATOM 4857 C C . GLU A 1 603 ? -16.880 21.309 27.872 1.00 79.56 603 GLU A C 1
ATOM 4859 O O . GLU A 1 603 ? -15.993 20.848 28.593 1.00 79.56 603 GLU A O 1
ATOM 4864 N N . LYS A 1 604 ? -18.032 20.666 27.653 1.00 86.00 604 LYS A N 1
ATOM 4865 C CA . LYS A 1 604 ? -18.406 19.405 28.294 1.00 86.00 604 LYS A CA 1
ATOM 4866 C C . LYS A 1 604 ? -18.191 18.196 27.399 1.00 86.00 604 LYS A C 1
ATOM 4868 O O . LYS A 1 604 ? -17.725 17.164 27.874 1.00 86.00 604 LYS A O 1
ATOM 4873 N N . SER A 1 605 ? -18.551 18.304 26.119 1.00 85.88 605 SER A N 1
ATOM 4874 C CA . SER A 1 605 ? -18.438 17.183 25.186 1.00 85.88 605 SER A CA 1
ATOM 4875 C C . SER A 1 605 ? -17.026 17.009 24.637 1.00 85.88 605 SER A C 1
ATOM 4877 O O . SER A 1 605 ? -16.645 15.886 24.327 1.00 85.88 605 SER A O 1
ATOM 4879 N N . GLN A 1 606 ? -16.262 18.100 24.515 1.00 85.62 606 GLN A N 1
ATOM 4880 C CA . GLN A 1 606 ? -14.958 18.164 23.844 1.00 85.62 606 GLN A CA 1
ATOM 4881 C C . GLN A 1 606 ? -14.997 17.585 22.420 1.00 85.62 606 GLN A C 1
ATOM 4883 O O . GLN A 1 606 ? -14.022 17.008 21.941 1.00 85.62 606 GLN A O 1
ATOM 4888 N N . VAL A 1 607 ? -16.147 17.708 21.749 1.00 85.19 607 VAL A N 1
ATOM 4889 C CA . VAL A 1 607 ? -16.348 17.338 20.343 1.00 85.19 607 VAL A CA 1
ATOM 4890 C C . VAL A 1 607 ? -16.707 18.598 19.570 1.00 85.19 607 VAL A C 1
ATOM 4892 O O . VAL A 1 607 ? -17.616 19.329 19.968 1.00 85.19 607 VAL A O 1
ATOM 4895 N N . THR A 1 608 ? -16.008 18.854 18.466 1.00 82.75 608 THR A N 1
ATOM 4896 C CA . THR A 1 608 ? -16.241 20.013 17.597 1.00 82.75 608 THR A CA 1
ATOM 4897 C C . THR A 1 608 ? -17.637 19.955 16.963 1.00 82.75 608 THR A C 1
ATOM 4899 O O . THR A 1 608 ? -18.103 18.893 16.544 1.00 82.75 608 THR A O 1
ATOM 4902 N N . ASN A 1 609 ? -18.315 21.105 16.862 1.00 83.38 609 ASN A N 1
ATOM 4903 C CA . ASN A 1 609 ? -19.631 21.180 16.212 1.00 83.38 609 ASN A CA 1
ATOM 4904 C C . ASN A 1 609 ? -19.564 20.721 14.756 1.00 83.38 609 ASN A C 1
ATOM 4906 O O . ASN A 1 609 ? -20.476 20.048 14.297 1.00 83.38 609 ASN A O 1
ATOM 4910 N N . VAL A 1 610 ? -18.465 21.013 14.057 1.00 80.62 610 VAL A N 1
ATOM 4911 C CA . VAL A 1 610 ? -18.324 20.655 12.643 1.00 80.62 610 VAL A CA 1
ATOM 4912 C C . VAL A 1 610 ? -18.198 19.144 12.439 1.00 80.62 610 VAL A C 1
ATOM 4914 O O . VAL A 1 610 ? -18.810 18.611 11.517 1.00 80.62 610 VAL A O 1
ATOM 4917 N N . ARG A 1 611 ? -17.512 18.418 13.338 1.00 86.06 611 ARG A N 1
ATOM 4918 C CA . ARG A 1 611 ? -17.516 16.944 13.323 1.00 86.06 611 ARG A CA 1
ATOM 4919 C C . ARG A 1 611 ? -18.938 16.410 13.462 1.00 86.06 611 ARG A C 1
ATOM 4921 O O . ARG A 1 611 ? -19.334 15.538 12.698 1.00 86.06 611 ARG A O 1
ATOM 4928 N N . LEU A 1 612 ? -19.717 16.940 14.408 1.00 88.06 612 LEU A N 1
ATOM 4929 C CA . LEU A 1 612 ? -21.113 16.532 14.602 1.00 88.06 612 LEU A CA 1
ATOM 4930 C C . LEU A 1 612 ? -21.995 16.889 13.397 1.00 88.06 612 LEU A C 1
ATOM 4932 O O . LEU A 1 612 ? -22.794 16.055 12.979 1.00 88.06 612 LEU A O 1
ATOM 4936 N N . ALA A 1 613 ? -21.804 18.072 12.809 1.00 87.25 613 ALA A N 1
ATOM 4937 C CA . ALA A 1 613 ? -22.526 18.523 11.624 1.00 87.25 613 ALA A CA 1
ATOM 4938 C C . ALA A 1 613 ? -22.256 17.603 10.435 1.00 87.25 613 ALA A C 1
ATOM 4940 O O . ALA A 1 613 ? -23.196 17.148 9.794 1.00 87.25 613 ALA A O 1
ATOM 4941 N N . PHE A 1 614 ? -20.998 17.211 10.221 1.00 89.25 614 PHE A N 1
ATOM 4942 C CA . PHE A 1 614 ? -20.635 16.240 9.193 1.00 89.25 614 PHE A CA 1
ATOM 4943 C C . PHE A 1 614 ? -21.334 14.879 9.390 1.00 89.25 614 PHE A C 1
ATOM 4945 O O . PHE A 1 614 ? -21.787 14.267 8.416 1.00 89.25 614 PHE A O 1
ATOM 4952 N N . ARG A 1 615 ? -21.448 14.386 10.638 1.00 90.44 615 ARG A N 1
ATOM 4953 C CA . ARG A 1 615 ? -22.167 13.130 10.941 1.00 90.44 615 ARG A CA 1
ATOM 4954 C C . ARG A 1 615 ? -23.657 13.234 10.615 1.00 90.44 615 ARG A C 1
ATOM 4956 O O . ARG A 1 615 ? -24.197 12.304 10.019 1.00 90.44 615 ARG A O 1
ATOM 4963 N N . GLU A 1 616 ? -24.301 14.327 11.023 1.00 89.31 616 GLU A N 1
ATOM 4964 C CA . GLU A 1 616 ? -25.730 14.568 10.788 1.00 89.31 616 GLU A CA 1
ATOM 4965 C C . GLU A 1 616 ? -26.013 14.750 9.291 1.00 89.31 616 GLU A C 1
ATOM 4967 O O . GLU A 1 616 ? -26.841 14.030 8.737 1.00 89.31 616 GLU A O 1
ATOM 4972 N N . GLU A 1 617 ? -25.237 15.593 8.606 1.00 88.62 617 GLU A N 1
ATOM 4973 C CA . GLU A 1 617 ? -25.339 15.828 7.162 1.00 88.62 617 GLU A CA 1
ATOM 4974 C C . GLU A 1 617 ? -25.163 14.534 6.353 1.00 88.62 617 GLU A C 1
ATOM 4976 O O . GLU A 1 617 ? -25.885 14.294 5.387 1.00 88.62 617 GLU A O 1
ATOM 4981 N N . SER A 1 618 ? -24.235 13.658 6.755 1.00 90.56 618 SER A N 1
ATOM 4982 C CA . SER A 1 618 ? -24.005 12.380 6.067 1.00 90.56 618 SER A CA 1
ATOM 4983 C C . SER A 1 618 ? -25.246 11.484 6.041 1.00 90.56 618 SER A C 1
ATOM 4985 O O . SER A 1 618 ? -25.523 10.876 5.011 1.00 90.56 618 SER A O 1
ATOM 4987 N N . TRP A 1 619 ? -26.007 11.406 7.137 1.00 92.56 619 TRP A N 1
ATOM 4988 C CA . TRP A 1 619 ? -27.249 10.625 7.170 1.00 92.56 619 TRP A CA 1
ATOM 4989 C C . TRP A 1 619 ? -28.449 11.391 6.595 1.00 92.56 619 TRP A C 1
ATOM 4991 O O . TRP A 1 619 ? -29.329 10.763 6.007 1.00 92.56 619 TRP A O 1
ATOM 5001 N N . GLU A 1 620 ? -28.477 12.723 6.701 1.00 89.81 620 GLU A N 1
ATOM 5002 C CA . GLU A 1 620 ? -29.498 13.586 6.081 1.00 89.81 620 GLU A CA 1
ATOM 5003 C C . GLU A 1 620 ? -29.486 13.463 4.546 1.00 89.81 620 GLU A C 1
ATOM 5005 O O . GLU A 1 620 ? -30.544 13.410 3.911 1.00 89.81 620 GLU A O 1
ATOM 5010 N N . LEU A 1 621 ? -28.298 13.350 3.939 1.00 87.50 621 LEU A N 1
ATOM 5011 C CA . LEU A 1 621 ? -28.141 13.117 2.500 1.00 87.50 621 LEU A CA 1
ATOM 5012 C C . LEU A 1 621 ? -28.706 11.759 2.072 1.00 87.50 621 LEU A C 1
ATOM 5014 O O . LEU A 1 621 ? -29.427 11.689 1.081 1.00 87.50 621 LEU A O 1
ATOM 5018 N N . GLU A 1 622 ? -28.451 10.689 2.831 1.00 90.75 622 GLU A N 1
ATOM 5019 C CA . GLU A 1 622 ? -29.021 9.362 2.547 1.00 90.75 622 GLU A CA 1
ATOM 5020 C C . GLU A 1 622 ? -30.554 9.354 2.687 1.00 90.75 622 GLU A C 1
ATOM 5022 O O . GLU A 1 622 ? -31.253 8.767 1.857 1.00 90.75 622 GLU A O 1
ATOM 5027 N N . HIS A 1 623 ? -31.095 10.045 3.699 1.00 88.56 623 HIS A N 1
ATOM 5028 C CA . HIS A 1 623 ? -32.543 10.238 3.855 1.00 88.56 623 HIS A CA 1
ATOM 5029 C C . HIS A 1 623 ? -33.144 11.014 2.680 1.00 88.56 623 HIS A C 1
ATOM 5031 O O . HIS A 1 623 ? -34.168 10.603 2.127 1.00 88.56 623 HIS A O 1
ATOM 5037 N N . SER A 1 624 ? -32.503 12.110 2.272 1.00 86.75 624 SER A N 1
ATOM 5038 C CA . SER A 1 624 ? -32.939 12.939 1.141 1.00 86.75 624 SER A CA 1
ATOM 5039 C C . SER A 1 624 ? -32.910 12.157 -0.169 1.00 86.75 624 SER A C 1
ATOM 5041 O O . SER A 1 624 ? -33.885 12.175 -0.916 1.00 86.75 624 SER A O 1
ATOM 5043 N N . LEU A 1 625 ? -31.858 11.369 -0.394 1.00 86.38 625 LEU A N 1
ATOM 5044 C CA . LEU A 1 625 ? -31.719 10.500 -1.556 1.00 86.38 625 LEU A CA 1
ATOM 5045 C C . LEU A 1 625 ? -32.854 9.465 -1.644 1.00 86.38 625 LEU A C 1
ATOM 5047 O O . LEU A 1 625 ? -33.493 9.321 -2.688 1.00 86.38 625 LEU A O 1
ATOM 5051 N N . LEU A 1 626 ? -33.151 8.755 -0.548 1.00 86.62 626 LEU A N 1
ATOM 5052 C CA . LEU A 1 626 ? -34.267 7.801 -0.503 1.00 86.62 626 LEU A CA 1
ATOM 5053 C C . LEU A 1 626 ? -35.621 8.494 -0.719 1.00 86.62 626 LEU A C 1
ATOM 5055 O O . LEU A 1 626 ? -36.496 7.947 -1.398 1.00 86.62 626 LEU A O 1
ATOM 5059 N N . ARG A 1 627 ? -35.786 9.713 -0.191 1.00 85.38 627 ARG A N 1
ATOM 5060 C CA . ARG A 1 627 ? -36.983 10.538 -0.393 1.00 85.38 627 ARG A CA 1
ATOM 5061 C C . ARG A 1 627 ? -37.149 10.955 -1.855 1.00 85.38 627 ARG A C 1
ATOM 5063 O O . ARG A 1 627 ? -38.252 10.826 -2.386 1.00 85.38 627 ARG A O 1
ATOM 5070 N N . ASP A 1 628 ? -36.088 11.393 -2.520 1.00 81.38 628 ASP A N 1
ATOM 5071 C CA . ASP A 1 628 ? -36.127 11.805 -3.927 1.00 81.38 628 ASP A CA 1
ATOM 5072 C C . ASP A 1 628 ? -36.420 10.611 -4.849 1.00 81.38 628 ASP A C 1
ATOM 5074 O O . ASP A 1 628 ? -37.235 10.709 -5.771 1.00 81.38 628 ASP A O 1
ATOM 5078 N N . LEU A 1 629 ? -35.854 9.434 -4.555 1.00 82.81 629 LEU A N 1
ATOM 5079 C CA . LEU A 1 629 ? -36.201 8.185 -5.246 1.00 82.81 629 LEU A CA 1
ATOM 5080 C C . LEU A 1 629 ? -37.677 7.795 -5.068 1.00 82.81 629 LEU A C 1
ATOM 5082 O O . LEU A 1 629 ? -38.290 7.262 -5.997 1.00 82.81 629 LEU A O 1
ATOM 5086 N N . ARG A 1 630 ? -38.264 8.071 -3.898 1.00 78.56 630 ARG A N 1
ATOM 5087 C CA . ARG A 1 630 ? -39.688 7.837 -3.617 1.00 78.56 630 ARG A CA 1
ATOM 5088 C C . ARG A 1 630 ? -40.595 8.807 -4.378 1.00 78.56 630 ARG A C 1
ATOM 5090 O O . ARG A 1 630 ? -41.609 8.370 -4.918 1.00 78.56 630 ARG A O 1
ATOM 5097 N N . LEU A 1 631 ? -40.232 10.089 -4.452 1.00 78.56 631 LEU A N 1
ATOM 5098 C CA . LEU A 1 631 ? -41.007 11.123 -5.154 1.00 78.56 631 LEU A CA 1
ATOM 5099 C C . LEU A 1 631 ? -41.007 10.933 -6.680 1.00 78.56 631 LEU A C 1
ATOM 5101 O O . LEU A 1 631 ? -42.049 11.079 -7.316 1.00 78.56 631 LEU A O 1
ATOM 5105 N N . ASN A 1 632 ? -39.877 10.522 -7.260 1.00 66.12 632 ASN A N 1
ATOM 5106 C CA . ASN A 1 632 ? -39.708 10.375 -8.711 1.00 66.12 632 ASN A CA 1
ATOM 5107 C C . ASN A 1 632 ? -40.519 9.228 -9.356 1.00 66.12 632 ASN A C 1
ATOM 5109 O O . ASN A 1 632 ? -40.486 9.072 -10.573 1.00 66.12 632 ASN A O 1
ATOM 5113 N N . GLN A 1 633 ? -41.267 8.421 -8.592 1.00 55.06 633 GLN A N 1
ATOM 5114 C CA . GLN A 1 633 ? -42.185 7.423 -9.164 1.00 55.06 633 GLN A CA 1
ATOM 5115 C C . GLN A 1 633 ? -43.537 7.972 -9.612 1.00 55.06 633 GLN A C 1
ATOM 5117 O O . GLN A 1 633 ? -44.299 7.245 -10.248 1.00 55.06 633 GLN A O 1
ATOM 5122 N N . LEU A 1 634 ? -43.840 9.230 -9.302 1.00 46.31 634 LEU A N 1
ATOM 5123 C CA . LEU A 1 634 ? -45.151 9.808 -9.577 1.00 46.31 634 LEU A CA 1
ATOM 5124 C C . LEU A 1 634 ? -45.312 10.345 -11.016 1.00 46.31 634 LEU A C 1
ATOM 5126 O O . LEU A 1 634 ? -46.424 10.717 -11.375 1.00 46.31 634 LEU A O 1
ATOM 5130 N N . SER A 1 635 ? -44.278 10.306 -11.871 1.00 37.81 635 SER A N 1
ATOM 5131 C CA . SER A 1 635 ? -44.379 10.672 -13.300 1.00 37.81 635 SER A CA 1
ATOM 5132 C C . SER A 1 635 ? -43.661 9.681 -14.242 1.00 37.81 635 SER A C 1
ATOM 5134 O O . SER A 1 635 ? -42.535 9.909 -14.682 1.00 37.81 635 SER A O 1
ATOM 5136 N N . PRO A 1 636 ? -44.300 8.556 -14.615 1.00 38.97 636 PRO A N 1
ATOM 5137 C CA . PRO A 1 636 ? -43.663 7.536 -15.453 1.00 38.97 636 PRO A CA 1
ATOM 5138 C C . PRO A 1 636 ? -43.507 7.886 -16.947 1.00 38.97 636 PRO A C 1
ATOM 5140 O O . PRO A 1 636 ? -42.978 7.055 -17.678 1.00 38.97 636 PRO A O 1
ATOM 5143 N N . GLN A 1 637 ? -43.991 9.038 -17.437 1.00 35.69 637 GLN A N 1
ATOM 5144 C CA . GLN A 1 637 ? -44.241 9.232 -18.881 1.00 35.69 637 GLN A CA 1
ATOM 5145 C C . GLN A 1 637 ? -43.467 10.356 -19.598 1.00 35.69 637 GLN A C 1
ATOM 5147 O O . GLN A 1 637 ? -43.556 10.419 -20.817 1.00 35.69 637 GLN A O 1
ATOM 5152 N N . GLU A 1 638 ? -42.645 11.174 -18.928 1.00 34.50 638 GLU A N 1
ATOM 5153 C CA . GLU A 1 638 ? -41.989 12.329 -19.597 1.00 34.50 638 GLU A CA 1
ATOM 5154 C C . GLU A 1 638 ? -40.463 12.444 -19.399 1.00 34.50 638 GLU A C 1
ATOM 5156 O O . GLU A 1 638 ? -39.834 13.369 -19.905 1.00 34.50 638 GLU A O 1
ATOM 5161 N N . VAL A 1 639 ? -39.812 11.505 -18.703 1.00 34.06 639 VAL A N 1
ATOM 5162 C CA . VAL A 1 639 ? -38.442 11.717 -18.179 1.00 34.06 639 VAL A CA 1
ATOM 5163 C C . VAL A 1 639 ? -37.377 10.874 -18.899 1.00 34.06 639 VAL A C 1
ATOM 5165 O O . VAL A 1 639 ? -36.546 10.225 -18.267 1.00 34.06 639 VAL A O 1
ATOM 5168 N N . ALA A 1 640 ? -37.402 10.875 -20.234 1.00 31.12 640 ALA A N 1
ATOM 5169 C CA . ALA A 1 640 ? -36.352 10.285 -21.083 1.00 31.12 640 ALA A CA 1
ATOM 5170 C C . ALA A 1 640 ? -35.386 11.338 -21.674 1.00 31.12 640 ALA A C 1
ATOM 5172 O O . ALA A 1 640 ? -34.624 11.036 -22.586 1.00 31.12 640 ALA A O 1
ATOM 5173 N N . GLY A 1 641 ? -35.419 12.575 -21.164 1.00 30.97 641 GLY A N 1
ATOM 5174 C CA . GLY A 1 641 ? -34.568 13.677 -21.616 1.00 30.97 641 GLY A CA 1
ATOM 5175 C C . GLY A 1 641 ? -33.490 14.098 -20.601 1.00 30.97 641 GLY A C 1
ATOM 5176 O O . GLY A 1 641 ? -33.611 13.812 -19.406 1.00 30.97 641 GLY A O 1
ATOM 5177 N N . PRO A 1 642 ? -32.463 14.850 -21.043 1.00 30.52 642 PRO A N 1
ATOM 5178 C CA . PRO A 1 642 ? -31.382 15.402 -20.208 1.00 30.52 642 PRO A CA 1
ATOM 5179 C C . PRO A 1 642 ? -31.846 16.392 -19.112 1.00 30.52 642 PRO A C 1
ATOM 5181 O O . PRO A 1 642 ? -31.033 16.895 -18.338 1.00 30.52 642 PRO A O 1
ATOM 5184 N N . SER A 1 643 ? -33.155 16.631 -18.983 1.00 29.50 643 SER A N 1
ATOM 5185 C CA . SER A 1 643 ? -33.812 17.498 -17.996 1.00 29.50 643 SER A CA 1
ATOM 5186 C C . SER A 1 643 ? -33.780 16.979 -16.547 1.00 29.50 643 SER A C 1
ATOM 5188 O O . SER A 1 643 ? -34.106 17.723 -15.623 1.00 29.50 643 SER A O 1
ATOM 5190 N N . ARG A 1 644 ? -33.345 15.734 -16.306 1.00 33.75 644 ARG A N 1
ATOM 5191 C CA . ARG A 1 644 ? -33.353 15.099 -14.971 1.00 33.75 644 ARG A CA 1
ATOM 5192 C C . ARG A 1 644 ? -32.430 15.763 -13.932 1.00 33.75 644 ARG A C 1
ATOM 5194 O O . ARG A 1 644 ? -32.670 15.627 -12.737 1.00 33.75 644 ARG A O 1
ATOM 5201 N N . TRP A 1 645 ? -31.401 16.492 -14.363 1.00 34.28 645 TRP A N 1
ATOM 5202 C CA . TRP A 1 645 ? -30.379 17.055 -13.467 1.00 34.28 645 TRP A CA 1
ATOM 5203 C C . TRP A 1 645 ? -30.744 18.409 -12.849 1.00 34.28 645 TRP A C 1
ATOM 5205 O O . TRP A 1 645 ? -30.180 18.775 -11.824 1.00 34.28 645 TRP A O 1
ATOM 5215 N N . TYR A 1 646 ? -31.720 19.129 -13.408 1.00 28.83 646 TYR A N 1
ATOM 5216 C CA . TYR A 1 646 ? -32.052 20.486 -12.956 1.00 28.83 646 TYR A CA 1
ATOM 5217 C C . TYR A 1 646 ? -32.787 20.528 -11.600 1.00 28.83 646 TYR A C 1
ATOM 5219 O O . TYR A 1 646 ? -32.885 21.581 -10.979 1.00 28.83 646 TYR A O 1
ATOM 5227 N N . TYR A 1 647 ? -33.293 19.387 -11.114 1.00 31.17 647 TYR A N 1
ATOM 5228 C CA . TYR A 1 647 ? -34.088 19.310 -9.881 1.00 31.17 647 TYR A CA 1
ATOM 5229 C C . TYR A 1 647 ? -33.362 18.683 -8.678 1.00 31.17 647 TYR A C 1
ATOM 5231 O O . TYR A 1 647 ? -33.911 18.707 -7.577 1.00 31.17 647 TYR A O 1
ATOM 5239 N N . LEU A 1 648 ? -32.148 18.143 -8.851 1.00 37.41 648 LEU A N 1
ATOM 5240 C CA . LEU A 1 648 ? -31.428 17.422 -7.787 1.00 37.41 648 LEU A CA 1
ATOM 5241 C C . LEU A 1 648 ? -30.334 18.250 -7.088 1.00 37.41 648 LEU A C 1
ATOM 5243 O O . LEU A 1 648 ? -29.981 17.936 -5.953 1.00 37.41 648 LEU A O 1
ATOM 5247 N N . SER A 1 649 ? -29.856 19.358 -7.667 1.00 33.44 649 SER A N 1
ATOM 5248 C CA . SER A 1 649 ? -28.970 20.283 -6.947 1.00 33.44 649 SER A CA 1
ATOM 5249 C C . SER A 1 649 ? -29.801 21.266 -6.108 1.00 33.44 649 SER A C 1
ATOM 5251 O O . SER A 1 649 ? -30.124 22.373 -6.537 1.00 33.44 649 SER A O 1
ATOM 5253 N N . ARG A 1 650 ? -30.147 20.899 -4.868 1.00 32.66 650 ARG A N 1
ATOM 5254 C CA . ARG A 1 650 ? -30.639 21.888 -3.879 1.00 32.66 650 ARG A CA 1
ATOM 5255 C C . ARG A 1 650 ? -29.549 22.841 -3.389 1.00 32.66 650 ARG A C 1
ATOM 5257 O O . ARG A 1 650 ? -29.839 23.733 -2.591 1.00 32.66 650 ARG A O 1
ATOM 5264 N N . VAL A 1 651 ? -28.314 22.669 -3.850 1.00 35.03 651 VAL A N 1
ATOM 5265 C CA . VAL A 1 651 ? -27.228 23.588 -3.543 1.00 35.03 651 VAL A CA 1
ATOM 5266 C C . VAL A 1 651 ? -27.374 24.811 -4.450 1.00 35.03 651 VAL A C 1
ATOM 5268 O O . VAL A 1 651 ? -26.949 24.810 -5.600 1.00 35.03 651 VAL A O 1
ATOM 5271 N N . LYS A 1 652 ? -28.078 25.832 -3.943 1.00 29.28 652 LYS A N 1
ATOM 5272 C CA . LYS A 1 652 ? -28.065 27.180 -4.521 1.00 29.28 652 LYS A CA 1
ATOM 5273 C C . LYS A 1 652 ? -26.608 27.640 -4.584 1.00 29.28 652 LYS A C 1
ATOM 5275 O O . LYS A 1 652 ? -25.978 27.701 -3.536 1.00 29.28 652 LYS A O 1
ATOM 5280 N N . GLU A 1 653 ? -26.126 27.928 -5.792 1.00 31.52 653 GLU A N 1
ATOM 5281 C CA . GLU A 1 653 ? -24.863 28.634 -6.055 1.00 31.52 653 GLU A CA 1
ATOM 5282 C C . GLU A 1 653 ? -23.657 28.059 -5.290 1.00 31.52 653 GLU A C 1
ATOM 5284 O O . GLU A 1 653 ? -23.126 28.682 -4.374 1.00 31.52 653 GLU A O 1
ATOM 5289 N N . VAL A 1 654 ? -23.192 26.861 -5.662 1.00 39.34 654 VAL A N 1
ATOM 5290 C CA . VAL A 1 654 ? -21.799 26.505 -5.351 1.00 39.34 654 VAL A CA 1
ATOM 5291 C C . VAL A 1 654 ? -20.933 27.215 -6.378 1.00 39.34 654 VAL A C 1
ATOM 5293 O O . VAL A 1 654 ? -20.920 26.825 -7.544 1.00 39.34 654 VAL A O 1
ATOM 5296 N N . GLU A 1 655 ? -20.215 28.258 -5.964 1.00 40.88 655 GLU A N 1
ATOM 5297 C CA . GLU A 1 655 ? -19.007 28.656 -6.685 1.00 40.88 655 GLU A CA 1
ATOM 5298 C C . GLU A 1 655 ? -18.048 27.463 -6.619 1.00 40.88 655 GLU A C 1
ATOM 5300 O O . GLU A 1 655 ? -17.508 27.116 -5.567 1.00 40.88 655 GLU A O 1
ATOM 5305 N N . TYR A 1 656 ? -17.929 26.743 -7.734 1.00 48.31 656 TYR A N 1
ATOM 5306 C CA . TYR A 1 656 ? -16.983 25.649 -7.844 1.00 48.31 656 TYR A CA 1
ATOM 5307 C C . TYR A 1 656 ? -15.580 26.260 -7.903 1.00 48.31 656 TYR A C 1
ATOM 5309 O O . TYR A 1 656 ? -15.123 26.664 -8.969 1.00 48.31 656 TYR A O 1
ATOM 5317 N N . ASP A 1 657 ? -14.853 26.249 -6.786 1.00 53.25 657 ASP A N 1
ATOM 5318 C CA . ASP A 1 657 ? -13.394 26.462 -6.759 1.00 53.25 657 ASP A CA 1
ATOM 5319 C C . ASP A 1 657 ? -12.635 25.268 -7.395 1.00 53.25 657 ASP A C 1
ATOM 5321 O O . ASP A 1 657 ? -11.546 24.880 -6.969 1.00 53.25 657 ASP A O 1
ATOM 5325 N N . THR A 1 658 ? -13.231 24.615 -8.395 1.00 58.41 658 THR A N 1
ATOM 5326 C CA . THR A 1 658 ? -12.704 23.430 -9.067 1.00 58.41 658 THR A CA 1
ATOM 5327 C C . THR A 1 658 ? -12.862 23.584 -10.566 1.00 58.41 658 THR A C 1
ATOM 5329 O O . THR A 1 658 ? -13.943 23.909 -11.053 1.00 58.41 658 THR A O 1
ATOM 5332 N N . VAL A 1 659 ? -11.799 23.283 -11.305 1.00 64.62 659 VAL A N 1
ATOM 5333 C CA . VAL A 1 659 ? -11.845 23.222 -12.767 1.00 64.62 659 VAL A CA 1
ATOM 5334 C C . VAL A 1 659 ? -12.699 22.029 -13.184 1.00 64.62 659 VAL A C 1
ATOM 5336 O O . VAL A 1 659 ? -12.423 20.909 -12.756 1.00 64.62 659 VAL A O 1
ATOM 5339 N N . LEU A 1 660 ? -13.724 22.278 -14.001 1.00 71.19 660 LEU A N 1
ATOM 5340 C CA . LEU A 1 660 ? -14.666 21.269 -14.484 1.00 71.19 660 LEU A CA 1
ATOM 5341 C C . LEU A 1 660 ? -14.491 21.028 -15.983 1.00 71.19 660 LEU A C 1
ATOM 5343 O O . LEU A 1 660 ? -14.335 21.969 -16.762 1.00 71.19 660 LEU A O 1
ATOM 5347 N N . ASP A 1 661 ? -14.601 19.768 -16.398 1.00 80.50 661 ASP A N 1
ATOM 5348 C CA . ASP A 1 661 ? -14.838 19.430 -17.796 1.00 80.50 661 ASP A CA 1
ATOM 5349 C C . ASP A 1 661 ? -16.350 19.474 -18.056 1.00 80.50 661 ASP A C 1
ATOM 5351 O O . ASP A 1 661 ? -17.081 18.506 -17.831 1.00 80.50 661 ASP A O 1
ATOM 5355 N N . MET A 1 662 ? -16.835 20.639 -18.492 1.00 74.81 662 MET A N 1
ATOM 5356 C CA . MET A 1 662 ? -18.269 20.935 -18.635 1.00 74.81 662 MET A CA 1
ATOM 5357 C C . MET A 1 662 ? -18.994 20.035 -19.650 1.00 74.81 662 MET A C 1
ATOM 5359 O O . MET A 1 662 ? -20.224 19.940 -19.615 1.00 74.81 662 MET A O 1
ATOM 5363 N N . ARG A 1 663 ? -18.246 19.359 -20.533 1.00 76.25 663 ARG A N 1
ATOM 5364 C CA . ARG A 1 663 ? -18.769 18.475 -21.587 1.00 76.25 663 ARG A CA 1
ATOM 5365 C C . ARG A 1 663 ? -19.279 17.145 -21.033 1.00 76.25 663 ARG A C 1
ATOM 5367 O O . ARG A 1 663 ? -20.227 16.582 -21.577 1.00 76.25 663 ARG A O 1
ATOM 5374 N N . ILE A 1 664 ? -18.703 16.661 -19.931 1.00 76.38 664 ILE A N 1
ATOM 5375 C CA . ILE A 1 664 ? -19.066 15.378 -19.318 1.00 76.38 664 ILE A CA 1
ATOM 5376 C C . ILE A 1 664 ? -19.787 15.634 -17.997 1.00 76.38 664 ILE A C 1
ATOM 5378 O O . ILE A 1 664 ? -19.309 16.367 -17.134 1.00 76.38 664 ILE A O 1
ATOM 5382 N N . ARG A 1 665 ? -20.954 15.017 -17.798 1.00 71.12 665 ARG A N 1
ATOM 5383 C CA . ARG A 1 665 ? -21.717 15.127 -16.545 1.00 71.12 665 ARG A CA 1
ATOM 5384 C C . ARG A 1 665 ? -21.697 13.801 -15.791 1.00 71.12 665 ARG A C 1
ATOM 5386 O O . ARG A 1 665 ? -22.174 12.795 -16.304 1.00 71.12 665 ARG A O 1
ATOM 5393 N N . PHE A 1 666 ? -21.164 13.813 -14.573 1.00 79.69 666 PHE A N 1
ATOM 5394 C CA . PHE A 1 666 ? -21.094 12.662 -13.669 1.00 79.69 666 PHE A CA 1
ATOM 5395 C C . PHE A 1 666 ? -21.127 13.135 -12.201 1.00 79.69 666 PHE A C 1
ATOM 5397 O O . PHE A 1 666 ? -20.840 14.308 -11.957 1.00 79.69 666 PHE A O 1
ATOM 5404 N N . PRO A 1 667 ? -21.476 12.270 -11.228 1.00 81.31 667 PRO A N 1
ATOM 5405 C CA . PRO A 1 667 ? -21.348 12.586 -9.806 1.00 81.31 667 PRO A CA 1
ATOM 5406 C C . PRO A 1 667 ? -19.922 13.019 -9.427 1.00 81.31 667 PRO A C 1
ATOM 5408 O O . PRO A 1 667 ? -18.968 12.251 -9.582 1.00 81.31 667 PRO A O 1
ATOM 5411 N N . ARG A 1 668 ? -19.760 14.237 -8.907 1.00 80.44 668 ARG A N 1
ATOM 5412 C CA . ARG A 1 668 ? -18.454 14.840 -8.599 1.00 80.44 668 ARG A CA 1
ATOM 5413 C C . ARG A 1 668 ? -18.211 14.931 -7.106 1.00 80.44 668 ARG A C 1
ATOM 5415 O O . ARG A 1 668 ? -19.109 15.219 -6.324 1.00 80.44 668 ARG A O 1
ATOM 5422 N N . THR A 1 669 ? -16.955 14.744 -6.716 1.00 81.81 669 THR A N 1
ATOM 5423 C CA . THR A 1 669 ? -16.488 15.142 -5.384 1.00 81.81 669 THR A CA 1
ATOM 5424 C C . THR A 1 669 ? -15.908 16.544 -5.478 1.00 81.81 669 THR A C 1
ATOM 5426 O O . THR A 1 669 ? -14.845 16.734 -6.071 1.00 81.81 669 THR A O 1
ATOM 5429 N N . VAL A 1 670 ? -16.596 17.505 -4.873 1.00 75.06 670 VAL A N 1
ATOM 5430 C CA . VAL A 1 670 ? -16.177 18.904 -4.802 1.00 75.06 670 VAL A CA 1
ATOM 5431 C C . VAL A 1 670 ? -15.633 19.171 -3.405 1.00 75.06 670 VAL A C 1
ATOM 5433 O O . VAL A 1 670 ? -16.262 18.841 -2.396 1.00 75.06 670 VAL A O 1
ATOM 5436 N N . LEU A 1 671 ? -14.435 19.746 -3.349 1.00 75.12 671 LEU A N 1
ATOM 5437 C CA . LEU A 1 671 ? -13.819 20.201 -2.109 1.00 75.12 671 LEU A CA 1
ATOM 5438 C C . LEU A 1 671 ? -14.004 21.714 -2.028 1.00 75.12 671 LEU A C 1
ATOM 5440 O O . LEU A 1 671 ? -13.554 22.423 -2.920 1.00 75.12 671 LEU A O 1
ATOM 5444 N N . SER A 1 672 ? -14.649 22.197 -0.971 1.00 69.81 672 SER A N 1
ATOM 5445 C CA . SER A 1 672 ? -14.824 23.632 -0.706 1.00 69.81 672 SER A CA 1
ATOM 5446 C C . SER A 1 672 ? -14.210 23.955 0.652 1.00 69.81 672 SER A C 1
ATOM 5448 O O . SER A 1 672 ? -14.495 23.250 1.613 1.00 69.81 672 SER A O 1
ATOM 5450 N N . GLY A 1 673 ? -13.336 24.956 0.761 1.00 69.94 673 GLY A N 1
ATOM 5451 C CA . GLY A 1 673 ? -12.713 25.328 2.038 1.00 69.94 673 GLY A CA 1
ATOM 5452 C C . GLY A 1 673 ? -11.623 26.399 1.909 1.00 69.94 673 GLY A C 1
ATOM 5453 O O . GLY A 1 673 ? -11.192 26.711 0.798 1.00 69.94 673 GLY A O 1
ATOM 5454 N N . PRO A 1 674 ? -11.141 26.972 3.027 1.00 66.12 674 PRO A N 1
ATOM 5455 C CA . PRO A 1 674 ? -10.229 28.120 3.028 1.00 66.12 674 PRO A CA 1
ATOM 5456 C C . PRO A 1 674 ? -8.779 27.708 2.723 1.00 66.12 674 PRO A C 1
ATOM 5458 O O . PRO A 1 674 ? -7.917 27.648 3.602 1.00 66.12 674 PRO A O 1
ATOM 5461 N N . LEU A 1 675 ? -8.471 27.465 1.450 1.00 62.69 675 LEU A N 1
ATOM 5462 C CA . LEU A 1 675 ? -7.130 27.065 1.003 1.00 62.69 675 LEU A CA 1
ATOM 5463 C C . LEU A 1 675 ? -6.013 28.040 1.440 1.00 62.69 675 LEU A C 1
ATOM 5465 O O . LEU A 1 675 ? -4.881 27.618 1.674 1.00 62.69 675 LEU A O 1
ATOM 5469 N N . LYS A 1 676 ? -6.326 29.332 1.618 1.00 57.91 676 LYS A N 1
ATOM 5470 C CA . LYS A 1 676 ? -5.361 30.374 2.022 1.00 57.91 676 LYS A CA 1
ATOM 5471 C C . LYS A 1 676 ? -4.913 30.307 3.491 1.00 57.91 676 LYS A C 1
ATOM 5473 O O . LYS A 1 676 ? -3.910 30.926 3.832 1.00 57.91 676 LYS A O 1
ATOM 5478 N N . GLU A 1 677 ? -5.618 29.590 4.369 1.00 58.59 677 GLU A N 1
ATOM 5479 C CA . GLU A 1 677 ? -5.335 29.600 5.819 1.00 58.59 677 GLU A CA 1
ATOM 5480 C C . GLU A 1 677 ? -4.484 28.414 6.307 1.00 58.59 677 GLU A C 1
ATOM 5482 O O . GLU A 1 677 ? -4.094 28.356 7.481 1.00 58.59 677 GLU A O 1
ATOM 5487 N N . VAL A 1 678 ? -4.169 27.461 5.426 1.00 65.38 678 VAL A N 1
ATOM 5488 C CA . VAL A 1 678 ? -3.399 26.265 5.783 1.00 65.38 678 VAL A CA 1
ATOM 5489 C C . VAL A 1 678 ? -1.906 26.606 5.823 1.00 65.38 678 VAL A C 1
ATOM 5491 O O . VAL A 1 678 ? -1.229 26.653 4.798 1.00 65.38 678 VAL A O 1
ATOM 5494 N N . LYS A 1 679 ? -1.375 26.853 7.029 1.00 67.12 679 LYS A N 1
ATOM 5495 C CA . LYS A 1 679 ? 0.022 27.284 7.247 1.00 67.12 679 LYS A CA 1
ATOM 5496 C C . LYS A 1 679 ? 1.062 26.372 6.585 1.00 67.12 679 LYS A C 1
ATOM 5498 O O . LYS A 1 679 ? 2.035 26.880 6.037 1.00 67.12 679 LYS A O 1
ATOM 5503 N N . SER A 1 680 ? 0.862 25.053 6.638 1.00 70.31 680 SER A N 1
ATOM 5504 C CA . SER A 1 680 ? 1.757 24.065 6.017 1.00 70.31 680 SER A CA 1
ATOM 5505 C C . SER A 1 680 ? 1.785 24.213 4.492 1.00 70.31 680 SER A C 1
ATOM 5507 O O . SER A 1 680 ? 2.861 24.260 3.901 1.00 70.31 680 SER A O 1
ATOM 5509 N N . ALA A 1 681 ? 0.620 24.392 3.862 1.00 78.31 681 ALA A N 1
ATOM 5510 C CA . ALA A 1 681 ? 0.499 24.606 2.422 1.00 78.31 681 ALA A CA 1
ATOM 5511 C C . ALA A 1 681 ? 1.146 25.924 1.971 1.00 78.31 681 ALA A C 1
ATOM 5513 O O . ALA A 1 681 ? 1.895 25.929 0.999 1.00 78.31 681 ALA A O 1
ATOM 5514 N N . VAL A 1 682 ? 0.925 27.025 2.698 1.00 83.50 682 VAL A N 1
ATOM 5515 C CA . VAL A 1 682 ? 1.528 28.336 2.382 1.00 83.50 682 VAL A CA 1
ATOM 5516 C C . VAL A 1 682 ? 3.057 28.304 2.520 1.00 83.50 682 VAL A C 1
ATOM 5518 O O . VAL A 1 682 ? 3.759 28.950 1.747 1.00 83.50 682 VAL A O 1
ATOM 5521 N N . ALA A 1 683 ? 3.594 27.524 3.464 1.00 88.12 683 ALA A N 1
ATOM 5522 C CA . ALA A 1 683 ? 5.038 27.343 3.609 1.00 88.12 683 ALA A CA 1
ATOM 5523 C C . ALA A 1 683 ? 5.640 26.435 2.518 1.00 88.12 683 ALA A C 1
ATOM 5525 O O . ALA A 1 683 ? 6.731 26.713 2.027 1.00 88.12 683 ALA A O 1
ATOM 5526 N N . ALA A 1 684 ? 4.952 25.357 2.129 1.00 92.88 684 ALA A N 1
ATOM 5527 C CA . ALA A 1 684 ? 5.472 24.354 1.198 1.00 92.88 684 ALA A CA 1
ATOM 5528 C C . ALA A 1 684 ? 5.261 24.701 -0.288 1.00 92.88 684 ALA A C 1
ATOM 5530 O O . ALA A 1 684 ? 6.147 24.446 -1.106 1.00 92.88 684 ALA A O 1
ATOM 5531 N N . ALA A 1 685 ? 4.117 25.289 -0.656 1.00 92.88 685 ALA A N 1
ATOM 5532 C CA . ALA A 1 685 ? 3.738 25.538 -2.049 1.00 92.88 685 ALA A CA 1
ATOM 5533 C C . ALA A 1 685 ? 4.749 26.399 -2.836 1.00 92.88 685 ALA A C 1
ATOM 5535 O O . ALA A 1 685 ? 5.053 26.023 -3.970 1.00 92.88 685 ALA A O 1
ATOM 5536 N N . PRO A 1 686 ? 5.353 27.475 -2.279 1.00 94.62 686 PRO A N 1
ATOM 5537 C CA . PRO A 1 686 ? 6.411 28.218 -2.971 1.00 94.62 686 PRO A CA 1
ATOM 5538 C C . PRO A 1 686 ? 7.623 27.351 -3.339 1.00 94.62 686 PRO A C 1
ATOM 5540 O O . PRO A 1 686 ? 8.208 27.529 -4.408 1.00 94.62 686 PRO A O 1
ATOM 5543 N N . HIS A 1 687 ? 7.982 26.384 -2.487 1.00 96.69 687 HIS A N 1
ATOM 5544 C CA . HIS A 1 687 ? 9.091 25.461 -2.738 1.00 96.69 687 HIS A CA 1
ATOM 5545 C C . HIS A 1 687 ? 8.744 24.418 -3.800 1.00 96.69 687 HIS A C 1
ATOM 5547 O O . HIS A 1 687 ? 9.560 24.164 -4.682 1.00 96.69 687 HIS A O 1
ATOM 5553 N N . VAL A 1 688 ? 7.525 23.872 -3.776 1.00 96.38 688 VAL A N 1
ATOM 5554 C CA . VAL A 1 688 ? 7.035 22.971 -4.834 1.00 96.38 688 VAL A CA 1
ATOM 5555 C C . VAL A 1 688 ? 6.990 23.697 -6.183 1.00 96.38 688 VAL A C 1
ATOM 5557 O O . VAL A 1 688 ? 7.476 23.170 -7.180 1.00 96.38 688 VAL A O 1
ATOM 5560 N N . ALA A 1 689 ? 6.490 24.936 -6.213 1.00 96.12 689 ALA A N 1
ATOM 5561 C CA . ALA A 1 689 ? 6.470 25.761 -7.418 1.00 96.12 689 ALA A CA 1
ATOM 5562 C C . ALA A 1 689 ? 7.890 26.029 -7.949 1.00 96.12 689 ALA A C 1
ATOM 5564 O O . ALA A 1 689 ? 8.133 25.939 -9.149 1.00 96.12 689 ALA A O 1
ATOM 5565 N N . ARG A 1 690 ? 8.854 26.302 -7.058 1.00 96.94 690 ARG A N 1
ATOM 5566 C CA . ARG A 1 690 ? 10.264 26.462 -7.439 1.00 96.94 690 ARG A CA 1
ATOM 5567 C C . ARG A 1 690 ? 10.856 25.173 -8.017 1.00 96.94 690 ARG A C 1
ATOM 5569 O O . ARG A 1 690 ? 11.555 25.240 -9.021 1.00 96.94 690 ARG A O 1
ATOM 5576 N N . ALA A 1 691 ? 10.554 24.012 -7.437 1.00 97.62 691 ALA A N 1
ATOM 5577 C CA . ALA A 1 691 ? 10.991 22.723 -7.974 1.00 97.62 691 ALA A CA 1
ATOM 5578 C C . ALA A 1 691 ? 10.430 22.451 -9.384 1.00 97.62 691 ALA A C 1
ATOM 5580 O O . ALA A 1 691 ? 11.148 21.933 -10.239 1.00 97.62 691 ALA A O 1
ATOM 5581 N N . LEU A 1 692 ? 9.184 22.853 -9.662 1.00 97.12 692 LEU A N 1
ATOM 5582 C CA . LEU A 1 692 ? 8.612 22.789 -11.012 1.00 97.12 692 LEU A CA 1
ATOM 5583 C C . LEU A 1 692 ? 9.346 23.716 -11.993 1.00 97.12 692 LEU A C 1
ATOM 5585 O O . LEU A 1 692 ? 9.689 23.274 -13.088 1.00 97.12 692 LEU A O 1
ATOM 5589 N N . ASP A 1 693 ? 9.655 24.958 -11.600 1.00 96.38 693 ASP A N 1
ATOM 5590 C CA . ASP A 1 693 ? 10.447 25.873 -12.441 1.00 96.38 693 ASP A CA 1
ATOM 5591 C C . ASP A 1 693 ? 11.822 25.285 -12.780 1.00 96.38 693 ASP A C 1
ATOM 5593 O O . ASP A 1 693 ? 12.286 25.413 -13.915 1.00 96.38 693 ASP A O 1
ATOM 5597 N N . LEU A 1 694 ? 12.468 24.625 -11.806 1.00 97.19 694 LEU A N 1
ATOM 5598 C CA . LEU A 1 694 ? 13.742 23.946 -12.033 1.00 97.19 694 LEU A CA 1
ATOM 5599 C C . LEU A 1 694 ? 13.597 22.886 -13.124 1.00 97.19 694 LEU A C 1
ATOM 5601 O O . LEU A 1 694 ? 14.424 22.867 -14.021 1.00 97.19 694 LEU A O 1
ATOM 5605 N N . ARG A 1 695 ? 12.535 22.072 -13.140 1.00 96.62 695 ARG A N 1
ATOM 5606 C CA . ARG A 1 695 ? 12.307 21.125 -14.247 1.00 96.62 695 ARG A CA 1
ATOM 5607 C C . ARG A 1 695 ? 12.077 21.832 -15.583 1.00 96.62 695 ARG A C 1
ATOM 5609 O O . ARG A 1 695 ? 12.689 21.456 -16.581 1.00 96.62 695 ARG A O 1
ATOM 5616 N N . PHE A 1 696 ? 11.227 22.858 -15.622 1.00 94.38 696 PHE A N 1
ATOM 5617 C CA . PHE A 1 696 ? 10.914 23.570 -16.869 1.00 94.38 696 PHE A CA 1
ATOM 5618 C C . PHE A 1 696 ? 12.123 24.289 -17.487 1.00 94.38 696 PHE A C 1
ATOM 5620 O O . PHE A 1 696 ? 12.124 24.549 -18.686 1.00 94.38 696 PHE A O 1
ATOM 5627 N N . LYS A 1 697 ? 13.176 24.561 -16.707 1.00 94.38 697 LYS A N 1
ATOM 5628 C CA . LYS A 1 697 ? 14.467 25.061 -17.207 1.00 94.38 697 LYS A CA 1
ATOM 5629 C C . LYS A 1 697 ? 15.216 24.037 -18.083 1.00 94.38 697 LYS A C 1
ATOM 5631 O O . LYS A 1 697 ? 15.983 24.433 -18.964 1.00 94.38 697 LYS A O 1
ATOM 5636 N N . TYR A 1 698 ? 15.027 22.737 -17.844 1.00 95.31 698 TYR A N 1
ATOM 5637 C CA . TYR A 1 698 ? 15.760 21.666 -18.532 1.00 95.31 698 TYR A CA 1
ATOM 5638 C C . TYR A 1 698 ? 14.985 21.074 -19.711 1.00 95.31 698 TYR A C 1
ATOM 5640 O O . TYR A 1 698 ? 15.573 20.818 -20.759 1.00 95.31 698 TYR A O 1
ATOM 5648 N N . ILE A 1 699 ? 13.677 20.865 -19.573 1.00 91.56 699 ILE A N 1
ATOM 5649 C CA . ILE A 1 699 ? 12.894 20.156 -20.592 1.00 91.56 699 ILE A CA 1
ATOM 5650 C C . ILE A 1 699 ? 12.715 21.009 -21.856 1.00 91.56 699 ILE A C 1
ATOM 5652 O O . ILE A 1 699 ? 12.197 22.120 -21.803 1.00 91.56 699 ILE A O 1
ATOM 5656 N N . TRP A 1 700 ? 13.129 20.457 -23.000 1.00 88.56 700 TRP A N 1
ATOM 5657 C CA . TRP A 1 700 ? 12.883 21.026 -24.325 1.00 88.56 700 TRP A CA 1
ATOM 5658 C C . TRP A 1 700 ? 11.482 20.645 -24.827 1.00 88.56 700 TRP A C 1
ATOM 5660 O O . TRP A 1 700 ? 11.082 19.483 -24.725 1.00 88.56 700 TRP A O 1
ATOM 5670 N N . GLU A 1 701 ? 10.752 21.620 -25.370 1.00 82.81 701 GLU A N 1
ATOM 5671 C CA . GLU A 1 701 ? 9.403 21.442 -25.915 1.00 82.81 701 GLU A CA 1
ATOM 5672 C C . GLU A 1 701 ? 9.481 21.299 -27.448 1.00 82.81 701 GLU A C 1
ATOM 5674 O O . GLU A 1 701 ? 9.953 22.225 -28.114 1.00 82.81 701 GLU A O 1
ATOM 5679 N N . PRO A 1 702 ? 9.077 20.148 -28.023 1.00 81.56 702 PRO A N 1
ATOM 5680 C CA . PRO A 1 702 ? 8.989 19.989 -29.474 1.00 81.56 702 PRO A CA 1
ATOM 5681 C C . PRO A 1 702 ? 7.844 20.842 -30.061 1.00 81.56 702 PRO A C 1
ATOM 5683 O O . PRO A 1 702 ? 6.962 21.259 -29.307 1.00 81.56 702 PRO A O 1
ATOM 5686 N N . PRO A 1 703 ? 7.816 21.069 -31.392 1.00 80.00 703 PRO A N 1
ATOM 5687 C CA . PRO A 1 703 ? 6.683 21.713 -32.065 1.00 80.00 703 PRO A CA 1
ATOM 5688 C C . PRO A 1 703 ? 5.350 21.044 -31.718 1.00 80.00 703 PRO A C 1
ATOM 5690 O O . PRO A 1 703 ? 5.293 19.820 -31.552 1.00 80.00 703 PRO A O 1
ATOM 5693 N N . ASN A 1 704 ? 4.276 21.830 -31.608 1.00 84.12 704 ASN A N 1
ATOM 5694 C CA . ASN A 1 704 ? 2.998 21.282 -31.174 1.00 84.12 704 ASN A CA 1
ATOM 5695 C C . ASN A 1 704 ? 2.392 20.355 -32.249 1.00 84.12 704 ASN A C 1
ATOM 5697 O O . ASN A 1 704 ? 2.495 20.640 -33.448 1.00 84.12 704 ASN A O 1
ATOM 5701 N N . PRO A 1 705 ? 1.689 19.271 -31.861 1.00 81.12 705 PRO A N 1
ATOM 5702 C CA . PRO A 1 705 ? 1.083 18.352 -32.826 1.00 81.12 705 PRO A CA 1
ATOM 5703 C C . PRO A 1 705 ? 0.102 19.023 -33.797 1.00 81.12 705 PRO A C 1
ATOM 5705 O O . PRO A 1 705 ? 0.065 18.648 -34.965 1.00 81.12 705 PRO A O 1
ATOM 5708 N N . TRP A 1 706 ? -0.654 20.028 -33.341 1.00 80.94 706 TRP A N 1
ATOM 5709 C CA . TRP A 1 706 ? -1.625 20.767 -34.163 1.00 80.94 706 TRP A CA 1
ATOM 5710 C C . TRP A 1 706 ? -0.985 21.772 -35.136 1.00 80.94 706 TRP A C 1
ATOM 5712 O O . TRP A 1 706 ? -1.643 22.226 -36.062 1.00 80.94 706 TRP A O 1
ATOM 5722 N N . GLU A 1 707 ? 0.300 22.099 -34.976 1.00 75.19 707 GLU A N 1
ATOM 5723 C CA . GLU A 1 707 ? 1.044 22.969 -35.904 1.00 75.19 707 GLU A CA 1
ATOM 5724 C C . GLU A 1 707 ? 1.709 22.172 -37.039 1.00 75.19 707 GLU A C 1
ATOM 5726 O O . GLU A 1 707 ? 2.144 22.732 -38.046 1.00 75.19 707 GLU A O 1
ATOM 5731 N N . THR A 1 708 ? 1.814 20.850 -36.887 1.00 68.38 708 THR A N 1
ATOM 5732 C CA . THR A 1 708 ? 2.595 20.000 -37.789 1.00 68.38 708 THR A CA 1
ATOM 5733 C C . THR A 1 708 ? 1.737 19.547 -38.975 1.00 68.38 708 THR A C 1
ATOM 5735 O O . THR A 1 708 ? 1.021 18.555 -38.888 1.00 68.38 708 THR A O 1
ATOM 5738 N N . THR A 1 709 ? 1.810 20.264 -40.101 1.00 55.06 709 THR A N 1
ATOM 5739 C CA . THR A 1 709 ? 0.946 20.038 -41.282 1.00 55.06 709 THR A CA 1
ATOM 5740 C C . THR A 1 709 ? 1.635 19.408 -42.499 1.00 55.06 709 THR A C 1
ATOM 5742 O O . THR A 1 709 ? 0.969 19.146 -43.497 1.00 55.06 709 THR A O 1
ATOM 5745 N N . SER A 1 710 ? 2.944 19.126 -42.461 1.00 53.81 710 SER A N 1
ATOM 5746 C CA . SER A 1 710 ? 3.682 18.691 -43.659 1.00 53.81 710 SER A CA 1
ATOM 5747 C C . SER A 1 710 ? 4.225 17.261 -43.564 1.00 53.81 710 SER A C 1
ATOM 5749 O O . SER A 1 710 ? 5.125 16.975 -42.775 1.00 53.81 710 SER A O 1
ATOM 5751 N N . GLU A 1 711 ? 3.711 16.371 -44.420 1.00 58.72 711 GLU A N 1
ATOM 5752 C CA . GLU A 1 711 ? 4.338 15.082 -44.729 1.00 58.72 711 GLU A CA 1
ATOM 5753 C C . GLU A 1 711 ? 5.600 15.326 -45.566 1.00 58.72 711 GLU A C 1
ATOM 5755 O O . GLU A 1 711 ? 5.551 15.600 -46.767 1.00 58.72 711 GLU A O 1
ATOM 5760 N N . ARG A 1 712 ? 6.763 15.257 -44.918 1.00 66.88 712 ARG A N 1
ATOM 5761 C CA . ARG A 1 712 ? 8.051 15.372 -45.599 1.00 66.88 712 ARG A CA 1
ATOM 5762 C C . ARG A 1 712 ? 8.371 14.067 -46.328 1.00 66.88 712 ARG A C 1
ATOM 5764 O O . ARG A 1 712 ? 8.359 12.992 -45.733 1.00 66.88 712 ARG A O 1
ATOM 5771 N N . THR A 1 713 ? 8.700 14.152 -47.615 1.00 69.69 713 THR A N 1
ATOM 5772 C CA . THR A 1 713 ? 9.151 12.985 -48.382 1.00 69.69 713 THR A CA 1
ATOM 5773 C C . THR A 1 713 ? 10.563 12.581 -47.957 1.00 69.69 713 THR A C 1
ATOM 5775 O O . THR A 1 713 ? 11.423 13.435 -47.757 1.00 69.69 713 THR A O 1
ATOM 5778 N N . VAL A 1 714 ? 10.840 11.275 -47.873 1.00 75.88 714 VAL A N 1
ATOM 5779 C CA . VAL A 1 714 ? 12.173 10.744 -47.508 1.00 75.88 714 VAL A CA 1
ATOM 5780 C C . VAL A 1 714 ? 13.278 11.293 -48.424 1.00 75.88 714 VAL A C 1
ATOM 5782 O O . VAL A 1 714 ? 14.398 11.544 -47.991 1.00 75.88 714 VAL A O 1
ATOM 5785 N N . GLU A 1 715 ? 12.964 11.553 -49.693 1.00 77.94 715 GLU A N 1
ATOM 5786 C CA . GLU A 1 715 ? 13.890 12.162 -50.656 1.00 77.94 715 GLU A CA 1
ATOM 5787 C C . GLU A 1 715 ? 14.324 13.582 -50.264 1.00 77.94 715 GLU A C 1
ATOM 5789 O O . GLU A 1 715 ? 15.439 13.998 -50.583 1.00 77.94 715 GLU A O 1
ATOM 5794 N N . ALA A 1 716 ? 13.466 14.333 -49.567 1.00 80.81 716 ALA A N 1
ATOM 5795 C CA . ALA A 1 716 ? 13.773 15.683 -49.107 1.00 80.81 716 ALA A CA 1
ATOM 5796 C C . ALA A 1 716 ? 14.834 15.702 -47.995 1.00 80.81 716 ALA A C 1
ATOM 5798 O O . ALA A 1 716 ? 15.462 16.739 -47.774 1.00 80.81 716 ALA A O 1
ATOM 5799 N N . ASP A 1 717 ? 15.072 14.584 -47.309 1.00 84.25 717 ASP A N 1
ATOM 5800 C CA . ASP A 1 717 ? 16.103 14.487 -46.271 1.00 84.25 717 ASP A CA 1
ATOM 5801 C C . ASP A 1 717 ? 17.513 14.468 -46.860 1.00 84.25 717 ASP A C 1
ATOM 5803 O O . ASP A 1 717 ? 18.441 15.002 -46.260 1.00 84.25 717 ASP A O 1
ATOM 5807 N N . PHE A 1 718 ? 17.672 13.902 -48.059 1.00 85.88 718 PHE A N 1
ATOM 5808 C CA . PHE A 1 718 ? 18.968 13.740 -48.723 1.00 85.88 718 PHE A CA 1
ATOM 5809 C C . PHE A 1 718 ? 19.364 14.934 -49.603 1.00 85.88 718 PHE A C 1
ATOM 5811 O O . PHE A 1 718 ? 20.442 14.939 -50.204 1.00 85.88 718 PHE A O 1
ATOM 5818 N N . ARG A 1 719 ? 18.514 15.966 -49.688 1.00 82.62 719 ARG A N 1
ATOM 5819 C CA . ARG A 1 719 ? 18.832 17.204 -50.406 1.00 82.62 719 ARG A CA 1
ATOM 5820 C C . ARG A 1 719 ? 19.762 18.068 -49.558 1.00 82.62 719 ARG A C 1
ATOM 5822 O O . ARG A 1 719 ? 19.342 18.632 -48.553 1.00 82.62 719 ARG A O 1
ATOM 5829 N N . ARG A 1 720 ? 21.002 18.250 -50.030 1.00 82.25 720 ARG A N 1
ATOM 5830 C CA . ARG A 1 720 ? 21.995 19.151 -49.408 1.00 82.25 720 ARG A CA 1
ATOM 5831 C C . ARG A 1 720 ? 21.484 20.577 -49.205 1.00 82.25 720 ARG A C 1
ATOM 5833 O O . ARG A 1 720 ? 21.837 21.224 -48.225 1.00 82.25 720 ARG A O 1
ATOM 5840 N N . LYS A 1 721 ? 20.670 21.062 -50.144 1.00 82.50 721 LYS A N 1
ATOM 5841 C CA . LYS A 1 721 ? 20.036 22.376 -50.097 1.00 82.50 721 LYS A CA 1
ATOM 5842 C C . LYS A 1 721 ? 18.528 22.220 -50.245 1.00 82.50 721 LYS A C 1
ATOM 5844 O O . LYS A 1 721 ? 18.047 21.640 -51.217 1.00 82.50 721 LYS A O 1
ATOM 5849 N N . THR A 1 722 ? 17.813 22.751 -49.269 1.00 77.62 722 THR A N 1
ATOM 5850 C CA . THR A 1 722 ? 16.356 22.901 -49.226 1.00 77.62 722 THR A CA 1
ATOM 5851 C C . THR A 1 722 ? 16.030 24.386 -49.087 1.00 77.62 722 THR A C 1
ATOM 5853 O O . THR A 1 722 ? 16.929 25.190 -48.835 1.00 77.62 722 THR A O 1
ATOM 5856 N N . ASP A 1 723 ? 14.762 24.760 -49.233 1.00 75.12 723 ASP A N 1
ATOM 5857 C CA . ASP A 1 723 ? 14.349 26.165 -49.121 1.00 75.12 723 ASP A CA 1
ATOM 5858 C C . ASP A 1 723 ? 14.607 26.745 -47.717 1.00 75.12 723 ASP A C 1
ATOM 5860 O O . ASP A 1 723 ? 14.825 27.945 -47.575 1.00 75.12 723 ASP A O 1
ATOM 5864 N N . SER A 1 724 ? 14.643 25.892 -46.684 1.00 76.75 724 SER A N 1
ATOM 5865 C CA . SER A 1 724 ? 14.843 26.282 -45.282 1.00 76.75 724 SER A CA 1
ATOM 5866 C C . SER A 1 724 ? 16.241 25.993 -44.725 1.00 76.75 724 SER A C 1
ATOM 5868 O O . SER A 1 724 ? 16.603 26.533 -43.681 1.00 76.75 724 SER A O 1
ATOM 5870 N N . PHE A 1 725 ? 17.038 25.144 -45.380 1.00 84.75 725 PHE A N 1
ATOM 5871 C CA . PHE A 1 725 ? 18.313 24.678 -44.834 1.00 84.75 725 PHE A CA 1
ATOM 5872 C C . PHE A 1 725 ? 19.332 24.341 -45.925 1.00 84.75 725 PHE A C 1
ATOM 5874 O O . PHE A 1 725 ? 19.012 23.659 -46.902 1.00 84.75 725 PHE A O 1
ATOM 5881 N N . ASN A 1 726 ? 20.581 24.757 -45.716 1.00 87.25 726 ASN A N 1
ATOM 5882 C CA . ASN A 1 726 ? 21.721 24.448 -46.574 1.00 87.25 726 ASN A CA 1
ATOM 5883 C C . ASN A 1 726 ? 22.844 23.812 -45.744 1.00 87.25 726 ASN A C 1
ATOM 5885 O O . ASN A 1 726 ? 23.410 24.466 -44.871 1.00 87.25 726 ASN A O 1
ATOM 5889 N N . GLU A 1 727 ? 23.184 22.553 -46.030 1.00 87.94 727 GLU A N 1
ATOM 5890 C CA . GLU A 1 727 ? 24.219 21.798 -45.305 1.00 87.94 727 GLU A CA 1
ATOM 5891 C C . GLU A 1 727 ? 25.582 22.501 -45.296 1.00 87.94 727 GLU A C 1
ATOM 5893 O O . GLU A 1 727 ? 26.310 22.416 -44.308 1.00 87.94 727 GLU A O 1
ATOM 5898 N N . ASP A 1 728 ? 25.926 23.224 -46.366 1.00 85.56 728 ASP A N 1
ATOM 5899 C CA . ASP A 1 728 ? 27.238 23.861 -46.504 1.00 85.56 728 ASP A CA 1
ATOM 5900 C C . ASP A 1 728 ? 27.431 25.063 -45.568 1.00 85.56 728 ASP A C 1
ATOM 5902 O O . ASP A 1 728 ? 28.576 25.438 -45.298 1.00 85.56 728 ASP A O 1
ATOM 5906 N N . ASP A 1 729 ? 26.350 25.623 -45.022 1.00 89.25 729 ASP A N 1
ATOM 5907 C CA . ASP A 1 729 ? 26.388 26.800 -44.147 1.00 89.25 729 ASP A CA 1
ATOM 5908 C C . ASP A 1 729 ? 26.579 26.435 -42.669 1.00 89.25 729 ASP A C 1
ATOM 5910 O O . ASP A 1 729 ? 26.894 27.302 -41.853 1.00 89.25 729 ASP A O 1
ATOM 5914 N N . TRP A 1 730 ? 26.435 25.156 -42.315 1.00 90.69 730 TRP A N 1
ATOM 5915 C CA . TRP A 1 730 ? 26.433 24.680 -40.933 1.00 90.69 730 TRP A CA 1
ATOM 5916 C C . TRP A 1 730 ? 27.629 23.777 -40.629 1.00 90.69 730 TRP A C 1
ATOM 5918 O O . TRP A 1 730 ? 28.154 23.069 -41.485 1.00 90.69 730 TRP A O 1
ATOM 5928 N N . THR A 1 731 ? 28.083 23.817 -39.382 1.00 91.00 731 THR A N 1
ATOM 5929 C CA . THR A 1 731 ? 29.091 22.910 -38.824 1.00 91.00 731 THR A CA 1
ATOM 5930 C C . THR A 1 731 ? 28.735 22.612 -37.367 1.00 91.00 731 THR A C 1
ATOM 5932 O O . THR A 1 731 ? 27.818 23.218 -36.811 1.00 91.00 731 THR A O 1
ATOM 5935 N N . TYR A 1 732 ? 29.446 21.687 -36.729 1.00 92.00 732 TYR A N 1
ATOM 5936 C CA . TYR A 1 732 ? 29.315 21.419 -35.298 1.00 92.00 732 TYR A CA 1
ATOM 5937 C C . TYR A 1 732 ? 30.682 21.392 -34.611 1.00 92.00 732 TYR A C 1
ATOM 5939 O O . TYR A 1 732 ? 31.716 21.221 -35.257 1.00 92.00 732 TYR A O 1
ATOM 5947 N N . ALA A 1 733 ? 30.688 21.570 -33.292 1.00 91.62 733 ALA A N 1
ATOM 5948 C CA . ALA A 1 733 ? 31.861 21.393 -32.441 1.00 91.62 733 ALA A CA 1
ATOM 5949 C C . ALA A 1 733 ? 31.443 20.781 -31.100 1.00 91.62 733 ALA A C 1
ATOM 5951 O O . ALA A 1 733 ? 30.323 20.996 -30.635 1.00 91.62 733 ALA A O 1
ATOM 5952 N N . ALA A 1 734 ? 32.350 20.031 -30.474 1.00 90.06 734 ALA A N 1
ATOM 5953 C CA . ALA A 1 734 ? 32.164 19.525 -29.120 1.00 90.06 734 ALA A CA 1
ATOM 5954 C C . ALA A 1 734 ? 32.706 20.546 -28.108 1.00 90.06 734 ALA A C 1
ATOM 5956 O O . ALA A 1 734 ? 33.917 20.742 -28.011 1.00 90.06 734 ALA A O 1
ATOM 5957 N N . SER A 1 735 ? 31.819 21.181 -27.344 1.00 89.12 735 SER A N 1
ATOM 5958 C CA . SER A 1 735 ? 32.175 22.021 -26.199 1.00 89.12 735 SER A CA 1
ATOM 5959 C C . SER A 1 735 ? 31.980 21.198 -24.928 1.00 89.12 735 SER A C 1
ATOM 5961 O O . SER A 1 735 ? 30.869 20.774 -24.637 1.00 89.12 735 SER A O 1
ATOM 5963 N N . ASP A 1 736 ? 33.067 20.884 -24.220 1.00 89.31 736 ASP A N 1
ATOM 5964 C CA . ASP A 1 736 ? 33.045 20.018 -23.028 1.00 89.31 736 ASP A CA 1
ATOM 5965 C C . ASP A 1 736 ? 32.338 18.656 -23.240 1.00 89.31 736 ASP A C 1
ATOM 5967 O O . ASP A 1 736 ? 31.588 18.176 -22.401 1.00 89.31 736 ASP A O 1
ATOM 5971 N N . ALA A 1 737 ? 32.556 18.036 -24.407 1.00 91.81 737 ALA A N 1
ATOM 5972 C CA . ALA A 1 737 ? 31.888 16.797 -24.847 1.00 91.81 737 ALA A CA 1
ATOM 5973 C C . ALA A 1 737 ? 30.355 16.898 -25.034 1.00 91.81 737 ALA A C 1
ATOM 5975 O O . ALA A 1 737 ? 29.686 15.876 -25.206 1.00 91.81 737 ALA A O 1
ATOM 5976 N N . VAL A 1 738 ? 29.805 18.115 -25.073 1.00 94.06 738 VAL A N 1
ATOM 5977 C CA . VAL A 1 738 ? 28.465 18.407 -25.593 1.00 94.06 738 VAL A CA 1
ATOM 5978 C C . VAL A 1 738 ? 28.591 18.963 -27.007 1.00 94.06 738 VAL A C 1
ATOM 5980 O O . VAL A 1 738 ? 29.244 19.980 -27.244 1.00 94.06 738 VAL A O 1
ATOM 5983 N N . PHE A 1 739 ? 27.994 18.275 -27.973 1.00 93.69 739 PHE A N 1
ATOM 5984 C CA . PHE A 1 739 ? 28.051 18.657 -29.381 1.00 93.69 739 PHE A CA 1
ATOM 5985 C C . PHE A 1 739 ? 26.989 19.715 -29.698 1.00 93.69 739 PHE A C 1
ATOM 5987 O O . PHE A 1 739 ? 25.822 19.570 -29.331 1.00 93.69 739 PHE A O 1
ATOM 5994 N N . ILE A 1 740 ? 27.403 20.792 -30.368 1.00 91.62 740 ILE A N 1
ATOM 5995 C CA . ILE A 1 740 ? 26.564 21.953 -30.689 1.00 91.62 740 ILE A CA 1
ATOM 5996 C C . ILE A 1 740 ? 26.777 22.328 -32.158 1.00 91.62 740 ILE A C 1
ATOM 5998 O O . ILE A 1 740 ? 27.919 22.485 -32.597 1.00 91.62 740 ILE A O 1
ATOM 6002 N N . SER A 1 741 ? 25.688 22.518 -32.905 1.00 89.94 741 SER A N 1
ATOM 6003 C CA . SER A 1 741 ? 25.724 23.081 -34.259 1.00 89.94 741 SER A CA 1
ATOM 6004 C C . SER A 1 741 ? 25.722 24.603 -34.263 1.00 89.94 741 SER A C 1
ATOM 6006 O O . SER A 1 741 ? 25.019 25.231 -33.472 1.00 89.94 741 SER A O 1
ATOM 6008 N N . PHE A 1 742 ? 26.432 25.194 -35.217 1.00 89.31 742 PHE A N 1
ATOM 6009 C CA . PHE A 1 742 ? 26.436 26.631 -35.469 1.00 89.31 742 PHE A CA 1
ATOM 6010 C C . PHE A 1 742 ? 26.686 26.919 -36.960 1.00 89.31 742 PHE A C 1
ATOM 6012 O O . PHE A 1 742 ? 27.337 26.123 -37.648 1.00 89.31 742 PHE A O 1
ATOM 6019 N N . PRO A 1 743 ? 26.192 28.053 -37.481 1.00 89.00 743 PRO A N 1
ATOM 6020 C CA . PRO A 1 743 ? 26.559 28.519 -38.810 1.00 89.00 743 PRO A CA 1
ATOM 6021 C C . PRO A 1 743 ? 28.069 28.782 -38.905 1.00 89.00 743 PRO A C 1
ATOM 6023 O O . PRO A 1 743 ? 28.656 29.357 -37.989 1.00 89.00 743 PRO A O 1
ATOM 6026 N N . LYS A 1 744 ? 28.714 28.419 -40.018 1.00 88.19 744 LYS A N 1
ATOM 6027 C CA . LYS A 1 744 ? 30.176 28.549 -40.206 1.00 88.19 744 LYS A CA 1
ATOM 6028 C C . LYS A 1 744 ? 30.697 29.989 -40.089 1.00 88.19 744 LYS A C 1
ATOM 6030 O O . LYS A 1 744 ? 31.885 30.189 -39.856 1.00 88.19 744 LYS A O 1
ATOM 6035 N N . ASN A 1 745 ? 29.829 30.986 -40.255 1.00 87.69 745 ASN A N 1
ATOM 6036 C CA . ASN A 1 745 ? 30.141 32.411 -40.115 1.00 87.69 745 ASN A CA 1
ATOM 6037 C C . ASN A 1 745 ? 30.022 32.943 -38.670 1.00 87.69 745 ASN A C 1
ATOM 6039 O O . ASN A 1 745 ? 30.274 34.126 -38.448 1.00 87.69 745 ASN A O 1
ATOM 6043 N N . VAL A 1 746 ? 29.650 32.106 -37.695 1.00 85.00 746 VAL A N 1
ATOM 6044 C CA . VAL A 1 746 ? 29.478 32.479 -36.282 1.00 85.00 746 VAL A CA 1
ATOM 6045 C C . VAL A 1 746 ? 30.516 31.760 -35.415 1.00 85.00 746 VAL A C 1
ATOM 6047 O O . VAL A 1 746 ? 30.842 30.596 -35.638 1.00 85.00 746 VAL A O 1
ATOM 6050 N N . VAL A 1 747 ? 31.044 32.446 -34.396 1.00 80.69 747 VAL A N 1
ATOM 6051 C CA . VAL A 1 747 ? 31.910 31.817 -33.386 1.00 80.69 747 VAL A CA 1
ATOM 6052 C C . VAL A 1 747 ? 31.063 30.893 -32.514 1.00 80.69 747 VAL A C 1
ATOM 6054 O O . VAL A 1 747 ? 30.073 31.334 -31.931 1.00 80.69 747 VAL A O 1
ATOM 6057 N N . HIS A 1 748 ? 31.454 29.621 -32.409 1.00 80.69 748 HIS A N 1
ATOM 6058 C CA . HIS A 1 748 ? 30.760 28.663 -31.552 1.00 80.69 748 HIS A CA 1
ATOM 6059 C C . HIS A 1 748 ? 30.732 29.148 -30.094 1.00 80.69 748 HIS A C 1
ATOM 6061 O O . HIS A 1 748 ? 31.750 29.563 -29.539 1.00 80.69 748 HIS A O 1
ATOM 6067 N N . ALA A 1 749 ? 29.558 29.100 -29.475 1.00 83.88 749 ALA A N 1
ATOM 6068 C CA . ALA A 1 749 ? 29.347 29.478 -28.085 1.00 83.88 749 ALA A CA 1
ATOM 6069 C C . ALA A 1 749 ? 28.358 28.508 -27.438 1.00 83.88 749 ALA A C 1
ATOM 6071 O O . ALA A 1 749 ? 27.541 27.892 -28.126 1.00 83.88 749 ALA A O 1
ATOM 6072 N N . TRP A 1 750 ? 28.421 28.387 -26.111 1.00 87.62 750 TRP A N 1
ATOM 6073 C CA . TRP A 1 750 ? 27.458 27.583 -25.369 1.00 87.62 750 TRP A CA 1
ATOM 6074 C C . TRP A 1 750 ? 26.036 28.154 -25.548 1.00 87.62 750 TRP A C 1
ATOM 6076 O O . TRP A 1 750 ? 25.848 29.364 -25.358 1.00 87.62 750 TRP A O 1
ATOM 6086 N N . PRO A 1 751 ? 25.028 27.337 -25.909 1.00 85.75 751 PRO A N 1
ATOM 6087 C CA . PRO A 1 751 ? 23.665 27.817 -26.094 1.00 85.75 751 PRO A CA 1
ATOM 6088 C C . PRO A 1 751 ? 23.110 28.402 -24.791 1.00 85.75 751 PRO A C 1
ATOM 6090 O O . PRO A 1 751 ? 23.094 27.736 -23.760 1.00 85.75 751 PRO A O 1
ATOM 6093 N N . ARG A 1 752 ? 22.624 29.651 -24.824 1.00 84.50 752 ARG A N 1
ATOM 6094 C CA . ARG A 1 752 ? 22.155 30.368 -23.616 1.00 84.50 752 ARG A CA 1
ATOM 6095 C C . ARG A 1 752 ? 21.012 29.657 -22.888 1.00 84.50 752 ARG A C 1
ATOM 6097 O O . ARG A 1 752 ? 20.839 29.842 -21.690 1.00 84.50 752 ARG A O 1
ATOM 6104 N N . HIS A 1 753 ? 20.217 28.888 -23.623 1.00 85.69 753 HIS A N 1
ATOM 6105 C CA . HIS A 1 753 ? 19.047 28.166 -23.133 1.00 85.69 753 HIS A CA 1
ATOM 6106 C C . HIS A 1 753 ? 19.369 26.783 -22.559 1.00 85.69 753 HIS A C 1
ATOM 6108 O O . HIS A 1 753 ? 18.503 26.210 -21.900 1.00 85.69 753 HIS A O 1
ATOM 6114 N N . VAL A 1 754 ? 20.575 26.248 -22.778 1.00 90.75 754 VAL A N 1
ATOM 6115 C CA . VAL A 1 754 ? 21.003 24.944 -22.249 1.00 90.75 754 VAL A CA 1
ATOM 6116 C C . VAL A 1 754 ? 21.785 25.172 -20.946 1.00 90.75 754 VAL A C 1
ATOM 6118 O O . VAL A 1 754 ? 22.815 25.844 -20.975 1.00 90.75 754 VAL A O 1
ATOM 6121 N N . PRO A 1 755 ? 21.339 24.650 -19.789 1.00 93.69 755 PRO A N 1
ATOM 6122 C CA . PRO A 1 755 ? 22.084 24.773 -18.532 1.00 93.69 755 PRO A CA 1
ATOM 6123 C C . PRO A 1 755 ? 23.476 24.125 -18.612 1.00 93.69 755 PRO A C 1
ATOM 6125 O O . PRO A 1 755 ? 23.611 23.066 -19.219 1.00 93.69 755 PRO A O 1
ATOM 6128 N N . THR A 1 756 ? 24.491 24.742 -17.994 1.00 94.44 756 THR A N 1
ATOM 6129 C CA . THR A 1 756 ? 25.844 24.161 -17.864 1.00 94.44 756 THR A CA 1
ATOM 6130 C C . THR A 1 756 ? 25.905 23.117 -16.742 1.00 94.44 756 THR A C 1
ATOM 6132 O O . THR A 1 756 ? 24.973 23.005 -15.940 1.00 94.44 756 THR A O 1
ATOM 6135 N N . LEU A 1 757 ? 27.017 22.379 -16.634 1.00 94.31 757 LEU A N 1
ATOM 6136 C CA . LEU A 1 757 ? 27.207 21.360 -15.596 1.00 94.31 757 LEU A CA 1
ATOM 6137 C C . LEU A 1 757 ? 27.193 21.985 -14.192 1.00 94.31 757 LEU A C 1
ATOM 6139 O O . LEU A 1 757 ? 26.640 21.412 -13.256 1.00 94.31 757 LEU A O 1
ATOM 6143 N N . GLU A 1 758 ? 27.761 23.182 -14.039 1.00 94.56 758 GLU A N 1
ATOM 6144 C CA . GLU A 1 758 ? 27.754 23.934 -12.782 1.00 94.56 758 GLU A CA 1
ATOM 6145 C C . GLU A 1 758 ? 26.338 24.366 -12.401 1.00 94.56 758 GLU A C 1
ATOM 6147 O O . GLU A 1 758 ? 25.956 24.263 -11.233 1.00 94.56 758 GLU A O 1
ATOM 6152 N N . ALA A 1 759 ? 25.547 24.811 -13.384 1.00 95.06 759 ALA A N 1
ATOM 6153 C CA . ALA A 1 759 ? 24.145 25.142 -13.170 1.00 95.06 759 ALA A CA 1
ATOM 6154 C C . ALA A 1 759 ? 23.344 23.897 -12.766 1.00 95.06 759 ALA A C 1
ATOM 6156 O O . ALA A 1 759 ? 22.568 23.971 -11.819 1.00 95.06 759 ALA A O 1
ATOM 6157 N N . PHE A 1 760 ? 23.588 22.753 -13.411 1.00 96.12 760 PHE A N 1
ATOM 6158 C CA . PHE A 1 760 ? 22.972 21.476 -13.050 1.00 96.12 760 PHE A CA 1
ATOM 6159 C C . PHE A 1 760 ? 23.320 21.028 -11.638 1.00 96.12 760 PHE A C 1
ATOM 6161 O O . PHE A 1 760 ? 22.420 20.701 -10.873 1.00 96.12 760 PHE A O 1
ATOM 6168 N N . ASN A 1 761 ? 24.590 21.104 -11.244 1.00 95.75 761 ASN A N 1
ATOM 6169 C CA . ASN A 1 761 ? 25.003 20.801 -9.877 1.00 95.75 761 ASN A CA 1
ATOM 6170 C C . ASN A 1 761 ? 24.299 21.706 -8.846 1.00 95.75 761 ASN A C 1
ATOM 6172 O O . ASN A 1 761 ? 23.842 21.241 -7.802 1.00 95.75 761 ASN A O 1
ATOM 6176 N N . SER A 1 762 ? 24.190 23.006 -9.146 1.00 96.94 762 SER A N 1
ATOM 6177 C CA . SER A 1 762 ? 23.520 23.975 -8.273 1.00 96.94 762 SER A CA 1
ATOM 6178 C C . SER A 1 762 ? 22.015 23.714 -8.165 1.00 96.94 762 SER A C 1
ATOM 6180 O O . SER A 1 762 ? 21.485 23.671 -7.055 1.00 96.94 762 SER A O 1
ATOM 6182 N N . ASP A 1 763 ? 21.345 23.478 -9.295 1.00 97.38 763 ASP A N 1
ATOM 6183 C CA . ASP A 1 763 ? 19.910 23.195 -9.359 1.00 97.38 763 ASP A CA 1
ATOM 6184 C C . ASP A 1 763 ? 19.573 21.849 -8.686 1.00 97.38 763 ASP A C 1
ATOM 6186 O O . ASP A 1 763 ? 18.564 21.740 -7.990 1.00 97.38 763 ASP A O 1
ATOM 6190 N N . LEU A 1 764 ? 20.431 20.830 -8.837 1.00 95.88 764 LEU A N 1
ATOM 6191 C CA . LEU A 1 764 ? 20.290 19.527 -8.180 1.00 95.88 764 LEU A CA 1
ATOM 6192 C C . LEU A 1 764 ? 20.371 19.666 -6.652 1.00 95.88 764 LEU A C 1
ATOM 6194 O O . LEU A 1 764 ? 19.533 19.123 -5.928 1.00 95.88 764 LEU A O 1
ATOM 6198 N N . ALA A 1 765 ? 21.341 20.443 -6.159 1.00 96.00 765 ALA A N 1
ATOM 6199 C CA . ALA A 1 765 ? 21.475 20.747 -4.737 1.00 96.00 765 ALA A CA 1
ATOM 6200 C C . ALA A 1 765 ? 20.278 21.554 -4.201 1.00 96.00 765 ALA A C 1
ATOM 6202 O O . ALA A 1 765 ? 19.801 21.279 -3.097 1.00 96.00 765 ALA A O 1
ATOM 6203 N N . GLU A 1 766 ? 19.757 22.511 -4.980 1.00 97.69 766 GLU A N 1
ATOM 6204 C CA . GLU A 1 766 ? 18.555 23.277 -4.630 1.00 97.69 766 GLU A CA 1
ATOM 6205 C C . GLU A 1 766 ? 17.319 22.368 -4.538 1.00 97.69 766 GLU A C 1
ATOM 6207 O O . GLU A 1 766 ? 16.597 22.412 -3.538 1.00 97.69 766 GLU A O 1
ATOM 6212 N N . LEU A 1 767 ? 17.098 21.501 -5.533 1.00 97.69 767 LEU A N 1
ATOM 6213 C CA . LEU A 1 767 ? 15.974 20.563 -5.563 1.00 97.69 767 LEU A CA 1
ATOM 6214 C C . LEU A 1 767 ? 16.022 19.579 -4.385 1.00 97.69 767 LEU A C 1
ATOM 6216 O O . LEU A 1 767 ? 15.004 19.352 -3.724 1.00 97.69 767 LEU A O 1
ATOM 6220 N N . HIS A 1 768 ? 17.205 19.039 -4.080 1.00 96.25 768 HIS A N 1
ATOM 6221 C CA . HIS A 1 768 ? 17.417 18.203 -2.898 1.00 96.25 768 HIS A CA 1
ATOM 6222 C C . HIS A 1 768 ? 17.132 18.980 -1.606 1.00 96.25 768 HIS A C 1
ATOM 6224 O O . HIS A 1 768 ? 16.424 18.495 -0.719 1.00 96.25 768 HIS A O 1
ATOM 6230 N N . GLY A 1 769 ? 17.618 20.222 -1.517 1.00 97.38 769 GLY A N 1
ATOM 6231 C CA . GLY A 1 769 ? 17.316 21.138 -0.422 1.00 97.38 769 GLY A CA 1
ATOM 6232 C C . GLY A 1 769 ? 15.812 21.309 -0.213 1.00 97.38 769 GLY A C 1
ATOM 6233 O O . GLY A 1 769 ? 15.342 21.114 0.905 1.00 97.38 769 GLY A O 1
ATOM 6234 N N . ILE A 1 770 ? 15.051 21.573 -1.280 1.00 97.38 770 ILE A N 1
ATOM 6235 C CA . ILE A 1 770 ? 13.586 21.708 -1.264 1.00 97.38 770 ILE A CA 1
ATOM 6236 C C . ILE A 1 770 ? 12.902 20.436 -0.750 1.00 97.38 770 ILE A C 1
ATOM 6238 O O . ILE A 1 770 ? 12.113 20.509 0.194 1.00 97.38 770 ILE A O 1
ATOM 6242 N N . CYS A 1 771 ? 13.213 19.274 -1.328 1.00 96.50 771 CYS A N 1
ATOM 6243 C CA . CYS A 1 771 ? 12.541 18.014 -0.991 1.00 96.50 771 CYS A CA 1
ATOM 6244 C C . CYS A 1 771 ? 12.925 17.490 0.401 1.00 96.50 771 CYS A C 1
ATOM 6246 O O . CYS A 1 771 ? 12.175 16.736 1.020 1.00 96.50 771 CYS A O 1
ATOM 6248 N N . SER A 1 772 ? 14.072 17.908 0.943 1.00 95.81 772 SER A N 1
ATOM 6249 C CA . SER A 1 772 ? 14.502 17.524 2.290 1.00 95.81 772 SER A CA 1
ATOM 6250 C C . SER A 1 772 ? 13.697 18.192 3.416 1.00 95.81 772 SER A C 1
ATOM 6252 O O . SER A 1 772 ? 13.660 17.649 4.526 1.00 95.81 772 SER A O 1
ATOM 6254 N N . ARG A 1 773 ? 13.029 19.323 3.135 1.00 95.81 773 ARG A N 1
ATOM 6255 C CA . ARG A 1 773 ? 12.330 20.150 4.132 1.00 95.81 773 ARG A CA 1
ATOM 6256 C C . ARG A 1 773 ? 11.128 19.421 4.748 1.00 95.81 773 ARG A C 1
ATOM 6258 O O . ARG A 1 773 ? 10.312 18.884 3.994 1.00 95.81 773 ARG A O 1
ATOM 6265 N N . PRO A 1 774 ? 10.965 19.424 6.088 1.00 93.69 774 PRO A N 1
ATOM 6266 C CA . PRO A 1 774 ? 9.832 18.771 6.748 1.00 93.69 774 PRO A CA 1
ATOM 6267 C C . PRO A 1 774 ? 8.479 19.277 6.245 1.00 93.69 774 PRO A C 1
ATOM 6269 O O . PRO A 1 774 ? 7.590 18.478 5.975 1.00 93.69 774 PRO A O 1
ATOM 6272 N N . GLU A 1 775 ? 8.356 20.589 6.018 1.00 91.75 775 GLU A N 1
ATOM 6273 C CA . GLU A 1 775 ? 7.099 21.205 5.589 1.00 91.75 775 GLU A CA 1
ATOM 6274 C C . GLU A 1 775 ? 6.665 20.702 4.205 1.00 91.75 775 GLU A C 1
ATOM 6276 O O . GLU A 1 775 ? 5.483 20.458 3.975 1.00 91.75 775 GLU A O 1
ATOM 6281 N N . VAL A 1 776 ? 7.623 20.503 3.291 1.00 94.62 776 VAL A N 1
ATOM 6282 C CA . VAL A 1 776 ? 7.367 19.988 1.936 1.00 94.62 776 VAL A CA 1
ATOM 6283 C C . VAL A 1 776 ? 7.037 18.497 1.973 1.00 94.62 776 VAL A C 1
ATOM 6285 O O . VAL A 1 776 ? 6.145 18.061 1.248 1.00 94.62 776 VAL A O 1
ATOM 6288 N N . LYS A 1 777 ? 7.710 17.715 2.829 1.00 94.31 777 LYS A N 1
ATOM 6289 C CA . LYS A 1 777 ? 7.437 16.279 3.008 1.00 94.31 777 LYS A CA 1
ATOM 6290 C C . LYS A 1 777 ? 6.034 16.021 3.533 1.00 94.31 777 LYS A C 1
ATOM 6292 O O . LYS A 1 777 ? 5.314 15.223 2.933 1.00 94.31 777 LYS A O 1
ATOM 6297 N N . ASP A 1 778 ? 5.653 16.710 4.603 1.00 89.56 778 ASP A N 1
ATOM 6298 C CA . ASP A 1 778 ? 4.337 16.555 5.222 1.00 89.56 778 ASP A CA 1
ATOM 6299 C C . ASP A 1 778 ? 3.236 17.008 4.256 1.00 89.56 778 ASP A C 1
ATOM 6301 O O . ASP A 1 778 ? 2.278 16.271 4.019 1.00 89.56 778 ASP A O 1
ATOM 6305 N N . PHE A 1 779 ? 3.423 18.164 3.606 1.00 91.12 779 PHE A N 1
ATOM 6306 C CA . PHE A 1 779 ? 2.493 18.669 2.599 1.00 91.12 779 PHE A CA 1
ATOM 6307 C C . PHE A 1 779 ? 2.326 17.695 1.425 1.00 91.12 779 PHE A C 1
ATOM 6309 O O . PHE A 1 779 ? 1.204 17.304 1.108 1.00 91.12 779 PHE A O 1
ATOM 6316 N N . ALA A 1 780 ? 3.422 17.257 0.795 1.00 94.50 780 ALA A N 1
ATOM 6317 C CA . ALA A 1 780 ? 3.367 16.336 -0.339 1.00 94.50 780 ALA A CA 1
ATOM 6318 C C . ALA A 1 780 ? 2.708 15.003 0.042 1.00 94.50 780 ALA A C 1
ATOM 6320 O O . ALA A 1 780 ? 1.883 14.492 -0.714 1.00 94.50 780 ALA A O 1
ATOM 6321 N N . HIS A 1 781 ? 3.014 14.463 1.227 1.00 92.31 781 HIS A N 1
ATOM 6322 C CA . HIS A 1 781 ? 2.390 13.240 1.726 1.00 92.31 781 HIS A CA 1
ATOM 6323 C C . HIS A 1 781 ? 0.869 13.393 1.875 1.00 92.31 781 HIS A C 1
ATOM 6325 O O . HIS A 1 781 ? 0.125 12.591 1.310 1.00 92.31 781 HIS A O 1
ATOM 6331 N N . GLN A 1 782 ? 0.403 14.463 2.531 1.00 87.69 782 GLN A N 1
ATOM 6332 C CA . GLN A 1 782 ? -1.027 14.757 2.677 1.00 87.69 782 GLN A CA 1
ATOM 6333 C C . GLN A 1 782 ? -1.726 14.932 1.316 1.00 87.69 782 GLN A C 1
ATOM 6335 O O . GLN A 1 782 ? -2.828 14.416 1.114 1.00 87.69 782 GLN A O 1
ATOM 6340 N N . ARG A 1 783 ? -1.097 15.624 0.351 1.00 91.44 783 ARG A N 1
ATOM 6341 C CA . ARG A 1 783 ? -1.658 15.785 -1.006 1.00 91.44 783 ARG A CA 1
ATOM 6342 C C . ARG A 1 783 ? -1.777 14.452 -1.739 1.00 91.44 783 ARG A C 1
ATOM 6344 O O . ARG A 1 783 ? -2.815 14.179 -2.336 1.00 91.44 783 ARG A O 1
ATOM 6351 N N . LEU A 1 784 ? -0.754 13.604 -1.661 1.00 95.25 784 LEU A N 1
ATOM 6352 C CA . LEU A 1 784 ? -0.749 12.275 -2.274 1.00 95.25 784 LEU A CA 1
ATOM 6353 C C . LEU A 1 784 ? -1.811 11.344 -1.664 1.00 95.25 784 LEU A C 1
ATOM 6355 O O . LEU A 1 784 ? -2.472 10.613 -2.403 1.00 95.25 784 LEU A O 1
ATOM 63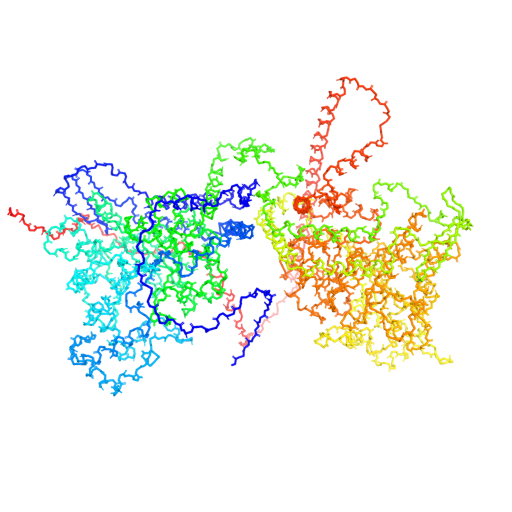59 N N . GLU A 1 785 ? -2.020 11.380 -0.344 1.00 91.19 785 GLU A N 1
ATOM 6360 C CA . GLU A 1 785 ? -3.123 10.654 0.305 1.00 91.19 785 GLU A CA 1
ATOM 6361 C C . GLU A 1 785 ? -4.492 11.191 -0.136 1.00 91.19 785 GLU A C 1
ATOM 6363 O O . GLU A 1 785 ? -5.394 10.409 -0.447 1.00 91.19 785 GLU A O 1
ATOM 6368 N N . ASN A 1 786 ? -4.642 12.516 -0.245 1.00 88.75 786 ASN A N 1
ATOM 6369 C CA . ASN A 1 786 ? -5.876 13.134 -0.723 1.00 88.75 786 ASN A CA 1
ATOM 6370 C C . ASN A 1 786 ? -6.199 12.724 -2.171 1.00 88.75 786 ASN A C 1
ATOM 6372 O O . ASN A 1 786 ? -7.335 12.355 -2.458 1.00 88.75 786 ASN A O 1
ATOM 6376 N N . LEU A 1 787 ? -5.206 12.703 -3.069 1.00 93.62 787 LEU A N 1
ATOM 6377 C CA . LEU A 1 787 ? -5.367 12.217 -4.446 1.00 93.62 787 LEU A CA 1
ATOM 6378 C C . LEU A 1 787 ? -5.866 10.766 -4.488 1.00 93.62 787 LEU A C 1
ATOM 6380 O O . LEU A 1 787 ? -6.785 10.441 -5.244 1.00 93.62 787 LEU A O 1
ATOM 6384 N N . GLU A 1 788 ? -5.304 9.895 -3.647 1.00 93.56 788 GLU A N 1
ATOM 6385 C CA . GLU A 1 788 ? -5.730 8.499 -3.551 1.00 93.56 788 GLU A CA 1
ATOM 6386 C C . GLU A 1 788 ? -7.167 8.362 -3.025 1.00 93.56 788 GLU A C 1
ATOM 6388 O O . GLU A 1 788 ? -7.967 7.630 -3.616 1.00 93.56 788 GLU A O 1
ATOM 6393 N N . HIS A 1 789 ? -7.521 9.061 -1.943 1.00 88.75 789 HIS A N 1
ATOM 6394 C CA . HIS A 1 789 ? -8.876 9.018 -1.392 1.00 88.75 789 HIS A CA 1
ATOM 6395 C C . HIS A 1 789 ? -9.910 9.638 -2.335 1.00 88.75 789 HIS A C 1
ATOM 6397 O O . HIS A 1 789 ? -10.990 9.068 -2.496 1.00 88.75 789 HIS A O 1
ATOM 6403 N N . LYS A 1 790 ? -9.566 10.728 -3.032 1.00 90.75 790 LYS A N 1
ATOM 6404 C CA . LYS A 1 790 ? -10.421 11.340 -4.055 1.00 90.75 790 LYS A CA 1
ATOM 6405 C C . LYS A 1 790 ? -10.706 10.359 -5.195 1.00 90.75 790 LYS A C 1
ATOM 6407 O O . LYS A 1 790 ? -11.855 10.232 -5.607 1.00 90.75 790 LYS A O 1
ATOM 6412 N N . PHE A 1 791 ? -9.704 9.602 -5.657 1.00 93.75 791 PHE A N 1
ATOM 6413 C CA . PHE A 1 791 ? -9.913 8.555 -6.664 1.00 93.75 791 PHE A CA 1
ATOM 6414 C C . PHE A 1 791 ? -10.744 7.378 -6.133 1.00 93.75 791 PHE A C 1
ATOM 6416 O O . PHE A 1 791 ? -11.610 6.870 -6.839 1.00 93.75 791 PHE A O 1
ATOM 6423 N N . ARG A 1 792 ? -10.543 6.950 -4.879 1.00 90.62 792 ARG A N 1
ATOM 6424 C CA . ARG A 1 792 ? -11.374 5.898 -4.263 1.00 90.62 792 ARG A CA 1
ATOM 6425 C C . ARG A 1 792 ? -12.832 6.322 -4.121 1.00 90.62 792 ARG A C 1
ATOM 6427 O O . ARG A 1 792 ? -13.711 5.512 -4.405 1.00 90.62 792 ARG A O 1
ATOM 6434 N N . LEU A 1 793 ? -13.089 7.568 -3.724 1.00 88.81 793 LEU A N 1
ATOM 6435 C CA . LEU A 1 793 ? -14.439 8.123 -3.660 1.00 88.81 793 LEU A CA 1
ATOM 6436 C C . LEU A 1 793 ? -15.044 8.262 -5.063 1.00 88.81 793 LEU A C 1
ATOM 6438 O O . LEU A 1 793 ? -16.194 7.881 -5.261 1.00 88.81 793 LEU A O 1
ATOM 6442 N N . HIS A 1 794 ? -14.257 8.690 -6.055 1.00 90.56 794 HIS A N 1
ATOM 6443 C CA . HIS A 1 794 ? -14.667 8.682 -7.461 1.00 90.56 794 HIS A CA 1
ATOM 6444 C C . HIS A 1 794 ? -15.069 7.287 -7.933 1.00 90.56 794 HIS A C 1
ATOM 6446 O O . HIS A 1 794 ? -16.153 7.133 -8.477 1.00 90.56 794 HIS A O 1
ATOM 6452 N N . LEU A 1 795 ? -14.274 6.247 -7.670 1.00 89.62 795 LEU A N 1
ATOM 6453 C CA . LEU A 1 795 ? -14.670 4.870 -7.983 1.00 89.62 795 LEU A CA 1
ATOM 6454 C C . LEU A 1 795 ? -15.925 4.455 -7.200 1.00 89.62 795 LEU A C 1
ATOM 6456 O O . LEU A 1 795 ? -16.827 3.836 -7.761 1.00 89.62 795 LEU A O 1
ATOM 6460 N N . ALA A 1 796 ? -16.029 4.825 -5.922 1.00 84.31 796 ALA A N 1
ATOM 6461 C CA . ALA A 1 796 ? -17.209 4.535 -5.117 1.00 84.31 796 ALA A CA 1
ATOM 6462 C C . ALA A 1 796 ? -18.476 5.232 -5.634 1.00 84.31 796 ALA A C 1
ATOM 6464 O O . ALA A 1 796 ? -19.553 4.730 -5.373 1.00 84.31 796 ALA A O 1
ATOM 6465 N N . LEU A 1 797 ? -18.385 6.335 -6.376 1.00 83.81 797 LEU A N 1
ATOM 6466 C CA . LEU A 1 797 ? -19.545 7.020 -6.959 1.00 83.81 797 LEU A CA 1
ATOM 6467 C C . LEU A 1 797 ? -19.795 6.617 -8.415 1.00 83.81 797 LEU A C 1
ATOM 6469 O O . LEU A 1 797 ? -20.932 6.429 -8.843 1.00 83.81 797 LEU A O 1
ATOM 6473 N N . ASN A 1 798 ? -18.717 6.466 -9.179 1.00 84.88 798 ASN A N 1
ATOM 6474 C CA . ASN A 1 798 ? -18.750 6.443 -10.631 1.00 84.88 798 ASN A CA 1
ATOM 6475 C C . ASN A 1 798 ? -18.351 5.110 -11.234 1.00 84.88 798 ASN A C 1
ATOM 6477 O O . ASN A 1 798 ? -18.517 4.975 -12.430 1.00 84.88 798 ASN A O 1
ATOM 6481 N N . HIS A 1 799 ? -17.895 4.097 -10.493 1.00 82.94 799 HIS A N 1
ATOM 6482 C CA . HIS A 1 799 ? -17.467 2.836 -11.118 1.00 82.94 799 HIS A CA 1
ATOM 6483 C C . HIS A 1 799 ? -18.558 2.195 -12.002 1.00 82.94 799 HIS A C 1
ATOM 6485 O O . HIS A 1 799 ? -18.272 1.677 -13.082 1.00 82.94 799 HIS A O 1
ATOM 6491 N N . ALA A 1 800 ? -19.827 2.277 -11.585 1.00 77.50 800 ALA A N 1
ATOM 6492 C CA . ALA A 1 800 ? -20.956 1.809 -12.391 1.00 77.50 800 ALA A CA 1
ATOM 6493 C C . ALA A 1 800 ? -21.251 2.717 -13.599 1.00 77.50 800 ALA A C 1
ATOM 6495 O O . ALA A 1 800 ? -21.554 2.198 -14.672 1.00 77.50 800 ALA A O 1
ATOM 6496 N N . ASN A 1 801 ? -21.140 4.040 -13.426 1.00 78.94 801 ASN A N 1
ATOM 6497 C CA . ASN A 1 801 ? -21.350 5.036 -14.484 1.00 78.94 801 ASN A CA 1
ATOM 6498 C C . ASN A 1 801 ? -20.237 4.965 -15.529 1.00 78.94 801 ASN A C 1
ATOM 6500 O O . ASN A 1 801 ? -20.506 4.958 -16.722 1.00 78.94 801 ASN A O 1
ATOM 6504 N N . GLU A 1 802 ? -18.991 4.828 -15.070 1.00 83.44 802 GLU A N 1
ATOM 6505 C CA . GLU A 1 802 ? -17.838 4.536 -15.894 1.00 83.44 802 GLU A CA 1
ATOM 6506 C C . GLU A 1 802 ? -18.138 3.303 -16.703 1.00 83.44 802 GLU A C 1
ATOM 6508 O O . GLU A 1 802 ? -18.117 3.436 -17.903 1.00 83.44 802 GLU A O 1
ATOM 6513 N N . ALA A 1 803 ? -18.503 2.160 -16.119 1.00 76.06 803 ALA A N 1
ATOM 6514 C CA . ALA A 1 803 ? -18.768 0.943 -16.886 1.00 76.06 803 ALA A CA 1
ATOM 6515 C C . ALA A 1 803 ? -19.920 1.045 -17.914 1.00 76.06 803 ALA A C 1
ATOM 6517 O O . ALA A 1 803 ? -20.048 0.140 -18.738 1.00 76.06 803 ALA A O 1
ATOM 6518 N N . GLY A 1 804 ? -20.747 2.093 -17.866 1.00 66.94 804 GLY A N 1
ATOM 6519 C CA . GLY A 1 804 ? -21.823 2.365 -18.816 1.00 66.94 804 GLY A CA 1
ATOM 6520 C C . GLY A 1 804 ? -23.025 1.418 -18.728 1.00 66.94 804 GLY A C 1
ATOM 6521 O O . GLY A 1 804 ? -23.000 0.375 -18.053 1.00 66.94 804 GLY A O 1
ATOM 6522 N N . THR A 1 805 ? -24.098 1.788 -19.428 1.00 61.72 805 THR A N 1
ATOM 6523 C CA . THR A 1 805 ? -25.282 0.939 -19.636 1.00 61.72 805 THR A CA 1
ATOM 6524 C C . THR A 1 805 ? -24.938 -0.284 -20.490 1.00 61.72 805 THR A C 1
ATOM 6526 O O . THR A 1 805 ? -23.909 -0.333 -21.159 1.00 61.72 805 THR A O 1
ATOM 6529 N N . THR A 1 806 ? -25.784 -1.321 -20.484 1.00 57.72 806 THR A N 1
ATOM 6530 C CA . THR A 1 806 ? -25.555 -2.494 -21.346 1.00 57.72 806 THR A CA 1
ATOM 6531 C C . THR A 1 806 ? -25.460 -2.090 -22.820 1.00 57.72 806 THR A C 1
ATOM 6533 O O . THR A 1 806 ? -24.611 -2.618 -23.530 1.00 57.72 806 THR A O 1
ATOM 6536 N N . GLU A 1 807 ? -26.251 -1.113 -23.262 1.00 53.84 807 GLU A N 1
ATOM 6537 C CA . GLU A 1 807 ? -26.213 -0.568 -24.625 1.00 53.84 807 GLU A CA 1
ATOM 6538 C C . GLU A 1 807 ? -24.867 0.108 -24.927 1.00 53.84 807 GLU A C 1
ATOM 6540 O O . GLU A 1 807 ? -24.207 -0.263 -25.898 1.00 53.84 807 GLU A O 1
ATOM 6545 N N . GLU A 1 808 ? -24.387 0.984 -24.038 1.00 57.97 808 GLU A N 1
ATOM 6546 C CA . GLU A 1 808 ? -23.065 1.621 -24.151 1.00 57.97 808 GLU A CA 1
ATOM 6547 C C . GLU A 1 808 ? -21.921 0.603 -24.125 1.00 57.97 808 GLU A C 1
ATOM 6549 O O . GLU A 1 808 ? -20.943 0.745 -24.855 1.00 57.97 808 GLU A O 1
ATOM 6554 N N . ARG A 1 809 ? -22.027 -0.466 -23.327 1.00 60.53 809 ARG A N 1
ATOM 6555 C CA . ARG A 1 809 ? -21.044 -1.563 -23.333 1.00 60.53 809 ARG A CA 1
ATOM 6556 C C . ARG A 1 809 ? -21.042 -2.322 -24.647 1.00 60.53 809 ARG A C 1
ATOM 6558 O O . ARG A 1 809 ? -19.984 -2.763 -25.075 1.00 60.53 809 ARG A O 1
ATOM 6565 N N . THR A 1 810 ? -22.202 -2.484 -25.278 1.00 51.97 810 THR A N 1
ATOM 6566 C CA . THR A 1 810 ? -22.302 -3.210 -26.551 1.00 51.97 810 THR A CA 1
ATOM 6567 C C . THR A 1 810 ? -21.737 -2.372 -27.701 1.00 51.97 810 THR A C 1
ATOM 6569 O O . THR A 1 810 ? -21.169 -2.926 -28.640 1.00 51.97 810 THR A O 1
ATOM 6572 N N . SER A 1 811 ? -21.857 -1.040 -27.631 1.00 50.62 811 SER A N 1
ATOM 6573 C CA . SER A 1 811 ? -21.308 -0.130 -28.640 1.00 50.62 811 SER A CA 1
ATOM 6574 C C . SER A 1 811 ? -19.812 0.152 -28.455 1.00 50.62 811 SER A C 1
ATOM 6576 O O . SER A 1 811 ? -19.103 0.203 -29.458 1.00 50.62 811 SER A O 1
ATOM 6578 N N . SER A 1 812 ? -19.339 0.281 -27.207 1.00 53.66 812 SER A N 1
ATOM 6579 C CA . SER A 1 812 ? -17.937 0.594 -26.862 1.00 53.66 812 SER A CA 1
ATOM 6580 C C . SER A 1 812 ? -17.059 -0.623 -26.548 1.00 53.66 812 SER A C 1
ATOM 6582 O O . SER A 1 812 ? -15.854 -0.455 -26.398 1.00 53.66 812 SER A O 1
ATOM 6584 N N . ASN A 1 813 ? -17.647 -1.823 -26.430 1.00 54.88 813 ASN A N 1
ATOM 6585 C CA . ASN A 1 813 ? -17.013 -3.131 -26.203 1.00 54.88 813 ASN A CA 1
ATOM 6586 C C . ASN A 1 813 ? -15.686 -3.052 -25.434 1.00 54.88 813 ASN A C 1
ATOM 6588 O O . ASN A 1 813 ? -14.640 -3.406 -25.965 1.00 54.88 813 ASN A O 1
ATOM 6592 N N . ARG A 1 814 ? -15.729 -2.486 -24.220 1.00 64.75 814 ARG A N 1
ATOM 6593 C CA . ARG A 1 814 ? -14.524 -2.052 -23.504 1.00 64.75 814 ARG A CA 1
ATOM 6594 C C . ARG A 1 814 ? -13.626 -3.217 -23.153 1.00 64.75 814 ARG A C 1
ATOM 6596 O O . ARG A 1 814 ? -13.848 -3.903 -22.153 1.00 64.75 814 ARG A O 1
ATOM 6603 N N . ASP A 1 815 ? -12.633 -3.417 -23.998 1.00 75.00 815 ASP A N 1
ATOM 6604 C CA . ASP A 1 815 ? -11.824 -4.610 -24.000 1.00 75.00 815 ASP A CA 1
ATOM 6605 C C . ASP A 1 815 ? -10.354 -4.238 -24.180 1.00 75.00 815 ASP A C 1
ATOM 6607 O O . ASP A 1 815 ? -9.953 -3.626 -25.170 1.00 75.00 815 ASP A O 1
ATOM 6611 N N . ILE A 1 816 ? -9.537 -4.653 -23.214 1.00 87.00 816 ILE A N 1
ATOM 6612 C CA . ILE A 1 816 ? -8.088 -4.461 -23.246 1.00 87.00 816 ILE A CA 1
ATOM 6613 C C . ILE A 1 816 ? -7.445 -5.164 -24.450 1.00 87.00 816 ILE A C 1
ATOM 6615 O O . ILE A 1 816 ? -6.377 -4.751 -24.896 1.00 87.00 816 ILE A O 1
ATOM 6619 N N . TYR A 1 817 ? -8.075 -6.208 -25.003 1.00 86.25 817 TYR A N 1
ATOM 6620 C CA . TYR A 1 817 ? -7.580 -6.884 -26.206 1.00 86.25 817 TYR A CA 1
ATOM 6621 C C . TYR A 1 817 ? -7.739 -6.031 -27.476 1.00 86.25 817 TYR A C 1
ATOM 6623 O O . TYR A 1 817 ? -6.963 -6.207 -28.408 1.00 86.25 817 TYR A O 1
ATOM 6631 N N . GLN A 1 818 ? -8.682 -5.080 -27.497 1.00 88.88 818 GLN A N 1
ATOM 6632 C CA . GLN A 1 818 ? -8.911 -4.161 -28.625 1.00 88.88 818 GLN A CA 1
ATOM 6633 C C . GLN A 1 818 ? -8.247 -2.790 -28.421 1.00 88.88 818 GLN A C 1
ATOM 6635 O O . GLN A 1 818 ? -7.934 -2.104 -29.395 1.00 88.88 818 GLN A O 1
ATOM 6640 N N . ALA A 1 819 ? -7.973 -2.409 -27.170 1.00 91.62 819 ALA A N 1
ATOM 6641 C CA . ALA A 1 819 ? -7.197 -1.215 -26.863 1.00 91.62 819 ALA A CA 1
ATOM 6642 C C . ALA A 1 819 ? -5.737 -1.373 -27.318 1.00 91.62 819 ALA A C 1
ATOM 6644 O O . ALA A 1 819 ? -5.064 -2.355 -26.982 1.00 91.62 819 ALA A O 1
ATOM 6645 N N . VAL A 1 820 ? -5.237 -0.377 -28.055 1.00 95.62 820 VAL A N 1
ATOM 6646 C CA . VAL A 1 820 ? -3.823 -0.306 -28.440 1.00 95.62 820 VAL A CA 1
ATOM 6647 C C . VAL A 1 820 ? -2.971 -0.094 -27.190 1.00 95.62 820 VAL A C 1
ATOM 6649 O O . VAL A 1 820 ? -3.219 0.819 -26.402 1.00 95.62 820 VAL A O 1
ATOM 6652 N N . LYS A 1 821 ? -1.956 -0.939 -27.015 1.00 96.31 821 LYS A N 1
ATOM 6653 C CA . LYS A 1 821 ? -1.003 -0.889 -25.901 1.00 96.31 821 LYS A CA 1
ATOM 6654 C C . LYS A 1 821 ? 0.423 -1.034 -26.414 1.00 96.31 821 LYS A C 1
ATOM 6656 O O . LYS A 1 821 ? 0.687 -1.781 -27.356 1.00 96.31 821 LYS A O 1
ATOM 6661 N N . VAL A 1 822 ? 1.332 -0.302 -25.785 1.00 97.75 822 VAL A N 1
ATOM 6662 C CA . VAL A 1 822 ? 2.751 -0.283 -26.135 1.00 97.75 822 VAL A CA 1
ATOM 6663 C C . VAL A 1 822 ? 3.547 -0.845 -24.968 1.00 97.75 822 VAL A C 1
ATOM 6665 O O . VAL A 1 822 ? 3.424 -0.353 -23.848 1.00 97.75 822 VAL A O 1
ATOM 6668 N N . ASP A 1 823 ? 4.388 -1.843 -25.222 1.00 97.94 823 ASP A N 1
ATOM 6669 C CA . ASP A 1 823 ? 5.441 -2.218 -24.290 1.00 97.94 823 ASP A CA 1
ATOM 6670 C C . ASP A 1 823 ? 6.546 -1.162 -24.333 1.00 97.94 823 ASP A C 1
ATOM 6672 O O . ASP A 1 823 ? 7.390 -1.130 -25.231 1.00 97.94 823 ASP A O 1
ATOM 6676 N N . THR A 1 824 ? 6.494 -0.236 -23.384 1.00 97.31 824 THR A N 1
ATOM 6677 C CA . THR A 1 824 ? 7.385 0.926 -23.333 1.00 97.31 824 THR A CA 1
ATOM 6678 C C . THR A 1 824 ? 8.765 0.621 -22.741 1.00 97.31 824 THR A C 1
ATOM 6680 O O . THR A 1 824 ? 9.635 1.496 -22.708 1.00 97.31 824 THR A O 1
ATOM 6683 N N . HIS A 1 825 ? 8.979 -0.598 -22.239 1.00 97.69 825 HIS A N 1
ATOM 6684 C CA . HIS A 1 825 ? 10.253 -1.023 -21.666 1.00 97.69 825 HIS A CA 1
ATOM 6685 C C . HIS A 1 825 ? 10.453 -2.518 -21.873 1.00 97.69 825 HIS A C 1
ATOM 6687 O O . HIS A 1 825 ? 9.964 -3.343 -21.106 1.00 97.69 825 HIS A O 1
ATOM 6693 N N . ILE A 1 826 ? 11.281 -2.837 -22.867 1.00 97.12 826 ILE A N 1
ATOM 6694 C CA . ILE A 1 826 ? 11.691 -4.204 -23.173 1.00 97.12 826 ILE A CA 1
ATOM 6695 C C . ILE A 1 826 ? 13.130 -4.238 -23.711 1.00 97.12 826 ILE A C 1
ATOM 6697 O O . ILE A 1 826 ? 13.493 -3.519 -24.650 1.00 97.12 826 ILE A O 1
ATOM 6701 N N . HIS A 1 827 ? 13.970 -5.089 -23.121 1.00 96.69 827 HIS A N 1
ATOM 6702 C CA . HIS A 1 827 ? 15.344 -5.326 -23.562 1.00 96.69 827 HIS A CA 1
ATOM 6703 C C . HIS A 1 827 ? 15.367 -6.403 -24.640 1.00 96.69 827 HIS A C 1
ATOM 6705 O O . HIS A 1 827 ? 15.156 -7.578 -24.357 1.00 96.69 827 HIS A O 1
ATOM 6711 N N . MET A 1 828 ? 15.690 -6.048 -25.889 1.00 95.25 828 MET A N 1
ATOM 6712 C CA . MET A 1 828 ? 15.539 -6.999 -26.999 1.00 95.25 828 MET A CA 1
ATOM 6713 C C . MET A 1 828 ? 16.439 -8.237 -26.866 1.00 95.25 828 MET A C 1
ATOM 6715 O O . MET A 1 828 ? 16.076 -9.314 -27.332 1.00 95.25 828 MET A O 1
ATOM 6719 N N . ALA A 1 829 ? 17.580 -8.126 -26.177 1.00 93.31 829 ALA A N 1
ATOM 6720 C CA . ALA A 1 829 ? 18.447 -9.271 -25.882 1.00 93.31 829 ALA A CA 1
ATOM 6721 C C . ALA A 1 829 ? 17.750 -10.374 -25.055 1.00 93.31 829 ALA A C 1
ATOM 6723 O O . ALA A 1 829 ? 18.202 -11.514 -25.080 1.00 93.31 829 ALA A O 1
ATOM 6724 N N . ALA A 1 830 ? 16.663 -10.047 -24.354 1.00 94.06 830 ALA A N 1
ATOM 6725 C CA . ALA A 1 830 ? 15.785 -10.979 -23.650 1.00 94.06 830 ALA A CA 1
ATOM 6726 C C . ALA A 1 830 ? 14.300 -10.740 -23.996 1.00 94.06 830 ALA A C 1
ATOM 6728 O O . ALA A 1 830 ? 13.413 -11.095 -23.222 1.00 94.06 830 ALA A O 1
ATOM 6729 N N . GLY A 1 831 ? 14.021 -10.149 -25.165 1.00 94.19 831 GLY A N 1
ATOM 6730 C CA . GLY A 1 831 ? 12.670 -9.766 -25.586 1.00 94.19 831 GLY A CA 1
ATOM 6731 C C . GLY A 1 831 ? 11.814 -10.933 -26.086 1.00 94.19 831 GLY A C 1
ATOM 6732 O O . GLY A 1 831 ? 10.611 -10.788 -26.273 1.00 94.19 831 GLY A O 1
ATOM 6733 N N . MET A 1 832 ? 12.419 -12.102 -26.305 1.00 93.94 832 MET A N 1
ATOM 6734 C CA . MET A 1 832 ? 11.722 -13.354 -26.598 1.00 93.94 832 MET A CA 1
ATOM 6735 C C . MET A 1 832 ? 11.506 -14.159 -25.318 1.00 93.94 832 MET A C 1
ATOM 6737 O O . MET A 1 832 ? 12.314 -14.111 -24.406 1.00 93.94 832 MET A O 1
ATOM 6741 N N . THR A 1 833 ? 10.481 -14.998 -25.269 1.00 93.94 833 THR A N 1
ATOM 6742 C CA . THR A 1 833 ? 10.284 -15.948 -24.163 1.00 93.94 833 THR A CA 1
ATOM 6743 C C . THR A 1 833 ? 11.322 -17.077 -24.199 1.00 93.94 833 THR A C 1
ATOM 6745 O O . THR A 1 833 ? 11.799 -17.475 -25.268 1.00 93.94 833 THR A O 1
ATOM 6748 N N . GLY A 1 834 ? 11.618 -17.698 -23.049 1.00 92.50 834 GLY A N 1
ATOM 6749 C CA . GLY A 1 834 ? 12.512 -18.867 -22.996 1.00 92.50 834 GLY A CA 1
ATOM 6750 C C . GLY A 1 834 ? 12.051 -20.029 -23.895 1.00 92.50 834 GLY A C 1
ATOM 6751 O O . GLY A 1 834 ? 12.869 -20.760 -24.456 1.00 92.50 834 GLY A O 1
ATOM 6752 N N . ARG A 1 835 ? 10.734 -20.166 -24.118 1.00 92.69 835 ARG A N 1
ATOM 6753 C CA . ARG A 1 835 ? 10.165 -21.162 -25.040 1.00 92.69 835 ARG A CA 1
ATOM 6754 C C . ARG A 1 835 ? 10.426 -20.822 -26.509 1.00 92.69 835 ARG A C 1
ATOM 6756 O O . ARG A 1 835 ? 10.705 -21.735 -27.285 1.00 92.69 835 ARG A O 1
ATOM 6763 N N . GLN A 1 836 ? 10.340 -19.548 -26.895 1.00 92.81 836 GLN A N 1
ATOM 6764 C CA . GLN A 1 836 ? 10.695 -19.102 -28.247 1.00 92.81 836 GLN A CA 1
ATOM 6765 C C . GLN A 1 836 ? 12.179 -19.341 -28.526 1.00 92.81 836 GLN A C 1
ATOM 6767 O O . GLN A 1 836 ? 12.505 -19.944 -29.548 1.00 92.81 836 GLN A O 1
ATOM 6772 N N . LEU A 1 837 ? 13.057 -18.977 -27.584 1.00 94.38 837 LEU A N 1
ATOM 6773 C CA . LEU A 1 837 ? 14.491 -19.242 -27.702 1.00 94.38 837 LEU A CA 1
ATOM 6774 C C . LEU A 1 837 ? 14.775 -20.742 -27.854 1.00 94.38 837 LEU A C 1
ATOM 6776 O O . LEU A 1 837 ? 15.516 -21.142 -28.751 1.00 94.38 837 LEU A O 1
ATOM 6780 N N . LEU A 1 838 ? 14.138 -21.586 -27.035 1.00 93.88 838 LEU A N 1
ATOM 6781 C CA . LEU A 1 838 ? 14.272 -23.038 -27.144 1.00 93.88 838 LEU A CA 1
ATOM 6782 C C . LEU A 1 838 ? 13.867 -23.554 -28.526 1.00 93.88 838 LEU A C 1
ATOM 6784 O O . LEU A 1 838 ? 14.627 -24.281 -29.165 1.00 93.88 838 LEU A O 1
ATOM 6788 N N . ASN A 1 839 ? 12.673 -23.180 -28.988 1.00 93.12 839 ASN A N 1
ATOM 6789 C CA . ASN A 1 839 ? 12.164 -23.612 -30.287 1.00 93.12 839 ASN A CA 1
ATOM 6790 C C . ASN A 1 839 ? 13.104 -23.179 -31.419 1.00 93.12 839 ASN A C 1
ATOM 6792 O O . ASN A 1 839 ? 13.328 -23.947 -32.355 1.00 93.12 839 ASN A O 1
ATOM 6796 N N . PHE A 1 840 ? 13.682 -21.981 -31.318 1.00 94.44 840 PHE A N 1
ATOM 6797 C CA . PHE A 1 840 ? 14.652 -21.477 -32.280 1.00 94.44 840 PHE A CA 1
ATOM 6798 C C . PHE A 1 840 ? 15.943 -22.303 -32.278 1.00 94.44 840 PHE A C 1
ATOM 6800 O O . PHE A 1 840 ? 16.366 -22.765 -33.336 1.00 94.44 840 PHE A O 1
ATOM 6807 N N . VAL A 1 841 ? 16.533 -22.565 -31.106 1.00 93.31 841 VAL A N 1
ATOM 6808 C CA . VAL A 1 841 ? 17.752 -23.387 -30.978 1.00 93.31 841 VAL A CA 1
ATOM 6809 C C . VAL A 1 841 ? 17.525 -24.792 -31.543 1.00 93.31 841 VAL A C 1
ATOM 6811 O O . VAL A 1 841 ? 18.330 -25.270 -32.342 1.00 93.31 841 VAL A O 1
ATOM 6814 N N . VAL A 1 842 ? 16.399 -25.430 -31.210 1.00 92.88 842 VAL A N 1
ATOM 6815 C CA . VAL A 1 842 ? 16.045 -26.761 -31.730 1.00 92.88 842 VAL A CA 1
ATOM 6816 C C . VAL A 1 842 ? 15.840 -26.726 -33.248 1.00 92.88 842 VAL A C 1
ATOM 6818 O O . VAL A 1 842 ? 16.372 -27.578 -33.959 1.00 92.88 842 VAL A O 1
ATOM 6821 N N . LYS A 1 843 ? 15.136 -25.719 -33.782 1.00 93.75 843 LYS A N 1
ATOM 6822 C CA . LYS A 1 843 ? 14.956 -25.536 -35.232 1.00 93.75 843 LYS A CA 1
ATOM 6823 C C . LYS A 1 843 ? 16.305 -25.391 -35.942 1.00 93.75 843 LYS A C 1
ATOM 6825 O O . LYS A 1 843 ? 16.525 -26.027 -36.970 1.00 93.75 843 LYS A O 1
ATOM 6830 N N . LYS A 1 844 ? 17.229 -24.603 -35.390 1.00 94.06 844 LYS A N 1
ATOM 6831 C CA . LYS A 1 844 ? 18.566 -24.405 -35.963 1.00 94.06 844 LYS A CA 1
ATOM 6832 C C . LYS A 1 844 ? 19.443 -25.649 -35.881 1.00 94.06 844 LYS A C 1
ATOM 6834 O O . LYS A 1 844 ? 20.162 -25.932 -36.834 1.00 94.06 844 LYS A O 1
ATOM 6839 N N . LEU A 1 845 ? 19.323 -26.433 -34.812 1.00 89.56 845 LEU A N 1
ATOM 6840 C CA . LEU A 1 845 ? 20.005 -27.722 -34.695 1.00 89.56 845 LEU A CA 1
ATOM 6841 C C . LEU A 1 845 ? 19.555 -28.692 -35.796 1.00 89.56 845 LEU A C 1
ATOM 6843 O O . LEU A 1 845 ? 20.390 -29.371 -36.385 1.00 89.56 845 LEU A O 1
ATOM 6847 N N . VAL A 1 846 ? 18.249 -28.751 -36.075 1.00 90.81 846 VAL A N 1
ATOM 6848 C CA . VAL A 1 846 ? 17.675 -29.707 -37.035 1.00 90.81 846 VAL A CA 1
ATOM 6849 C C . VAL A 1 846 ? 17.904 -29.281 -38.487 1.00 90.81 846 VAL A C 1
ATOM 6851 O O . VAL A 1 846 ? 18.204 -30.128 -39.324 1.00 90.81 846 VAL A O 1
ATOM 6854 N N . TYR A 1 847 ? 17.766 -27.989 -38.798 1.00 93.81 847 TYR A N 1
ATOM 6855 C CA . TYR A 1 847 ? 17.701 -27.512 -40.187 1.00 93.81 847 TYR A CA 1
ATOM 6856 C C . TYR A 1 847 ? 18.882 -26.634 -40.626 1.00 93.81 847 TYR A C 1
ATOM 6858 O O . TYR A 1 847 ? 18.953 -26.269 -41.796 1.00 93.81 847 TYR A O 1
ATOM 6866 N N . SER A 1 848 ? 19.787 -26.243 -39.724 1.00 92.50 848 SER A N 1
ATOM 6867 C CA . SER A 1 848 ? 20.861 -25.272 -40.014 1.00 92.50 848 SER A CA 1
ATOM 6868 C C . SER A 1 848 ? 22.224 -25.711 -39.467 1.00 92.50 848 SER A C 1
ATOM 6870 O O . SER A 1 848 ? 23.069 -24.882 -39.143 1.00 92.50 848 SER A O 1
ATOM 6872 N N . GLY A 1 849 ? 22.457 -27.024 -39.359 1.00 88.75 849 GLY A N 1
ATOM 6873 C CA . GLY A 1 849 ? 23.696 -27.581 -38.807 1.00 88.75 849 GLY A CA 1
ATOM 6874 C C . GLY A 1 849 ? 24.973 -27.194 -39.568 1.00 88.75 849 GLY A C 1
ATOM 6875 O O . GLY A 1 849 ? 26.040 -27.101 -38.958 1.00 88.75 849 GLY A O 1
ATOM 6876 N N . ASP A 1 850 ? 24.862 -26.920 -40.867 1.00 92.44 850 ASP A N 1
ATOM 6877 C CA . ASP A 1 850 ? 25.997 -26.582 -41.735 1.00 92.44 850 ASP A CA 1
ATOM 6878 C C . ASP A 1 850 ? 26.375 -25.090 -41.708 1.00 92.44 850 ASP A C 1
ATOM 6880 O O . ASP A 1 850 ? 27.413 -24.712 -42.254 1.00 92.44 850 ASP A O 1
ATOM 6884 N N . ASP A 1 851 ? 25.579 -24.232 -41.055 1.00 93.25 851 ASP A N 1
ATOM 6885 C CA . ASP A 1 851 ? 25.884 -22.803 -40.947 1.00 93.25 851 ASP A CA 1
ATOM 6886 C C . ASP A 1 851 ? 27.208 -22.595 -40.188 1.00 93.25 851 ASP A C 1
ATOM 6888 O O . ASP A 1 851 ? 27.455 -23.196 -39.140 1.00 93.25 851 ASP A O 1
ATOM 6892 N N . ILE A 1 852 ? 28.079 -21.723 -40.699 1.00 92.56 852 ILE A N 1
ATOM 6893 C CA . ILE A 1 852 ? 29.353 -21.406 -40.043 1.00 92.56 852 ILE A CA 1
ATOM 6894 C C . ILE A 1 852 ? 29.092 -20.423 -38.900 1.00 92.56 852 ILE A C 1
ATOM 6896 O O . ILE A 1 852 ? 28.879 -19.234 -39.135 1.00 92.56 852 ILE A O 1
ATOM 6900 N N . ALA A 1 853 ? 29.147 -20.919 -37.665 1.00 87.44 853 ALA A N 1
ATOM 6901 C CA . ALA A 1 853 ? 28.871 -20.122 -36.476 1.00 87.44 853 ALA A CA 1
ATOM 6902 C C . ALA A 1 853 ? 30.084 -19.282 -36.045 1.00 87.44 853 ALA A C 1
ATOM 6904 O O . ALA A 1 853 ? 29.933 -18.121 -35.669 1.00 87.44 853 ALA A O 1
ATOM 6905 N N . PHE A 1 854 ? 31.293 -19.850 -36.132 1.00 88.81 854 PHE A N 1
ATOM 6906 C CA . PHE A 1 854 ? 32.523 -19.194 -35.686 1.00 88.81 854 PHE A CA 1
ATOM 6907 C C . PHE A 1 854 ? 33.692 -19.464 -36.635 1.00 88.81 854 PHE A C 1
ATOM 6909 O O . PHE A 1 854 ? 33.817 -20.548 -37.211 1.00 88.81 854 PHE A O 1
ATOM 6916 N N . LYS A 1 855 ? 34.607 -18.495 -36.721 1.00 86.38 855 LYS A N 1
ATOM 6917 C CA . LYS A 1 855 ? 35.923 -18.650 -37.346 1.00 86.38 855 LYS A CA 1
ATOM 6918 C C . LYS A 1 855 ? 36.993 -18.092 -36.414 1.00 86.38 855 LYS A C 1
ATOM 6920 O O . LYS A 1 855 ? 36.987 -16.899 -36.118 1.00 86.38 855 LYS A O 1
ATOM 6925 N N . LYS A 1 856 ? 37.914 -18.943 -35.957 1.00 81.25 856 LYS A N 1
ATOM 6926 C CA . LYS A 1 856 ? 39.047 -18.546 -35.106 1.00 81.25 856 LYS A CA 1
ATOM 6927 C C . LYS A 1 856 ? 40.348 -18.908 -35.819 1.00 81.25 856 LYS A C 1
ATOM 6929 O O . LYS A 1 856 ? 40.761 -20.064 -35.807 1.00 81.25 856 LYS A O 1
ATOM 6934 N N . GLY A 1 857 ? 40.966 -17.920 -36.467 1.00 83.25 857 GLY A N 1
ATOM 6935 C CA . GLY A 1 857 ? 42.079 -18.160 -37.393 1.00 83.25 857 GLY A CA 1
ATOM 6936 C C . GLY A 1 857 ? 41.605 -18.944 -38.619 1.00 83.25 857 GLY A C 1
ATOM 6937 O O . GLY A 1 857 ? 40.637 -18.541 -39.269 1.00 83.25 857 GLY A O 1
ATOM 6938 N N . ASP A 1 858 ? 42.250 -20.076 -38.893 1.00 84.12 858 ASP A N 1
ATOM 6939 C CA . ASP A 1 858 ? 41.893 -20.972 -40.002 1.00 84.12 858 ASP A CA 1
ATOM 6940 C C . ASP A 1 858 ? 40.832 -22.020 -39.624 1.00 84.12 858 ASP A C 1
ATOM 6942 O O . ASP A 1 858 ? 40.247 -22.656 -40.501 1.00 84.12 858 ASP A O 1
ATOM 6946 N N . THR A 1 859 ? 40.527 -22.182 -38.331 1.00 86.06 859 THR A N 1
ATOM 6947 C CA . THR A 1 859 ? 39.532 -23.154 -37.865 1.00 86.06 859 THR A CA 1
ATOM 6948 C C . THR A 1 859 ? 38.120 -22.598 -38.026 1.00 86.06 859 THR A C 1
ATOM 6950 O O . THR A 1 859 ? 37.758 -21.583 -37.421 1.00 86.06 859 THR A O 1
ATOM 6953 N N . ILE A 1 860 ? 37.315 -23.299 -38.822 1.00 89.00 860 ILE A N 1
ATOM 6954 C CA . ILE A 1 860 ? 35.890 -23.042 -39.041 1.00 89.00 860 ILE A CA 1
ATOM 6955 C C . ILE A 1 860 ? 35.098 -24.010 -38.165 1.00 89.00 860 ILE A C 1
ATOM 6957 O O . ILE A 1 860 ? 35.335 -25.215 -38.216 1.00 89.00 860 ILE A O 1
ATOM 6961 N N . LEU A 1 861 ? 34.161 -23.487 -37.375 1.00 90.75 861 LEU A N 1
ATOM 6962 C CA . LEU A 1 861 ? 33.273 -24.293 -36.545 1.00 90.75 861 LEU A CA 1
ATOM 6963 C C . LEU A 1 861 ? 31.836 -24.138 -37.046 1.00 90.75 861 LEU A C 1
ATOM 6965 O O . LEU A 1 861 ? 31.265 -23.043 -36.993 1.00 90.75 861 LEU A O 1
ATOM 6969 N N . THR A 1 862 ? 31.260 -25.231 -37.545 1.00 92.50 862 THR A N 1
ATOM 6970 C CA . THR A 1 862 ? 29.853 -25.244 -37.970 1.00 92.50 862 THR A CA 1
ATOM 6971 C C . THR A 1 862 ? 28.923 -25.246 -36.763 1.00 92.50 862 THR A C 1
ATOM 6973 O O . THR A 1 862 ? 29.323 -25.608 -35.653 1.00 92.50 862 THR A O 1
ATOM 6976 N N . LEU A 1 863 ? 27.662 -24.870 -36.961 1.00 91.94 863 LEU A N 1
ATOM 6977 C CA . LEU A 1 863 ? 26.661 -24.866 -35.905 1.00 91.94 863 LEU A CA 1
ATOM 6978 C C . LEU A 1 863 ? 26.468 -26.264 -35.312 1.00 91.94 863 LEU A C 1
ATOM 6980 O O . LEU A 1 863 ? 26.414 -26.401 -34.096 1.00 91.94 863 LEU A O 1
ATOM 6984 N N . ALA A 1 864 ? 26.433 -27.308 -36.146 1.00 88.88 864 ALA A N 1
ATOM 6985 C CA . ALA A 1 864 ? 26.326 -28.692 -35.691 1.00 88.88 864 ALA A CA 1
ATOM 6986 C C . ALA A 1 864 ? 27.520 -29.099 -34.819 1.00 88.88 864 ALA A C 1
ATOM 6988 O O . ALA A 1 864 ? 27.340 -29.743 -33.786 1.00 88.88 864 ALA A O 1
ATOM 6989 N N . GLN A 1 865 ? 28.739 -28.704 -35.202 1.00 90.69 865 GLN A N 1
ATOM 6990 C CA . GLN A 1 865 ? 29.932 -28.959 -34.395 1.00 90.69 865 GLN A CA 1
ATOM 6991 C C . GLN A 1 865 ? 29.888 -28.173 -33.083 1.00 90.69 865 GLN A C 1
ATOM 6993 O O . GLN A 1 865 ? 30.143 -28.739 -32.024 1.00 90.69 865 GLN A O 1
ATOM 6998 N N . PHE A 1 866 ? 29.513 -26.895 -33.130 1.00 90.12 866 PHE A N 1
ATOM 6999 C CA . PHE A 1 866 ? 29.386 -26.060 -31.942 1.00 90.12 866 PHE A CA 1
ATOM 7000 C C . PHE A 1 866 ? 28.318 -26.611 -30.977 1.00 90.12 866 PHE A C 1
ATOM 7002 O O . PHE A 1 866 ? 28.586 -26.764 -29.786 1.00 90.12 866 PHE A O 1
ATOM 7009 N N . PHE A 1 867 ? 27.136 -26.976 -31.477 1.00 90.88 867 PHE A N 1
ATOM 7010 C CA . PHE A 1 867 ? 26.054 -27.562 -30.683 1.00 90.88 867 PHE A CA 1
ATOM 7011 C C . PHE A 1 867 ? 26.449 -28.911 -30.085 1.00 90.88 867 PHE A C 1
ATOM 7013 O O . PHE A 1 867 ? 26.221 -29.136 -28.897 1.00 90.88 867 PHE A O 1
ATOM 7020 N N . LYS A 1 868 ? 27.129 -29.769 -30.854 1.00 88.19 868 LYS A N 1
ATOM 7021 C CA . LYS A 1 868 ? 27.680 -31.029 -30.345 1.00 88.19 868 LYS A CA 1
ATOM 7022 C C . LYS A 1 868 ? 28.701 -30.794 -29.226 1.00 88.19 868 LYS A C 1
ATOM 7024 O O . LYS A 1 868 ? 28.650 -31.487 -28.215 1.00 88.19 868 LYS A O 1
ATOM 7029 N N . ASN A 1 869 ? 29.586 -29.807 -29.381 1.00 87.00 869 ASN A N 1
ATOM 7030 C CA . ASN A 1 869 ? 30.606 -29.470 -28.382 1.00 87.00 869 ASN A CA 1
ATOM 7031 C C . ASN A 1 869 ? 30.005 -28.921 -27.078 1.00 87.00 869 ASN A C 1
ATOM 7033 O O . ASN A 1 869 ? 30.575 -29.142 -26.016 1.00 87.00 869 ASN A O 1
ATOM 7037 N N . ASN A 1 870 ? 28.852 -28.247 -27.151 1.00 84.50 870 ASN A N 1
ATOM 7038 C CA . ASN A 1 870 ? 28.133 -27.714 -25.988 1.00 84.50 870 ASN A CA 1
ATOM 7039 C C . ASN A 1 870 ? 27.044 -28.672 -25.458 1.00 84.50 870 ASN A C 1
ATOM 7041 O O . ASN A 1 870 ? 26.224 -28.274 -24.637 1.00 84.50 870 ASN A O 1
ATOM 7045 N N . GLY A 1 871 ? 27.000 -29.928 -25.923 1.00 84.75 871 GLY A N 1
ATOM 7046 C CA . GLY A 1 871 ? 26.054 -30.935 -25.425 1.00 84.75 871 GLY A CA 1
ATOM 7047 C C . GLY A 1 871 ? 24.582 -30.674 -25.775 1.00 84.75 871 GLY A C 1
ATOM 7048 O O . GLY A 1 871 ? 23.689 -31.206 -25.117 1.00 84.75 871 GLY A O 1
ATOM 7049 N N . ILE A 1 872 ? 24.306 -29.871 -26.805 1.00 88.38 872 ILE A N 1
ATOM 7050 C CA . ILE A 1 872 ? 22.945 -29.509 -27.212 1.00 88.38 872 ILE A CA 1
ATOM 7051 C C . ILE A 1 872 ? 22.328 -30.654 -28.021 1.00 88.38 872 ILE A C 1
ATOM 7053 O O . ILE A 1 872 ? 22.868 -31.079 -29.043 1.00 88.38 872 ILE A O 1
ATOM 7057 N N . THR A 1 873 ? 21.169 -31.143 -27.577 1.00 87.88 873 THR A N 1
ATOM 7058 C CA . THR A 1 873 ? 20.434 -32.243 -28.221 1.00 87.88 873 THR A CA 1
ATOM 7059 C C . THR A 1 873 ? 19.018 -31.810 -28.614 1.00 87.88 873 THR A C 1
ATOM 7061 O O . THR A 1 873 ? 18.515 -30.820 -28.082 1.00 87.88 873 THR A O 1
ATOM 7064 N N . PRO A 1 874 ? 18.320 -32.549 -29.500 1.00 86.56 874 PRO A N 1
ATOM 7065 C CA . PRO A 1 874 ? 16.927 -32.244 -29.847 1.00 86.56 874 PRO A CA 1
ATOM 7066 C C . PRO A 1 874 ? 15.949 -32.283 -28.659 1.00 86.56 874 PRO A C 1
ATOM 7068 O O . PRO A 1 874 ? 14.869 -31.709 -28.750 1.00 86.56 874 PRO A O 1
ATOM 7071 N N . ASN A 1 875 ? 16.327 -32.924 -27.546 1.00 88.75 875 ASN A N 1
ATOM 7072 C CA . ASN A 1 875 ? 15.531 -33.012 -26.316 1.00 88.75 875 ASN A CA 1
ATOM 7073 C C . ASN A 1 875 ? 15.819 -31.867 -25.327 1.00 88.75 875 ASN A C 1
ATOM 7075 O O . ASN A 1 875 ? 15.475 -31.982 -24.151 1.00 88.75 875 ASN A O 1
ATOM 7079 N N . LEU A 1 876 ? 16.478 -30.795 -25.780 1.00 90.31 876 LEU A N 1
ATOM 7080 C CA . LEU A 1 876 ? 16.752 -29.617 -24.965 1.00 90.31 876 LEU A CA 1
ATOM 7081 C C . LEU A 1 876 ? 15.450 -29.060 -24.361 1.00 90.31 876 LEU A C 1
ATOM 7083 O O . LEU A 1 876 ? 14.406 -29.008 -25.013 1.00 90.31 876 LEU A O 1
ATOM 7087 N N . THR A 1 877 ? 15.516 -28.627 -23.108 1.00 91.50 877 THR A N 1
ATOM 7088 C CA . THR A 1 877 ? 14.395 -28.022 -22.376 1.00 91.50 877 THR A CA 1
ATOM 7089 C C . THR A 1 877 ? 14.689 -26.564 -22.023 1.00 91.50 877 THR A C 1
ATOM 7091 O O . THR A 1 877 ? 15.832 -26.119 -22.093 1.00 91.50 877 THR A O 1
ATOM 7094 N N . VAL A 1 878 ? 13.656 -25.801 -21.642 1.00 88.81 878 VAL A N 1
ATOM 7095 C CA . VAL A 1 878 ? 13.830 -24.395 -21.224 1.00 88.81 878 VAL A CA 1
ATOM 7096 C C . VAL A 1 878 ? 14.681 -24.306 -19.954 1.00 88.81 878 VAL A C 1
ATOM 7098 O O . VAL A 1 878 ? 15.514 -23.415 -19.847 1.00 88.81 878 VAL A O 1
ATOM 7101 N N . ASP A 1 879 ? 14.524 -25.262 -19.037 1.00 88.62 879 ASP A N 1
ATOM 7102 C CA . ASP A 1 879 ? 15.317 -25.359 -17.807 1.00 88.62 879 ASP A CA 1
ATOM 7103 C C . ASP A 1 879 ? 16.817 -25.499 -18.110 1.00 88.62 879 ASP A C 1
ATOM 7105 O O . ASP A 1 879 ? 17.636 -24.735 -17.609 1.00 88.62 879 ASP A O 1
ATOM 7109 N N . GLN A 1 880 ? 17.172 -26.381 -19.052 1.00 89.62 880 GLN A N 1
ATOM 7110 C CA . GLN A 1 880 ? 18.559 -26.563 -19.488 1.00 89.62 880 GLN A CA 1
ATOM 7111 C C . GLN A 1 880 ? 19.162 -25.321 -20.152 1.00 89.62 880 GLN A C 1
ATOM 7113 O O . GLN A 1 880 ? 20.373 -25.147 -20.086 1.00 89.62 880 GLN A O 1
ATOM 7118 N N . LEU A 1 881 ? 18.361 -24.443 -20.770 1.00 90.38 881 LEU A N 1
ATOM 7119 C CA . LEU A 1 881 ? 18.874 -23.169 -21.287 1.00 90.38 881 LEU A CA 1
ATOM 7120 C C . LEU A 1 881 ? 19.367 -22.238 -20.169 1.00 90.38 881 LEU A C 1
ATOM 7122 O O . LEU A 1 881 ? 20.134 -21.327 -20.464 1.00 90.38 881 LEU A O 1
ATOM 7126 N N . ASN A 1 882 ? 18.930 -22.444 -18.923 1.00 90.00 882 ASN A N 1
ATOM 7127 C CA . ASN A 1 882 ? 19.249 -21.625 -17.754 1.00 90.00 882 ASN A CA 1
ATOM 7128 C C . ASN A 1 882 ? 19.028 -20.110 -17.962 1.00 90.00 882 ASN A C 1
ATOM 7130 O O . ASN A 1 882 ? 19.829 -19.280 -17.540 1.00 90.00 882 ASN A O 1
ATOM 7134 N N . VAL A 1 883 ? 17.929 -19.744 -18.629 1.00 89.75 883 VAL A N 1
ATOM 7135 C CA . VAL A 1 883 ? 17.582 -18.337 -18.919 1.00 89.75 883 VAL A CA 1
ATOM 7136 C C . VAL A 1 883 ? 16.458 -17.786 -18.043 1.00 89.75 883 VAL A C 1
ATOM 7138 O O . VAL A 1 883 ? 16.290 -16.576 -17.960 1.00 89.75 883 VAL A O 1
ATOM 7141 N N . GLN A 1 884 ? 15.678 -18.650 -17.385 1.00 89.12 884 GLN A N 1
ATOM 7142 C CA . GLN A 1 884 ? 14.560 -18.217 -16.544 1.00 89.12 884 GLN A CA 1
ATOM 7143 C C . GLN A 1 884 ? 15.031 -17.773 -15.156 1.00 89.12 884 GLN A C 1
ATOM 7145 O O . GLN A 1 884 ? 16.002 -18.308 -14.601 1.00 89.12 884 GLN A O 1
ATOM 7150 N N . ALA A 1 885 ? 14.324 -16.791 -14.597 1.00 85.00 885 ALA A N 1
ATOM 7151 C CA . ALA A 1 885 ? 14.553 -16.318 -13.243 1.00 85.00 885 ALA A CA 1
ATOM 7152 C C . ALA A 1 885 ? 14.196 -17.403 -12.214 1.00 85.00 885 ALA A C 1
ATOM 7154 O O . ALA A 1 885 ? 13.163 -18.066 -12.300 1.00 85.00 885 ALA A O 1
ATOM 7155 N N . ASP A 1 886 ? 15.046 -17.551 -11.204 1.00 84.19 886 ASP A N 1
ATOM 7156 C CA . ASP A 1 886 ? 14.844 -18.417 -10.048 1.00 84.19 886 ASP A CA 1
ATOM 7157 C C . ASP A 1 886 ? 15.010 -17.621 -8.734 1.00 84.19 886 ASP A C 1
ATOM 7159 O O . ASP A 1 886 ? 15.183 -16.401 -8.716 1.00 84.19 886 ASP A O 1
ATOM 7163 N N . HIS A 1 887 ? 14.928 -18.305 -7.594 1.00 82.31 887 HIS A N 1
ATOM 7164 C CA . HIS A 1 887 ? 15.026 -17.672 -6.277 1.00 82.31 887 HIS A CA 1
ATOM 7165 C C . HIS A 1 887 ? 16.409 -17.062 -5.967 1.00 82.31 887 HIS A C 1
ATOM 7167 O O . HIS A 1 887 ? 16.529 -16.340 -4.978 1.00 82.31 887 HIS A O 1
ATOM 7173 N N . THR A 1 888 ? 17.441 -17.343 -6.771 1.00 83.31 888 THR A N 1
ATOM 7174 C CA . THR A 1 888 ? 18.821 -16.886 -6.554 1.00 83.31 888 THR A CA 1
ATOM 7175 C C . THR A 1 888 ? 19.115 -15.508 -7.145 1.00 83.31 888 THR A C 1
ATOM 7177 O O . THR A 1 888 ? 20.182 -14.968 -6.859 1.00 83.31 888 THR A O 1
ATOM 7180 N N . LEU A 1 889 ? 18.209 -14.932 -7.950 1.00 82.44 889 LEU A N 1
ATOM 7181 C CA . LEU A 1 889 ? 18.391 -13.600 -8.550 1.00 82.44 889 LEU A CA 1
ATOM 7182 C C . LEU A 1 889 ? 18.064 -12.452 -7.589 1.00 82.44 889 LEU A C 1
ATOM 7184 O O . LEU A 1 889 ? 18.533 -11.337 -7.807 1.00 82.44 889 LEU A O 1
ATOM 7188 N N . PHE A 1 890 ? 17.258 -12.698 -6.552 1.00 79.62 890 PHE A N 1
ATOM 7189 C CA . PHE A 1 890 ? 16.785 -11.640 -5.659 1.00 79.62 890 PHE A CA 1
ATOM 7190 C C . PHE A 1 890 ? 17.980 -10.935 -4.994 1.00 79.62 890 PHE A C 1
ATOM 7192 O O . PHE A 1 890 ? 18.774 -11.581 -4.311 1.00 79.62 890 PHE A O 1
ATOM 7199 N N . GLU A 1 891 ? 18.130 -9.628 -5.232 1.00 77.75 891 GLU A N 1
ATOM 7200 C CA . GLU A 1 891 ? 19.276 -8.790 -4.824 1.00 77.75 891 GLU A CA 1
ATOM 7201 C C . GLU A 1 891 ? 20.663 -9.241 -5.358 1.00 77.75 891 GLU A C 1
ATOM 7203 O O . GLU A 1 891 ? 21.699 -8.727 -4.931 1.00 77.75 891 GLU A O 1
ATOM 7208 N N . ARG A 1 892 ? 20.716 -10.170 -6.323 1.00 81.00 892 ARG A N 1
ATOM 7209 C CA . ARG A 1 892 ? 21.945 -10.720 -6.926 1.00 81.00 892 ARG A CA 1
ATOM 7210 C C . ARG A 1 892 ? 22.029 -10.387 -8.412 1.00 81.00 892 ARG A C 1
ATOM 7212 O O . ARG A 1 892 ? 21.780 -11.216 -9.288 1.00 81.00 892 ARG A O 1
ATOM 7219 N N . PHE A 1 893 ? 22.415 -9.142 -8.688 1.00 78.94 893 PHE A N 1
ATOM 7220 C CA . PHE A 1 893 ? 22.528 -8.614 -10.053 1.00 78.94 893 PHE A CA 1
ATOM 7221 C C . PHE A 1 893 ? 23.590 -9.343 -10.903 1.00 78.94 893 PHE A C 1
ATOM 7223 O O . PHE A 1 893 ? 23.506 -9.375 -12.127 1.00 78.94 893 PHE A O 1
ATOM 7230 N N . ASP A 1 894 ? 24.581 -9.973 -10.263 1.00 81.56 894 ASP A N 1
ATOM 7231 C CA . ASP A 1 894 ? 25.551 -10.859 -10.912 1.00 81.56 894 ASP A CA 1
ATOM 7232 C C . ASP A 1 894 ? 24.880 -12.105 -11.508 1.00 81.56 894 ASP A C 1
ATOM 7234 O O . ASP A 1 894 ? 25.103 -12.430 -12.676 1.00 81.56 894 ASP A O 1
ATOM 7238 N N . ASN A 1 895 ? 23.999 -12.753 -10.742 1.00 84.62 895 ASN A N 1
ATOM 7239 C CA . ASN A 1 895 ? 23.215 -13.891 -11.217 1.00 84.62 895 ASN A CA 1
ATOM 7240 C C . ASN A 1 895 ? 22.243 -13.476 -12.325 1.00 84.62 895 ASN A C 1
ATOM 7242 O O . ASN A 1 895 ? 22.142 -14.175 -13.330 1.00 84.62 895 ASN A O 1
ATOM 7246 N N . PHE A 1 896 ? 21.582 -12.322 -12.181 1.00 83.81 896 PHE A N 1
ATOM 7247 C CA . PHE A 1 896 ? 20.722 -11.753 -13.224 1.00 83.81 896 PHE A CA 1
ATOM 7248 C C . PHE A 1 896 ? 21.482 -11.552 -14.545 1.00 83.81 896 PHE A C 1
ATOM 7250 O O . PHE A 1 896 ? 21.080 -12.079 -15.581 1.00 83.81 896 PHE A O 1
ATOM 7257 N N . ASN A 1 897 ? 22.647 -10.899 -14.506 1.00 84.81 897 ASN A N 1
ATOM 7258 C CA . ASN A 1 897 ? 23.478 -10.694 -15.694 1.00 84.81 897 ASN A CA 1
ATOM 7259 C C . ASN A 1 897 ? 23.910 -12.009 -16.365 1.00 84.81 897 ASN A C 1
ATOM 7261 O O . ASN A 1 897 ? 24.038 -12.062 -17.594 1.00 84.81 897 ASN A O 1
ATOM 7265 N N . ASN A 1 898 ? 24.125 -13.067 -15.577 1.00 87.69 898 ASN A N 1
ATOM 7266 C CA . ASN A 1 898 ? 24.490 -14.387 -16.086 1.00 87.69 898 ASN A CA 1
ATOM 7267 C C . ASN A 1 898 ? 23.342 -15.084 -16.830 1.00 87.69 898 ASN A C 1
ATOM 7269 O O . ASN A 1 898 ? 23.625 -15.849 -17.750 1.00 87.69 898 ASN A O 1
ATOM 7273 N N . LYS A 1 899 ? 22.070 -14.784 -16.524 1.00 90.12 899 LYS A N 1
ATOM 7274 C CA . LYS A 1 899 ? 20.904 -15.364 -17.226 1.00 90.12 899 LYS A CA 1
ATOM 7275 C C . LYS A 1 899 ? 20.783 -14.921 -18.686 1.00 90.12 899 LYS A C 1
ATOM 7277 O O . LYS A 1 899 ? 20.120 -15.587 -19.475 1.00 90.12 899 LYS A O 1
ATOM 7282 N N . TYR A 1 900 ? 21.488 -13.862 -19.092 1.00 88.81 900 TYR A N 1
ATOM 7283 C CA . TYR A 1 900 ? 21.650 -13.517 -20.509 1.00 88.81 900 TYR A CA 1
ATOM 7284 C C . TYR A 1 900 ? 22.595 -14.455 -21.275 1.00 88.81 900 TYR A C 1
ATOM 7286 O O . TYR A 1 900 ? 22.779 -14.252 -22.474 1.00 88.81 900 TYR A O 1
ATOM 7294 N N . ASN A 1 901 ? 23.242 -15.426 -20.621 1.00 91.94 901 ASN A N 1
ATOM 7295 C CA . ASN A 1 901 ? 24.091 -16.427 -21.265 1.00 91.94 901 ASN A CA 1
ATOM 7296 C C . ASN A 1 901 ? 23.323 -17.757 -21.373 1.00 91.94 901 ASN A C 1
ATOM 7298 O O . ASN A 1 901 ? 23.365 -18.540 -20.424 1.00 91.94 901 ASN A O 1
ATOM 7302 N N . PRO A 1 902 ? 22.637 -18.053 -22.500 1.00 90.12 902 PRO A N 1
ATOM 7303 C CA . PRO A 1 902 ? 21.989 -19.348 -22.680 1.00 90.12 902 PRO A CA 1
ATOM 7304 C C . PRO A 1 902 ? 22.997 -20.487 -22.508 1.00 90.12 902 PRO A C 1
ATOM 7306 O O . PRO A 1 902 ? 24.106 -20.411 -23.042 1.00 90.12 902 PRO A O 1
ATOM 7309 N N . LEU A 1 903 ? 22.610 -21.533 -21.776 1.00 87.94 903 LEU A N 1
ATOM 7310 C CA . LEU A 1 903 ? 23.470 -22.665 -21.397 1.00 87.94 903 LEU A CA 1
ATOM 7311 C C . LEU A 1 903 ? 24.727 -22.232 -20.625 1.00 87.94 903 LEU A C 1
ATOM 7313 O O . LEU A 1 903 ? 25.759 -22.892 -20.707 1.00 87.94 903 LEU A O 1
ATOM 7317 N N . GLU A 1 904 ? 24.665 -21.083 -19.944 1.00 86.38 904 GLU A N 1
ATOM 7318 C CA . GLU A 1 904 ? 25.798 -20.442 -19.263 1.00 86.38 904 GLU A CA 1
ATOM 7319 C C . GLU A 1 904 ? 26.995 -20.160 -20.193 1.00 86.38 904 GLU A C 1
ATOM 7321 O O . GLU A 1 904 ? 28.125 -19.981 -19.741 1.00 86.38 904 GLU A O 1
ATOM 7326 N N . SER A 1 905 ? 26.756 -20.086 -21.507 1.00 89.12 905 SER A N 1
ATOM 7327 C CA . SER A 1 905 ? 27.798 -19.928 -22.520 1.00 89.12 905 SER A CA 1
ATOM 7328 C C . SER A 1 905 ? 27.811 -18.500 -23.085 1.00 89.12 905 SER A C 1
ATOM 7330 O O . SER A 1 905 ? 26.878 -18.095 -23.790 1.00 89.12 905 SER A O 1
ATOM 7332 N N . PRO A 1 906 ? 28.878 -17.711 -22.838 1.00 90.19 906 PRO A N 1
ATOM 7333 C CA . PRO A 1 906 ? 29.043 -16.392 -23.451 1.00 90.19 906 PRO A CA 1
ATOM 7334 C C . PRO A 1 906 ? 29.083 -16.454 -24.983 1.00 90.19 906 PRO A C 1
ATOM 7336 O O . PRO A 1 906 ? 28.588 -15.546 -25.653 1.00 90.19 906 PRO A O 1
ATOM 7339 N N . ASP A 1 907 ? 29.611 -17.546 -25.544 1.00 90.56 907 ASP A N 1
ATOM 7340 C CA . ASP A 1 907 ? 29.624 -17.782 -26.989 1.00 90.56 907 ASP A CA 1
ATOM 7341 C C . ASP A 1 907 ? 28.199 -17.968 -27.531 1.00 90.56 907 ASP A C 1
ATOM 7343 O O . ASP A 1 907 ? 27.877 -17.449 -28.601 1.00 90.56 907 ASP A O 1
ATOM 7347 N N . MET A 1 908 ? 27.308 -18.626 -26.773 1.00 91.12 908 MET A N 1
ATOM 7348 C CA . MET A 1 908 ? 25.888 -18.721 -27.133 1.00 91.12 908 MET A CA 1
ATOM 7349 C C . MET A 1 908 ? 25.177 -17.380 -27.087 1.00 91.12 908 MET A C 1
ATOM 7351 O O . MET A 1 908 ? 24.435 -17.059 -28.017 1.00 91.12 908 MET A O 1
ATOM 7355 N N . ARG A 1 909 ? 25.444 -16.560 -26.066 1.00 92.81 909 ARG A N 1
ATOM 7356 C CA . ARG A 1 909 ? 24.942 -15.182 -26.027 1.00 92.81 909 ARG A CA 1
ATOM 7357 C C . ARG A 1 909 ? 25.413 -14.385 -27.238 1.00 92.81 909 ARG A C 1
ATOM 7359 O O . ARG A 1 909 ? 24.606 -13.707 -27.864 1.00 92.81 909 ARG A O 1
ATOM 7366 N N . SER A 1 910 ? 26.702 -14.468 -27.564 1.00 92.25 910 SER A N 1
ATOM 7367 C CA . SER A 1 910 ? 27.287 -13.771 -28.711 1.00 92.25 910 SER A CA 1
ATOM 7368 C C . SER A 1 910 ? 26.635 -14.208 -30.023 1.00 92.25 910 SER A C 1
ATOM 7370 O O . SER A 1 910 ? 26.227 -13.368 -30.818 1.00 92.25 910 SER A O 1
ATOM 7372 N N . LEU A 1 911 ? 26.450 -15.513 -30.232 1.00 93.44 911 LEU A N 1
ATOM 7373 C CA . LEU A 1 911 ? 25.852 -16.045 -31.456 1.00 93.44 911 LEU A CA 1
ATOM 7374 C C . LEU A 1 911 ? 24.362 -15.688 -31.608 1.00 93.44 911 LEU A C 1
ATOM 7376 O O . LEU A 1 911 ? 23.926 -15.355 -32.710 1.00 93.44 911 LEU A O 1
ATOM 7380 N N . LEU A 1 912 ? 23.583 -15.784 -30.525 1.00 94.06 912 LEU A N 1
ATOM 7381 C CA . LEU A 1 912 ? 22.116 -15.722 -30.575 1.00 94.06 912 LEU A CA 1
ATOM 7382 C C . LEU A 1 912 ? 21.530 -14.345 -30.234 1.00 94.06 912 LEU A C 1
ATOM 7384 O O . LEU A 1 912 ? 20.465 -14.019 -30.747 1.00 94.06 912 LEU A O 1
ATOM 7388 N N . LEU A 1 913 ? 22.185 -13.558 -29.373 1.00 94.50 913 LEU A N 1
ATOM 7389 C CA . LEU A 1 913 ? 21.598 -12.382 -28.705 1.00 94.50 913 LEU A CA 1
ATOM 7390 C C . LEU A 1 913 ? 22.424 -11.092 -28.891 1.00 94.50 913 LEU A C 1
ATOM 7392 O O . LEU A 1 913 ? 22.253 -10.123 -28.146 1.00 94.50 913 LEU A O 1
ATOM 7396 N N . LYS A 1 914 ? 23.364 -11.070 -29.845 1.00 93.69 914 LYS A N 1
ATOM 7397 C CA . LYS A 1 914 ? 24.171 -9.887 -30.189 1.00 93.69 914 LYS A CA 1
ATOM 7398 C C . LYS A 1 914 ? 24.024 -9.527 -31.664 1.00 93.69 914 LYS A C 1
ATOM 7400 O O . LYS A 1 914 ? 23.938 -10.399 -32.526 1.00 93.69 914 LYS A O 1
ATOM 7405 N N . THR A 1 915 ? 24.010 -8.225 -31.936 1.00 93.56 915 THR A N 1
ATOM 7406 C CA . THR A 1 915 ? 23.963 -7.647 -33.288 1.00 93.56 915 THR A CA 1
ATOM 7407 C C . THR A 1 915 ? 25.309 -7.766 -34.003 1.00 93.56 915 THR A C 1
ATOM 7409 O O . THR A 1 915 ? 25.348 -8.029 -35.203 1.00 93.56 915 THR A O 1
ATOM 7412 N N . ASP A 1 916 ? 26.408 -7.636 -33.256 1.00 89.75 916 ASP A N 1
ATOM 7413 C CA . ASP A 1 916 ? 27.774 -7.791 -33.749 1.00 89.75 916 ASP A CA 1
ATOM 7414 C C . ASP A 1 916 ? 28.368 -9.134 -33.300 1.00 89.75 916 ASP A C 1
ATOM 7416 O O . ASP A 1 916 ? 28.644 -9.362 -32.120 1.00 89.75 916 ASP A O 1
ATOM 7420 N N . ASN A 1 917 ? 28.505 -10.051 -34.257 1.00 92.12 917 ASN A N 1
ATOM 7421 C CA . ASN A 1 917 ? 29.146 -11.354 -34.107 1.00 92.12 917 ASN A CA 1
ATOM 7422 C C . ASN A 1 917 ? 29.657 -11.839 -35.477 1.00 92.12 917 ASN A C 1
ATOM 7424 O O . ASN A 1 917 ? 29.469 -11.173 -36.497 1.00 92.12 917 ASN A O 1
ATOM 7428 N N . PHE A 1 918 ? 30.275 -13.024 -35.538 1.00 91.31 918 PHE A N 1
ATOM 7429 C CA . PHE A 1 918 ? 30.811 -13.569 -36.794 1.00 91.31 918 PHE A CA 1
ATOM 7430 C C . PHE A 1 918 ? 29.753 -13.689 -37.912 1.00 91.31 918 PHE A C 1
ATOM 7432 O O . PHE A 1 918 ? 30.038 -13.399 -39.073 1.00 91.31 918 PHE A O 1
ATOM 7439 N N . MET A 1 919 ? 28.516 -14.054 -37.559 1.00 92.25 919 MET A N 1
ATOM 7440 C CA . MET A 1 919 ? 27.376 -14.145 -38.480 1.00 92.25 919 MET A CA 1
ATOM 7441 C C . MET A 1 919 ? 26.655 -12.800 -38.685 1.00 92.25 919 MET A C 1
ATOM 7443 O O . MET A 1 919 ? 25.534 -12.778 -39.199 1.00 92.25 919 MET A O 1
ATOM 7447 N N . LYS A 1 920 ? 27.268 -11.682 -38.271 1.00 93.44 920 LYS A N 1
ATOM 7448 C CA . LYS A 1 920 ? 26.717 -10.322 -38.355 1.00 93.44 920 LYS A CA 1
ATOM 7449 C C . LYS A 1 920 ? 25.296 -10.228 -37.786 1.00 93.44 920 LYS A C 1
ATOM 7451 O O . LYS A 1 920 ? 24.413 -9.662 -38.427 1.00 93.44 920 LYS A O 1
ATOM 7456 N N . GLY A 1 921 ? 25.045 -10.886 -36.652 1.00 94.25 921 GLY A N 1
ATOM 7457 C CA . GLY A 1 921 ? 23.774 -10.823 -35.924 1.00 94.25 921 GLY A CA 1
ATOM 7458 C C . GLY A 1 921 ? 22.572 -11.467 -36.624 1.00 94.25 921 GLY A C 1
ATOM 7459 O O . GLY A 1 921 ? 21.440 -11.201 -36.223 1.00 94.25 921 GLY A O 1
ATOM 7460 N N . ARG A 1 922 ? 22.785 -12.308 -37.651 1.00 95.88 922 ARG A N 1
ATOM 7461 C CA . ARG A 1 922 ? 21.710 -12.970 -38.418 1.00 95.88 922 ARG A CA 1
ATOM 7462 C C . ARG A 1 922 ? 20.712 -13.712 -37.528 1.00 95.88 922 ARG A C 1
ATOM 7464 O O . ARG A 1 922 ? 19.513 -13.509 -37.656 1.00 95.88 922 ARG A O 1
ATOM 7471 N N . TYR A 1 923 ? 21.184 -14.565 -36.619 1.00 95.81 923 TYR A N 1
ATOM 7472 C CA . TYR A 1 923 ? 20.284 -15.349 -35.764 1.00 95.81 923 TYR A CA 1
ATOM 7473 C C . TYR A 1 923 ? 19.502 -14.497 -34.775 1.00 95.81 923 TYR A C 1
ATOM 7475 O O . TYR A 1 923 ? 18.336 -14.790 -34.529 1.00 95.81 923 TYR A O 1
ATOM 7483 N N . PHE A 1 924 ? 20.104 -13.424 -34.264 1.00 96.19 924 PHE A N 1
ATOM 7484 C CA . PHE A 1 924 ? 19.387 -12.492 -33.407 1.00 96.19 924 PHE A CA 1
ATOM 7485 C C . PHE A 1 924 ? 18.265 -11.786 -34.177 1.00 96.19 924 PHE A C 1
ATOM 7487 O O . PHE A 1 924 ? 17.138 -11.717 -33.701 1.00 96.19 924 PHE A O 1
ATOM 7494 N N . ALA A 1 925 ? 18.543 -11.350 -35.409 1.00 96.88 925 ALA A N 1
ATOM 7495 C CA . ALA A 1 925 ? 17.537 -10.773 -36.293 1.00 96.88 925 ALA A CA 1
ATOM 7496 C C . ALA A 1 925 ? 16.404 -11.758 -36.639 1.00 96.88 925 ALA A C 1
ATOM 7498 O O . ALA A 1 925 ? 15.235 -11.385 -36.615 1.00 96.88 925 ALA A O 1
ATOM 7499 N N . GLU A 1 926 ? 16.719 -13.027 -36.916 1.00 96.25 926 GLU A N 1
ATOM 7500 C CA . GLU A 1 926 ? 15.699 -14.054 -37.164 1.00 96.25 926 GLU A CA 1
ATOM 7501 C C . GLU A 1 926 ? 14.812 -14.309 -35.930 1.00 96.25 926 GLU A C 1
ATOM 7503 O O . GLU A 1 926 ? 13.597 -14.436 -36.067 1.00 96.25 926 GLU A O 1
ATOM 7508 N N . LEU A 1 927 ? 15.391 -14.321 -34.725 1.00 95.38 927 LEU A N 1
ATOM 7509 C CA . LEU A 1 927 ? 14.643 -14.399 -33.464 1.00 95.38 927 LEU A CA 1
ATOM 7510 C C . LEU A 1 927 ? 13.716 -13.190 -33.265 1.00 95.38 927 LEU A C 1
ATOM 7512 O O . LEU A 1 927 ? 12.571 -13.349 -32.846 1.00 95.38 927 LEU A O 1
ATOM 7516 N N . ILE A 1 928 ? 14.193 -11.983 -33.577 1.00 96.62 928 ILE A N 1
ATOM 7517 C CA . ILE A 1 928 ? 13.399 -10.749 -33.496 1.00 96.62 928 ILE A CA 1
ATOM 7518 C C . ILE A 1 928 ? 12.232 -10.783 -34.488 1.00 96.62 928 ILE A C 1
ATOM 7520 O O . ILE A 1 928 ? 11.129 -10.373 -34.137 1.00 96.62 928 ILE A O 1
ATOM 7524 N N . HIS A 1 929 ? 12.432 -11.315 -35.695 1.00 96.50 929 HIS A N 1
ATOM 7525 C CA . HIS A 1 929 ? 11.350 -11.489 -36.670 1.00 96.50 929 HIS A CA 1
ATOM 7526 C C . HIS A 1 929 ? 10.232 -12.399 -36.153 1.00 96.50 929 HIS A C 1
ATOM 7528 O O . HIS A 1 929 ? 9.059 -12.086 -36.359 1.00 96.50 929 HIS A O 1
ATOM 7534 N N . ASP A 1 930 ? 10.561 -13.471 -35.425 1.00 93.56 930 ASP A N 1
ATOM 7535 C CA . ASP A 1 930 ? 9.554 -14.323 -34.776 1.00 93.56 930 ASP A CA 1
ATOM 7536 C C . ASP A 1 930 ? 8.746 -13.538 -33.715 1.00 93.56 930 ASP A C 1
ATOM 7538 O O . ASP A 1 930 ? 7.531 -13.727 -33.589 1.00 93.56 930 ASP A O 1
ATOM 7542 N N . VAL A 1 931 ? 9.391 -12.612 -32.991 1.00 94.12 931 VAL A N 1
ATOM 7543 C CA . VAL A 1 931 ? 8.732 -11.703 -32.031 1.00 94.12 931 VAL A CA 1
ATOM 7544 C C . VAL A 1 931 ? 7.862 -10.662 -32.754 1.00 94.12 931 VAL A C 1
ATOM 7546 O O . VAL A 1 931 ? 6.704 -10.466 -32.390 1.00 94.12 931 VAL A O 1
ATOM 7549 N N . PHE A 1 932 ? 8.339 -10.049 -33.839 1.00 95.31 932 PHE A N 1
ATOM 7550 C CA . PHE A 1 932 ? 7.543 -9.116 -34.650 1.00 95.31 932 PHE A CA 1
ATOM 7551 C C . PHE A 1 932 ? 6.321 -9.779 -35.289 1.00 95.31 932 PHE A C 1
ATOM 7553 O O . PHE A 1 932 ? 5.240 -9.183 -35.329 1.00 95.31 932 PHE A O 1
ATOM 7560 N N . ALA A 1 933 ? 6.457 -11.028 -35.740 1.00 94.12 933 ALA A N 1
ATOM 7561 C CA . ALA A 1 933 ? 5.339 -11.819 -36.238 1.00 94.12 933 ALA A CA 1
ATOM 7562 C C . ALA A 1 933 ? 4.296 -12.073 -35.142 1.00 94.12 933 ALA A C 1
ATOM 7564 O O . ALA A 1 933 ? 3.105 -12.191 -35.424 1.00 94.12 933 ALA A O 1
ATOM 7565 N N . GLN A 1 934 ? 4.715 -12.145 -33.879 1.00 91.38 934 GLN A N 1
ATOM 7566 C CA . GLN A 1 934 ? 3.787 -12.218 -32.766 1.00 91.38 934 GLN A CA 1
ATOM 7567 C C . GLN A 1 934 ? 3.058 -10.895 -32.520 1.00 91.38 934 GLN A C 1
ATOM 7569 O O . GLN A 1 934 ? 1.833 -10.922 -32.434 1.00 91.38 934 GLN A O 1
ATOM 7574 N N . TYR A 1 935 ? 3.761 -9.761 -32.459 1.00 93.00 935 TYR A N 1
ATOM 7575 C CA . TYR A 1 935 ? 3.115 -8.449 -32.295 1.00 93.00 935 TYR A CA 1
ATOM 7576 C C . TYR A 1 935 ? 2.075 -8.194 -33.395 1.00 93.00 935 TYR A C 1
ATOM 7578 O O . TYR A 1 935 ? 0.941 -7.807 -33.119 1.00 93.00 935 TYR A O 1
ATOM 7586 N N . SER A 1 936 ? 2.422 -8.551 -34.633 1.00 92.56 936 SER A N 1
ATOM 7587 C CA . SER A 1 936 ? 1.533 -8.427 -35.793 1.00 92.56 936 SER A CA 1
ATOM 7588 C C . SER A 1 936 ? 0.281 -9.313 -35.698 1.00 92.56 936 SER A C 1
ATOM 7590 O O . SER A 1 936 ? -0.756 -8.966 -36.259 1.00 92.56 936 SER A O 1
ATOM 7592 N N . ARG A 1 937 ? 0.344 -10.456 -34.993 1.00 91.56 937 ARG A N 1
ATOM 7593 C CA . ARG A 1 937 ? -0.816 -11.347 -34.792 1.00 91.56 937 ARG A CA 1
ATOM 7594 C C . ARG A 1 937 ? -1.843 -10.774 -33.816 1.00 91.56 937 ARG A C 1
ATOM 7596 O O . ARG A 1 937 ? -3.030 -10.976 -34.047 1.00 91.56 937 ARG A O 1
ATOM 7603 N N . ASP A 1 938 ? -1.406 -10.077 -32.767 1.00 86.94 938 ASP A N 1
ATOM 7604 C CA . ASP A 1 938 ? -2.314 -9.448 -31.793 1.00 86.94 938 ASP A CA 1
ATOM 7605 C C . ASP A 1 938 ? -2.939 -8.147 -32.333 1.00 86.94 938 ASP A C 1
ATOM 7607 O O . ASP A 1 938 ? -3.985 -7.713 -31.860 1.00 86.94 938 ASP A O 1
ATOM 7611 N N . ARG A 1 939 ? -2.338 -7.528 -33.366 1.00 90.44 939 ARG A N 1
ATOM 7612 C CA . ARG A 1 939 ? -2.758 -6.266 -34.021 1.00 90.44 939 ARG A CA 1
ATOM 7613 C C . ARG A 1 939 ? -2.712 -5.020 -33.126 1.00 90.44 939 ARG A C 1
ATOM 7615 O O . ARG A 1 939 ? -2.431 -3.938 -33.628 1.00 90.44 939 ARG A O 1
ATOM 7622 N N . HIS A 1 940 ? -2.972 -5.146 -31.831 1.00 93.25 940 HIS A N 1
ATOM 7623 C CA . HIS A 1 940 ? -3.090 -4.037 -30.883 1.00 93.25 940 HIS A CA 1
ATOM 7624 C C . HIS A 1 940 ? -1.895 -3.925 -29.925 1.00 93.25 940 HIS A C 1
ATOM 7626 O O . HIS A 1 940 ? -1.870 -3.019 -29.092 1.00 93.25 940 HIS A O 1
ATOM 7632 N N . THR A 1 941 ? -0.899 -4.807 -30.049 1.00 94.94 941 THR A N 1
ATOM 7633 C CA . THR A 1 941 ? 0.349 -4.751 -29.278 1.00 94.94 941 THR A CA 1
ATOM 7634 C C . THR A 1 941 ? 1.480 -4.152 -30.108 1.00 94.94 941 THR A C 1
ATOM 7636 O O . THR A 1 941 ? 1.741 -4.561 -31.241 1.00 94.94 941 THR A O 1
ATOM 7639 N N . TYR A 1 942 ? 2.152 -3.172 -29.515 1.00 97.50 942 TYR A N 1
ATOM 7640 C CA . TYR A 1 942 ? 3.307 -2.459 -30.052 1.00 97.50 942 TYR A CA 1
ATOM 7641 C C . TYR A 1 942 ? 4.433 -2.485 -29.014 1.00 97.50 942 TYR A C 1
ATOM 7643 O O . TYR A 1 942 ? 4.178 -2.762 -27.844 1.00 97.50 942 TYR A O 1
ATOM 7651 N N . ALA A 1 943 ? 5.668 -2.189 -29.408 1.00 97.38 943 ALA A N 1
ATOM 7652 C CA . ALA A 1 943 ? 6.809 -2.185 -28.495 1.00 97.38 943 ALA A CA 1
ATOM 7653 C C . ALA A 1 943 ? 7.831 -1.088 -28.823 1.00 97.38 943 ALA A C 1
ATOM 7655 O O . ALA A 1 943 ? 7.938 -0.621 -29.960 1.00 97.38 943 ALA A O 1
ATOM 7656 N N . GLU A 1 944 ? 8.604 -0.696 -27.813 1.00 97.38 944 GLU A N 1
ATOM 7657 C CA . GLU A 1 944 ? 9.804 0.128 -27.954 1.00 97.38 944 GLU A CA 1
ATOM 7658 C C . GLU A 1 944 ? 11.047 -0.673 -27.538 1.00 97.38 944 GLU A C 1
ATOM 7660 O O . GLU A 1 944 ? 11.600 -0.504 -26.449 1.00 97.38 944 GLU A O 1
ATOM 7665 N N . ASN A 1 945 ? 11.470 -1.585 -28.418 1.00 97.06 945 ASN A N 1
ATOM 7666 C CA . ASN A 1 945 ? 12.569 -2.513 -28.163 1.00 97.06 945 ASN A CA 1
ATOM 7667 C C . ASN A 1 945 ? 13.920 -1.813 -27.982 1.00 97.06 945 ASN A C 1
ATOM 7669 O O . ASN A 1 945 ? 14.295 -0.931 -28.759 1.00 97.06 945 ASN A O 1
ATOM 7673 N N . ARG A 1 946 ? 14.708 -2.261 -26.996 1.00 97.50 946 ARG A N 1
ATOM 7674 C CA . ARG A 1 946 ? 16.035 -1.694 -26.714 1.00 97.50 946 ARG A CA 1
ATOM 7675 C C . ARG A 1 946 ? 17.189 -2.457 -27.340 1.00 97.50 946 ARG A C 1
ATOM 7677 O O . ARG A 1 946 ? 17.280 -3.679 -27.212 1.00 97.50 946 ARG A O 1
ATOM 7684 N N . VAL A 1 947 ? 18.119 -1.710 -27.935 1.00 96.00 947 VAL A N 1
ATOM 7685 C CA . VAL A 1 947 ? 19.414 -2.200 -28.442 1.00 96.00 947 VAL A CA 1
ATOM 7686 C C . VAL A 1 947 ? 20.558 -1.344 -27.913 1.00 96.00 947 VAL A C 1
ATOM 7688 O O . VAL A 1 947 ? 20.402 -0.144 -27.700 1.00 96.00 947 VAL A O 1
ATOM 7691 N N . SER A 1 948 ? 21.703 -1.974 -27.650 1.00 95.38 948 SER A N 1
ATOM 7692 C CA . SER A 1 948 ? 22.838 -1.316 -26.996 1.00 95.38 948 SER A CA 1
ATOM 7693 C C . SER A 1 948 ? 23.746 -0.571 -27.965 1.00 95.38 948 SER A C 1
ATOM 7695 O O . SER A 1 948 ? 24.126 -1.128 -28.991 1.00 95.38 948 SER A O 1
ATOM 7697 N N . ILE A 1 949 ? 24.177 0.619 -27.545 1.00 96.88 949 ILE A N 1
ATOM 7698 C CA . ILE A 1 949 ? 25.421 1.260 -27.980 1.00 96.88 949 ILE A CA 1
ATOM 7699 C C . ILE A 1 949 ? 26.314 1.395 -26.741 1.00 96.88 949 ILE A C 1
ATOM 7701 O O . ILE A 1 949 ? 25.922 1.982 -25.733 1.00 96.88 949 ILE A O 1
ATOM 7705 N N . TYR A 1 950 ? 27.502 0.805 -26.792 1.00 94.81 950 TYR A N 1
ATOM 7706 C CA . TYR A 1 950 ? 28.451 0.716 -25.690 1.00 94.81 950 TYR A CA 1
ATOM 7707 C C . TYR A 1 950 ? 29.416 1.901 -25.622 1.00 94.81 950 TYR A C 1
ATOM 7709 O O . TYR A 1 950 ? 30.048 2.073 -24.586 1.00 94.81 950 TYR A O 1
ATOM 7717 N N . GLY A 1 951 ? 29.567 2.694 -26.687 1.00 94.88 951 GLY A N 1
ATOM 7718 C CA . GLY A 1 951 ? 30.443 3.874 -26.696 1.00 94.88 951 GLY A CA 1
ATOM 7719 C C . GLY A 1 951 ? 31.935 3.530 -26.765 1.00 94.88 951 GLY A C 1
ATOM 7720 O O . GLY A 1 951 ? 32.789 4.310 -26.338 1.00 94.88 951 GLY A O 1
ATOM 7721 N N . THR A 1 952 ? 32.275 2.353 -27.294 1.00 94.12 952 THR A N 1
ATOM 7722 C CA . THR A 1 952 ? 33.674 1.892 -27.404 1.00 94.12 952 THR A CA 1
ATOM 7723 C C . THR A 1 952 ? 34.367 2.389 -28.668 1.00 94.12 952 THR A C 1
ATOM 7725 O O . THR A 1 952 ? 35.578 2.601 -28.659 1.00 94.12 952 THR A O 1
ATOM 7728 N N . ASN A 1 953 ? 33.612 2.590 -29.748 1.00 93.25 953 ASN A N 1
ATOM 7729 C CA . ASN A 1 953 ? 34.124 2.981 -31.056 1.00 93.25 953 ASN A CA 1
ATOM 7730 C C . ASN A 1 953 ? 33.078 3.822 -31.802 1.00 93.25 953 ASN A C 1
ATOM 7732 O O . ASN A 1 953 ? 31.898 3.490 -31.796 1.00 93.25 953 ASN A O 1
ATOM 7736 N N . VAL A 1 954 ? 33.524 4.862 -32.507 1.00 94.31 954 VAL A N 1
ATOM 7737 C CA . VAL A 1 954 ? 32.699 5.718 -33.380 1.00 94.31 954 VAL A CA 1
ATOM 7738 C C . VAL A 1 954 ? 31.939 4.902 -34.446 1.00 94.31 954 VAL A C 1
ATOM 7740 O O . VAL A 1 954 ? 30.812 5.236 -34.791 1.00 94.31 954 VAL A O 1
ATOM 7743 N N . LYS A 1 955 ? 32.502 3.778 -34.920 1.00 94.88 955 LYS A N 1
ATOM 7744 C CA . LYS A 1 955 ? 31.893 2.902 -35.950 1.00 94.88 955 LYS A CA 1
ATOM 7745 C C . LYS A 1 955 ? 30.772 1.982 -35.443 1.00 94.88 955 LYS A C 1
ATOM 7747 O O . LYS A 1 955 ? 30.246 1.164 -36.205 1.00 94.88 955 LYS A O 1
ATOM 7752 N N . GLU A 1 956 ? 30.437 2.045 -34.156 1.00 95.50 956 GLU A N 1
ATOM 7753 C CA . GLU A 1 956 ? 29.405 1.190 -33.562 1.00 95.50 956 GLU A CA 1
ATOM 7754 C C . GLU A 1 956 ? 28.023 1.466 -34.180 1.00 95.50 956 GLU A C 1
ATOM 7756 O O . GLU A 1 956 ? 27.294 0.533 -34.519 1.00 95.50 956 GLU A O 1
ATOM 7761 N N . TRP A 1 957 ? 27.715 2.740 -34.442 1.00 96.38 957 TRP A N 1
ATOM 7762 C CA . TRP A 1 957 ? 26.485 3.157 -35.116 1.00 96.38 957 TRP A CA 1
ATOM 7763 C C . TRP A 1 957 ? 26.381 2.648 -36.552 1.00 96.38 957 TRP A C 1
ATOM 7765 O O . TRP A 1 957 ? 25.327 2.140 -36.930 1.00 96.38 957 TRP A O 1
ATOM 7775 N N . ASP A 1 958 ? 27.459 2.720 -37.339 1.00 95.75 958 ASP A N 1
ATOM 7776 C CA . ASP A 1 958 ? 27.475 2.182 -38.706 1.00 95.75 958 ASP A CA 1
ATOM 7777 C C . ASP A 1 958 ? 27.224 0.671 -38.711 1.00 95.75 958 ASP A C 1
ATOM 7779 O O . ASP A 1 958 ? 26.478 0.156 -39.544 1.00 95.75 958 ASP A O 1
ATOM 7783 N N . SER A 1 959 ? 27.817 -0.042 -37.750 1.00 95.12 959 SER A N 1
ATOM 7784 C CA . SER A 1 959 ? 27.671 -1.495 -37.613 1.00 95.12 959 SER A CA 1
ATOM 7785 C C . SER A 1 959 ? 26.235 -1.877 -37.247 1.00 95.12 959 SER A C 1
ATOM 7787 O O . SER A 1 959 ? 25.658 -2.782 -37.855 1.00 95.12 959 SER A O 1
ATOM 7789 N N . LEU A 1 960 ? 25.626 -1.150 -36.305 1.00 96.44 960 LEU A N 1
ATOM 7790 C CA . LEU A 1 960 ? 24.236 -1.359 -35.904 1.00 96.44 960 LEU A CA 1
ATOM 7791 C C . LEU A 1 960 ? 23.251 -0.991 -37.026 1.00 96.44 960 LEU A C 1
ATOM 7793 O O . LEU A 1 960 ? 22.324 -1.751 -37.299 1.00 96.44 960 LEU A O 1
ATOM 7797 N N . ALA A 1 961 ? 23.471 0.128 -37.720 1.00 96.69 961 ALA A N 1
ATOM 7798 C CA . ALA A 1 961 ? 22.643 0.563 -38.843 1.00 96.69 961 ALA A CA 1
ATOM 7799 C C . ALA A 1 961 ? 22.739 -0.394 -40.043 1.00 96.69 961 ALA A C 1
ATOM 7801 O O . ALA A 1 961 ? 21.738 -0.665 -40.720 1.00 96.69 961 ALA A O 1
ATOM 7802 N N . LEU A 1 962 ? 23.929 -0.956 -40.284 1.00 96.56 962 LEU A N 1
ATOM 7803 C CA . LEU A 1 962 ? 24.138 -2.004 -41.276 1.00 96.56 962 LEU A CA 1
ATOM 7804 C C . LEU A 1 962 ? 23.393 -3.283 -40.891 1.00 96.56 962 LEU A C 1
ATOM 7806 O O . LEU A 1 962 ? 22.721 -3.852 -41.748 1.00 96.56 962 LEU A O 1
ATOM 7810 N N . TRP A 1 963 ? 23.465 -3.721 -39.630 1.00 97.00 963 TRP A N 1
ATOM 7811 C CA . TRP A 1 963 ? 22.697 -4.870 -39.133 1.00 97.00 963 TRP A CA 1
ATOM 7812 C C . TRP A 1 963 ? 21.188 -4.655 -39.312 1.00 97.00 963 TRP A C 1
ATOM 7814 O O . TRP A 1 963 ? 20.513 -5.500 -39.904 1.00 97.00 963 TRP A O 1
ATOM 7824 N N . PHE A 1 964 ? 20.683 -3.493 -38.888 1.00 96.94 964 PHE A N 1
ATOM 7825 C CA . PHE A 1 964 ? 19.275 -3.115 -39.004 1.00 96.94 964 PHE A CA 1
ATOM 7826 C C . PHE A 1 964 ? 18.783 -3.194 -40.455 1.00 96.94 964 PHE A C 1
ATOM 7828 O O . PHE A 1 964 ? 17.751 -3.806 -40.738 1.00 96.94 964 PHE A O 1
ATOM 7835 N N . SER A 1 965 ? 19.551 -2.610 -41.380 1.00 95.38 965 SER A N 1
ATOM 7836 C CA . SER A 1 965 ? 19.189 -2.541 -42.799 1.00 95.38 965 SER A CA 1
ATOM 7837 C C . SER A 1 965 ? 19.346 -3.889 -43.506 1.00 95.38 965 SER A C 1
ATOM 7839 O O . SER A 1 965 ? 18.487 -4.270 -44.293 1.00 95.38 965 SER A O 1
ATOM 7841 N N . THR A 1 966 ? 20.415 -4.635 -43.207 1.00 95.81 966 THR A N 1
ATOM 7842 C CA . THR A 1 966 ? 20.720 -5.927 -43.850 1.00 95.81 966 THR A CA 1
ATOM 7843 C C . THR A 1 966 ? 19.656 -6.974 -43.546 1.00 95.81 966 THR A C 1
ATOM 7845 O O . THR A 1 966 ? 19.289 -7.745 -44.429 1.00 95.81 966 THR A O 1
ATOM 7848 N N . HIS A 1 967 ? 19.156 -7.006 -42.308 1.00 95.88 967 HIS A N 1
ATOM 7849 C CA . HIS A 1 967 ? 18.203 -8.030 -41.875 1.00 95.88 967 HIS A CA 1
ATOM 7850 C C . HIS A 1 967 ? 16.746 -7.555 -41.859 1.00 95.88 967 HIS A C 1
ATOM 7852 O O . HIS A 1 967 ? 15.867 -8.319 -41.466 1.00 95.88 967 HIS A O 1
ATOM 7858 N N . GLY A 1 968 ? 16.468 -6.320 -42.292 1.00 94.75 968 GLY A N 1
ATOM 7859 C CA . GLY A 1 968 ? 15.108 -5.785 -42.388 1.00 94.75 968 GLY A CA 1
ATOM 7860 C C . GLY A 1 968 ? 14.426 -5.608 -41.030 1.00 94.75 968 GLY A C 1
ATOM 7861 O O . GLY A 1 968 ? 13.297 -6.042 -40.848 1.00 94.75 968 GLY A O 1
ATOM 7862 N N . MET A 1 969 ? 15.096 -4.974 -40.066 1.00 95.81 969 MET A N 1
ATOM 7863 C CA . MET A 1 969 ? 14.609 -4.795 -38.683 1.00 95.81 969 MET A CA 1
ATOM 7864 C C . MET A 1 969 ? 13.573 -3.661 -38.509 1.00 95.81 969 MET A C 1
ATOM 7866 O O . MET A 1 969 ? 13.344 -3.173 -37.398 1.00 95.81 969 MET A O 1
ATOM 7870 N N . SER A 1 970 ? 12.942 -3.235 -39.605 1.00 93.44 970 SER A N 1
ATOM 7871 C CA . SER A 1 970 ? 11.834 -2.276 -39.614 1.00 93.44 970 SER A CA 1
ATOM 7872 C C . SER A 1 970 ? 10.509 -3.008 -39.376 1.00 93.44 970 SER A C 1
ATOM 7874 O O . SER A 1 970 ? 10.249 -4.041 -39.989 1.00 93.44 970 SER A O 1
ATOM 7876 N N . SER A 1 971 ? 9.667 -2.485 -38.484 1.00 94.00 971 SER A N 1
ATOM 7877 C CA . SER A 1 971 ? 8.335 -3.026 -38.203 1.00 94.00 971 SER A CA 1
ATOM 7878 C C . SER A 1 971 ? 7.383 -1.897 -37.827 1.00 94.00 971 SER A C 1
ATOM 7880 O O . SER A 1 971 ? 7.750 -1.009 -37.062 1.00 94.00 971 SER A O 1
ATOM 7882 N N . GLN A 1 972 ? 6.142 -1.949 -38.319 1.00 93.38 972 GLN A N 1
ATOM 7883 C CA . GLN A 1 972 ? 5.091 -0.998 -37.927 1.00 93.38 972 GLN A CA 1
ATOM 7884 C C . GLN A 1 972 ? 4.724 -1.124 -36.442 1.00 93.38 972 GLN A C 1
ATOM 7886 O O . GLN A 1 972 ? 4.268 -0.161 -35.838 1.00 93.38 972 GLN A O 1
ATOM 7891 N N . HIS A 1 973 ? 4.964 -2.296 -35.847 1.00 95.25 973 HIS A N 1
ATOM 7892 C CA . HIS A 1 973 ? 4.678 -2.575 -34.442 1.00 95.25 973 HIS A CA 1
ATOM 7893 C C . HIS A 1 973 ? 5.833 -2.221 -33.495 1.00 95.25 973 HIS A C 1
ATOM 7895 O O . HIS A 1 973 ? 5.704 -2.431 -32.291 1.00 95.25 973 HIS A O 1
ATOM 7901 N N . ASN A 1 974 ? 6.965 -1.712 -34.000 1.00 96.38 974 ASN A N 1
ATOM 7902 C CA . ASN A 1 974 ? 8.143 -1.471 -33.172 1.00 96.38 974 ASN A CA 1
ATOM 7903 C C . ASN A 1 974 ? 8.872 -0.161 -33.494 1.00 96.38 974 ASN A C 1
ATOM 7905 O O . ASN A 1 974 ? 9.236 0.101 -34.640 1.00 96.38 974 ASN A O 1
ATOM 7909 N N . LYS A 1 975 ? 9.205 0.595 -32.447 1.00 96.31 975 LYS A N 1
ATOM 7910 C CA . LYS A 1 975 ? 10.268 1.612 -32.469 1.00 96.31 975 LYS A CA 1
ATOM 7911 C C . LYS A 1 975 ? 11.455 1.125 -31.640 1.00 96.31 975 LYS A C 1
ATOM 7913 O O . LYS A 1 975 ? 11.329 0.200 -30.846 1.00 96.31 975 LYS A O 1
ATOM 7918 N N . TRP A 1 976 ? 12.623 1.716 -31.844 1.00 97.62 976 TRP A N 1
ATOM 7919 C CA . TRP A 1 976 ? 13.839 1.329 -31.132 1.00 97.62 976 TRP A CA 1
ATOM 7920 C C . TRP A 1 976 ? 14.240 2.380 -30.099 1.00 97.62 976 TRP A C 1
ATOM 7922 O O . TRP A 1 976 ? 14.204 3.576 -30.375 1.00 97.62 976 TRP A O 1
ATOM 7932 N N . ILE A 1 977 ? 14.676 1.937 -28.924 1.00 97.88 977 ILE A N 1
ATOM 7933 C CA . ILE A 1 977 ? 15.331 2.784 -27.922 1.00 97.88 977 ILE A CA 1
ATOM 7934 C C . ILE A 1 977 ? 16.795 2.359 -27.812 1.00 97.88 977 ILE A C 1
ATOM 7936 O O . ILE A 1 977 ? 17.122 1.172 -27.768 1.00 97.88 977 ILE A O 1
ATOM 7940 N N . ILE A 1 978 ? 17.696 3.331 -27.770 1.00 98.12 978 ILE A N 1
ATOM 7941 C CA . ILE A 1 978 ? 19.130 3.077 -27.670 1.00 98.12 978 ILE A CA 1
ATOM 7942 C C . ILE A 1 978 ? 19.523 3.076 -26.205 1.00 98.12 978 ILE A C 1
ATOM 7944 O O . ILE A 1 978 ? 19.530 4.115 -25.550 1.00 98.12 978 ILE A O 1
ATOM 7948 N N . GLN A 1 979 ? 19.853 1.902 -25.682 1.00 96.94 979 GLN A N 1
ATOM 7949 C CA . GLN A 1 979 ? 20.338 1.791 -24.315 1.00 96.94 979 GLN A CA 1
ATOM 7950 C C . GLN A 1 979 ? 21.856 1.993 -24.272 1.00 96.94 979 GLN A C 1
ATOM 7952 O O . GLN A 1 979 ? 22.602 1.362 -25.023 1.00 96.94 979 GLN A O 1
ATOM 7957 N N . VAL A 1 980 ? 22.308 2.848 -23.362 1.00 97.00 980 VAL A N 1
ATOM 7958 C CA . VAL A 1 980 ? 23.707 3.184 -23.099 1.00 97.00 980 VAL A CA 1
ATOM 7959 C C . VAL A 1 980 ? 24.075 2.619 -21.723 1.00 97.00 980 VAL A C 1
ATOM 7961 O O . VAL A 1 980 ? 23.714 3.206 -20.695 1.00 97.00 980 VAL A O 1
ATOM 7964 N N . PRO A 1 981 ? 24.751 1.456 -21.659 1.00 94.94 981 PRO A N 1
ATOM 7965 C CA . PRO A 1 981 ? 25.132 0.852 -20.387 1.00 94.94 981 PRO A CA 1
ATOM 7966 C C . PRO A 1 981 ? 26.222 1.663 -19.681 1.00 94.94 981 PRO A C 1
ATOM 7968 O O . PRO A 1 981 ? 27.224 2.024 -20.303 1.00 94.94 981 PRO A O 1
ATOM 7971 N N . ARG A 1 982 ? 26.075 1.894 -18.369 1.00 94.19 982 ARG A N 1
ATOM 7972 C CA . ARG A 1 982 ? 27.014 2.659 -17.517 1.00 94.19 982 ARG A CA 1
ATOM 7973 C C . ARG A 1 982 ? 28.297 1.885 -17.181 1.00 94.19 982 ARG A C 1
ATOM 7975 O O . ARG A 1 982 ? 28.708 1.773 -16.029 1.00 94.19 982 ARG A O 1
ATOM 7982 N N . VAL A 1 983 ? 28.965 1.356 -18.201 1.00 91.69 983 VAL A N 1
ATOM 7983 C CA . VAL A 1 983 ? 30.113 0.441 -18.079 1.00 91.69 983 VAL A CA 1
ATOM 7984 C C . VAL A 1 983 ? 31.445 1.071 -18.500 1.00 91.69 983 VAL A C 1
ATOM 7986 O O . VAL A 1 983 ? 32.394 0.346 -18.798 1.00 91.69 983 VAL A O 1
ATOM 7989 N N . TYR A 1 984 ? 31.554 2.407 -18.493 1.00 94.25 984 TYR A N 1
ATOM 7990 C CA . TYR A 1 984 ? 32.804 3.128 -18.788 1.00 94.25 984 TYR A CA 1
ATOM 7991 C C . TYR A 1 984 ? 34.001 2.527 -18.038 1.00 94.25 984 TYR A C 1
ATOM 7993 O O . TYR A 1 984 ? 35.039 2.272 -18.649 1.00 94.25 984 TYR A O 1
ATOM 8001 N N . LYS A 1 985 ? 33.829 2.196 -16.750 1.00 93.12 985 LYS A N 1
ATOM 8002 C CA . LYS A 1 985 ? 34.878 1.583 -15.923 1.00 93.12 985 LYS A CA 1
ATOM 8003 C C . LYS A 1 985 ? 35.494 0.321 -16.527 1.00 93.12 985 LYS A C 1
ATOM 8005 O O . LYS A 1 985 ? 36.698 0.107 -16.418 1.00 93.12 985 LYS A O 1
ATOM 8010 N N . VAL A 1 986 ? 34.686 -0.500 -17.203 1.00 92.19 986 VAL A N 1
ATOM 8011 C CA . VAL A 1 986 ? 35.123 -1.765 -17.808 1.00 92.19 986 VAL A CA 1
ATOM 8012 C C . VAL A 1 986 ? 36.032 -1.483 -18.999 1.00 92.19 986 VAL A C 1
ATOM 8014 O O . VAL A 1 986 ? 37.144 -2.002 -19.074 1.00 92.19 986 VAL A O 1
ATOM 8017 N N . PHE A 1 987 ? 35.596 -0.610 -19.907 1.00 93.56 987 PHE A N 1
ATOM 8018 C CA . PHE A 1 987 ? 36.357 -0.274 -21.111 1.00 93.56 987 PHE A CA 1
ATOM 8019 C C . PHE A 1 987 ? 37.580 0.589 -20.811 1.00 93.56 987 PHE A C 1
ATOM 8021 O O . PHE A 1 987 ? 38.606 0.468 -21.485 1.00 93.56 987 PHE A O 1
ATOM 8028 N N . ARG A 1 988 ? 37.503 1.422 -19.769 1.00 94.00 988 ARG A N 1
ATOM 8029 C CA . ARG A 1 988 ? 38.638 2.189 -19.270 1.00 94.00 988 ARG A CA 1
ATOM 8030 C C . ARG A 1 988 ? 39.702 1.276 -18.666 1.00 94.00 988 ARG A C 1
ATOM 8032 O O . ARG A 1 988 ? 40.869 1.423 -19.012 1.00 94.00 988 ARG A O 1
ATOM 8039 N N . ALA A 1 989 ? 39.310 0.297 -17.847 1.00 94.19 989 ALA A N 1
ATOM 8040 C CA . ALA A 1 989 ? 40.229 -0.703 -17.295 1.00 94.19 989 ALA A CA 1
ATOM 8041 C C . ALA A 1 989 ? 40.902 -1.562 -18.384 1.00 94.19 989 ALA A C 1
ATOM 8043 O O . ALA A 1 989 ? 42.050 -1.971 -18.231 1.00 94.19 989 ALA A O 1
ATOM 8044 N N . GLN A 1 990 ? 40.210 -1.803 -19.503 1.00 93.88 990 GLN A N 1
ATOM 8045 C CA . GLN A 1 990 ? 40.738 -2.520 -20.671 1.00 93.88 990 GLN A CA 1
ATOM 8046 C C . GLN A 1 990 ? 41.564 -1.636 -21.627 1.00 93.88 990 GLN A C 1
ATOM 8048 O O . GLN A 1 990 ? 42.040 -2.133 -22.644 1.00 93.88 990 GLN A O 1
ATOM 8053 N N . ASN A 1 991 ? 41.749 -0.345 -21.323 1.00 93.12 991 ASN A N 1
ATOM 8054 C CA . ASN A 1 991 ? 42.430 0.641 -22.174 1.00 93.12 991 ASN A CA 1
ATOM 8055 C C . ASN A 1 991 ? 41.822 0.807 -23.583 1.00 93.12 991 ASN A C 1
ATOM 8057 O O . ASN A 1 991 ? 42.516 1.214 -24.511 1.00 93.12 991 ASN A O 1
ATOM 8061 N N . ILE A 1 992 ? 40.526 0.523 -23.747 1.00 93.38 992 ILE A N 1
ATOM 8062 C CA . ILE A 1 992 ? 39.808 0.720 -25.020 1.00 93.38 992 ILE A CA 1
ATOM 8063 C C . ILE A 1 992 ? 39.482 2.206 -25.227 1.00 93.38 992 ILE A C 1
ATOM 8065 O O . ILE A 1 992 ? 39.524 2.707 -26.346 1.00 93.38 992 ILE A O 1
ATOM 8069 N N . ILE A 1 993 ? 39.186 2.921 -24.137 1.00 93.56 993 ILE A N 1
ATOM 8070 C CA . ILE A 1 993 ? 38.825 4.344 -24.136 1.00 93.56 993 ILE A CA 1
ATOM 8071 C C . ILE A 1 993 ? 39.744 5.161 -23.213 1.00 93.56 993 ILE A C 1
ATOM 8073 O O . ILE A 1 993 ? 40.171 4.706 -22.147 1.00 93.56 993 ILE A O 1
ATOM 8077 N N . GLY A 1 994 ? 40.064 6.387 -23.639 1.00 93.62 994 GLY A N 1
ATOM 8078 C CA . GLY A 1 994 ? 41.023 7.273 -22.963 1.00 93.62 994 GLY A CA 1
ATOM 8079 C C . GLY A 1 994 ? 40.441 8.118 -21.823 1.00 93.62 994 GLY A C 1
ATOM 8080 O O . GLY A 1 994 ? 41.132 8.402 -20.848 1.00 93.62 994 GLY A O 1
ATOM 8081 N N . SER A 1 995 ? 39.181 8.522 -21.944 1.00 95.69 995 SER A N 1
ATOM 8082 C CA . SER A 1 995 ? 38.482 9.398 -20.999 1.00 95.69 995 SER A CA 1
ATOM 8083 C C . SER A 1 995 ? 36.973 9.248 -21.167 1.00 95.69 995 SER A C 1
ATOM 8085 O O . SER A 1 995 ? 36.505 8.668 -22.153 1.00 95.69 995 SER A O 1
ATOM 8087 N N . PHE A 1 996 ? 36.197 9.788 -20.229 1.00 95.94 996 PHE A N 1
ATOM 8088 C CA . PHE A 1 996 ? 34.742 9.839 -20.372 1.00 95.94 996 PHE A CA 1
ATOM 8089 C C . PHE A 1 996 ? 34.309 10.723 -21.559 1.00 95.94 996 PHE A C 1
ATOM 8091 O O . PHE A 1 996 ? 33.323 10.434 -22.229 1.00 95.94 996 PHE A O 1
ATOM 8098 N N . GLY A 1 997 ? 35.094 11.751 -21.897 1.00 95.81 997 GLY A N 1
ATOM 8099 C CA . GLY A 1 997 ? 34.891 12.572 -23.093 1.00 95.81 997 GLY A CA 1
ATOM 8100 C C . GLY A 1 997 ? 34.975 11.760 -24.387 1.00 95.81 997 GLY A C 1
ATOM 8101 O O . GLY A 1 997 ? 34.097 11.888 -25.238 1.00 95.81 997 GLY A O 1
ATOM 8102 N N . GLN A 1 998 ? 35.951 10.848 -24.501 1.00 95.81 998 GLN A N 1
ATOM 8103 C CA . GLN A 1 998 ? 36.046 9.928 -25.645 1.00 95.81 998 GLN A CA 1
ATOM 8104 C C . GLN A 1 998 ? 34.839 8.982 -25.717 1.00 95.81 998 GLN A C 1
ATOM 8106 O O . GLN A 1 998 ? 34.339 8.690 -26.800 1.00 95.81 998 GLN A O 1
ATOM 8111 N N . TYR A 1 999 ? 34.363 8.510 -24.564 1.00 96.31 999 TYR A N 1
ATOM 8112 C CA . TYR A 1 999 ? 33.177 7.661 -24.474 1.00 96.31 999 TYR A CA 1
ATOM 8113 C C . TYR A 1 999 ? 31.926 8.375 -25.011 1.00 96.31 999 TYR A C 1
ATOM 8115 O O . TYR A 1 999 ? 31.236 7.839 -25.876 1.00 96.31 999 TYR A O 1
ATOM 8123 N N . LEU A 1 1000 ? 31.681 9.618 -24.579 1.00 96.62 1000 LEU A N 1
ATOM 8124 C CA . LEU A 1 1000 ? 30.584 10.447 -25.092 1.00 96.62 1000 LEU A CA 1
ATOM 8125 C C . LEU A 1 1000 ? 30.757 10.781 -26.579 1.00 96.62 1000 LEU A C 1
ATOM 8127 O O . LEU A 1 1000 ? 29.786 10.734 -27.332 1.00 96.62 1000 LEU A O 1
ATOM 8131 N N . GLN A 1 1001 ? 31.987 11.068 -27.021 1.00 96.31 1001 GLN A N 1
ATOM 8132 C CA . GLN A 1 1001 ? 32.297 11.304 -28.432 1.00 96.31 1001 GLN A CA 1
ATOM 8133 C C . GLN A 1 1001 ? 31.893 10.106 -29.297 1.00 96.31 1001 GLN A C 1
ATOM 8135 O O . GLN A 1 1001 ? 31.215 10.292 -30.304 1.00 96.31 1001 GLN A O 1
ATOM 8140 N N . ASN A 1 1002 ? 32.252 8.887 -28.890 1.00 96.62 1002 ASN A N 1
ATOM 8141 C CA . ASN A 1 1002 ? 31.911 7.667 -29.624 1.00 96.62 1002 ASN A CA 1
ATOM 8142 C C . ASN A 1 1002 ? 30.393 7.455 -29.757 1.00 96.62 1002 ASN A C 1
ATOM 8144 O O . ASN A 1 1002 ? 29.945 6.855 -30.731 1.00 96.62 1002 ASN A O 1
ATOM 8148 N N . ILE A 1 1003 ? 29.607 7.952 -28.797 1.00 97.06 1003 ILE A N 1
ATOM 8149 C CA . ILE A 1 1003 ? 28.144 7.848 -28.801 1.00 97.06 1003 ILE A CA 1
ATOM 8150 C C . ILE A 1 1003 ? 27.513 8.937 -29.674 1.00 97.06 1003 ILE A C 1
ATOM 8152 O O . ILE A 1 1003 ? 26.659 8.626 -30.501 1.00 97.06 1003 ILE A O 1
ATOM 8156 N N . PHE A 1 1004 ? 27.900 10.203 -29.491 1.00 97.19 1004 PHE A N 1
ATOM 8157 C CA . PHE A 1 1004 ? 27.168 11.344 -30.053 1.00 97.19 1004 PHE A CA 1
ATOM 8158 C C . PHE A 1 1004 ? 27.727 11.882 -31.367 1.00 97.19 1004 PHE A C 1
ATOM 8160 O O . PHE A 1 1004 ? 26.956 12.414 -32.164 1.00 97.19 1004 PHE A O 1
ATOM 8167 N N . GLN A 1 1005 ? 29.025 11.733 -31.645 1.00 96.00 1005 GLN A N 1
ATOM 8168 C CA . GLN A 1 1005 ? 29.601 12.241 -32.893 1.00 96.00 1005 GLN A CA 1
ATOM 8169 C C . GLN A 1 1005 ? 28.944 11.623 -34.145 1.00 96.00 1005 GLN A C 1
ATOM 8171 O O . GLN A 1 1005 ? 28.522 12.398 -35.005 1.00 96.00 1005 GLN A O 1
ATOM 8176 N N . PRO A 1 1006 ? 28.751 10.290 -34.247 1.00 96.56 1006 PRO A N 1
ATOM 8177 C CA . PRO A 1 1006 ? 28.109 9.685 -35.423 1.00 96.56 1006 PRO A CA 1
ATOM 8178 C C . PRO A 1 1006 ? 26.680 10.183 -35.666 1.00 96.56 1006 PRO A C 1
ATOM 8180 O O . PRO A 1 1006 ? 26.226 10.288 -36.805 1.00 96.56 1006 PRO A O 1
ATOM 8183 N N . LEU A 1 1007 ? 25.962 10.524 -34.593 1.00 96.69 1007 LEU A N 1
ATOM 8184 C CA . LEU A 1 1007 ? 24.607 11.065 -34.677 1.00 96.69 1007 LEU A CA 1
ATOM 8185 C C . LEU A 1 1007 ? 24.589 12.462 -35.291 1.00 96.69 1007 LEU A C 1
ATOM 8187 O O . LEU A 1 1007 ? 23.697 12.773 -36.081 1.00 96.69 1007 LEU A O 1
ATOM 8191 N N . TRP A 1 1008 ? 25.571 13.293 -34.944 1.00 94.81 1008 TRP A N 1
ATOM 8192 C CA . TRP A 1 1008 ? 25.750 14.616 -35.533 1.00 94.81 1008 TRP A CA 1
ATOM 8193 C C . TRP A 1 1008 ? 26.188 14.535 -36.992 1.00 94.81 1008 TRP A C 1
ATOM 8195 O O . TRP A 1 1008 ? 25.624 15.245 -37.821 1.00 94.81 1008 TRP A O 1
ATOM 8205 N N . GLU A 1 1009 ? 27.107 13.628 -37.325 1.00 93.81 1009 GLU A N 1
ATOM 8206 C CA . GLU A 1 1009 ? 27.535 13.375 -38.706 1.00 93.81 1009 GLU A CA 1
ATOM 8207 C C . GLU A 1 1009 ? 26.348 12.960 -39.589 1.00 93.81 1009 GLU A C 1
ATOM 8209 O O . GLU A 1 1009 ? 26.111 13.567 -40.634 1.00 93.81 1009 GLU A O 1
ATOM 8214 N N . ALA A 1 1010 ? 25.521 12.016 -39.126 1.00 94.62 1010 ALA A N 1
ATOM 8215 C CA . ALA A 1 1010 ? 24.326 11.583 -39.849 1.00 94.62 1010 ALA A CA 1
ATOM 8216 C C . ALA A 1 1010 ? 23.211 12.641 -39.892 1.00 94.62 1010 ALA A C 1
ATOM 8218 O O . ALA A 1 1010 ? 22.473 12.715 -40.871 1.00 94.62 1010 ALA A O 1
ATOM 8219 N N . SER A 1 1011 ? 23.086 13.477 -38.856 1.00 93.94 1011 SER A N 1
ATOM 8220 C CA . SER A 1 1011 ? 22.059 14.527 -38.802 1.00 93.94 1011 SER A CA 1
ATOM 8221 C C . SER A 1 1011 ? 22.434 15.770 -39.597 1.00 93.94 1011 SER A C 1
ATOM 8223 O O . SER A 1 1011 ? 21.534 16.464 -40.059 1.00 93.94 1011 SER A O 1
ATOM 8225 N N . LEU A 1 1012 ? 23.725 16.089 -39.742 1.00 92.44 1012 LEU A N 1
ATOM 8226 C CA . LEU A 1 1012 ? 24.208 17.200 -40.565 1.00 92.44 1012 LEU A CA 1
ATOM 8227 C C . LEU A 1 1012 ? 24.368 16.768 -42.029 1.00 92.44 1012 LEU A C 1
ATOM 8229 O O . LEU A 1 1012 ? 23.961 17.511 -42.918 1.00 92.44 1012 LEU A O 1
ATOM 8233 N N . HIS A 1 1013 ? 24.864 15.553 -42.278 1.00 91.88 1013 HIS A N 1
ATOM 8234 C CA . HIS A 1 1013 ? 25.133 15.021 -43.615 1.00 91.88 1013 HIS A CA 1
ATOM 8235 C C . HIS A 1 1013 ? 24.451 13.659 -43.860 1.00 91.88 1013 HIS A C 1
ATOM 8237 O O . HIS A 1 1013 ? 25.133 12.646 -44.056 1.00 91.88 1013 HIS A O 1
ATOM 8243 N N . PRO A 1 1014 ? 23.106 13.604 -43.929 1.00 92.31 1014 PRO A N 1
ATOM 8244 C CA . PRO A 1 1014 ? 22.357 12.357 -44.133 1.00 92.31 1014 PRO A CA 1
ATOM 8245 C C . PRO A 1 1014 ? 22.748 11.620 -45.422 1.00 92.31 1014 PRO A C 1
ATOM 8247 O O . PRO A 1 1014 ? 22.760 10.392 -45.456 1.00 92.31 1014 PRO A O 1
ATOM 8250 N N . SER A 1 1015 ? 23.142 12.352 -46.470 1.00 90.38 1015 SER A N 1
ATOM 8251 C CA . SER A 1 1015 ? 23.633 11.779 -47.735 1.00 90.38 1015 SER A CA 1
ATOM 8252 C C . SER A 1 1015 ? 24.950 11.004 -47.604 1.00 90.38 1015 SER A C 1
ATOM 8254 O O . SER A 1 1015 ? 25.201 10.100 -48.398 1.00 90.38 1015 SER A O 1
ATOM 8256 N N . GLN A 1 1016 ? 25.777 11.325 -46.603 1.00 92.50 1016 GLN A N 1
ATOM 8257 C CA . GLN A 1 1016 ? 27.050 10.645 -46.338 1.00 92.50 1016 GLN A CA 1
ATOM 8258 C C . GLN A 1 1016 ? 26.873 9.432 -45.412 1.00 92.50 1016 GLN A C 1
ATOM 8260 O O . GLN A 1 1016 ? 27.643 8.479 -45.503 1.00 92.50 1016 GLN A O 1
ATOM 8265 N N . HIS A 1 1017 ? 25.822 9.429 -44.583 1.00 94.00 1017 HIS A N 1
ATOM 8266 C CA . HIS A 1 1017 ? 25.512 8.353 -43.634 1.00 94.00 1017 HIS A CA 1
ATOM 8267 C C . HIS A 1 1017 ? 24.073 7.824 -43.806 1.00 94.00 1017 HIS A C 1
ATOM 8269 O O . HIS A 1 1017 ? 23.290 7.824 -42.849 1.00 94.00 1017 HIS A O 1
ATOM 8275 N N . PRO A 1 1018 ? 23.688 7.341 -45.005 1.00 94.12 1018 PRO A N 1
ATOM 8276 C CA . PRO A 1 1018 ? 22.293 7.033 -45.321 1.00 94.12 1018 PRO A CA 1
ATOM 8277 C C . PRO A 1 1018 ? 21.707 5.905 -44.465 1.00 94.12 1018 PRO A C 1
ATOM 8279 O O . PRO A 1 1018 ? 20.545 5.973 -44.069 1.00 94.12 1018 PRO A O 1
ATOM 8282 N N . LEU A 1 1019 ? 22.506 4.879 -44.142 1.00 95.50 1019 LEU A N 1
ATOM 8283 C CA . LEU A 1 1019 ? 22.059 3.764 -43.300 1.00 95.50 1019 LEU A CA 1
ATOM 8284 C C . LEU A 1 1019 ? 21.785 4.221 -41.865 1.00 95.50 1019 LEU A C 1
ATOM 8286 O O . LEU A 1 1019 ? 20.767 3.840 -41.288 1.00 95.50 1019 LEU A O 1
ATOM 8290 N N . VAL A 1 1020 ? 22.672 5.053 -41.307 1.00 96.38 1020 VAL A N 1
ATOM 8291 C CA . VAL A 1 1020 ? 22.511 5.601 -39.955 1.00 96.38 1020 VAL A CA 1
ATOM 8292 C C . VAL A 1 1020 ? 21.285 6.509 -39.917 1.00 96.38 1020 VAL A C 1
ATOM 8294 O O . VAL A 1 1020 ? 20.424 6.297 -39.071 1.00 96.38 1020 VAL A O 1
ATOM 8297 N N . HIS A 1 1021 ? 21.131 7.440 -40.867 1.00 94.62 1021 HIS A N 1
ATOM 8298 C CA . HIS A 1 1021 ? 19.948 8.313 -40.936 1.00 94.62 1021 HIS A CA 1
ATOM 8299 C C . HIS A 1 1021 ? 18.639 7.516 -41.032 1.00 94.62 1021 HIS A C 1
ATOM 8301 O O . HIS A 1 1021 ? 17.703 7.768 -40.274 1.00 94.62 1021 HIS A O 1
ATOM 8307 N N . ASN A 1 1022 ? 18.591 6.488 -41.887 1.00 93.50 1022 ASN A N 1
ATOM 8308 C CA . ASN A 1 1022 ? 17.424 5.611 -41.999 1.00 93.50 1022 ASN A CA 1
ATOM 8309 C C . ASN A 1 1022 ? 17.113 4.870 -40.685 1.00 93.50 1022 ASN A C 1
ATOM 8311 O O . ASN A 1 1022 ? 15.952 4.767 -40.283 1.00 93.50 1022 ASN A O 1
ATOM 8315 N N . PHE A 1 1023 ? 18.139 4.373 -39.990 1.00 95.88 1023 PHE A N 1
ATOM 8316 C CA . PHE A 1 1023 ? 17.957 3.746 -38.682 1.00 95.88 1023 PHE A CA 1
ATOM 8317 C C . PHE A 1 1023 ? 17.416 4.745 -37.648 1.00 95.88 1023 PHE A C 1
ATOM 8319 O O . PHE A 1 1023 ? 16.463 4.425 -36.939 1.00 95.88 1023 PHE A O 1
ATOM 8326 N N . LEU A 1 1024 ? 17.931 5.978 -37.618 1.00 95.38 1024 LEU A N 1
ATOM 8327 C CA . LEU A 1 1024 ? 17.476 7.029 -36.698 1.00 95.38 1024 LEU A CA 1
ATOM 8328 C C . LEU A 1 1024 ? 15.999 7.417 -36.884 1.00 95.38 1024 LEU A C 1
ATOM 8330 O O . LEU A 1 1024 ? 15.355 7.820 -35.917 1.00 95.38 1024 LEU A O 1
ATOM 8334 N N . ASN A 1 1025 ? 15.416 7.233 -38.071 1.00 92.12 1025 ASN A N 1
ATOM 8335 C CA . ASN A 1 1025 ? 13.971 7.418 -38.288 1.00 92.12 1025 ASN A CA 1
ATOM 8336 C C . ASN A 1 1025 ? 13.105 6.349 -37.577 1.00 92.12 1025 ASN A C 1
ATOM 8338 O O . ASN A 1 1025 ? 11.898 6.529 -37.378 1.00 92.12 1025 ASN A O 1
ATOM 8342 N N . HIS A 1 1026 ? 13.718 5.242 -37.152 1.00 94.75 1026 HIS A N 1
ATOM 8343 C CA . HIS A 1 1026 ? 13.083 4.167 -36.390 1.00 94.75 1026 HIS A CA 1
ATOM 8344 C C . HIS A 1 1026 ? 13.436 4.197 -34.895 1.00 94.75 1026 HIS A C 1
ATOM 8346 O O . HIS A 1 1026 ? 12.890 3.395 -34.137 1.00 94.75 1026 HIS A O 1
ATOM 8352 N N . VAL A 1 1027 ? 14.310 5.112 -34.465 1.00 96.69 1027 VAL A N 1
ATOM 8353 C CA . VAL A 1 1027 ? 14.690 5.299 -33.060 1.00 96.69 1027 VAL A CA 1
ATOM 8354 C C . VAL A 1 1027 ? 13.801 6.366 -32.421 1.00 96.69 1027 VAL A C 1
ATOM 8356 O O . VAL A 1 1027 ? 13.638 7.447 -32.981 1.00 96.69 1027 VAL A O 1
ATOM 8359 N N . SER A 1 1028 ? 13.239 6.076 -31.247 1.00 94.94 1028 SER A N 1
ATOM 8360 C CA . SER A 1 1028 ? 12.364 6.988 -30.498 1.00 94.94 1028 SER A CA 1
ATOM 8361 C C . SER A 1 1028 ? 13.017 7.610 -29.259 1.00 94.94 1028 SER A C 1
ATOM 8363 O O . SER A 1 1028 ? 12.523 8.610 -28.731 1.00 94.94 1028 SER A O 1
ATOM 8365 N N . GLY A 1 1029 ? 14.134 7.060 -28.774 1.00 96.75 1029 GLY A N 1
ATOM 8366 C CA . GLY A 1 1029 ? 14.758 7.560 -27.553 1.00 96.75 1029 GLY A CA 1
ATOM 8367 C C . GLY A 1 1029 ? 16.053 6.878 -27.136 1.00 96.75 1029 GLY A C 1
ATOM 8368 O O . GLY A 1 1029 ? 16.548 5.968 -27.800 1.00 96.75 1029 GLY A O 1
ATOM 8369 N N . PHE A 1 1030 ? 16.572 7.332 -25.997 1.00 98.06 1030 PHE A N 1
ATOM 8370 C CA . PHE A 1 1030 ? 17.758 6.821 -25.318 1.00 98.06 1030 PHE A CA 1
ATOM 8371 C C . PHE A 1 1030 ? 17.432 6.408 -23.886 1.00 98.06 1030 PHE A C 1
ATOM 8373 O O . PHE A 1 1030 ? 16.627 7.048 -23.212 1.00 98.06 1030 PHE A O 1
ATOM 8380 N N . ASP A 1 1031 ? 18.117 5.382 -23.407 1.00 97.94 1031 ASP A N 1
ATOM 8381 C CA . ASP A 1 1031 ? 18.002 4.845 -22.055 1.00 97.94 1031 ASP A CA 1
ATOM 8382 C C . ASP A 1 1031 ? 19.404 4.686 -21.446 1.00 97.94 1031 ASP A C 1
ATOM 8384 O O . ASP A 1 1031 ? 20.358 4.364 -22.150 1.00 97.94 1031 ASP A O 1
ATOM 8388 N N . SER A 1 1032 ? 19.549 4.919 -20.144 1.00 96.44 1032 SER A N 1
ATOM 8389 C CA . SER A 1 1032 ? 20.774 4.635 -19.398 1.00 96.44 1032 SER A CA 1
ATOM 8390 C C . SER A 1 1032 ? 20.522 3.452 -18.476 1.00 96.44 1032 SER A C 1
ATOM 8392 O O . SER A 1 1032 ? 19.644 3.515 -17.619 1.00 96.44 1032 SER A O 1
ATOM 8394 N N . VAL A 1 1033 ? 21.319 2.396 -18.630 1.00 93.56 1033 VAL A N 1
ATOM 8395 C CA . VAL A 1 1033 ? 21.104 1.094 -17.972 1.00 93.56 1033 VAL A CA 1
ATOM 8396 C C . VAL A 1 1033 ? 22.338 0.658 -17.183 1.00 93.56 1033 VAL A C 1
ATOM 8398 O O . VAL A 1 1033 ? 23.408 1.232 -17.389 1.00 93.56 1033 VAL A O 1
ATOM 8401 N N . ASP A 1 1034 ? 22.179 -0.371 -16.338 1.00 90.38 1034 ASP A N 1
ATOM 8402 C CA . ASP A 1 1034 ? 23.159 -1.092 -15.483 1.00 90.38 1034 ASP A CA 1
ATOM 8403 C C . ASP A 1 1034 ? 22.736 -1.058 -13.994 1.00 90.38 1034 ASP A C 1
ATOM 8405 O O . ASP A 1 1034 ? 21.762 -0.403 -13.630 1.00 90.38 1034 ASP A O 1
ATOM 8409 N N . ASN A 1 1035 ? 23.450 -1.765 -13.116 1.00 88.44 1035 ASN A N 1
ATOM 8410 C CA . ASN A 1 1035 ? 23.099 -1.946 -11.706 1.00 88.44 1035 ASN A CA 1
ATOM 8411 C C . ASN A 1 1035 ? 23.041 -0.627 -10.906 1.00 88.44 1035 ASN A C 1
ATOM 8413 O O . ASN A 1 1035 ? 24.076 -0.122 -10.453 1.00 88.44 1035 ASN A O 1
ATOM 8417 N N . GLU A 1 1036 ? 21.830 -0.116 -10.661 1.00 90.38 1036 GLU A N 1
ATOM 8418 C CA . GLU A 1 1036 ? 21.573 1.084 -9.845 1.00 90.38 1036 GLU A CA 1
ATOM 8419 C C . GLU A 1 1036 ? 22.003 0.933 -8.374 1.00 90.38 1036 GLU A C 1
ATOM 8421 O O . GLU A 1 1036 ? 22.244 1.937 -7.707 1.00 90.38 1036 GLU A O 1
ATOM 8426 N N . ALA A 1 1037 ? 22.154 -0.291 -7.853 1.00 86.62 1037 ALA A N 1
ATOM 8427 C CA . ALA A 1 1037 ? 22.611 -0.525 -6.479 1.00 86.62 1037 ALA A CA 1
ATOM 8428 C C . ALA A 1 1037 ? 24.122 -0.285 -6.278 1.00 86.62 1037 ALA A C 1
ATOM 8430 O O . ALA A 1 1037 ? 24.606 -0.338 -5.145 1.00 86.62 1037 ALA A O 1
ATOM 8431 N N . THR A 1 1038 ? 24.875 -0.031 -7.354 1.00 85.81 1038 THR A N 1
ATOM 8432 C CA . THR A 1 1038 ? 26.295 0.335 -7.269 1.00 85.81 1038 THR A CA 1
ATOM 8433 C C . THR A 1 1038 ? 26.449 1.676 -6.547 1.00 85.81 1038 THR A C 1
ATOM 8435 O O . THR A 1 1038 ? 25.707 2.617 -6.808 1.00 85.81 1038 THR A O 1
ATOM 8438 N N . ILE A 1 1039 ? 27.420 1.778 -5.634 1.00 87.12 1039 ILE A N 1
ATOM 8439 C CA . ILE A 1 1039 ? 27.711 3.038 -4.937 1.00 87.12 1039 ILE A CA 1
ATOM 8440 C C . ILE A 1 1039 ? 28.305 4.033 -5.938 1.00 87.12 1039 ILE A C 1
ATOM 8442 O O . ILE A 1 1039 ? 29.350 3.765 -6.532 1.00 87.12 1039 ILE A O 1
ATOM 8446 N N . ASP A 1 1040 ? 27.656 5.184 -6.088 1.00 88.06 1040 ASP A N 1
ATOM 8447 C CA . ASP A 1 1040 ? 28.131 6.262 -6.951 1.00 88.06 1040 ASP A CA 1
ATOM 8448 C C . ASP A 1 1040 ? 29.325 7.007 -6.344 1.00 88.06 1040 ASP A C 1
ATOM 8450 O O . ASP A 1 1040 ? 29.398 7.248 -5.135 1.00 88.06 1040 ASP A O 1
ATOM 8454 N N . THR A 1 1041 ? 30.241 7.452 -7.206 1.00 90.19 1041 THR A N 1
ATOM 8455 C CA . THR A 1 1041 ? 31.229 8.470 -6.831 1.00 90.19 1041 THR A CA 1
ATOM 8456 C C . THR A 1 1041 ? 30.526 9.795 -6.514 1.00 90.19 1041 THR A C 1
ATOM 8458 O O . THR A 1 1041 ? 29.484 10.069 -7.109 1.00 90.19 1041 THR A O 1
ATOM 8461 N N . PRO A 1 1042 ? 31.087 10.672 -5.662 1.00 88.06 1042 PRO A N 1
ATOM 8462 C CA . PRO A 1 1042 ? 30.552 12.020 -5.481 1.00 88.06 1042 PRO A CA 1
ATOM 8463 C C . PRO A 1 1042 ? 30.429 12.768 -6.816 1.00 88.06 1042 PRO A C 1
ATOM 8465 O O . PRO A 1 1042 ? 31.321 12.671 -7.662 1.00 88.06 1042 PRO A O 1
ATOM 8468 N N . PHE A 1 1043 ? 29.345 13.523 -6.997 1.00 90.69 1043 PHE A N 1
ATOM 8469 C CA . PHE A 1 1043 ? 29.160 14.364 -8.179 1.00 90.69 1043 PHE A CA 1
ATOM 8470 C C . PHE A 1 1043 ? 30.238 15.458 -8.220 1.00 90.69 1043 PHE A C 1
ATOM 8472 O O . PHE A 1 1043 ? 30.482 16.132 -7.215 1.00 90.69 1043 PHE A O 1
ATOM 8479 N N . THR A 1 1044 ? 30.887 15.652 -9.370 1.00 88.88 1044 THR A N 1
ATOM 8480 C CA . THR A 1 1044 ? 31.892 16.707 -9.554 1.00 88.88 1044 THR A CA 1
ATOM 8481 C C . THR A 1 1044 ? 31.650 17.481 -10.843 1.00 88.88 1044 THR A C 1
ATOM 8483 O O . THR A 1 1044 ? 31.098 16.959 -11.808 1.00 88.88 1044 THR A O 1
ATOM 8486 N N . VAL A 1 1045 ? 32.101 18.736 -10.864 1.00 91.31 1045 VAL A N 1
ATOM 8487 C CA . VAL A 1 1045 ? 32.044 19.619 -12.041 1.00 91.31 1045 VAL A CA 1
ATOM 8488 C C . VAL A 1 1045 ? 33.298 19.497 -12.923 1.00 91.31 1045 VAL A C 1
ATOM 8490 O O . VAL A 1 1045 ? 33.780 20.469 -13.492 1.00 91.31 1045 VAL A O 1
ATOM 8493 N N . VAL A 1 1046 ? 33.895 18.303 -12.979 1.00 92.31 1046 VAL A N 1
ATOM 8494 C CA . VAL A 1 1046 ? 35.090 18.039 -13.795 1.00 92.31 1046 VAL A CA 1
ATOM 8495 C C . VAL A 1 1046 ? 34.671 17.779 -15.240 1.00 92.31 1046 VAL A C 1
ATOM 8497 O O . VAL A 1 1046 ? 33.719 17.041 -15.474 1.00 92.31 1046 VAL A O 1
ATOM 8500 N N . SER A 1 1047 ? 35.408 18.335 -16.205 1.00 93.44 1047 SER A N 1
ATOM 8501 C CA . SER A 1 1047 ? 35.201 18.086 -17.640 1.00 93.44 1047 SER A CA 1
ATOM 8502 C C . SER A 1 1047 ? 35.272 16.585 -17.989 1.00 93.44 1047 SER A C 1
ATOM 8504 O O . SER A 1 1047 ? 36.175 15.898 -17.495 1.00 93.44 1047 SER A O 1
ATOM 8506 N N . PRO A 1 1048 ? 34.440 16.060 -18.912 1.00 95.12 1048 PRO A N 1
ATOM 8507 C CA . PRO A 1 1048 ? 34.496 14.671 -19.366 1.00 95.12 1048 PRO A CA 1
ATOM 8508 C C . PRO A 1 1048 ? 35.859 14.291 -19.937 1.00 95.12 1048 PRO A C 1
ATOM 8510 O O . PRO A 1 1048 ? 36.315 13.159 -19.780 1.00 95.12 1048 PRO A O 1
ATOM 8513 N N . TRP A 1 1049 ? 36.539 15.240 -20.583 1.00 95.12 1049 TRP A N 1
ATOM 8514 C CA . TRP A 1 1049 ? 37.877 15.031 -21.132 1.00 95.12 1049 TRP A CA 1
ATOM 8515 C C . TRP A 1 1049 ? 38.937 14.871 -20.042 1.00 95.12 1049 TRP A C 1
ATOM 8517 O O . TRP A 1 1049 ? 39.903 14.133 -20.234 1.00 95.12 1049 TRP A O 1
ATOM 8527 N N . ALA A 1 1050 ? 38.736 15.517 -18.891 1.00 94.56 1050 ALA A N 1
ATOM 8528 C CA . ALA A 1 1050 ? 39.595 15.387 -17.720 1.00 94.56 1050 ALA A CA 1
ATOM 8529 C C . ALA A 1 1050 ? 39.254 14.150 -16.868 1.00 94.56 1050 ALA A C 1
ATOM 8531 O O . ALA A 1 1050 ? 40.108 13.676 -16.111 1.00 94.56 1050 ALA A O 1
ATOM 8532 N N . TRP A 1 1051 ? 38.051 13.579 -17.011 1.00 94.69 1051 TRP A N 1
ATOM 8533 C CA . TRP A 1 1051 ? 37.681 12.329 -16.348 1.00 94.69 1051 TRP A CA 1
ATOM 8534 C C . TRP A 1 1051 ? 38.404 11.137 -16.980 1.00 94.69 1051 TRP A C 1
ATOM 8536 O O . TRP A 1 1051 ? 37.934 10.496 -17.920 1.00 94.69 1051 TRP A O 1
ATOM 8546 N N . THR A 1 1052 ? 39.582 10.844 -16.440 1.00 94.38 1052 THR A N 1
ATOM 8547 C CA . THR A 1 1052 ? 40.466 9.751 -16.872 1.00 94.38 1052 THR A CA 1
ATOM 8548 C C . THR A 1 1052 ? 40.585 8.637 -15.830 1.00 94.38 1052 THR A C 1
ATOM 8550 O O . THR A 1 1052 ? 41.275 7.642 -16.083 1.00 94.38 1052 THR A O 1
ATOM 8553 N N . SER A 1 1053 ? 39.892 8.779 -14.689 1.00 92.75 1053 SER A N 1
ATOM 8554 C CA . SER A 1 1053 ? 39.761 7.749 -13.650 1.00 92.75 1053 SER A CA 1
ATOM 8555 C C . SER A 1 1053 ? 39.198 6.454 -14.235 1.00 92.75 1053 SER A C 1
ATOM 8557 O O . SER A 1 1053 ? 38.442 6.497 -15.206 1.00 92.75 1053 SER A O 1
ATOM 8559 N N . VAL A 1 1054 ? 39.569 5.312 -13.648 1.00 92.94 1054 VAL A N 1
ATOM 8560 C CA . VAL A 1 1054 ? 38.984 4.001 -13.979 1.00 92.94 1054 VAL A CA 1
ATOM 8561 C C . VAL A 1 1054 ? 37.571 3.880 -13.414 1.00 92.94 1054 VAL A C 1
ATOM 8563 O O . VAL A 1 1054 ? 36.745 3.190 -13.996 1.00 92.94 1054 VAL A O 1
ATOM 8566 N N . GLU A 1 1055 ? 37.264 4.578 -12.323 1.00 92.44 1055 GLU A N 1
ATOM 8567 C CA . GLU A 1 1055 ? 35.926 4.554 -11.737 1.00 92.44 1055 GLU A CA 1
ATOM 8568 C C . GLU A 1 1055 ? 34.898 5.256 -12.634 1.00 92.44 1055 GLU A C 1
ATOM 8570 O O . GLU A 1 1055 ? 35.197 6.234 -13.332 1.00 92.44 1055 GLU A O 1
ATOM 8575 N N . ASN A 1 1056 ? 33.663 4.754 -12.591 1.00 92.50 1056 ASN A N 1
ATOM 8576 C CA . ASN A 1 1056 ? 32.534 5.403 -13.248 1.00 92.50 1056 ASN A CA 1
ATOM 8577 C C . ASN A 1 1056 ? 32.267 6.775 -12.608 1.00 92.50 1056 ASN A C 1
ATOM 8579 O O . ASN A 1 1056 ? 32.318 6.870 -11.381 1.00 92.50 1056 ASN A O 1
ATOM 8583 N N . PRO A 1 1057 ? 31.925 7.811 -13.394 1.00 93.25 1057 PRO A N 1
ATOM 8584 C CA . PRO A 1 1057 ? 31.313 9.005 -12.825 1.00 93.25 1057 PRO A CA 1
ATOM 8585 C C . PRO A 1 1057 ? 29.936 8.678 -12.226 1.00 93.25 1057 PRO A C 1
ATOM 8587 O O . PRO A 1 1057 ? 29.333 7.653 -12.552 1.00 93.25 1057 PRO A O 1
ATOM 8590 N N . SER A 1 1058 ? 29.437 9.559 -11.353 1.00 93.81 1058 SER A N 1
ATOM 8591 C CA . SER A 1 1058 ? 28.129 9.410 -10.690 1.00 93.81 1058 SER A CA 1
ATOM 8592 C C . SER A 1 1058 ? 26.987 9.258 -11.695 1.00 93.81 1058 SER A C 1
ATOM 8594 O O . SER A 1 1058 ? 27.082 9.798 -12.802 1.00 93.81 1058 SER A O 1
ATOM 8596 N N . TYR A 1 1059 ? 25.873 8.628 -11.315 1.00 95.38 1059 TYR A N 1
ATOM 8597 C CA . TYR A 1 1059 ? 24.776 8.442 -12.260 1.00 95.38 1059 TYR A CA 1
ATOM 8598 C C . TYR A 1 1059 ? 24.190 9.774 -12.780 1.00 95.38 1059 TYR A C 1
ATOM 8600 O O . TYR A 1 1059 ? 24.002 9.937 -13.986 1.00 95.38 1059 TYR A O 1
ATOM 8608 N N . ASP A 1 1060 ? 24.030 10.784 -11.923 1.00 95.06 1060 ASP A N 1
ATOM 8609 C CA . ASP A 1 1060 ? 23.543 12.107 -12.348 1.00 95.06 1060 ASP A CA 1
ATOM 8610 C C . ASP A 1 1060 ? 24.471 12.786 -13.377 1.00 95.06 1060 ASP A C 1
ATOM 8612 O O . ASP A 1 1060 ? 24.016 13.553 -14.224 1.00 95.06 1060 ASP A O 1
ATOM 8616 N N . TYR A 1 1061 ? 25.768 12.459 -13.363 1.00 95.31 1061 TYR A N 1
ATOM 8617 C CA . TYR A 1 1061 ? 26.738 12.944 -14.351 1.00 95.31 1061 TYR A CA 1
ATOM 8618 C C . TYR A 1 1061 ? 26.505 12.297 -15.723 1.00 95.31 1061 TYR A C 1
ATOM 8620 O O . TYR A 1 1061 ? 26.501 12.990 -16.740 1.00 95.31 1061 TYR A O 1
ATOM 8628 N N . TYR A 1 1062 ? 26.227 10.987 -15.766 1.00 95.62 1062 TYR A N 1
ATOM 8629 C CA . TYR A 1 1062 ? 25.769 10.329 -16.995 1.00 95.62 1062 TYR A CA 1
ATOM 8630 C C . TYR A 1 1062 ? 24.478 10.969 -17.515 1.00 95.62 1062 TYR A C 1
ATOM 8632 O O . TYR A 1 1062 ? 24.397 11.292 -18.700 1.00 95.62 1062 TYR A O 1
ATOM 8640 N N . LEU A 1 1063 ? 23.486 11.172 -16.640 1.00 96.00 1063 LEU A N 1
ATOM 8641 C CA . LEU A 1 1063 ? 22.196 11.750 -17.021 1.00 96.00 1063 LEU A CA 1
ATOM 8642 C C . LEU A 1 1063 ? 22.355 13.142 -17.630 1.00 96.00 1063 LEU A C 1
ATOM 8644 O O . LEU A 1 1063 ? 21.792 13.383 -18.696 1.00 96.00 1063 LEU A O 1
ATOM 8648 N N . TYR A 1 1064 ? 23.154 14.021 -17.016 1.00 96.62 1064 TYR A N 1
ATOM 8649 C CA . TYR A 1 1064 ? 23.394 15.368 -17.534 1.00 96.62 1064 TYR A CA 1
ATOM 8650 C C . TYR A 1 1064 ? 24.016 15.352 -18.935 1.00 96.62 1064 TYR A C 1
ATOM 8652 O O . TYR A 1 1064 ? 23.497 16.011 -19.835 1.00 96.62 1064 TYR A O 1
ATOM 8660 N N . TYR A 1 1065 ? 25.094 14.590 -19.156 1.00 96.75 1065 TYR A N 1
ATOM 8661 C CA . TYR A 1 1065 ? 25.769 14.585 -20.459 1.00 96.75 1065 TYR A CA 1
ATOM 8662 C C . TYR A 1 1065 ? 24.969 13.875 -21.553 1.00 96.75 1065 TYR A C 1
ATOM 8664 O O . TYR A 1 1065 ? 25.058 14.278 -22.715 1.00 96.75 1065 TYR A O 1
ATOM 8672 N N . LEU A 1 1066 ? 24.160 12.868 -21.204 1.00 96.94 1066 LEU A N 1
ATOM 8673 C CA . LEU A 1 1066 ? 23.182 12.299 -22.132 1.00 96.94 1066 LEU A CA 1
ATOM 8674 C C . LEU A 1 1066 ? 22.124 13.343 -22.496 1.00 96.94 1066 LEU A C 1
ATOM 8676 O O . LEU A 1 1066 ? 21.887 13.590 -23.675 1.00 96.94 1066 LEU A O 1
ATOM 8680 N N . TYR A 1 1067 ? 21.535 14.000 -21.497 1.00 96.62 1067 TYR A N 1
ATOM 8681 C CA . TYR A 1 1067 ? 20.533 15.044 -21.687 1.00 96.62 1067 TYR A CA 1
ATOM 8682 C C . TYR A 1 1067 ? 21.044 16.198 -22.547 1.00 96.62 1067 TYR A C 1
ATOM 8684 O O . TYR A 1 1067 ? 20.385 16.558 -23.518 1.00 96.62 1067 TYR A O 1
ATOM 8692 N N . ALA A 1 1068 ? 22.208 16.764 -22.223 1.00 96.06 1068 ALA A N 1
ATOM 8693 C CA . ALA A 1 1068 ? 22.721 17.943 -22.905 1.00 96.06 1068 ALA A CA 1
ATOM 8694 C C . ALA A 1 1068 ? 22.966 17.650 -24.391 1.00 96.06 1068 ALA A C 1
ATOM 8696 O O . ALA A 1 1068 ? 22.548 18.431 -25.243 1.00 96.06 1068 ALA A O 1
ATOM 8697 N N . ASN A 1 1069 ? 23.553 16.490 -24.704 1.00 96.62 1069 ASN A N 1
ATOM 8698 C CA . ASN A 1 1069 ? 23.778 16.060 -26.082 1.00 96.62 1069 ASN A CA 1
ATOM 8699 C C . ASN A 1 1069 ? 22.484 15.702 -26.827 1.00 96.62 1069 ASN A C 1
ATOM 8701 O O . ASN A 1 1069 ? 22.340 16.061 -27.993 1.00 96.62 1069 ASN A O 1
ATOM 8705 N N . ILE A 1 1070 ? 21.535 15.012 -26.183 1.00 95.94 1070 ILE A N 1
ATOM 8706 C CA . ILE A 1 1070 ? 20.236 14.687 -26.794 1.00 95.94 1070 ILE A CA 1
ATOM 8707 C C . ILE A 1 1070 ? 19.444 15.967 -27.060 1.00 95.94 1070 ILE A C 1
ATOM 8709 O O . ILE A 1 1070 ? 18.853 16.107 -28.125 1.00 95.94 1070 ILE A O 1
ATOM 8713 N N . ARG A 1 1071 ? 19.450 16.920 -26.124 1.00 94.38 1071 ARG A N 1
ATOM 8714 C CA . ARG A 1 1071 ? 18.751 18.199 -26.253 1.00 94.38 1071 ARG A CA 1
ATOM 8715 C C . ARG A 1 1071 ? 19.279 19.011 -27.430 1.00 94.38 1071 ARG A C 1
ATOM 8717 O O . ARG A 1 1071 ? 18.486 19.394 -28.285 1.00 94.38 1071 ARG A O 1
ATOM 8724 N N . THR A 1 1072 ? 20.590 19.255 -27.500 1.00 94.44 1072 THR A N 1
ATOM 8725 C CA . THR A 1 1072 ? 21.177 20.039 -28.600 1.00 94.44 1072 THR A CA 1
ATOM 8726 C C . THR A 1 1072 ? 20.989 19.344 -29.948 1.00 94.44 1072 THR A C 1
ATOM 8728 O O . THR A 1 1072 ? 20.693 20.002 -30.946 1.00 94.44 1072 THR A O 1
ATOM 8731 N N . LEU A 1 1073 ? 21.093 18.011 -29.979 1.00 94.75 1073 LEU A N 1
ATOM 8732 C CA . LEU A 1 1073 ? 20.826 17.216 -31.174 1.00 94.75 1073 LEU A CA 1
ATOM 8733 C C . LEU A 1 1073 ? 19.354 17.297 -31.599 1.00 94.75 1073 LEU A C 1
ATOM 8735 O O . LEU A 1 1073 ? 19.078 17.455 -32.784 1.00 94.75 1073 LEU A O 1
ATOM 8739 N N . ASN A 1 1074 ? 18.410 17.210 -30.661 1.00 94.19 1074 ASN A N 1
ATOM 8740 C CA . ASN A 1 1074 ? 16.978 17.311 -30.939 1.00 94.19 1074 ASN A CA 1
ATOM 8741 C C . ASN A 1 1074 ? 16.588 18.693 -31.452 1.00 94.19 1074 ASN A C 1
ATOM 8743 O O . ASN A 1 1074 ? 15.841 18.766 -32.420 1.00 94.19 1074 ASN A O 1
ATOM 8747 N N . GLU A 1 1075 ? 17.108 19.770 -30.855 1.00 91.56 1075 GLU A N 1
ATOM 8748 C CA . GLU A 1 1075 ? 16.887 21.140 -31.335 1.00 91.56 1075 GLU A CA 1
ATOM 8749 C C . GLU A 1 1075 ? 17.322 21.272 -32.806 1.00 91.56 1075 GLU A C 1
ATOM 8751 O O . GLU A 1 1075 ? 16.572 21.780 -33.644 1.00 91.56 1075 GLU A O 1
ATOM 8756 N N . PHE A 1 1076 ? 18.493 20.727 -33.155 1.00 92.00 1076 PHE A N 1
ATOM 8757 C CA . PHE A 1 1076 ? 18.981 20.723 -34.532 1.00 92.00 1076 PHE A CA 1
ATOM 8758 C C . PHE A 1 1076 ? 18.146 19.827 -35.459 1.00 92.00 1076 PHE A C 1
ATOM 8760 O O . PHE A 1 1076 ? 17.709 20.269 -36.523 1.00 92.00 1076 PHE A O 1
ATOM 8767 N N . ARG A 1 1077 ? 17.876 18.580 -35.064 1.00 92.06 1077 ARG A N 1
ATOM 8768 C CA . ARG A 1 1077 ? 17.088 17.628 -35.862 1.00 92.06 1077 ARG A CA 1
ATOM 8769 C C . ARG A 1 1077 ? 15.665 18.131 -36.102 1.00 92.06 1077 ARG A C 1
ATOM 8771 O O . ARG A 1 1077 ? 15.202 18.067 -37.237 1.00 92.06 1077 ARG A O 1
ATOM 8778 N N . ALA A 1 1078 ? 15.019 18.714 -35.093 1.00 88.44 1078 ALA A N 1
ATOM 8779 C CA . ALA A 1 1078 ? 13.701 19.331 -35.214 1.00 88.44 1078 ALA A CA 1
ATOM 8780 C C . ALA A 1 1078 ? 13.709 20.522 -36.181 1.00 88.44 1078 ALA A C 1
ATOM 8782 O O . ALA A 1 1078 ? 12.813 20.624 -37.014 1.00 88.44 1078 ALA A O 1
ATOM 8783 N N . SER A 1 1079 ? 14.749 21.370 -36.152 1.00 86.44 1079 SER A N 1
ATOM 8784 C CA . SER A 1 1079 ? 14.895 22.471 -37.123 1.00 86.44 1079 SER A CA 1
ATOM 8785 C C . SER A 1 1079 ? 15.006 21.978 -38.571 1.00 86.44 1079 SER A C 1
ATOM 8787 O O . SER A 1 1079 ? 14.569 22.650 -39.503 1.00 86.44 1079 SER A O 1
ATOM 8789 N N . ARG A 1 1080 ? 15.539 20.763 -38.762 1.00 87.25 1080 ARG A N 1
ATOM 8790 C CA . ARG A 1 1080 ? 15.582 20.071 -40.051 1.00 87.25 1080 ARG A CA 1
ATOM 8791 C C . ARG A 1 1080 ? 14.339 19.228 -40.331 1.00 87.25 1080 ARG A C 1
ATOM 8793 O O . ARG A 1 1080 ? 14.302 18.623 -41.394 1.00 87.25 1080 ARG A O 1
ATOM 8800 N N . GLY A 1 1081 ? 13.341 19.168 -39.450 1.00 83.50 1081 GLY A N 1
ATOM 8801 C CA . GLY A 1 1081 ? 12.155 18.315 -39.601 1.00 83.50 1081 GLY A CA 1
ATOM 8802 C C . GLY A 1 1081 ? 12.443 16.808 -39.535 1.00 83.50 1081 GLY A C 1
ATOM 8803 O O . GLY A 1 1081 ? 11.694 16.024 -40.109 1.00 83.50 1081 GLY A O 1
ATOM 8804 N N . PHE A 1 1082 ? 13.541 16.400 -38.893 1.00 89.38 1082 PHE A N 1
ATOM 8805 C CA . PHE A 1 1082 ? 13.901 14.994 -38.675 1.00 89.38 1082 PHE A CA 1
ATOM 8806 C C . PHE A 1 1082 ? 13.328 14.457 -37.354 1.00 89.38 1082 PHE A C 1
ATOM 8808 O O . PHE A 1 1082 ? 12.928 15.228 -36.481 1.00 89.38 1082 PHE A O 1
ATOM 8815 N N . SER A 1 1083 ? 13.330 13.127 -37.179 1.00 89.44 1083 SER A N 1
ATOM 8816 C CA . SER A 1 1083 ? 12.909 12.480 -35.924 1.00 89.44 1083 SER A CA 1
ATOM 8817 C C . SER A 1 1083 ? 13.733 12.963 -34.725 1.00 89.44 1083 SER A C 1
ATOM 8819 O O . SER A 1 1083 ? 14.930 13.217 -34.851 1.00 89.44 1083 SER A O 1
ATOM 8821 N N . THR A 1 1084 ? 13.117 13.056 -33.551 1.00 92.88 1084 THR A N 1
ATOM 8822 C CA . THR A 1 1084 ? 13.775 13.444 -32.293 1.00 92.88 1084 THR A CA 1
ATOM 8823 C C . THR A 1 1084 ? 13.726 12.303 -31.280 1.00 92.88 1084 THR A C 1
ATOM 8825 O O . THR A 1 1084 ? 13.000 11.326 -31.462 1.00 92.88 1084 THR A O 1
ATOM 8828 N N . PHE A 1 1085 ? 14.528 12.404 -30.221 1.00 95.31 1085 PHE A N 1
ATOM 8829 C CA . PHE A 1 1085 ? 14.756 11.314 -29.275 1.00 95.31 1085 PHE A CA 1
ATOM 8830 C C . PHE A 1 1085 ? 14.387 11.718 -27.848 1.00 95.31 1085 PHE A C 1
ATOM 8832 O O . PHE A 1 1085 ? 14.891 12.710 -27.327 1.00 95.31 1085 PHE A O 1
ATOM 8839 N N . ALA A 1 1086 ? 13.555 10.929 -27.177 1.00 95.12 1086 ALA A N 1
ATOM 8840 C CA . ALA A 1 1086 ? 13.278 11.119 -25.755 1.00 95.12 1086 ALA A CA 1
ATOM 8841 C C . ALA A 1 1086 ? 14.390 10.514 -24.880 1.00 95.12 1086 ALA A C 1
ATOM 8843 O O . ALA A 1 1086 ? 14.889 9.431 -25.178 1.00 95.12 1086 ALA A O 1
ATOM 8844 N N . LEU A 1 1087 ? 14.737 11.157 -23.763 1.00 97.12 1087 LEU A N 1
ATOM 8845 C CA . LEU A 1 1087 ? 15.587 10.562 -22.727 1.00 97.12 1087 LEU A CA 1
ATOM 8846 C C . LEU A 1 1087 ? 14.707 9.829 -21.701 1.00 97.12 1087 LEU A C 1
ATOM 8848 O O . LEU A 1 1087 ? 13.900 10.463 -21.013 1.00 97.12 1087 LEU A O 1
ATOM 8852 N N . ARG A 1 1088 ? 14.858 8.501 -21.622 1.00 96.62 1088 ARG A N 1
ATOM 8853 C CA . ARG A 1 1088 ? 14.028 7.573 -20.833 1.00 96.62 1088 ARG A CA 1
ATOM 8854 C C . ARG A 1 1088 ? 14.864 6.578 -20.011 1.00 96.62 1088 ARG A C 1
ATOM 8856 O O . ARG A 1 1088 ? 14.835 5.381 -20.287 1.00 96.62 1088 ARG A O 1
ATOM 8863 N N . PRO A 1 1089 ? 15.650 7.059 -19.037 1.00 97.38 1089 PRO A N 1
ATOM 8864 C CA . PRO A 1 1089 ? 16.589 6.235 -18.289 1.00 97.38 1089 PRO A CA 1
ATOM 8865 C C . PRO A 1 1089 ? 15.901 5.213 -17.372 1.00 97.38 1089 PRO A C 1
ATOM 8867 O O . PRO A 1 1089 ? 14.828 5.491 -16.828 1.00 97.38 1089 PRO A O 1
ATOM 8870 N N . HIS A 1 1090 ? 16.570 4.091 -17.090 1.00 96.75 1090 HIS A N 1
ATOM 8871 C CA . HIS A 1 1090 ? 16.311 3.306 -15.879 1.00 96.75 1090 HIS A CA 1
ATOM 8872 C C . HIS A 1 1090 ? 16.638 4.133 -14.661 1.00 96.75 1090 HIS A C 1
ATOM 8874 O O . HIS A 1 1090 ? 17.774 4.581 -14.500 1.00 96.75 1090 HIS A O 1
ATOM 8880 N N . CYS A 1 1091 ? 15.637 4.402 -13.833 1.00 95.94 1091 CYS A N 1
ATOM 8881 C CA . CYS A 1 1091 ? 15.858 5.229 -12.670 1.00 95.94 1091 CYS A CA 1
ATOM 8882 C C . CYS A 1 1091 ? 14.920 4.860 -11.528 1.00 95.94 1091 CYS A C 1
ATOM 8884 O O . CYS A 1 1091 ? 13.694 4.856 -11.662 1.00 95.94 1091 CYS A O 1
ATOM 8886 N N . GLY A 1 1092 ? 15.505 4.626 -10.358 1.00 94.44 1092 GLY A N 1
ATOM 8887 C CA . GLY A 1 1092 ? 14.764 4.373 -9.137 1.00 94.44 1092 GLY A CA 1
ATOM 8888 C C . GLY A 1 1092 ? 14.147 2.982 -9.099 1.00 94.44 1092 GLY A C 1
ATOM 8889 O O . GLY A 1 1092 ? 13.165 2.791 -8.382 1.00 94.44 1092 GLY A O 1
ATOM 8890 N N . GLU A 1 1093 ? 14.694 2.017 -9.834 1.00 93.31 1093 GLU A N 1
ATOM 8891 C CA . GLU A 1 1093 ? 14.382 0.606 -9.612 1.00 93.31 1093 GLU A CA 1
ATOM 8892 C C . GLU A 1 1093 ? 14.982 0.141 -8.282 1.00 93.31 1093 GLU A C 1
ATOM 8894 O O . GLU A 1 1093 ? 14.300 -0.418 -7.418 1.00 93.31 1093 GLU A O 1
ATOM 8899 N N . SER A 1 1094 ? 16.263 0.461 -8.107 1.00 89.56 1094 SER A N 1
ATOM 8900 C CA . SER A 1 1094 ? 17.043 0.244 -6.898 1.00 89.56 1094 SER A CA 1
ATOM 8901 C C . SER A 1 1094 ? 17.943 1.467 -6.667 1.00 89.56 1094 SER A C 1
ATOM 8903 O O . SER A 1 1094 ? 17.577 2.579 -7.041 1.00 89.56 1094 SER A O 1
ATOM 8905 N N . GLY A 1 1095 ? 19.056 1.328 -5.950 1.00 86.25 1095 GLY A N 1
ATOM 8906 C CA . GLY A 1 1095 ? 19.995 2.440 -5.790 1.00 86.25 1095 GLY A CA 1
ATOM 8907 C C . GLY A 1 1095 ? 19.538 3.610 -4.914 1.00 86.25 1095 GLY A C 1
ATOM 8908 O O . GLY A 1 1095 ? 18.671 3.487 -4.038 1.00 86.25 1095 GLY A O 1
ATOM 8909 N N . SER A 1 1096 ? 20.210 4.746 -5.121 1.00 89.94 1096 SER A N 1
ATOM 8910 C CA . SER A 1 1096 ? 20.031 5.982 -4.360 1.00 89.94 1096 SER A CA 1
ATOM 8911 C C . SER A 1 1096 ? 18.776 6.732 -4.802 1.00 89.94 1096 SER A C 1
ATOM 8913 O O . SER A 1 1096 ? 18.510 6.886 -5.989 1.00 89.94 1096 SER A O 1
ATOM 8915 N N . VAL A 1 1097 ? 18.039 7.306 -3.847 1.00 90.94 1097 VAL A N 1
ATOM 8916 C CA . VAL A 1 1097 ? 16.920 8.218 -4.155 1.00 90.94 1097 VAL A CA 1
ATOM 8917 C C . VAL A 1 1097 ? 17.419 9.460 -4.914 1.00 90.94 1097 VAL A C 1
ATOM 8919 O O . VAL A 1 1097 ? 16.659 10.037 -5.683 1.00 90.94 1097 VAL A O 1
ATOM 8922 N N . GLY A 1 1098 ? 18.705 9.818 -4.771 1.00 91.56 1098 GLY A N 1
ATOM 8923 C CA . GLY A 1 1098 ? 19.351 10.915 -5.501 1.00 91.56 1098 GLY A CA 1
ATOM 8924 C C . GLY A 1 1098 ? 19.191 10.828 -7.022 1.00 91.56 1098 GLY A C 1
ATOM 8925 O O . GLY A 1 1098 ? 18.948 11.846 -7.657 1.00 91.56 1098 GLY A O 1
ATOM 8926 N N . HIS A 1 1099 ? 19.178 9.616 -7.589 1.00 94.94 1099 HIS A N 1
ATOM 8927 C CA . HIS A 1 1099 ? 19.020 9.395 -9.034 1.00 94.94 1099 HIS A CA 1
ATOM 8928 C C . HIS A 1 1099 ? 17.717 9.989 -9.587 1.00 94.94 1099 HIS A C 1
ATOM 8930 O O . HIS A 1 1099 ? 17.675 10.515 -10.699 1.00 94.94 1099 HIS A O 1
ATOM 8936 N N . LEU A 1 1100 ? 16.645 9.955 -8.786 1.00 96.69 1100 LEU A N 1
ATOM 8937 C CA . LEU A 1 1100 ? 15.334 10.481 -9.171 1.00 96.69 1100 LEU A CA 1
ATOM 8938 C C . LEU A 1 1100 ? 15.340 12.006 -9.322 1.00 96.69 1100 LEU A C 1
ATOM 8940 O O . LEU A 1 1100 ? 14.503 12.527 -10.060 1.00 96.69 1100 LEU A O 1
ATOM 8944 N N . TYR A 1 1101 ? 16.258 12.708 -8.647 1.00 97.12 1101 TYR A N 1
ATOM 8945 C CA . TYR A 1 1101 ? 16.414 14.161 -8.729 1.00 97.12 1101 TYR A CA 1
ATOM 8946 C C . TYR A 1 1101 ? 17.043 14.564 -10.064 1.00 97.12 1101 TYR A C 1
ATOM 8948 O O . TYR A 1 1101 ? 16.487 15.413 -10.763 1.00 97.12 1101 TYR A O 1
ATOM 8956 N N . GLY A 1 1102 ? 18.143 13.912 -10.462 1.00 96.19 1102 GLY A N 1
ATOM 8957 C CA . GLY A 1 1102 ? 18.759 14.138 -11.770 1.00 96.19 1102 GLY A CA 1
ATOM 8958 C C . GLY A 1 1102 ? 17.810 13.779 -12.911 1.00 96.19 1102 GLY A C 1
ATOM 8959 O O . GLY A 1 1102 ? 17.619 14.569 -13.838 1.00 96.19 1102 GLY A O 1
ATOM 8960 N N . ALA A 1 1103 ? 17.118 12.639 -12.807 1.00 97.38 1103 ALA A N 1
ATOM 8961 C CA . ALA A 1 1103 ? 16.127 12.234 -13.801 1.00 97.38 1103 ALA A CA 1
ATOM 8962 C C . ALA A 1 1103 ? 14.911 13.176 -13.853 1.00 97.38 1103 ALA A C 1
ATOM 8964 O O . ALA A 1 1103 ? 14.413 13.470 -14.936 1.00 97.38 1103 ALA A O 1
ATOM 8965 N N . PHE A 1 1104 ? 14.455 13.719 -12.721 1.00 98.06 1104 PHE A N 1
ATOM 8966 C CA . PHE A 1 1104 ? 13.361 14.694 -12.706 1.00 98.06 1104 PHE A CA 1
ATOM 8967 C C . PHE A 1 1104 ? 13.705 15.991 -13.444 1.00 98.06 1104 PHE A C 1
ATOM 8969 O O . PHE A 1 1104 ? 12.817 16.601 -14.035 1.00 98.06 1104 PHE A O 1
ATOM 8976 N N . LEU A 1 1105 ? 14.964 16.423 -13.438 1.00 97.56 1105 LEU A N 1
ATOM 8977 C CA . LEU A 1 1105 ? 15.379 17.588 -14.219 1.00 97.56 1105 LEU A CA 1
ATOM 8978 C C . LEU A 1 1105 ? 15.536 17.225 -15.701 1.00 97.56 1105 LEU A C 1
ATOM 8980 O O . LEU A 1 1105 ? 15.008 17.917 -16.564 1.00 97.56 1105 LEU A O 1
ATOM 8984 N N . CYS A 1 1106 ? 16.217 16.120 -16.001 1.00 96.50 1106 CYS A N 1
ATOM 8985 C CA . CYS A 1 1106 ? 16.711 15.835 -17.348 1.00 96.50 1106 CYS A CA 1
ATOM 8986 C C . CYS A 1 1106 ? 15.810 14.938 -18.216 1.00 96.50 1106 CYS A C 1
ATOM 8988 O O . CYS A 1 1106 ? 15.871 15.032 -19.441 1.00 96.50 1106 CYS A O 1
ATOM 8990 N N . ALA A 1 1107 ? 15.014 14.042 -17.628 1.00 96.88 1107 ALA A N 1
ATOM 8991 C CA . ALA A 1 1107 ? 14.324 12.979 -18.360 1.00 96.88 1107 ALA A CA 1
ATOM 8992 C C . ALA A 1 1107 ? 12.889 13.343 -18.788 1.00 96.88 1107 ALA A C 1
ATOM 8994 O O . ALA A 1 1107 ? 12.150 14.060 -18.096 1.00 96.88 1107 ALA A O 1
ATOM 8995 N N . ASN A 1 1108 ? 12.467 12.781 -19.927 1.00 96.00 1108 ASN A N 1
ATOM 8996 C CA . ASN A 1 1108 ? 11.093 12.874 -20.430 1.00 96.00 1108 ASN A CA 1
ATOM 8997 C C . ASN A 1 1108 ? 10.163 11.884 -19.706 1.00 96.00 1108 ASN A C 1
ATOM 8999 O O . ASN A 1 1108 ? 9.043 12.236 -19.335 1.00 96.00 1108 ASN A O 1
ATOM 9003 N N . SER A 1 1109 ? 10.646 10.664 -19.484 1.00 97.19 1109 SER A N 1
ATOM 9004 C CA . SER A 1 1109 ? 10.026 9.609 -18.676 1.00 97.19 1109 SER A CA 1
ATOM 9005 C C . SER A 1 1109 ? 11.123 8.780 -18.009 1.00 97.19 1109 SER A C 1
ATOM 9007 O O . SER A 1 1109 ? 12.298 8.974 -18.308 1.00 97.19 1109 SER A O 1
ATOM 9009 N N . ILE A 1 1110 ? 10.773 7.885 -17.089 1.00 97.88 1110 ILE A N 1
ATOM 9010 C CA . ILE A 1 1110 ? 11.733 6.967 -16.468 1.00 97.88 1110 ILE A CA 1
ATOM 9011 C C . ILE A 1 1110 ? 11.204 5.540 -16.477 1.00 97.88 1110 ILE A C 1
ATOM 9013 O O . ILE A 1 1110 ? 9.992 5.300 -16.464 1.00 97.88 1110 ILE A O 1
ATOM 9017 N N . CYS A 1 1111 ? 12.127 4.592 -16.453 1.00 97.25 1111 CYS A N 1
ATOM 9018 C CA . CYS A 1 1111 ? 11.822 3.186 -16.269 1.00 97.25 1111 CYS A CA 1
ATOM 9019 C C . CYS A 1 1111 ? 11.897 2.822 -14.782 1.00 97.25 1111 CYS A C 1
ATOM 9021 O O . CYS A 1 1111 ? 12.791 3.278 -14.071 1.00 97.25 1111 CYS A O 1
ATOM 9023 N N . HIS A 1 1112 ? 10.945 2.012 -14.326 1.00 95.94 1112 HIS A N 1
ATOM 9024 C CA . HIS A 1 1112 ? 10.679 1.589 -12.949 1.00 95.94 1112 HIS A CA 1
ATOM 9025 C C . HIS A 1 1112 ? 10.135 2.663 -11.993 1.00 95.94 1112 HIS A C 1
ATOM 9027 O O . HIS A 1 1112 ? 8.963 2.604 -11.620 1.00 95.94 1112 HIS A O 1
ATOM 9033 N N . GLY A 1 1113 ? 10.959 3.600 -11.508 1.00 96.12 1113 GLY A N 1
ATOM 9034 C CA . GLY A 1 1113 ? 10.534 4.626 -10.540 1.00 96.12 1113 GLY A CA 1
ATOM 9035 C C . GLY A 1 1113 ? 10.041 4.102 -9.177 1.00 96.12 1113 GLY A C 1
ATOM 9036 O O . GLY A 1 1113 ? 9.399 4.835 -8.421 1.00 96.12 1113 GLY A O 1
ATOM 9037 N N . ILE A 1 1114 ? 10.327 2.846 -8.824 1.00 96.00 1114 ILE A N 1
ATOM 9038 C CA . ILE A 1 1114 ? 9.859 2.172 -7.599 1.00 96.00 1114 ILE A CA 1
ATOM 9039 C C . ILE A 1 1114 ? 10.236 2.947 -6.331 1.00 96.00 1114 ILE A C 1
ATOM 9041 O O . ILE A 1 1114 ? 9.430 3.054 -5.402 1.00 96.00 1114 ILE A O 1
ATOM 9045 N N . ASN A 1 1115 ? 11.436 3.526 -6.292 1.00 95.25 1115 ASN A N 1
ATOM 9046 C CA . ASN A 1 1115 ? 11.961 4.289 -5.164 1.00 95.25 1115 ASN A CA 1
ATOM 9047 C C . ASN A 1 1115 ? 11.241 5.621 -4.909 1.00 95.25 1115 ASN A C 1
ATOM 9049 O O . ASN A 1 1115 ? 11.398 6.154 -3.810 1.00 95.25 1115 ASN A O 1
ATOM 9053 N N . LEU A 1 1116 ? 10.377 6.107 -5.815 1.00 96.88 1116 LEU A N 1
ATOM 9054 C CA . LEU A 1 1116 ? 9.512 7.268 -5.543 1.00 96.88 1116 LEU A CA 1
ATOM 9055 C C . LEU A 1 1116 ? 8.651 7.057 -4.289 1.00 96.88 1116 LEU A C 1
ATOM 9057 O O . LEU A 1 1116 ? 8.367 8.004 -3.564 1.00 96.88 1116 LEU A O 1
ATOM 9061 N N . ARG A 1 1117 ? 8.320 5.802 -3.946 1.00 95.00 1117 ARG A N 1
ATOM 9062 C CA . ARG A 1 1117 ? 7.611 5.454 -2.699 1.00 95.00 1117 ARG A CA 1
ATOM 9063 C C . ARG A 1 1117 ? 8.333 5.893 -1.414 1.00 95.00 1117 ARG A C 1
ATOM 9065 O O . ARG A 1 1117 ? 7.729 5.866 -0.346 1.00 95.00 1117 ARG A O 1
ATOM 9072 N N . LYS A 1 1118 ? 9.642 6.170 -1.484 1.00 95.06 1118 LYS A N 1
ATOM 9073 C CA . LYS A 1 1118 ? 10.492 6.561 -0.347 1.00 95.06 1118 LYS A CA 1
ATOM 9074 C C . LYS A 1 1118 ? 10.613 8.083 -0.204 1.00 95.06 1118 LYS A C 1
ATOM 9076 O O . LYS A 1 1118 ? 11.095 8.536 0.830 1.00 95.06 1118 LYS A O 1
ATOM 9081 N N . ASP A 1 1119 ? 10.181 8.850 -1.206 1.00 96.12 1119 ASP A N 1
ATOM 9082 C CA . ASP A 1 1119 ? 10.324 10.307 -1.267 1.00 96.12 1119 ASP A CA 1
ATOM 9083 C C . ASP A 1 1119 ? 9.005 10.960 -1.735 1.00 96.12 1119 ASP A C 1
ATOM 9085 O O . ASP A 1 1119 ? 8.789 11.153 -2.936 1.00 96.12 1119 ASP A O 1
ATOM 9089 N N . PRO A 1 1120 ? 8.081 11.264 -0.796 1.00 96.69 1120 PRO A N 1
ATOM 9090 C CA . PRO A 1 1120 ? 6.781 11.846 -1.127 1.00 96.69 1120 PRO A CA 1
ATOM 9091 C C . PRO A 1 1120 ? 6.860 13.169 -1.917 1.00 96.69 1120 PRO A C 1
ATOM 9093 O O . PRO A 1 1120 ? 6.101 13.301 -2.878 1.00 96.69 1120 PRO A O 1
ATOM 9096 N N . PRO A 1 1121 ? 7.762 14.128 -1.605 1.00 97.56 1121 PRO A N 1
ATOM 9097 C CA . PRO A 1 1121 ? 7.986 15.301 -2.453 1.00 97.56 1121 PRO A CA 1
ATOM 9098 C C . PRO A 1 1121 ? 8.269 14.958 -3.914 1.00 97.56 1121 PRO A C 1
ATOM 9100 O O . PRO A 1 1121 ? 7.581 15.471 -4.796 1.00 97.56 1121 PRO A O 1
ATOM 9103 N N . MET A 1 1122 ? 9.215 14.051 -4.179 1.00 97.94 1122 MET A N 1
ATOM 9104 C CA . MET A 1 1122 ? 9.520 13.642 -5.551 1.00 97.94 1122 MET A CA 1
ATOM 9105 C C . MET A 1 1122 ? 8.324 12.949 -6.202 1.00 97.94 1122 MET A C 1
ATOM 9107 O O . MET A 1 1122 ? 7.955 13.295 -7.319 1.00 97.94 1122 MET A O 1
ATOM 9111 N N . GLN A 1 1123 ? 7.640 12.039 -5.508 1.00 98.25 1123 GLN A N 1
ATOM 9112 C CA . GLN A 1 1123 ? 6.436 11.399 -6.046 1.00 98.25 1123 GLN A CA 1
ATOM 9113 C C . GLN A 1 1123 ? 5.354 12.421 -6.447 1.00 98.25 1123 GLN A C 1
ATOM 9115 O O . GLN A 1 1123 ? 4.722 12.275 -7.497 1.00 98.25 1123 GLN A O 1
ATOM 9120 N N . TYR A 1 1124 ? 5.153 13.463 -5.637 1.00 98.12 1124 TYR A N 1
ATOM 9121 C CA . TYR A 1 1124 ? 4.205 14.533 -5.934 1.00 98.12 1124 TYR A CA 1
ATOM 9122 C C . TYR A 1 1124 ? 4.655 15.388 -7.123 1.00 98.12 1124 TYR A C 1
ATOM 9124 O O . TYR A 1 1124 ? 3.850 15.679 -8.005 1.00 98.12 1124 TYR A O 1
ATOM 9132 N N . LEU A 1 1125 ? 5.947 15.708 -7.222 1.00 98.12 1125 LEU A N 1
ATOM 9133 C CA . LEU A 1 1125 ? 6.506 16.404 -8.383 1.00 98.12 1125 LEU A CA 1
ATOM 9134 C C . LEU A 1 1125 ? 6.339 15.595 -9.680 1.00 98.12 1125 LEU A C 1
ATOM 9136 O O . LEU A 1 1125 ? 5.922 16.153 -10.692 1.00 98.12 1125 LEU A O 1
ATOM 9140 N N . TYR A 1 1126 ? 6.557 14.277 -9.657 1.00 98.19 1126 TYR A N 1
ATOM 9141 C CA . TYR A 1 1126 ? 6.311 13.403 -10.815 1.00 98.19 1126 TYR A CA 1
ATOM 9142 C C . TYR A 1 1126 ? 4.830 13.389 -11.234 1.00 98.19 1126 TYR A C 1
ATOM 9144 O O . TYR A 1 1126 ? 4.531 13.365 -12.430 1.00 98.19 1126 TYR A O 1
ATOM 9152 N N . TYR A 1 1127 ? 3.899 13.460 -10.274 1.00 98.25 1127 TYR A N 1
ATOM 9153 C CA . TYR A 1 1127 ? 2.470 13.638 -10.555 1.00 98.25 1127 TYR A CA 1
ATOM 9154 C C . TYR A 1 1127 ? 2.176 14.990 -11.227 1.00 98.25 1127 TYR A C 1
ATOM 9156 O O . TYR A 1 1127 ? 1.526 15.015 -12.274 1.00 98.25 1127 TYR A O 1
ATOM 9164 N N . LEU A 1 1128 ? 2.674 16.098 -10.668 1.00 97.69 1128 LEU A N 1
ATOM 9165 C CA . LEU A 1 1128 ? 2.432 17.455 -11.182 1.00 97.69 1128 LEU A CA 1
ATOM 9166 C C . LEU A 1 1128 ? 3.061 17.679 -12.565 1.00 97.69 1128 LEU A C 1
ATOM 9168 O O . LEU A 1 1128 ? 2.486 18.357 -13.416 1.00 97.69 1128 LEU A O 1
ATOM 9172 N N . SER A 1 1129 ? 4.225 17.079 -12.806 1.00 97.06 1129 SER A N 1
ATOM 9173 C CA . SER A 1 1129 ? 4.962 17.182 -14.067 1.00 97.06 1129 SER A CA 1
ATOM 9174 C C . SER A 1 1129 ? 4.578 16.127 -15.110 1.00 97.06 1129 SER A C 1
ATOM 9176 O O . SER A 1 1129 ? 5.165 16.108 -16.190 1.00 97.06 1129 SER A O 1
ATOM 9178 N N . ARG A 1 1130 ? 3.619 15.237 -14.800 1.00 96.31 1130 ARG A N 1
ATOM 9179 C CA . ARG A 1 1130 ? 3.109 14.179 -15.698 1.00 96.31 1130 ARG A CA 1
ATOM 9180 C C . ARG A 1 1130 ? 4.191 13.262 -16.295 1.00 96.31 1130 ARG A C 1
ATOM 9182 O O . ARG A 1 1130 ? 3.991 12.700 -17.374 1.00 96.31 1130 ARG A O 1
ATOM 9189 N N . ILE A 1 1131 ? 5.303 13.069 -15.583 1.00 97.56 1131 ILE A N 1
ATOM 9190 C CA . ILE A 1 1131 ? 6.434 12.245 -16.039 1.00 97.56 1131 ILE A CA 1
ATOM 9191 C C . ILE A 1 1131 ? 5.986 10.786 -16.152 1.00 97.56 1131 ILE A C 1
ATOM 9193 O O . ILE A 1 1131 ? 5.425 10.237 -15.203 1.00 97.56 1131 ILE A O 1
ATOM 9197 N N . GLY A 1 1132 ? 6.225 10.176 -17.316 1.00 97.50 1132 GLY A N 1
ATOM 9198 C CA . GLY A 1 1132 ? 5.890 8.774 -17.570 1.00 97.50 1132 GLY A CA 1
ATOM 9199 C C . GLY A 1 1132 ? 6.713 7.821 -16.700 1.00 97.50 1132 GLY A C 1
ATOM 9200 O O . GLY A 1 1132 ? 7.923 8.001 -16.576 1.00 97.50 1132 GLY A O 1
ATOM 9201 N N . LEU A 1 1133 ? 6.059 6.818 -16.116 1.00 98.44 1133 LEU A N 1
ATOM 9202 C CA . LEU A 1 1133 ? 6.681 5.731 -15.361 1.00 98.44 1133 LEU A CA 1
ATOM 9203 C C . LEU A 1 1133 ? 6.390 4.397 -16.055 1.00 98.44 1133 LEU A C 1
ATOM 9205 O O . LEU A 1 1133 ? 5.241 3.951 -16.057 1.00 98.44 1133 LEU A O 1
ATOM 9209 N N . HIS A 1 1134 ? 7.425 3.766 -16.603 1.00 97.94 1134 HIS A N 1
ATOM 9210 C CA . HIS A 1 1134 ? 7.344 2.450 -17.245 1.00 97.94 1134 HIS A CA 1
ATOM 9211 C C . HIS A 1 1134 ? 7.655 1.370 -16.211 1.00 97.94 1134 HIS A C 1
ATOM 9213 O O . HIS A 1 1134 ? 8.812 1.196 -15.838 1.00 97.94 1134 HIS A O 1
ATOM 9219 N N . VAL A 1 1135 ? 6.636 0.719 -15.652 1.00 97.81 1135 VAL A N 1
ATOM 9220 C CA . VAL A 1 1135 ? 6.810 -0.190 -14.510 1.00 97.81 1135 VAL A CA 1
ATOM 9221 C C . VAL A 1 1135 ? 6.683 -1.638 -14.968 1.00 97.81 1135 VAL A C 1
ATOM 9223 O O . VAL A 1 1135 ? 5.703 -1.979 -15.624 1.00 97.81 1135 VAL A O 1
ATOM 9226 N N . SER A 1 1136 ? 7.610 -2.495 -14.528 1.00 97.38 1136 SER A N 1
ATOM 9227 C CA . SER A 1 1136 ? 7.650 -3.931 -14.855 1.00 97.38 1136 SER A CA 1
ATOM 9228 C C . SER A 1 1136 ? 7.483 -4.804 -13.594 1.00 97.38 1136 SER A C 1
ATOM 9230 O O . SER A 1 1136 ? 8.476 -5.235 -12.994 1.00 97.38 1136 SER A O 1
ATOM 9232 N N . PRO A 1 1137 ? 6.244 -5.023 -13.106 1.00 96.62 1137 PRO A N 1
ATOM 9233 C CA . PRO A 1 1137 ? 5.984 -5.673 -11.822 1.00 96.62 1137 PRO A CA 1
ATOM 9234 C C . PRO A 1 1137 ? 6.521 -7.100 -11.669 1.00 96.62 1137 PRO A C 1
ATOM 9236 O O . PRO A 1 1137 ? 6.970 -7.436 -10.567 1.00 96.62 1137 PRO A O 1
ATOM 9239 N N . LEU A 1 1138 ? 6.483 -7.943 -12.709 1.00 95.50 1138 LEU A N 1
ATOM 9240 C CA . LEU A 1 1138 ? 7.007 -9.314 -12.634 1.00 95.50 1138 LEU A CA 1
ATOM 9241 C C . LEU A 1 1138 ? 8.536 -9.327 -12.555 1.00 95.50 1138 LEU A C 1
ATOM 9243 O O . LEU A 1 1138 ? 9.081 -10.074 -11.737 1.00 95.50 1138 LEU A O 1
ATOM 9247 N N . SER A 1 1139 ? 9.208 -8.448 -13.308 1.00 94.56 1139 SER A N 1
ATOM 9248 C CA . SER A 1 1139 ? 10.658 -8.223 -13.193 1.00 94.56 1139 SER A CA 1
ATOM 9249 C C . SER A 1 1139 ? 11.031 -7.777 -11.779 1.00 94.56 1139 SER A C 1
ATOM 9251 O O . SER A 1 1139 ? 11.791 -8.445 -11.070 1.00 94.56 1139 SER A O 1
ATOM 9253 N N . ASN A 1 1140 ? 10.386 -6.716 -11.284 1.00 93.38 1140 ASN A N 1
ATOM 9254 C CA . ASN A 1 1140 ? 10.667 -6.207 -9.946 1.00 93.38 1140 ASN A CA 1
ATOM 9255 C C . ASN A 1 1140 ? 10.410 -7.268 -8.862 1.00 93.38 1140 ASN A C 1
ATOM 9257 O O . ASN A 1 1140 ? 11.159 -7.333 -7.887 1.00 93.38 1140 ASN A O 1
ATOM 9261 N N . ASN A 1 1141 ? 9.402 -8.132 -9.038 1.00 92.62 1141 ASN A N 1
ATOM 9262 C CA . ASN A 1 1141 ? 9.125 -9.260 -8.145 1.00 92.62 1141 ASN A CA 1
ATOM 9263 C C . ASN A 1 1141 ? 10.250 -10.299 -8.086 1.00 92.62 1141 ASN A C 1
ATOM 9265 O O . ASN A 1 1141 ? 10.469 -10.877 -7.016 1.00 92.62 1141 ASN A O 1
ATOM 9269 N N . ALA A 1 1142 ? 10.949 -10.526 -9.195 1.00 88.31 1142 ALA A N 1
ATOM 9270 C CA . ALA A 1 1142 ? 12.082 -11.437 -9.256 1.00 88.31 1142 ALA A CA 1
ATOM 9271 C C . ALA A 1 1142 ? 13.365 -10.823 -8.669 1.00 88.31 1142 ALA A C 1
ATOM 9273 O O . ALA A 1 1142 ? 14.139 -11.544 -8.039 1.00 88.31 1142 ALA A O 1
ATOM 9274 N N . LEU A 1 1143 ? 13.572 -9.511 -8.834 1.00 85.81 1143 LEU A N 1
ATOM 9275 C CA . LEU A 1 1143 ? 14.852 -8.865 -8.529 1.00 85.81 1143 LEU A CA 1
ATOM 9276 C C . LEU A 1 1143 ? 14.905 -8.130 -7.181 1.00 85.81 1143 LEU A C 1
ATOM 9278 O O . LEU A 1 1143 ? 15.859 -8.324 -6.429 1.00 85.81 1143 LEU A O 1
ATOM 9282 N N . PHE A 1 1144 ? 13.909 -7.297 -6.854 1.00 82.31 1144 PHE A N 1
ATOM 9283 C CA . PHE A 1 1144 ? 14.055 -6.287 -5.787 1.00 82.31 1144 PHE A CA 1
ATOM 9284 C C . PHE A 1 1144 ? 12.869 -6.185 -4.819 1.00 82.31 1144 PHE A C 1
ATOM 9286 O O . PHE A 1 1144 ? 13.029 -5.783 -3.666 1.00 82.31 1144 PHE A O 1
ATOM 9293 N N . LEU A 1 1145 ? 11.649 -6.495 -5.264 1.00 87.50 1145 LEU A N 1
ATOM 9294 C CA . LEU A 1 1145 ? 10.434 -6.170 -4.525 1.00 87.50 1145 LEU A CA 1
ATOM 9295 C C . LEU A 1 1145 ? 9.282 -7.118 -4.849 1.00 87.50 1145 LEU A C 1
ATOM 9297 O O . LEU A 1 1145 ? 8.723 -7.066 -5.936 1.00 87.50 1145 LEU A O 1
ATOM 9301 N N . ARG A 1 1146 ? 8.836 -7.903 -3.858 1.00 90.56 1146 ARG A N 1
ATOM 9302 C CA . ARG A 1 1146 ? 7.676 -8.809 -3.991 1.00 90.56 1146 ARG A CA 1
ATOM 9303 C C . ARG A 1 1146 ? 6.459 -8.114 -4.618 1.00 90.56 1146 ARG A C 1
ATOM 9305 O O . ARG A 1 1146 ? 6.117 -7.005 -4.215 1.00 90.56 1146 ARG A O 1
ATOM 9312 N N . PHE A 1 1147 ? 5.744 -8.820 -5.494 1.00 92.88 1147 PHE A N 1
ATOM 9313 C CA . PHE A 1 1147 ? 4.653 -8.283 -6.321 1.00 92.88 1147 PHE A CA 1
ATOM 9314 C C . PHE A 1 1147 ? 3.582 -7.509 -5.527 1.00 92.88 1147 PHE A C 1
ATOM 9316 O O . PHE A 1 1147 ? 3.204 -6.401 -5.896 1.00 92.88 1147 PHE A O 1
ATOM 9323 N N . LEU A 1 1148 ? 3.124 -8.048 -4.386 1.00 93.25 1148 LEU A N 1
ATOM 9324 C CA . LEU A 1 1148 ? 2.116 -7.397 -3.527 1.00 93.25 1148 LEU A CA 1
ATOM 9325 C C . LEU A 1 1148 ? 2.599 -6.090 -2.878 1.00 93.25 1148 LEU A C 1
ATOM 9327 O O . LEU A 1 1148 ? 1.776 -5.279 -2.465 1.00 93.25 1148 LEU A O 1
ATOM 9331 N N . ASN A 1 1149 ? 3.914 -5.894 -2.780 1.00 93.62 1149 ASN A N 1
ATOM 9332 C CA . ASN A 1 1149 ? 4.523 -4.698 -2.210 1.00 93.62 1149 ASN A CA 1
ATOM 9333 C C . ASN A 1 1149 ? 4.904 -3.665 -3.281 1.00 93.62 1149 ASN A C 1
ATOM 9335 O O . ASN A 1 1149 ? 5.434 -2.614 -2.907 1.00 93.62 1149 ASN A O 1
ATOM 9339 N N . ASN A 1 1150 ? 4.691 -3.951 -4.572 1.00 95.69 1150 ASN A N 1
ATOM 9340 C CA . ASN A 1 1150 ? 4.965 -3.021 -5.665 1.00 95.69 1150 ASN A CA 1
ATOM 9341 C C . ASN A 1 1150 ? 4.070 -1.764 -5.536 1.00 95.69 1150 ASN A C 1
ATOM 9343 O O . ASN A 1 1150 ? 2.879 -1.904 -5.247 1.00 95.69 1150 ASN A O 1
ATOM 9347 N N . PRO A 1 1151 ? 4.612 -0.540 -5.702 1.00 96.50 1151 PRO A N 1
ATOM 9348 C CA . PRO A 1 1151 ? 3.855 0.699 -5.535 1.00 96.50 1151 PRO A CA 1
ATOM 9349 C C . PRO A 1 1151 ? 2.962 1.067 -6.734 1.00 96.50 1151 PRO A C 1
ATOM 9351 O O . PRO A 1 1151 ? 2.201 2.026 -6.626 1.00 96.50 1151 PRO A O 1
ATOM 9354 N N . PHE A 1 1152 ? 2.994 0.329 -7.851 1.00 97.69 1152 PHE A N 1
ATOM 9355 C CA . PHE A 1 1152 ? 2.152 0.587 -9.028 1.00 97.69 1152 PHE A CA 1
ATOM 9356 C C . PHE A 1 1152 ? 0.671 0.879 -8.709 1.00 97.69 1152 PHE A C 1
ATOM 9358 O O . PHE A 1 1152 ? 0.179 1.922 -9.143 1.00 97.69 1152 PHE A O 1
ATOM 9365 N N . PRO A 1 1153 ? -0.069 0.053 -7.934 1.00 96.69 1153 PRO A N 1
ATOM 9366 C CA . PRO A 1 1153 ? -1.478 0.325 -7.646 1.00 96.69 1153 PRO A CA 1
ATOM 9367 C C . PRO A 1 1153 ? -1.687 1.627 -6.858 1.00 96.69 1153 PRO A C 1
ATOM 9369 O O . PRO A 1 1153 ? -2.720 2.275 -7.007 1.00 96.69 1153 PRO A O 1
ATOM 9372 N N . GLU A 1 1154 ? -0.728 2.026 -6.023 1.00 96.25 1154 GLU A N 1
ATOM 9373 C CA . GLU A 1 1154 ? -0.748 3.302 -5.300 1.00 96.25 1154 GLU A CA 1
ATOM 9374 C C . GLU A 1 1154 ? -0.461 4.472 -6.251 1.00 96.25 1154 GLU A C 1
ATOM 9376 O O . GLU A 1 1154 ? -1.212 5.447 -6.264 1.00 96.25 1154 GLU A O 1
ATOM 9381 N N . PHE A 1 1155 ? 0.553 4.345 -7.115 1.00 98.19 1155 PHE A N 1
ATOM 9382 C CA . PHE A 1 1155 ? 0.891 5.341 -8.137 1.00 98.19 1155 PHE A CA 1
ATOM 9383 C C . PHE A 1 1155 ? -0.278 5.580 -9.102 1.00 98.19 1155 PHE A C 1
ATOM 9385 O O . PHE A 1 1155 ? -0.643 6.729 -9.355 1.00 98.19 1155 PHE A O 1
ATOM 9392 N N . PHE A 1 1156 ? -0.923 4.505 -9.563 1.00 98.19 1156 PHE A N 1
ATOM 9393 C CA . PHE A 1 1156 ? -2.105 4.561 -10.419 1.00 98.19 1156 PHE A CA 1
ATOM 9394 C C . PHE A 1 1156 ? -3.280 5.275 -9.738 1.00 98.19 1156 PHE A C 1
ATOM 9396 O O . PHE A 1 1156 ? -3.881 6.178 -10.324 1.00 98.19 1156 PHE A O 1
ATOM 9403 N N . ARG A 1 1157 ? -3.607 4.933 -8.481 1.00 97.31 1157 ARG A N 1
ATOM 9404 C CA . ARG A 1 1157 ? -4.710 5.592 -7.757 1.00 97.31 1157 ARG A CA 1
ATOM 9405 C C . ARG A 1 1157 ? -4.451 7.083 -7.554 1.00 97.31 1157 ARG A C 1
ATOM 9407 O O . ARG A 1 1157 ? -5.352 7.880 -7.796 1.00 97.31 1157 ARG A O 1
ATOM 9414 N N . ARG A 1 1158 ? -3.216 7.462 -7.210 1.00 97.81 1158 ARG A N 1
ATOM 9415 C CA . ARG A 1 1158 ? -2.779 8.867 -7.087 1.00 97.81 1158 ARG A CA 1
ATOM 9416 C C . ARG A 1 1158 ? -2.750 9.623 -8.414 1.00 97.81 1158 ARG A C 1
ATOM 9418 O O . ARG A 1 1158 ? -2.662 10.844 -8.418 1.00 97.81 1158 ARG A O 1
ATOM 9425 N N . GLY A 1 1159 ? -2.850 8.910 -9.534 1.00 97.62 1159 GLY A N 1
ATOM 9426 C CA . GLY A 1 1159 ? -2.914 9.492 -10.866 1.00 97.62 1159 GLY A CA 1
ATOM 9427 C C . GLY A 1 1159 ? -1.561 9.826 -11.465 1.00 97.62 1159 GLY A C 1
ATOM 9428 O O . GLY A 1 1159 ? -1.523 10.639 -12.384 1.00 97.62 1159 GLY A O 1
ATOM 9429 N N . LEU A 1 1160 ? -0.464 9.227 -10.989 1.00 98.31 1160 LEU A N 1
ATOM 9430 C CA . LEU A 1 1160 ? 0.816 9.301 -11.698 1.00 98.31 1160 LEU A CA 1
ATOM 9431 C C . LEU A 1 1160 ? 0.662 8.701 -13.107 1.00 98.31 1160 LEU A C 1
ATOM 9433 O O . LEU A 1 1160 ? -0.176 7.828 -13.338 1.00 98.31 1160 LEU A O 1
ATOM 9437 N N . ASN A 1 1161 ? 1.459 9.188 -14.058 1.00 97.88 1161 ASN A N 1
ATOM 9438 C CA . ASN A 1 1161 ? 1.413 8.752 -15.453 1.00 97.88 1161 ASN A CA 1
ATOM 9439 C C . ASN A 1 1161 ? 2.128 7.397 -15.611 1.00 97.88 1161 ASN A C 1
ATOM 9441 O O . ASN A 1 1161 ? 3.279 7.343 -16.027 1.00 97.88 1161 ASN A O 1
ATOM 9445 N N . VAL A 1 1162 ? 1.471 6.308 -15.213 1.00 98.38 1162 VAL A N 1
ATOM 9446 C CA . VAL A 1 1162 ? 2.050 4.953 -15.193 1.00 98.38 1162 VAL A CA 1
ATOM 9447 C C . VAL A 1 1162 ? 1.645 4.125 -16.416 1.00 98.38 1162 VAL A C 1
ATOM 9449 O O . VAL A 1 1162 ? 0.513 4.229 -16.892 1.00 98.38 1162 VAL A O 1
ATOM 9452 N N . SER A 1 1163 ? 2.564 3.284 -16.889 1.00 97.94 1163 SER A N 1
ATOM 9453 C CA . SER A 1 1163 ? 2.355 2.213 -17.872 1.00 97.94 1163 SER A CA 1
ATOM 9454 C C . SER A 1 1163 ? 2.923 0.887 -17.339 1.00 97.94 1163 SER A C 1
ATOM 9456 O O . SER A 1 1163 ? 3.769 0.889 -16.441 1.00 97.94 1163 SER A O 1
ATOM 9458 N N . LEU A 1 1164 ? 2.412 -0.241 -17.844 1.00 98.06 1164 LEU A N 1
ATOM 9459 C CA . LEU A 1 1164 ? 2.954 -1.578 -17.573 1.00 98.06 1164 LEU A CA 1
ATOM 9460 C C . LEU A 1 1164 ? 3.869 -2.011 -18.721 1.00 98.06 1164 LEU A C 1
ATOM 9462 O O . LEU A 1 1164 ? 3.524 -1.798 -19.883 1.00 98.06 1164 LEU A O 1
ATOM 9466 N N . SER A 1 1165 ? 4.987 -2.642 -18.383 1.00 97.69 1165 SER A N 1
ATOM 9467 C CA . SER A 1 1165 ? 6.020 -3.109 -19.312 1.00 97.69 1165 SER A CA 1
ATOM 9468 C C . SER A 1 1165 ? 6.605 -4.457 -18.889 1.00 97.69 1165 SER A C 1
ATOM 9470 O O . SER A 1 1165 ? 6.360 -4.904 -17.769 1.00 97.69 1165 SER A O 1
ATOM 9472 N N . THR A 1 1166 ? 7.357 -5.117 -19.776 1.00 97.25 1166 THR A N 1
ATOM 9473 C CA . THR A 1 1166 ? 7.794 -6.513 -19.558 1.00 97.25 1166 THR A CA 1
ATOM 9474 C C . THR A 1 1166 ? 9.258 -6.683 -19.165 1.00 97.25 1166 THR A C 1
ATOM 9476 O O . THR A 1 1166 ? 9.598 -7.704 -18.564 1.00 97.25 1166 THR A O 1
ATOM 9479 N N . ASP A 1 1167 ? 10.114 -5.698 -19.446 1.00 96.31 1167 ASP A N 1
ATOM 9480 C CA . ASP A 1 1167 ? 11.551 -5.727 -19.151 1.00 96.31 1167 ASP A CA 1
ATOM 9481 C C . ASP A 1 1167 ? 12.297 -6.844 -19.916 1.00 96.31 1167 ASP A C 1
ATOM 9483 O O . ASP A 1 1167 ? 12.690 -6.646 -21.069 1.00 96.31 1167 ASP A O 1
ATOM 9487 N N . ASP A 1 1168 ? 12.411 -8.042 -19.331 1.00 96.12 1168 ASP A N 1
ATOM 9488 C CA . ASP A 1 1168 ? 13.049 -9.229 -19.914 1.00 96.12 1168 ASP A CA 1
ATOM 9489 C C . ASP A 1 1168 ? 12.069 -10.426 -19.999 1.00 96.12 1168 ASP A C 1
ATOM 9491 O O . ASP A 1 1168 ? 12.108 -11.343 -19.161 1.00 96.12 1168 ASP A O 1
ATOM 9495 N N . PRO A 1 1169 ? 11.187 -10.485 -21.019 1.00 95.88 1169 PRO A N 1
ATOM 9496 C CA . PRO A 1 1169 ? 10.299 -11.622 -21.279 1.00 95.88 1169 PRO A CA 1
ATOM 9497 C C . PRO A 1 1169 ? 10.936 -13.009 -21.171 1.00 95.88 1169 PRO A C 1
ATOM 9499 O O . PRO A 1 1169 ? 10.306 -13.935 -20.658 1.00 95.88 1169 PRO A O 1
ATOM 9502 N N . MET A 1 1170 ? 12.188 -13.161 -21.605 1.00 94.94 1170 MET A N 1
ATOM 9503 C CA . MET A 1 1170 ? 12.924 -14.427 -21.549 1.00 94.94 1170 MET A CA 1
ATOM 9504 C C . MET A 1 1170 ? 13.033 -14.979 -20.129 1.00 94.94 1170 MET A C 1
ATOM 9506 O O . MET A 1 1170 ? 12.965 -16.196 -19.936 1.00 94.94 1170 MET A O 1
ATOM 9510 N N . MET A 1 1171 ? 13.214 -14.079 -19.160 1.00 93.44 1171 MET A N 1
ATOM 9511 C CA . MET A 1 1171 ? 13.506 -14.414 -17.773 1.00 93.44 1171 MET A CA 1
ATOM 9512 C C . MET A 1 1171 ? 12.239 -14.509 -16.926 1.00 93.44 1171 MET A C 1
ATOM 9514 O O . MET A 1 1171 ? 12.143 -15.405 -16.084 1.00 93.44 1171 MET A O 1
ATOM 9518 N N . PHE A 1 1172 ? 11.287 -13.592 -17.139 1.00 93.94 1172 PHE A N 1
ATOM 9519 C CA . PHE A 1 1172 ? 10.189 -13.346 -16.194 1.00 93.94 1172 PHE A CA 1
ATOM 9520 C C . PHE A 1 1172 ? 8.820 -13.878 -16.629 1.00 93.94 1172 PHE A C 1
ATOM 9522 O O . PHE A 1 1172 ? 7.947 -14.031 -15.777 1.00 93.94 1172 PHE A O 1
ATOM 9529 N N . HIS A 1 1173 ? 8.628 -14.190 -17.914 1.00 95.06 1173 HIS A N 1
ATOM 9530 C CA . HIS A 1 1173 ? 7.312 -14.507 -18.473 1.00 95.06 1173 HIS A CA 1
ATOM 9531 C C . HIS A 1 1173 ? 7.215 -15.960 -18.944 1.00 95.06 1173 HIS A C 1
ATOM 9533 O O . HIS A 1 1173 ? 8.204 -16.586 -19.342 1.00 95.06 1173 HIS A O 1
ATOM 9539 N N . GLN A 1 1174 ? 6.005 -16.517 -18.881 1.00 90.50 1174 GLN A N 1
ATOM 9540 C CA . GLN A 1 1174 ? 5.739 -17.925 -19.203 1.00 90.50 1174 GLN A CA 1
ATOM 9541 C C . GLN A 1 1174 ? 4.766 -18.097 -20.367 1.00 90.50 1174 GLN A C 1
ATOM 9543 O O . GLN A 1 1174 ? 4.742 -19.151 -21.011 1.00 90.50 1174 GLN A O 1
ATOM 9548 N N . THR A 1 1175 ? 3.943 -17.086 -20.625 1.00 92.12 1175 THR A N 1
ATOM 9549 C CA . THR A 1 1175 ? 2.970 -17.099 -21.715 1.00 92.12 1175 THR A CA 1
ATOM 9550 C C . THR A 1 1175 ? 3.636 -16.773 -23.047 1.00 92.12 1175 THR A C 1
ATOM 9552 O O . THR A 1 1175 ? 4.786 -16.347 -23.094 1.00 92.12 1175 THR A O 1
ATOM 9555 N N . GLN A 1 1176 ? 2.919 -16.981 -24.157 1.00 87.81 1176 GLN A N 1
ATOM 9556 C CA . GLN A 1 1176 ? 3.418 -16.491 -25.438 1.00 87.81 1176 GLN A CA 1
ATOM 9557 C C . GLN A 1 1176 ? 3.422 -14.966 -25.464 1.00 87.81 1176 GLN A C 1
ATOM 9559 O O . GLN A 1 1176 ? 4.369 -14.440 -26.018 1.00 87.81 1176 GLN A O 1
ATOM 9564 N N . GLU A 1 1177 ? 2.436 -14.288 -24.859 1.00 91.56 1177 GLU A N 1
ATOM 9565 C CA . GLU A 1 1177 ? 2.165 -12.840 -24.921 1.00 91.56 1177 GLU A CA 1
ATOM 9566 C C . GLU A 1 1177 ? 2.561 -12.127 -23.611 1.00 91.56 1177 GLU A C 1
ATOM 9568 O O . GLU A 1 1177 ? 1.711 -11.924 -22.740 1.00 91.56 1177 GLU A O 1
ATOM 9573 N N . PRO A 1 1178 ? 3.832 -11.707 -23.454 1.00 94.94 1178 PRO A N 1
ATOM 9574 C CA . PRO A 1 1178 ? 4.379 -11.311 -22.155 1.00 94.94 1178 PRO A CA 1
ATOM 9575 C C . PRO A 1 1178 ? 3.689 -10.065 -21.585 1.00 94.94 1178 PRO A C 1
ATOM 9577 O O . PRO A 1 1178 ? 3.335 -10.021 -20.411 1.00 94.94 1178 PRO A O 1
ATOM 9580 N N . LEU A 1 1179 ? 3.394 -9.077 -22.436 1.00 96.12 1179 LEU A N 1
ATOM 9581 C CA . LEU A 1 1179 ? 2.710 -7.856 -22.007 1.00 96.12 1179 LEU A CA 1
ATOM 9582 C C . LEU A 1 1179 ? 1.284 -8.144 -21.509 1.00 96.12 1179 LEU A C 1
ATOM 9584 O O . LEU A 1 1179 ? 0.850 -7.588 -20.505 1.00 96.12 1179 LEU A O 1
ATOM 9588 N N . ILE A 1 1180 ? 0.549 -9.046 -22.167 1.00 95.06 1180 ILE A N 1
ATOM 9589 C CA . ILE A 1 1180 ? -0.797 -9.442 -21.725 1.00 95.06 1180 ILE A CA 1
ATOM 9590 C C . ILE A 1 1180 ? -0.739 -10.177 -20.383 1.00 95.06 1180 ILE A C 1
ATOM 9592 O O . ILE A 1 1180 ? -1.639 -10.007 -19.557 1.00 95.06 1180 ILE A O 1
ATOM 9596 N N . GLU A 1 1181 ? 0.310 -10.963 -20.140 1.00 96.19 1181 GLU A N 1
ATOM 9597 C CA . GLU A 1 1181 ? 0.558 -11.601 -18.846 1.00 96.19 1181 GLU A CA 1
ATOM 9598 C C . GLU A 1 1181 ? 0.744 -10.560 -17.732 1.00 96.19 1181 GLU A C 1
ATOM 9600 O O . GLU A 1 1181 ? 0.056 -10.670 -16.715 1.00 96.19 1181 GLU A O 1
ATOM 9605 N N . GLU A 1 1182 ? 1.533 -9.498 -17.944 1.00 96.88 1182 GLU A N 1
ATOM 9606 C CA . GLU A 1 1182 ? 1.662 -8.386 -16.981 1.00 96.88 1182 GLU A CA 1
ATOM 9607 C C . GLU A 1 1182 ? 0.308 -7.742 -16.653 1.00 96.88 1182 GLU A C 1
ATOM 9609 O O . GLU A 1 1182 ? -0.087 -7.656 -15.485 1.00 96.88 1182 GLU A O 1
ATOM 9614 N N . TYR A 1 1183 ? -0.467 -7.363 -17.677 1.00 96.75 1183 TYR A N 1
ATOM 9615 C CA . TYR A 1 1183 ? -1.801 -6.780 -17.480 1.00 96.75 1183 TYR A CA 1
ATOM 9616 C C . TYR A 1 1183 ? -2.746 -7.746 -16.747 1.00 96.75 1183 TYR A C 1
ATOM 9618 O O . TYR A 1 1183 ? -3.483 -7.333 -15.848 1.00 96.75 1183 TYR A O 1
ATOM 9626 N N . SER A 1 1184 ? -2.721 -9.034 -17.093 1.00 95.50 1184 SER A N 1
ATOM 9627 C CA . SER A 1 1184 ? -3.603 -10.055 -16.515 1.00 95.50 1184 SER A CA 1
ATOM 9628 C C . SER A 1 1184 ? -3.283 -10.333 -15.047 1.00 95.50 1184 SER A C 1
ATOM 9630 O O . SER A 1 1184 ? -4.196 -10.419 -14.215 1.00 95.50 1184 SER A O 1
ATOM 9632 N N . VAL A 1 1185 ? -1.996 -10.444 -14.702 1.00 96.44 1185 VAL A N 1
ATOM 9633 C CA . VAL A 1 1185 ? -1.552 -10.640 -13.317 1.00 96.44 1185 VAL A CA 1
ATOM 9634 C C . VAL A 1 1185 ? -1.852 -9.389 -12.492 1.00 96.44 1185 VAL A C 1
ATOM 9636 O O . VAL A 1 1185 ? -2.461 -9.507 -11.424 1.00 96.44 1185 VAL A O 1
ATOM 9639 N N . ALA A 1 1186 ? -1.530 -8.193 -12.997 1.00 96.00 1186 ALA A N 1
ATOM 9640 C CA . ALA A 1 1186 ? -1.845 -6.925 -12.340 1.00 96.00 1186 ALA A CA 1
ATOM 9641 C C . ALA A 1 1186 ? -3.353 -6.775 -12.071 1.00 96.00 1186 ALA A C 1
ATOM 9643 O O . ALA A 1 1186 ? -3.759 -6.484 -10.941 1.00 96.00 1186 ALA A O 1
ATOM 9644 N N . ALA A 1 1187 ? -4.202 -7.055 -13.068 1.00 95.06 1187 ALA A N 1
ATOM 9645 C CA . ALA A 1 1187 ? -5.655 -7.008 -12.927 1.00 95.06 1187 ALA A CA 1
ATOM 9646 C C . ALA A 1 1187 ? -6.164 -7.968 -11.850 1.00 95.06 1187 ALA A C 1
ATOM 9648 O O . ALA A 1 1187 ? -6.980 -7.592 -11.003 1.00 95.06 1187 ALA A O 1
ATOM 9649 N N . ARG A 1 1188 ? -5.660 -9.208 -11.842 1.00 94.69 1188 ARG A N 1
ATOM 9650 C CA . ARG A 1 1188 ? -6.126 -10.239 -10.913 1.00 94.69 1188 ARG A CA 1
ATOM 9651 C C . ARG A 1 1188 ? -5.668 -9.997 -9.478 1.00 94.69 1188 ARG A C 1
ATOM 9653 O O . ARG A 1 1188 ? -6.445 -10.251 -8.558 1.00 94.69 1188 ARG A O 1
ATOM 9660 N N . VAL A 1 1189 ? -4.432 -9.540 -9.291 1.00 94.81 1189 VAL A N 1
ATOM 9661 C CA . VAL A 1 1189 ? -3.822 -9.354 -7.968 1.00 94.81 1189 VAL A CA 1
ATOM 9662 C C . VAL A 1 1189 ? -4.242 -8.028 -7.333 1.00 94.81 1189 VAL A C 1
ATOM 9664 O O . VAL A 1 1189 ? -4.562 -8.004 -6.145 1.00 94.81 1189 VAL A O 1
ATOM 9667 N N . TRP A 1 1190 ? -4.281 -6.933 -8.098 1.00 95.19 1190 TRP A N 1
ATOM 9668 C CA . TRP A 1 1190 ? -4.633 -5.604 -7.578 1.00 95.19 1190 TRP A CA 1
ATOM 9669 C C . TRP A 1 1190 ? -6.106 -5.228 -7.762 1.00 95.19 1190 TRP A C 1
ATOM 9671 O O . TRP A 1 1190 ? -6.531 -4.194 -7.249 1.00 95.19 1190 TRP A O 1
ATOM 9681 N N . GLY A 1 1191 ? -6.895 -6.060 -8.449 1.00 92.88 1191 GLY A N 1
ATOM 9682 C CA . GLY A 1 1191 ? -8.321 -5.821 -8.672 1.00 92.88 1191 GLY A CA 1
ATOM 9683 C C . GLY A 1 1191 ? -8.604 -4.671 -9.641 1.00 92.88 1191 GLY A C 1
ATOM 9684 O O . GLY A 1 1191 ? -9.597 -3.968 -9.456 1.00 92.88 1191 GLY A O 1
ATOM 9685 N N . LEU A 1 1192 ? -7.735 -4.460 -10.638 1.00 93.00 1192 LEU A N 1
ATOM 9686 C CA . LEU A 1 1192 ? -7.928 -3.430 -11.665 1.00 93.00 1192 LEU A CA 1
ATOM 9687 C C . LEU A 1 1192 ? -9.095 -3.811 -12.585 1.00 93.00 1192 LEU A C 1
ATOM 9689 O O . LEU A 1 1192 ? -9.207 -4.949 -13.042 1.00 93.00 1192 LEU A O 1
ATOM 9693 N N . SER A 1 1193 ? -9.971 -2.850 -12.854 1.00 91.00 1193 SER A N 1
ATOM 9694 C CA . SER A 1 1193 ? -11.105 -3.004 -13.762 1.00 91.00 1193 SER A CA 1
ATOM 9695 C C . SER A 1 1193 ? -10.685 -2.872 -15.232 1.00 91.00 1193 SER A C 1
ATOM 9697 O O . SER A 1 1193 ? -9.638 -2.292 -15.513 1.00 91.00 1193 SER A O 1
ATOM 9699 N N . PRO A 1 1194 ? -11.507 -3.320 -16.202 1.00 90.19 1194 PRO A N 1
ATOM 9700 C CA . PRO A 1 1194 ? -11.217 -3.105 -17.622 1.00 90.19 1194 PRO A CA 1
ATOM 9701 C C . PRO A 1 1194 ? -10.974 -1.630 -17.976 1.00 90.19 1194 PRO A C 1
ATOM 9703 O O . PRO A 1 1194 ? -10.079 -1.333 -18.759 1.00 90.19 1194 PRO A O 1
ATOM 9706 N N . ASN A 1 1195 ? -11.704 -0.701 -17.342 1.00 90.62 1195 ASN A N 1
ATOM 9707 C CA . ASN A 1 1195 ? -11.507 0.741 -17.525 1.00 90.62 1195 ASN A CA 1
ATOM 9708 C C . ASN A 1 1195 ? -10.129 1.204 -17.011 1.00 90.62 1195 ASN A C 1
ATOM 9710 O O . ASN A 1 1195 ? -9.505 2.059 -17.628 1.00 90.62 1195 ASN A O 1
ATOM 9714 N N . ASP A 1 1196 ? -9.631 0.612 -15.918 1.00 95.06 1196 ASP A N 1
ATOM 9715 C CA . ASP A 1 1196 ? -8.285 0.889 -15.398 1.00 95.06 1196 ASP A CA 1
ATOM 9716 C C . ASP A 1 1196 ? -7.201 0.370 -16.350 1.00 95.06 1196 ASP A C 1
ATOM 9718 O O . ASP A 1 1196 ? -6.235 1.077 -16.620 1.00 95.06 1196 ASP A O 1
ATOM 9722 N N . LEU A 1 1197 ? -7.377 -0.835 -16.906 1.00 95.56 1197 LEU A N 1
ATOM 9723 C CA . LEU A 1 1197 ? -6.445 -1.392 -17.892 1.00 95.56 1197 LEU A CA 1
ATOM 9724 C C . LEU A 1 1197 ? -6.403 -0.550 -19.173 1.00 95.56 1197 LEU A C 1
ATOM 9726 O O . LEU A 1 1197 ? -5.322 -0.310 -19.700 1.00 95.56 1197 LEU A O 1
ATOM 9730 N N . CYS A 1 1198 ? -7.554 -0.058 -19.639 1.00 94.69 1198 CYS A N 1
ATOM 9731 C CA . CYS A 1 1198 ? -7.629 0.837 -20.795 1.00 94.69 1198 CYS A CA 1
ATOM 9732 C C . CYS A 1 1198 ? -6.973 2.201 -20.512 1.00 94.69 1198 CYS A C 1
ATOM 9734 O O . CYS A 1 1198 ? -6.327 2.757 -21.395 1.00 94.69 1198 CYS A O 1
ATOM 9736 N N . GLU A 1 1199 ? -7.061 2.725 -19.280 1.00 96.06 1199 GLU A N 1
ATOM 9737 C CA . GLU A 1 1199 ? -6.315 3.928 -18.872 1.00 96.06 1199 GLU A CA 1
ATOM 9738 C C . GLU A 1 1199 ? -4.799 3.694 -18.937 1.00 96.06 1199 GLU A C 1
ATOM 9740 O O . GLU A 1 1199 ? -4.072 4.515 -19.492 1.00 96.06 1199 GLU A O 1
ATOM 9745 N N . ILE A 1 1200 ? -4.324 2.559 -18.415 1.00 97.81 1200 ILE A N 1
ATOM 9746 C CA . ILE A 1 1200 ? -2.902 2.181 -18.435 1.00 97.81 1200 ILE A CA 1
ATOM 9747 C C . ILE A 1 1200 ? -2.414 1.991 -19.884 1.00 97.81 1200 ILE A C 1
ATOM 9749 O O . ILE A 1 1200 ? -1.354 2.507 -20.247 1.00 97.81 1200 ILE A O 1
ATOM 9753 N N . ALA A 1 1201 ? -3.208 1.329 -20.731 1.00 97.00 1201 ALA A N 1
ATOM 9754 C CA . ALA A 1 1201 ? -2.914 1.146 -22.152 1.00 97.00 1201 ALA A CA 1
ATOM 9755 C C . ALA A 1 1201 ? -2.863 2.486 -22.902 1.00 97.00 1201 ALA A C 1
ATOM 9757 O O . ALA A 1 1201 ? -1.867 2.776 -23.567 1.00 97.00 1201 ALA A O 1
ATOM 9758 N N . ARG A 1 1202 ? -3.858 3.366 -22.719 1.00 96.38 1202 ARG A N 1
ATOM 9759 C CA . ARG A 1 1202 ? -3.850 4.724 -23.291 1.00 96.38 1202 ARG A CA 1
ATOM 9760 C C . ARG A 1 1202 ? -2.614 5.510 -22.852 1.00 96.38 1202 ARG A C 1
ATOM 9762 O O . ARG A 1 1202 ? -1.981 6.165 -23.676 1.00 96.38 1202 ARG A O 1
ATOM 9769 N N . ASN A 1 1203 ? -2.236 5.423 -21.576 1.00 97.50 1203 ASN A N 1
ATOM 9770 C CA . ASN A 1 1203 ? -1.033 6.081 -21.072 1.00 97.50 1203 ASN A CA 1
ATOM 9771 C C . ASN A 1 1203 ? 0.238 5.537 -21.740 1.00 97.50 1203 ASN A C 1
ATOM 9773 O O . ASN A 1 1203 ? 1.111 6.332 -22.074 1.00 97.50 1203 ASN A O 1
ATOM 9777 N N . SER A 1 1204 ? 0.333 4.228 -22.006 1.00 98.00 1204 SER A N 1
ATOM 9778 C CA . SER A 1 1204 ? 1.473 3.655 -22.743 1.00 98.00 1204 SER A CA 1
ATOM 9779 C C . SER A 1 1204 ? 1.623 4.256 -24.149 1.00 98.00 1204 SER A C 1
ATOM 9781 O O . SER A 1 1204 ? 2.727 4.619 -24.551 1.00 98.00 1204 SER A O 1
ATOM 9783 N N . VAL A 1 1205 ? 0.508 4.486 -24.855 1.00 97.56 1205 VAL A N 1
ATOM 9784 C CA . VAL A 1 1205 ? 0.487 5.140 -26.176 1.00 97.56 1205 VAL A CA 1
ATOM 9785 C C . VAL A 1 1205 ? 0.860 6.623 -26.077 1.00 97.56 1205 VAL A C 1
ATOM 9787 O O . VAL A 1 1205 ? 1.618 7.131 -26.902 1.00 97.56 1205 VAL A O 1
ATOM 9790 N N . LEU A 1 1206 ? 0.383 7.338 -25.055 1.00 95.44 1206 LEU A N 1
ATOM 9791 C CA . LEU A 1 1206 ? 0.769 8.738 -24.845 1.00 95.44 1206 LEU A CA 1
ATOM 9792 C C . LEU A 1 1206 ? 2.267 8.877 -24.547 1.00 95.44 1206 LEU A C 1
ATOM 9794 O O . LEU A 1 1206 ? 2.910 9.789 -25.072 1.00 95.44 1206 LEU A O 1
ATOM 9798 N N . GLN A 1 1207 ? 2.813 7.961 -23.744 1.00 95.75 1207 GLN A N 1
ATOM 9799 C CA . GLN A 1 1207 ? 4.215 7.951 -23.334 1.00 95.75 1207 GLN A CA 1
ATOM 9800 C C . GLN A 1 1207 ? 5.169 7.478 -24.436 1.00 95.75 1207 GLN A C 1
ATOM 9802 O O . GLN A 1 1207 ? 6.328 7.889 -24.421 1.00 95.75 1207 GLN A O 1
ATOM 9807 N N . CYS A 1 1208 ? 4.720 6.638 -25.375 1.00 95.38 1208 CYS A N 1
ATOM 9808 C CA . CYS A 1 1208 ? 5.586 6.100 -26.421 1.00 95.38 1208 CYS A CA 1
ATOM 9809 C C . CYS A 1 1208 ? 6.078 7.183 -27.399 1.00 95.38 1208 CYS A C 1
ATOM 9811 O O . CYS A 1 1208 ? 5.500 8.271 -27.517 1.00 95.38 1208 CYS A O 1
ATOM 9813 N N . GLY A 1 1209 ? 7.177 6.899 -28.100 1.00 92.75 1209 GLY A N 1
ATOM 9814 C CA . GLY A 1 1209 ? 7.765 7.791 -29.104 1.00 92.75 1209 GLY A CA 1
ATOM 9815 C C . GLY A 1 1209 ? 7.437 7.403 -30.548 1.00 92.75 1209 GLY A C 1
ATOM 9816 O O . GLY A 1 1209 ? 8.227 7.669 -31.451 1.00 92.75 1209 GLY A O 1
ATOM 9817 N N . PHE A 1 1210 ? 6.286 6.765 -30.770 1.00 93.19 1210 PHE A N 1
ATOM 9818 C CA . PHE A 1 1210 ? 5.687 6.669 -32.101 1.00 93.19 1210 PHE A CA 1
ATOM 9819 C C . PHE A 1 1210 ? 5.185 8.047 -32.571 1.00 93.19 1210 PHE A C 1
ATOM 9821 O O . PHE A 1 1210 ? 4.990 8.963 -31.766 1.00 93.19 1210 PHE A O 1
ATOM 9828 N N . ASP A 1 1211 ? 4.995 8.191 -33.882 1.00 88.50 1211 ASP A N 1
ATOM 9829 C CA . ASP A 1 1211 ? 4.598 9.453 -34.514 1.00 88.50 1211 ASP A CA 1
ATOM 9830 C C . ASP A 1 1211 ? 3.150 9.875 -34.192 1.00 88.50 1211 ASP A C 1
ATOM 9832 O O . ASP A 1 1211 ? 2.350 9.140 -33.603 1.00 88.50 1211 ASP A O 1
ATOM 9836 N N . TYR A 1 1212 ? 2.805 11.111 -34.564 1.00 88.50 1212 TYR A N 1
ATOM 9837 C CA . TYR A 1 1212 ? 1.475 11.670 -34.311 1.00 88.50 1212 TYR A CA 1
ATOM 9838 C C . TYR A 1 1212 ? 0.376 10.945 -35.091 1.00 88.50 1212 TYR A C 1
ATOM 9840 O O . TYR A 1 1212 ? -0.750 10.868 -34.602 1.00 88.50 1212 TYR A O 1
ATOM 9848 N N . THR A 1 1213 ? 0.695 10.373 -36.257 1.00 88.75 1213 THR A N 1
ATOM 9849 C CA . THR A 1 1213 ? -0.239 9.561 -37.047 1.00 88.75 1213 THR A CA 1
ATOM 9850 C C . THR A 1 1213 ? -0.653 8.296 -36.303 1.00 88.75 1213 THR A C 1
ATOM 9852 O O . THR A 1 1213 ? -1.848 8.032 -36.184 1.00 88.75 1213 THR A O 1
ATOM 9855 N N . PHE A 1 1214 ? 0.296 7.587 -35.689 1.00 93.31 1214 PHE A N 1
ATOM 9856 C CA . PHE A 1 1214 ? 0.019 6.437 -34.838 1.00 93.31 1214 PHE A CA 1
ATOM 9857 C C . PHE A 1 1214 ? -0.829 6.824 -33.624 1.00 93.31 1214 PHE A C 1
ATOM 9859 O O . PHE A 1 1214 ? -1.824 6.166 -33.332 1.00 93.31 1214 PHE A O 1
ATOM 9866 N N . LYS A 1 1215 ? -0.480 7.914 -32.925 1.00 94.31 1215 LYS A N 1
ATOM 9867 C CA . LYS A 1 1215 ? -1.251 8.365 -31.750 1.00 94.31 1215 LYS A CA 1
ATOM 9868 C C . LYS A 1 1215 ? -2.678 8.759 -32.126 1.00 94.31 1215 LYS A C 1
ATOM 9870 O O . LYS A 1 1215 ? -3.614 8.404 -31.409 1.00 94.31 1215 LYS A O 1
ATOM 9875 N N . ARG A 1 1216 ? -2.853 9.409 -33.279 1.00 92.56 1216 ARG A N 1
ATOM 9876 C CA . ARG A 1 1216 ? -4.164 9.722 -33.853 1.00 92.56 1216 ARG A CA 1
ATOM 9877 C C . ARG A 1 1216 ? -4.980 8.462 -34.109 1.00 92.56 1216 ARG A C 1
ATOM 9879 O O . ARG A 1 1216 ? -6.139 8.391 -33.713 1.00 92.56 1216 ARG A O 1
ATOM 9886 N N . GLU A 1 1217 ? -4.387 7.454 -34.739 1.00 92.50 1217 GLU A N 1
ATOM 9887 C CA . GLU A 1 1217 ? -5.049 6.178 -35.021 1.00 92.50 1217 GLU A CA 1
ATOM 9888 C C . GLU A 1 1217 ? -5.399 5.405 -33.745 1.00 92.50 1217 GLU A C 1
ATOM 9890 O O . GLU A 1 1217 ? -6.515 4.902 -33.630 1.00 92.50 1217 GLU A O 1
ATOM 9895 N N . ALA A 1 1218 ? -4.494 5.376 -32.768 1.00 93.75 1218 ALA A N 1
ATOM 9896 C CA . ALA A 1 1218 ? -4.643 4.620 -31.530 1.00 93.75 1218 ALA A CA 1
ATOM 9897 C C . ALA A 1 1218 ? -5.598 5.265 -30.508 1.00 93.75 1218 ALA A C 1
ATOM 9899 O O . ALA A 1 1218 ? -6.294 4.543 -29.796 1.00 93.75 1218 ALA A O 1
ATOM 9900 N N . ILE A 1 1219 ? -5.628 6.600 -30.406 1.00 94.44 1219 ILE A N 1
ATOM 9901 C CA . ILE A 1 1219 ? -6.373 7.325 -29.358 1.00 94.44 1219 ILE A CA 1
ATOM 9902 C C . ILE A 1 1219 ? -7.544 8.136 -29.914 1.00 94.44 1219 ILE A C 1
ATOM 9904 O O . ILE A 1 1219 ? -8.590 8.164 -29.273 1.00 94.44 1219 ILE A O 1
AT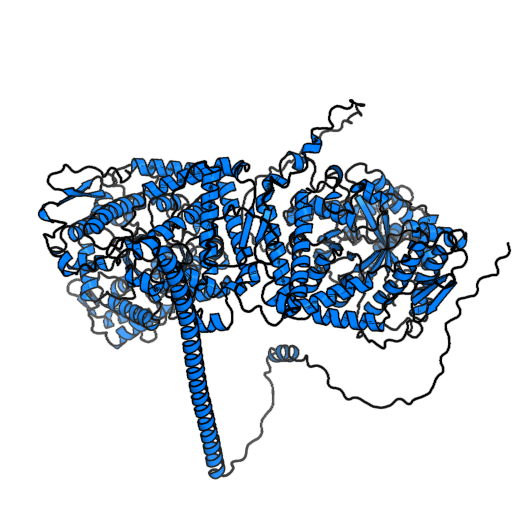OM 9908 N N . GLY A 1 1220 ? -7.381 8.805 -31.056 1.00 91.56 1220 GLY A N 1
ATOM 9909 C CA . GLY A 1 1220 ? -8.368 9.727 -31.629 1.00 91.56 1220 GLY A CA 1
ATOM 9910 C C . GLY A 1 1220 ? -7.736 10.991 -32.221 1.00 91.56 1220 GLY A C 1
ATOM 9911 O O . GLY A 1 1220 ? -6.568 11.292 -31.974 1.00 91.56 1220 GLY A O 1
ATOM 9912 N N . ASP A 1 1221 ? -8.516 11.748 -32.996 1.00 89.00 1221 ASP A N 1
ATOM 9913 C CA . ASP A 1 1221 ? -8.034 12.911 -33.764 1.00 89.00 1221 ASP A CA 1
ATOM 9914 C C . ASP A 1 1221 ? -7.433 14.015 -32.890 1.00 89.00 1221 ASP A C 1
ATOM 9916 O O . ASP A 1 1221 ? -6.373 14.553 -33.210 1.00 89.00 1221 ASP A O 1
ATOM 9920 N N . CYS A 1 1222 ? -8.032 14.254 -31.727 1.00 90.75 1222 CYS A N 1
ATOM 9921 C CA . CYS A 1 1222 ? -7.600 15.275 -30.781 1.00 90.75 1222 CYS A CA 1
ATOM 9922 C C . CYS A 1 1222 ? -6.756 14.713 -29.624 1.00 90.75 1222 CYS A C 1
ATOM 9924 O O . CYS A 1 1222 ? -6.765 15.294 -28.546 1.00 90.75 1222 CYS A O 1
ATOM 9926 N N . TRP A 1 1223 ? -6.033 13.594 -29.795 1.00 92.44 1223 TRP A N 1
ATOM 9927 C CA . TRP A 1 1223 ? -5.300 12.898 -28.711 1.00 92.44 1223 TRP A CA 1
ATOM 9928 C C . TRP A 1 1223 ? -4.370 13.785 -27.857 1.00 92.44 1223 TRP A C 1
ATOM 9930 O O . TRP A 1 1223 ? -4.033 13.416 -26.732 1.00 92.44 1223 TRP A O 1
ATOM 9940 N N . TYR A 1 1224 ? -3.931 14.924 -28.403 1.00 90.31 1224 TYR A N 1
ATOM 9941 C CA . TYR A 1 1224 ? -3.087 15.929 -27.752 1.00 90.31 1224 TYR A CA 1
ATOM 9942 C C . TYR A 1 1224 ? -3.842 16.822 -26.752 1.00 90.31 1224 TYR A C 1
ATOM 9944 O O . TYR A 1 1224 ? -3.209 17.501 -25.943 1.00 90.31 1224 TYR A O 1
ATOM 9952 N N . MET A 1 1225 ? -5.177 16.826 -26.778 1.00 91.75 1225 MET A N 1
ATOM 9953 C CA . MET A 1 1225 ? -6.004 17.477 -25.764 1.00 91.75 1225 MET A CA 1
ATOM 9954 C C . MET A 1 1225 ? -5.932 16.699 -24.440 1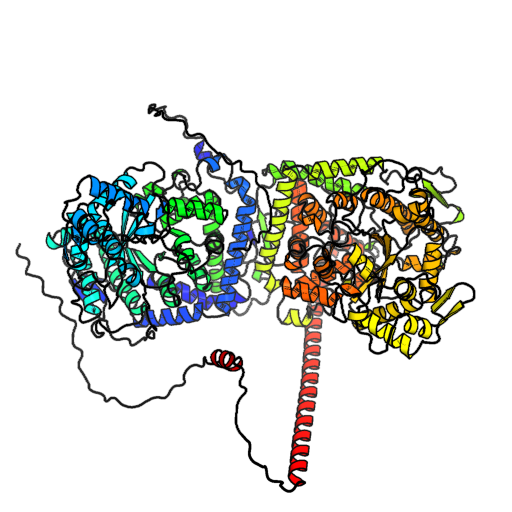.00 91.75 1225 MET A C 1
ATOM 9956 O O . MET A 1 1225 ? -5.773 15.478 -24.400 1.00 91.75 1225 MET A O 1
ATOM 9960 N N . SER A 1 1226 ? -6.004 17.420 -23.325 1.00 92.38 1226 SER A N 1
ATOM 9961 C CA . SER A 1 1226 ? -5.834 16.870 -21.976 1.00 92.38 1226 SER A CA 1
ATOM 9962 C C . SER A 1 1226 ? -7.149 16.413 -21.336 1.00 92.38 1226 SER A C 1
ATOM 9964 O O . SER A 1 1226 ? -7.133 15.536 -20.470 1.00 92.38 1226 SER A O 1
ATOM 9966 N N . SER A 1 1227 ? -8.269 17.011 -21.732 1.00 91.38 1227 SER A N 1
ATOM 9967 C CA . SER A 1 1227 ? -9.616 16.727 -21.236 1.00 91.38 1227 SER A CA 1
ATOM 9968 C C . SER A 1 1227 ? -10.277 15.535 -21.941 1.00 91.38 1227 SER A C 1
ATOM 9970 O O . SER A 1 1227 ? -9.634 14.805 -22.699 1.00 91.38 1227 SER A O 1
ATOM 9972 N N . SER A 1 1228 ? -11.583 15.340 -21.718 1.00 89.12 1228 SER A N 1
ATOM 9973 C CA . SER A 1 1228 ? -12.380 14.347 -22.451 1.00 89.12 1228 SER A CA 1
ATOM 9974 C C . SER A 1 1228 ? -12.318 14.493 -23.976 1.00 89.12 1228 SER A C 1
ATOM 9976 O O . SER A 1 1228 ? -12.438 13.482 -24.658 1.00 89.12 1228 SER A O 1
ATOM 9978 N N . LEU A 1 1229 ? -12.041 15.683 -24.533 1.00 89.44 1229 LEU A N 1
ATOM 9979 C CA . LEU A 1 1229 ? -11.859 15.834 -25.987 1.00 89.44 1229 LEU A CA 1
ATOM 9980 C C . LEU A 1 1229 ? -10.667 15.037 -26.531 1.00 89.44 1229 LEU A C 1
ATOM 9982 O O . LEU A 1 1229 ? -10.676 14.632 -27.691 1.00 89.44 1229 LEU A O 1
ATOM 9986 N N . GLY A 1 1230 ? -9.646 14.795 -25.705 1.00 90.62 1230 GLY A N 1
ATOM 9987 C CA . GLY A 1 1230 ? -8.463 14.027 -26.093 1.00 90.62 1230 GLY A CA 1
ATOM 9988 C C . GLY A 1 1230 ? -8.640 12.515 -26.025 1.00 90.62 1230 GLY A C 1
ATOM 9989 O O . GLY A 1 1230 ? -7.653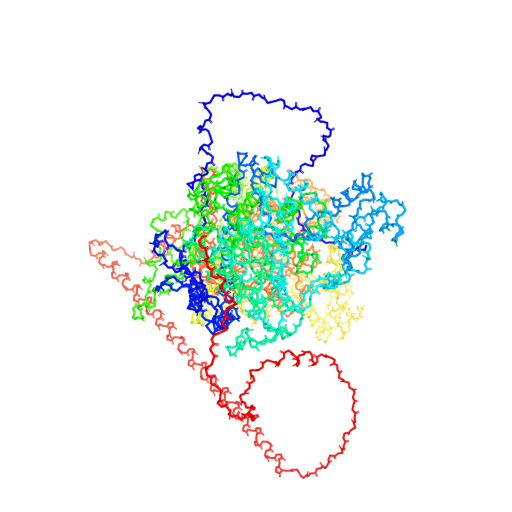 11.770 -26.038 1.00 90.62 1230 GLY A O 1
ATOM 9990 N N . ASN A 1 1231 ? -9.872 12.038 -25.878 1.00 91.50 1231 ASN A N 1
ATOM 9991 C CA . ASN A 1 1231 ? -10.199 10.632 -25.738 1.00 91.50 1231 ASN A CA 1
ATOM 9992 C C . ASN A 1 1231 ? -11.330 10.266 -26.702 1.00 91.50 1231 ASN A C 1
ATOM 9994 O O . ASN A 1 1231 ? -12.411 10.830 -26.616 1.00 91.50 1231 ASN A O 1
ATOM 9998 N N . ASP A 1 1232 ? -11.098 9.299 -27.592 1.00 90.50 1232 ASP A N 1
ATOM 9999 C CA . ASP A 1 1232 ? -12.171 8.632 -28.334 1.00 90.50 1232 ASP A CA 1
ATOM 10000 C C . ASP A 1 1232 ? -12.484 7.290 -27.646 1.00 90.50 1232 ASP A C 1
ATOM 10002 O O . ASP A 1 1232 ? -11.715 6.331 -27.805 1.00 90.50 1232 ASP A O 1
ATOM 10006 N N . PRO A 1 1233 ? -13.600 7.170 -26.894 1.00 86.81 1233 PRO A N 1
ATOM 10007 C CA . PRO A 1 1233 ? -13.950 5.943 -26.181 1.00 86.81 1233 PRO A CA 1
ATOM 10008 C C . PRO A 1 1233 ? -14.105 4.710 -27.075 1.00 86.81 1233 PRO A C 1
ATOM 10010 O O . PRO A 1 1233 ? -14.039 3.592 -26.565 1.00 86.81 1233 PRO A O 1
ATOM 10013 N N . LEU A 1 1234 ? -14.332 4.880 -28.384 1.00 84.88 1234 LEU A N 1
ATOM 10014 C CA . LEU A 1 1234 ? -14.442 3.763 -29.326 1.00 84.88 1234 LEU A CA 1
ATOM 10015 C C . LEU A 1 1234 ? -13.080 3.165 -29.697 1.00 84.88 1234 LEU A C 1
ATOM 10017 O O . LEU A 1 1234 ? -13.038 2.029 -30.162 1.00 84.88 1234 LEU A O 1
ATOM 10021 N N . ARG A 1 1235 ? -11.990 3.917 -29.503 1.00 88.81 1235 ARG A N 1
ATOM 10022 C CA . ARG A 1 1235 ? -10.612 3.478 -29.778 1.00 88.81 1235 ARG A CA 1
ATOM 10023 C C . ARG A 1 1235 ? -9.859 3.148 -28.500 1.00 88.81 1235 ARG A C 1
ATOM 10025 O O . ARG A 1 1235 ? -9.221 2.105 -28.398 1.00 88.81 1235 ARG A O 1
ATOM 10032 N N . THR A 1 1236 ? -9.951 4.027 -27.504 1.00 90.88 1236 THR A N 1
ATOM 10033 C CA . THR A 1 1236 ? -9.242 3.852 -26.231 1.00 90.88 1236 THR A CA 1
ATOM 10034 C C . THR A 1 1236 ? -9.942 2.875 -25.301 1.00 90.88 1236 THR A C 1
ATOM 10036 O O . THR A 1 1236 ? -9.309 2.384 -24.369 1.00 90.88 1236 THR A O 1
ATOM 10039 N N . HIS A 1 1237 ? -11.245 2.632 -25.501 1.00 89.81 1237 HIS A N 1
ATOM 10040 C CA . HIS A 1 1237 ? -12.106 1.866 -24.593 1.00 89.81 1237 HIS A CA 1
ATOM 10041 C C . HIS A 1 1237 ? -12.149 2.422 -23.152 1.00 89.81 1237 HIS A C 1
ATOM 10043 O O . HIS A 1 1237 ? -12.640 1.765 -22.227 1.00 89.81 1237 HIS A O 1
ATOM 10049 N N . LEU A 1 1238 ? -11.668 3.654 -22.964 1.00 90.56 1238 LEU A N 1
ATOM 10050 C CA . LEU A 1 1238 ? -11.612 4.372 -21.701 1.00 90.56 1238 LEU A CA 1
ATOM 10051 C C . LEU A 1 1238 ? -12.812 5.315 -21.581 1.00 90.56 1238 LEU A C 1
ATOM 10053 O O . LEU A 1 1238 ? -13.117 6.070 -22.499 1.00 90.56 1238 LEU A O 1
ATOM 10057 N N . SER A 1 1239 ? -13.471 5.298 -20.423 1.00 89.31 1239 SER A N 1
ATOM 10058 C CA . SER A 1 1239 ? -14.578 6.211 -20.121 1.00 89.31 1239 SER A CA 1
ATOM 10059 C C . SER A 1 1239 ? -14.132 7.674 -20.091 1.00 89.31 1239 SER A C 1
ATOM 10061 O O . SER A 1 1239 ? -13.221 8.014 -19.332 1.00 89.31 1239 SER A O 1
ATOM 10063 N N . ASP A 1 1240 ? -14.863 8.563 -20.766 1.00 89.75 1240 ASP A N 1
ATOM 10064 C CA . ASP A 1 1240 ? -14.645 10.014 -20.667 1.00 89.75 1240 ASP A CA 1
ATOM 10065 C C . ASP A 1 1240 ? -14.808 10.536 -19.237 1.00 89.75 1240 ASP A C 1
ATOM 10067 O O . ASP A 1 1240 ? -14.115 11.464 -18.837 1.00 89.75 1240 ASP A O 1
ATOM 10071 N N . ILE A 1 1241 ? -15.644 9.882 -18.418 1.00 89.75 1241 ILE A N 1
ATOM 10072 C CA . ILE A 1 1241 ? -15.776 10.185 -16.982 1.00 89.75 1241 ILE A CA 1
ATOM 10073 C C . ILE A 1 1241 ? -14.423 10.043 -16.265 1.00 89.75 1241 ILE A C 1
ATOM 10075 O O . ILE A 1 1241 ? -14.094 10.850 -15.396 1.00 89.75 1241 ILE A O 1
ATOM 10079 N N . ARG A 1 1242 ? -13.621 9.031 -16.628 1.00 92.38 1242 ARG A N 1
ATOM 10080 C CA . ARG A 1 1242 ? -12.293 8.821 -16.035 1.00 92.38 1242 ARG A CA 1
ATOM 10081 C C . ARG A 1 1242 ? -11.336 9.930 -16.450 1.00 92.38 1242 ARG A C 1
ATOM 10083 O O . ARG A 1 1242 ? -10.608 10.448 -15.606 1.00 92.38 1242 ARG A O 1
ATOM 10090 N N . VAL A 1 1243 ? -11.338 10.280 -17.735 1.00 93.12 1243 VAL A N 1
ATOM 10091 C CA . VAL A 1 1243 ? -10.465 11.319 -18.295 1.00 93.12 1243 VAL A CA 1
ATOM 10092 C C . VAL A 1 1243 ? -10.805 12.678 -17.689 1.00 93.12 1243 VAL A C 1
ATOM 10094 O O . VAL A 1 1243 ? -9.914 13.336 -17.154 1.00 93.12 1243 VAL A O 1
ATOM 10097 N N . ALA A 1 1244 ? -12.092 13.031 -17.648 1.00 91.31 1244 ALA A N 1
ATOM 10098 C CA . ALA A 1 1244 ? -12.591 14.228 -16.983 1.00 91.31 1244 ALA A CA 1
ATOM 10099 C C . ALA A 1 1244 ? -12.167 14.260 -15.506 1.00 91.31 1244 ALA A C 1
ATOM 10101 O O . ALA A 1 1244 ? -11.553 15.227 -15.073 1.00 91.31 1244 ALA A O 1
ATOM 10102 N N . PHE A 1 1245 ? -12.361 13.180 -14.739 1.00 93.56 1245 PHE A N 1
ATOM 10103 C CA . PHE A 1 1245 ? -11.920 13.129 -13.340 1.00 93.56 1245 PHE A CA 1
ATOM 10104 C C . PHE A 1 1245 ? -10.415 13.408 -13.163 1.00 93.56 1245 PHE A C 1
ATOM 10106 O O . PHE A 1 1245 ? -10.023 14.153 -12.255 1.00 93.56 1245 PHE A O 1
ATOM 10113 N N . ARG A 1 1246 ? -9.558 12.807 -14.005 1.00 95.12 1246 ARG A N 1
ATOM 10114 C CA . ARG A 1 1246 ? -8.099 13.017 -13.960 1.00 95.12 1246 ARG A CA 1
ATOM 10115 C C . ARG A 1 1246 ? -7.736 14.460 -14.309 1.00 95.12 1246 ARG A C 1
ATOM 10117 O O . ARG A 1 1246 ? -6.923 15.054 -13.603 1.00 95.12 1246 ARG A O 1
ATOM 10124 N N . PHE A 1 1247 ? -8.365 15.011 -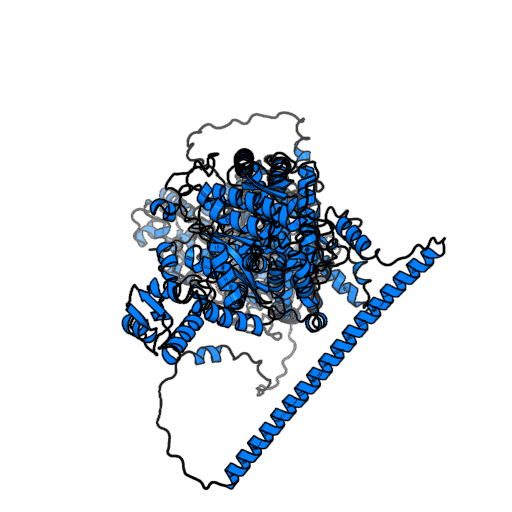15.343 1.00 94.31 1247 PHE A N 1
ATOM 10125 C CA . PHE A 1 1247 ? -8.190 16.389 -15.792 1.00 94.31 1247 PHE A CA 1
ATOM 10126 C C . PHE A 1 1247 ? -8.611 17.402 -14.720 1.00 94.31 1247 PHE A C 1
ATOM 10128 O O . PHE A 1 1247 ? -7.818 18.261 -14.335 1.00 94.31 1247 PHE A O 1
ATOM 10135 N N . GLU A 1 1248 ? -9.830 17.269 -14.192 1.00 91.25 1248 GLU A N 1
ATOM 10136 C CA . GLU A 1 1248 ? -10.392 18.139 -13.151 1.00 91.25 1248 GLU A CA 1
ATOM 10137 C C . GLU A 1 1248 ? -9.527 18.085 -11.881 1.00 91.25 1248 GLU A C 1
ATOM 10139 O O . GLU A 1 1248 ? -9.202 19.110 -11.278 1.00 91.25 1248 GLU A O 1
ATOM 10144 N N . THR A 1 1249 ? -9.080 16.886 -11.486 1.00 92.62 1249 THR A N 1
ATOM 10145 C CA . THR A 1 1249 ? -8.230 16.699 -10.301 1.00 92.62 1249 THR A CA 1
ATOM 10146 C C . THR A 1 1249 ? -6.844 17.314 -10.469 1.00 92.62 1249 THR A C 1
ATOM 10148 O O . THR A 1 1249 ? -6.396 18.003 -9.555 1.00 92.62 1249 THR A O 1
ATOM 10151 N N . TYR A 1 1250 ? -6.193 17.139 -11.622 1.00 95.12 1250 TYR A N 1
ATOM 10152 C CA . TYR A 1 1250 ? -4.908 17.779 -11.913 1.00 95.12 1250 TYR A CA 1
ATOM 10153 C C . TYR A 1 1250 ? -4.995 19.302 -11.809 1.00 95.12 1250 TYR A C 1
ATOM 10155 O O . TYR A 1 1250 ? -4.224 19.930 -11.083 1.00 95.12 1250 TYR A O 1
ATOM 10163 N N . HIS A 1 1251 ? -5.977 19.893 -12.487 1.00 92.31 1251 HIS A N 1
ATOM 10164 C CA . HIS A 1 1251 ? -6.140 21.339 -12.523 1.00 92.31 1251 HIS A CA 1
ATOM 10165 C C . HIS A 1 1251 ? -6.546 21.928 -11.168 1.00 92.31 1251 HIS A C 1
ATOM 10167 O O . HIS A 1 1251 ? -6.086 23.015 -10.827 1.00 92.31 1251 HIS A O 1
ATOM 10173 N N . THR A 1 1252 ? -7.322 21.191 -10.366 1.00 88.75 1252 THR A N 1
ATOM 10174 C CA . THR A 1 1252 ? -7.633 21.577 -8.980 1.00 88.75 1252 THR A CA 1
ATOM 10175 C C . THR A 1 1252 ? -6.370 21.610 -8.107 1.00 88.75 1252 THR A C 1
ATOM 10177 O O . THR A 1 1252 ? -6.176 22.556 -7.345 1.00 88.75 1252 THR A O 1
ATOM 10180 N N . GLU A 1 1253 ? -5.473 20.620 -8.230 1.00 90.69 1253 GLU A N 1
ATOM 10181 C CA . GLU A 1 1253 ? -4.189 20.638 -7.507 1.00 90.69 1253 GLU A CA 1
ATOM 10182 C C . GLU A 1 1253 ? -3.304 21.814 -7.942 1.00 90.69 1253 GLU A C 1
ATOM 10184 O O . GLU A 1 1253 ? -2.730 22.494 -7.091 1.00 90.69 1253 GLU A O 1
ATOM 10189 N N . MET A 1 1254 ? -3.220 22.088 -9.250 1.00 92.50 1254 MET A N 1
ATOM 10190 C CA . MET A 1 1254 ? -2.443 23.217 -9.774 1.00 92.50 1254 MET A CA 1
ATOM 10191 C C . MET A 1 1254 ? -2.989 24.563 -9.287 1.00 92.50 1254 MET A C 1
ATOM 10193 O O . MET A 1 1254 ? -2.219 25.383 -8.797 1.00 92.50 1254 MET A O 1
ATOM 10197 N N . GLN A 1 1255 ? -4.308 24.773 -9.350 1.00 88.00 1255 GLN A N 1
ATOM 10198 C CA . GLN A 1 1255 ? -4.953 26.000 -8.871 1.00 88.00 1255 GLN A CA 1
ATOM 10199 C C . GLN A 1 1255 ? -4.731 26.211 -7.367 1.00 88.00 1255 GLN A C 1
ATOM 10201 O O . GLN A 1 1255 ? -4.479 27.333 -6.927 1.00 88.00 1255 GLN A O 1
ATOM 10206 N N . MET A 1 1256 ? -4.759 25.136 -6.572 1.00 85.81 1256 MET A N 1
ATOM 10207 C CA . MET A 1 1256 ? -4.421 25.202 -5.150 1.00 85.81 1256 MET A CA 1
ATOM 10208 C C . MET A 1 1256 ? -2.962 25.627 -4.934 1.00 85.81 1256 MET A C 1
ATOM 10210 O O . MET A 1 1256 ? -2.701 26.515 -4.123 1.00 85.81 1256 MET A O 1
ATOM 10214 N N . LEU A 1 1257 ? -2.012 25.042 -5.671 1.00 90.06 1257 LEU A N 1
ATOM 10215 C CA . LEU A 1 1257 ? -0.599 25.415 -5.572 1.00 90.06 1257 LEU A CA 1
ATOM 10216 C C . LEU A 1 1257 ? -0.362 26.876 -5.971 1.00 90.06 1257 LEU A C 1
ATOM 10218 O O . LEU A 1 1257 ? 0.404 27.567 -5.303 1.00 90.06 1257 LEU A O 1
ATOM 10222 N N . GLU A 1 1258 ? -1.025 27.368 -7.015 1.00 91.00 1258 GLU A N 1
ATOM 10223 C CA . GLU A 1 1258 ? -0.969 28.774 -7.436 1.00 91.00 1258 GLU A CA 1
ATOM 10224 C C . GLU A 1 1258 ? -1.520 29.705 -6.351 1.00 91.00 1258 GLU A C 1
ATOM 10226 O O . GLU A 1 1258 ? -0.883 30.696 -5.989 1.00 91.00 1258 GLU A O 1
ATOM 10231 N N . LEU A 1 1259 ? -2.660 29.342 -5.757 1.00 87.00 1259 LEU A N 1
ATOM 10232 C CA . LEU A 1 1259 ? -3.289 30.104 -4.682 1.00 87.00 1259 LEU A CA 1
ATOM 10233 C C . LEU A 1 1259 ? -2.410 30.178 -3.425 1.00 87.00 1259 LEU A C 1
ATOM 10235 O O . LEU A 1 1259 ? -2.275 31.249 -2.835 1.00 87.00 1259 LEU A O 1
ATOM 10239 N N . CYS A 1 1260 ? -1.814 29.054 -3.014 1.00 87.62 1260 CYS A N 1
ATOM 10240 C CA . CYS A 1 1260 ? -0.958 28.974 -1.829 1.00 87.62 1260 CYS A CA 1
ATOM 10241 C C . CYS A 1 1260 ? 0.445 29.555 -2.062 1.00 87.62 1260 CYS A C 1
ATOM 10243 O O . CYS A 1 1260 ? 1.051 30.061 -1.121 1.00 87.62 1260 CYS A O 1
ATOM 10245 N N . SER A 1 1261 ? 0.971 29.491 -3.290 1.00 90.06 1261 SER A N 1
ATOM 10246 C CA . SER A 1 1261 ? 2.267 30.089 -3.646 1.00 90.06 1261 SER A CA 1
ATOM 10247 C C . SER A 1 1261 ? 2.179 31.583 -3.970 1.00 90.06 1261 SER A C 1
ATOM 10249 O O . SER A 1 1261 ? 3.199 32.271 -3.926 1.00 90.06 1261 SER A O 1
ATOM 10251 N N . GLY A 1 1262 ? 0.982 32.090 -4.285 1.00 88.81 1262 GLY A N 1
ATOM 10252 C CA . GLY A 1 1262 ? 0.741 33.490 -4.629 1.00 88.81 1262 GLY A CA 1
ATOM 10253 C C . GLY A 1 1262 ? 1.208 33.886 -6.033 1.00 88.81 1262 GLY A C 1
ATOM 10254 O O . GLY A 1 1262 ? 1.354 35.078 -6.300 1.00 88.81 1262 GLY A O 1
ATOM 10255 N N . ARG A 1 1263 ? 1.467 32.919 -6.925 1.00 92.44 1263 ARG A N 1
ATOM 10256 C CA . ARG A 1 1263 ? 1.901 33.162 -8.311 1.00 92.44 1263 ARG A CA 1
ATOM 10257 C C . ARG A 1 1263 ? 1.368 32.091 -9.276 1.00 92.44 1263 ARG A C 1
ATOM 10259 O O . ARG A 1 1263 ? 1.112 30.974 -8.831 1.00 92.44 1263 ARG A O 1
ATOM 10266 N N . PRO A 1 1264 ? 1.243 32.388 -10.583 1.00 92.50 1264 PRO A N 1
ATOM 10267 C CA . PRO A 1 1264 ? 0.923 31.372 -11.587 1.00 92.50 1264 PRO A CA 1
ATOM 10268 C C . PRO A 1 1264 ? 2.055 30.340 -11.724 1.00 92.50 1264 PRO A C 1
ATOM 10270 O O . PRO A 1 1264 ? 3.234 30.674 -11.557 1.00 92.50 1264 PRO A O 1
ATOM 10273 N N . ILE A 1 1265 ? 1.701 29.094 -12.049 1.00 93.19 1265 ILE A N 1
ATOM 10274 C CA . ILE A 1 1265 ? 2.638 27.977 -12.225 1.00 93.19 1265 ILE A CA 1
ATOM 10275 C C . ILE A 1 1265 ? 2.385 27.347 -13.598 1.00 93.19 1265 ILE A C 1
ATOM 10277 O O . ILE A 1 1265 ? 1.251 27.022 -13.940 1.00 93.19 1265 ILE A O 1
ATOM 10281 N N . LYS A 1 1266 ? 3.444 27.134 -14.392 1.00 92.38 1266 LYS A N 1
ATOM 10282 C CA . LYS A 1 1266 ? 3.325 26.476 -15.705 1.00 92.38 1266 LYS A CA 1
ATOM 10283 C C . LYS A 1 1266 ? 2.747 25.059 -15.542 1.00 92.38 1266 LYS A C 1
ATOM 10285 O O . LYS A 1 1266 ? 3.219 24.282 -14.712 1.00 92.38 1266 LYS A O 1
ATOM 10290 N N . ARG A 1 1267 ? 1.715 24.735 -16.329 1.00 92.06 1267 ARG A N 1
ATOM 10291 C CA . ARG A 1 1267 ? 0.977 23.458 -16.292 1.00 92.06 1267 ARG A CA 1
ATOM 10292 C C . ARG A 1 1267 ? 1.449 22.532 -17.415 1.00 92.06 1267 ARG A C 1
ATOM 10294 O O . ARG A 1 1267 ? 1.807 23.002 -18.489 1.00 92.06 1267 ARG A O 1
ATOM 10301 N N . CYS A 1 1268 ? 1.443 21.223 -17.166 1.00 91.62 1268 CYS A N 1
ATOM 10302 C CA . CYS A 1 1268 ? 1.782 20.197 -18.164 1.00 91.62 1268 CYS A CA 1
ATOM 10303 C C . CYS A 1 1268 ? 0.561 19.674 -18.935 1.00 91.62 1268 CYS A C 1
ATOM 10305 O O . CYS A 1 1268 ? 0.731 19.049 -19.975 1.00 91.62 1268 CYS A O 1
ATOM 10307 N N . MET A 1 1269 ? -0.651 19.882 -18.414 1.00 93.06 1269 MET A N 1
ATOM 10308 C CA . MET A 1 1269 ? -1.900 19.661 -19.147 1.00 93.06 1269 MET A CA 1
ATOM 10309 C C . MET A 1 1269 ? -2.415 20.995 -19.688 1.00 93.06 1269 MET A C 1
ATOM 10311 O O . MET A 1 1269 ? -2.267 22.023 -19.021 1.00 93.06 1269 MET A O 1
ATOM 10315 N N . LEU A 1 1270 ? -3.036 20.955 -20.866 1.00 91.38 1270 LEU A N 1
ATOM 10316 C CA . LEU A 1 1270 ? -3.751 22.094 -21.437 1.00 91.38 1270 LEU A CA 1
ATOM 10317 C C . LEU A 1 1270 ? -4.960 22.421 -20.561 1.00 91.38 1270 LEU A C 1
ATOM 10319 O O . LEU A 1 1270 ? -5.657 21.522 -20.094 1.00 91.38 1270 LEU A O 1
ATOM 10323 N N . THR A 1 1271 ? -5.209 23.705 -20.334 1.00 89.56 1271 THR A N 1
ATOM 10324 C CA . THR A 1 1271 ? -6.428 24.160 -19.654 1.00 89.56 1271 THR A CA 1
ATOM 10325 C C . THR A 1 1271 ? -7.616 24.158 -20.615 1.00 89.56 1271 THR A C 1
ATOM 10327 O O . THR A 1 1271 ? -7.425 24.185 -21.826 1.00 89.56 1271 THR A O 1
ATOM 10330 N N . THR A 1 1272 ? -8.847 24.181 -20.093 1.00 83.94 1272 THR A N 1
ATOM 10331 C CA . THR A 1 1272 ? -10.062 24.233 -20.928 1.00 83.94 1272 THR A CA 1
ATOM 10332 C C . THR A 1 1272 ? -10.031 25.402 -21.918 1.00 83.94 1272 THR A C 1
ATOM 10334 O O . THR A 1 1272 ? -10.301 25.196 -23.092 1.00 83.94 1272 THR A O 1
ATOM 10337 N N . HIS A 1 1273 ? -9.592 26.584 -21.472 1.00 85.00 1273 HIS A N 1
ATOM 10338 C CA . HIS A 1 1273 ? -9.434 27.766 -22.328 1.00 85.00 1273 HIS A CA 1
ATOM 10339 C C . HIS A 1 1273 ? -8.426 27.537 -23.461 1.00 85.00 1273 HIS A C 1
ATOM 10341 O O . HIS A 1 1273 ? -8.686 27.880 -24.605 1.00 85.00 1273 HIS A O 1
ATOM 10347 N N . GLN A 1 1274 ? -7.282 26.914 -23.163 1.00 89.12 1274 GLN A N 1
ATOM 10348 C CA . GLN A 1 1274 ? -6.278 26.601 -24.187 1.00 89.12 1274 GLN A CA 1
ATOM 10349 C C . GLN A 1 1274 ? -6.788 25.559 -25.187 1.00 89.12 1274 GLN A C 1
ATOM 10351 O O . GLN A 1 1274 ? -6.484 25.637 -26.372 1.00 89.12 1274 GLN A O 1
ATOM 10356 N N . GLU A 1 1275 ? -7.554 24.566 -24.729 1.00 88.06 1275 GLU A N 1
ATOM 10357 C CA . GLU A 1 1275 ? -8.184 23.598 -25.630 1.00 88.06 1275 GLU A CA 1
ATOM 10358 C C . GLU A 1 1275 ? -9.235 24.245 -26.534 1.00 88.06 1275 GLU A C 1
ATOM 10360 O O . GLU A 1 1275 ? -9.324 23.866 -27.698 1.00 88.06 1275 GLU A O 1
ATOM 10365 N N . GLU A 1 1276 ? -10.007 25.208 -26.023 1.00 82.94 1276 GLU A N 1
ATOM 10366 C CA . GLU A 1 1276 ? -10.969 25.996 -26.803 1.00 82.94 1276 GLU A CA 1
ATOM 10367 C C . GLU A 1 1276 ? -10.254 26.821 -27.882 1.00 82.94 1276 GLU A C 1
ATOM 10369 O O . GLU A 1 1276 ? -10.598 26.681 -29.053 1.00 82.94 1276 GLU A O 1
ATOM 10374 N N . GLU A 1 1277 ? -9.187 27.549 -27.533 1.00 86.81 1277 GLU A N 1
ATOM 10375 C CA . GLU A 1 1277 ? -8.350 28.288 -28.496 1.00 86.81 1277 GLU A CA 1
ATOM 10376 C C . GLU A 1 1277 ? -7.782 27.368 -29.591 1.00 86.81 1277 GLU A C 1
ATOM 10378 O O . GLU A 1 1277 ? -7.818 27.689 -30.779 1.00 86.81 1277 GLU A O 1
ATOM 10383 N N . ILE A 1 1278 ? -7.270 26.189 -29.216 1.00 86.00 1278 ILE A N 1
ATOM 10384 C CA . ILE A 1 1278 ? -6.746 25.208 -30.179 1.00 86.00 1278 ILE A CA 1
ATOM 10385 C C . ILE A 1 1278 ? -7.864 24.651 -31.063 1.00 86.00 1278 ILE A C 1
ATOM 10387 O O . ILE A 1 1278 ? -7.659 24.429 -32.257 1.00 86.00 1278 ILE A O 1
ATOM 10391 N N . ASN A 1 1279 ? -9.045 24.406 -30.501 1.00 80.31 1279 ASN A N 1
ATOM 10392 C CA . ASN A 1 1279 ? -10.190 23.929 -31.263 1.00 80.31 1279 ASN A CA 1
ATOM 10393 C C . ASN A 1 1279 ? -10.660 24.985 -32.277 1.00 80.31 1279 ASN A C 1
ATOM 10395 O O . ASN A 1 1279 ? -10.893 24.646 -33.433 1.00 80.31 1279 ASN A O 1
ATOM 10399 N N . GLU A 1 1280 ? -10.707 26.261 -31.888 1.00 80.88 1280 GLU A N 1
ATOM 10400 C CA . GLU A 1 1280 ? -11.009 27.383 -32.785 1.00 80.88 1280 GLU A CA 1
ATOM 10401 C C . GLU A 1 1280 ? -9.983 27.497 -33.923 1.00 80.88 1280 GLU A C 1
ATOM 10403 O O . GLU A 1 1280 ? -10.372 27.593 -35.088 1.00 80.88 1280 GLU A O 1
ATOM 10408 N N . MET A 1 1281 ? -8.682 27.389 -33.618 1.00 79.94 1281 MET A N 1
ATOM 10409 C CA . MET A 1 1281 ? -7.620 27.391 -34.635 1.00 79.94 1281 MET A CA 1
ATOM 10410 C C . MET A 1 1281 ? -7.760 26.238 -35.639 1.00 79.94 1281 MET A C 1
ATOM 10412 O O . MET A 1 1281 ? -7.534 26.435 -36.830 1.00 79.94 1281 MET A O 1
ATOM 10416 N N . ASN A 1 1282 ? -8.156 25.047 -35.181 1.00 74.50 1282 ASN A N 1
ATOM 10417 C CA . ASN A 1 1282 ? -8.322 23.880 -36.053 1.00 74.50 1282 ASN A CA 1
ATOM 10418 C C . ASN A 1 1282 ? -9.605 23.939 -36.903 1.00 74.50 1282 ASN A C 1
ATOM 10420 O O . ASN A 1 1282 ? -9.635 23.362 -37.988 1.00 74.50 1282 ASN A O 1
ATOM 10424 N N . VAL A 1 1283 ? -10.659 24.622 -36.438 1.00 66.25 1283 VAL A N 1
ATOM 10425 C CA . VAL A 1 1283 ? -11.917 24.811 -37.190 1.00 66.25 1283 VAL A CA 1
ATOM 10426 C C . VAL A 1 1283 ? -11.809 25.972 -38.197 1.00 66.25 1283 VAL A C 1
ATOM 10428 O O . VAL A 1 1283 ? -12.462 25.943 -39.238 1.00 66.25 1283 VAL A O 1
ATOM 10431 N N . GLY A 1 1284 ? -10.952 26.967 -37.937 1.00 51.50 1284 GLY A N 1
ATOM 10432 C CA . GLY A 1 1284 ? -10.828 28.212 -38.708 1.00 51.50 1284 GLY A CA 1
ATOM 10433 C C . GLY A 1 1284 ? -10.001 28.184 -40.006 1.00 51.50 1284 GLY A C 1
ATOM 10434 O O . GLY A 1 1284 ? -9.684 29.255 -40.516 1.00 51.50 1284 GLY A O 1
ATOM 10435 N N . ILE A 1 1285 ? -9.641 27.019 -40.560 1.00 51.03 1285 ILE A N 1
ATOM 10436 C CA . ILE A 1 1285 ? -8.774 26.923 -41.762 1.00 51.03 1285 ILE A CA 1
ATOM 10437 C C . ILE A 1 1285 ? -9.566 26.821 -43.092 1.00 51.03 1285 ILE A C 1
ATOM 10439 O O . ILE A 1 1285 ? -8.960 26.763 -44.154 1.00 51.03 1285 ILE A O 1
ATOM 10443 N N . ASP A 1 1286 ? -10.905 26.912 -43.084 1.00 43.19 1286 ASP A N 1
ATOM 10444 C CA . ASP A 1 1286 ? -11.731 26.726 -44.303 1.00 43.19 1286 ASP A CA 1
ATOM 10445 C C . ASP A 1 1286 ? -12.816 27.805 -44.561 1.00 43.19 1286 ASP A C 1
ATOM 10447 O O . ASP A 1 1286 ? -13.815 27.536 -45.228 1.00 43.19 1286 ASP A O 1
ATOM 10451 N N . ALA A 1 1287 ? -12.660 29.041 -44.067 1.00 35.81 1287 ALA A N 1
ATOM 10452 C CA . ALA A 1 1287 ? -13.645 30.110 -44.299 1.00 35.81 1287 ALA A CA 1
ATOM 10453 C C . ALA A 1 1287 ? -13.034 31.364 -44.946 1.00 35.81 1287 ALA A C 1
ATOM 10455 O O . ALA A 1 1287 ? -12.453 32.215 -44.272 1.00 35.81 1287 ALA A O 1
ATOM 10456 N N . ASP A 1 1288 ? -13.224 31.479 -46.264 1.00 41.62 1288 ASP A N 1
ATOM 10457 C CA . ASP A 1 1288 ? -13.161 32.739 -47.006 1.00 41.62 1288 ASP A CA 1
ATOM 10458 C C . ASP A 1 1288 ? -14.011 33.827 -46.317 1.00 41.62 1288 ASP A C 1
ATOM 10460 O O . ASP A 1 1288 ? -15.101 33.562 -45.803 1.00 41.62 1288 ASP A O 1
ATOM 10464 N N . GLU A 1 1289 ? -13.500 35.062 -46.334 1.00 31.16 1289 GLU A N 1
ATOM 10465 C CA . GLU A 1 1289 ? -14.112 36.274 -45.780 1.00 31.16 1289 GLU A CA 1
ATOM 10466 C C . GLU A 1 1289 ? -15.618 36.386 -46.080 1.00 31.16 1289 GLU A C 1
ATOM 10468 O O . GLU A 1 1289 ? -16.032 36.641 -47.213 1.00 31.16 1289 GLU A O 1
ATOM 10473 N N . VAL A 1 1290 ? -16.450 36.321 -45.038 1.00 31.39 1290 VAL A N 1
ATOM 10474 C CA . VAL A 1 1290 ? -17.827 36.818 -45.094 1.00 31.39 1290 VAL A CA 1
ATOM 10475 C C . VAL A 1 1290 ? -18.069 37.740 -43.903 1.00 31.39 1290 VAL A C 1
ATOM 10477 O O . VAL A 1 1290 ? -18.209 37.315 -42.763 1.00 31.39 1290 VAL A O 1
ATOM 10480 N N . ILE A 1 1291 ? -18.106 39.038 -44.200 1.00 33.22 1291 ILE A N 1
ATOM 10481 C CA . ILE A 1 1291 ? -18.589 40.097 -43.313 1.00 33.22 1291 ILE A CA 1
ATOM 10482 C C . ILE A 1 1291 ? -20.114 40.112 -43.415 1.00 33.22 1291 ILE A C 1
ATOM 10484 O O . ILE A 1 1291 ? -20.640 40.606 -44.412 1.00 33.22 1291 ILE A O 1
ATOM 10488 N N . LEU A 1 1292 ? -20.843 39.649 -42.403 1.00 33.66 1292 LEU A N 1
ATOM 10489 C CA . LEU A 1 1292 ? -22.285 39.885 -42.295 1.00 33.66 1292 LEU A CA 1
ATOM 10490 C C . LEU A 1 1292 ? -22.606 40.223 -40.821 1.00 33.66 1292 LEU A C 1
ATOM 10492 O O . LEU A 1 1292 ? -22.138 39.617 -39.877 1.00 33.66 1292 LEU A O 1
ATOM 10496 N N . SER A 1 1293 ? -23.125 41.416 -40.521 1.00 42.84 1293 SER A N 1
ATOM 10497 C CA . SER A 1 1293 ? -24.538 41.792 -40.612 1.00 42.84 1293 SER A CA 1
ATOM 10498 C C . SER A 1 1293 ? -25.419 40.910 -39.721 1.00 42.84 1293 SER A C 1
ATOM 10500 O O . SER A 1 1293 ? -25.300 39.696 -39.730 1.00 42.84 1293 SER A O 1
ATOM 10502 N N . THR A 1 1294 ? -26.347 41.520 -38.978 1.00 50.56 1294 THR A N 1
ATOM 10503 C CA . THR A 1 1294 ? -27.259 40.937 -37.962 1.00 50.56 1294 THR A CA 1
ATOM 10504 C C . THR A 1 1294 ? -28.047 39.675 -38.372 1.00 50.56 1294 THR A C 1
ATOM 10506 O O . THR A 1 1294 ? -28.775 39.113 -37.560 1.00 50.56 1294 THR A O 1
ATOM 10509 N N . HIS A 1 1295 ? -27.908 39.217 -39.614 1.00 49.22 1295 HIS A N 1
ATOM 10510 C CA . HIS A 1 1295 ? -28.311 37.900 -40.093 1.00 49.22 1295 HIS A CA 1
ATOM 10511 C C . HIS A 1 1295 ? -27.473 36.750 -39.488 1.00 49.22 1295 HIS A C 1
ATOM 10513 O O . HIS A 1 1295 ? -28.010 35.665 -39.274 1.00 49.22 1295 HIS A O 1
ATOM 10519 N N . ASP A 1 1296 ? -26.213 36.996 -39.116 1.00 50.88 1296 ASP A N 1
ATOM 10520 C CA . ASP A 1 1296 ? -25.288 35.951 -38.647 1.00 50.88 1296 ASP A CA 1
ATOM 10521 C C . ASP A 1 1296 ? -25.670 35.357 -37.287 1.00 50.88 1296 ASP A C 1
ATOM 10523 O O . ASP A 1 1296 ? -25.478 34.166 -37.067 1.00 50.88 1296 ASP A O 1
ATOM 10527 N N . GLN A 1 1297 ? -26.347 36.110 -36.414 1.00 54.28 1297 GLN A N 1
ATOM 10528 C CA . GLN A 1 1297 ? -26.905 35.553 -35.170 1.00 54.28 1297 GLN A CA 1
ATOM 10529 C C . GLN A 1 1297 ? -28.037 34.545 -35.429 1.00 54.28 1297 GLN A C 1
ATOM 10531 O O . GLN A 1 1297 ? -28.175 33.556 -34.709 1.00 54.28 1297 GLN A O 1
ATOM 10536 N N . ALA A 1 1298 ? -28.845 34.764 -36.472 1.00 58.34 1298 ALA A N 1
ATOM 10537 C CA . ALA A 1 1298 ? -29.864 33.796 -36.870 1.00 58.34 1298 ALA A CA 1
ATOM 10538 C C . ALA A 1 1298 ? -29.219 32.552 -37.499 1.00 58.34 1298 ALA A C 1
ATOM 10540 O O . ALA A 1 1298 ? -29.706 31.440 -37.297 1.00 58.34 1298 ALA A O 1
ATOM 10541 N N . MET A 1 1299 ? -28.105 32.733 -38.213 1.00 59.16 1299 MET A N 1
ATOM 10542 C CA . MET A 1 1299 ? -27.348 31.646 -38.829 1.00 59.16 1299 MET A CA 1
ATOM 10543 C C . MET A 1 1299 ? -26.583 30.814 -37.789 1.00 59.16 1299 MET A C 1
ATOM 10545 O O . MET A 1 1299 ? -26.542 29.597 -37.922 1.00 59.16 1299 MET A O 1
ATOM 10549 N N . GLU A 1 1300 ? -26.090 31.419 -36.703 1.00 60.91 1300 GLU A N 1
ATOM 10550 C CA . GLU A 1 1300 ? -25.471 30.715 -35.568 1.00 60.91 1300 GLU A CA 1
ATOM 10551 C C . GLU A 1 1300 ? -26.487 29.836 -34.812 1.00 60.91 1300 GLU A C 1
ATOM 10553 O O . GLU A 1 1300 ? -26.204 28.682 -34.483 1.00 60.91 1300 GLU A O 1
ATOM 10558 N N . MET A 1 1301 ? -27.717 30.328 -34.608 1.00 65.25 1301 MET A N 1
ATOM 10559 C CA . MET A 1 1301 ? -28.822 29.495 -34.113 1.00 65.25 1301 MET A CA 1
ATOM 10560 C C . MET A 1 1301 ? -29.125 28.327 -35.060 1.00 65.25 1301 MET A C 1
ATOM 10562 O O . MET A 1 1301 ? -29.338 27.205 -34.602 1.00 65.25 1301 MET A O 1
ATOM 10566 N N . LEU A 1 1302 ? -29.116 28.575 -36.373 1.00 70.62 1302 LEU A N 1
ATOM 10567 C CA . LEU A 1 1302 ? -29.365 27.554 -37.392 1.00 70.62 1302 LEU A CA 1
ATOM 10568 C C . LEU A 1 1302 ? -28.226 26.522 -37.451 1.00 70.62 1302 LEU A C 1
ATOM 10570 O O . LEU A 1 1302 ? -28.494 25.337 -37.621 1.00 70.62 1302 LEU A O 1
ATOM 10574 N N . LEU A 1 1303 ? -26.973 26.939 -37.237 1.00 71.88 1303 LEU A N 1
ATOM 10575 C CA . LEU A 1 1303 ? -25.807 26.059 -37.116 1.00 71.88 1303 LEU A CA 1
ATOM 10576 C C . LEU A 1 1303 ? -25.883 25.190 -35.858 1.00 71.88 1303 LEU A C 1
ATOM 10578 O O . LEU A 1 1303 ? -25.661 23.986 -35.962 1.00 71.88 1303 LEU A O 1
ATOM 10582 N N . ARG A 1 1304 ? -26.292 25.741 -34.706 1.00 70.56 1304 ARG A N 1
ATOM 10583 C CA . ARG A 1 1304 ? -26.555 24.941 -33.493 1.00 70.56 1304 ARG A CA 1
ATOM 10584 C C . ARG A 1 1304 ? -27.675 23.924 -33.703 1.00 70.56 1304 ARG A C 1
ATOM 10586 O O . ARG A 1 1304 ? -27.558 22.789 -33.243 1.00 70.56 1304 ARG A O 1
ATOM 10593 N N . ASP A 1 1305 ? -28.733 24.291 -34.426 1.00 73.44 1305 ASP A N 1
ATOM 10594 C CA . ASP A 1 1305 ? -29.796 23.356 -34.810 1.00 73.44 1305 ASP A CA 1
ATOM 10595 C C . ASP A 1 1305 ? -29.291 22.289 -35.795 1.00 73.44 1305 ASP A C 1
ATOM 10597 O O . ASP A 1 1305 ? -29.661 21.117 -35.675 1.00 73.44 1305 ASP A O 1
ATOM 10601 N N . ILE A 1 1306 ? -28.399 22.640 -36.729 1.00 75.38 1306 ILE A N 1
ATOM 10602 C CA . ILE A 1 1306 ? -27.742 21.682 -37.630 1.00 75.38 1306 ILE A CA 1
ATOM 10603 C C . ILE A 1 1306 ? -26.843 20.727 -36.840 1.00 75.38 1306 ILE A C 1
ATOM 10605 O O . ILE A 1 1306 ? -26.916 19.526 -37.080 1.00 75.38 1306 ILE A O 1
ATOM 10609 N N . GLU A 1 1307 ? -26.041 21.204 -35.888 1.00 72.12 1307 GLU A N 1
ATOM 10610 C CA . GLU A 1 1307 ? -25.192 20.364 -35.030 1.00 72.12 1307 GLU A CA 1
ATOM 10611 C C . GLU A 1 1307 ? -26.022 19.434 -34.142 1.00 72.12 1307 GLU A C 1
ATOM 10613 O O . GLU A 1 1307 ? -25.767 18.231 -34.103 1.00 72.12 1307 GLU A O 1
ATOM 10618 N N . SER A 1 1308 ? -27.081 19.958 -33.523 1.00 73.88 1308 SER A N 1
ATOM 10619 C CA . SER A 1 1308 ? -28.104 19.188 -32.804 1.00 73.88 1308 SER A CA 1
ATOM 10620 C C . SER A 1 1308 ? -28.697 18.078 -33.684 1.00 73.88 1308 SER A C 1
ATOM 10622 O O . SER A 1 1308 ? -28.759 16.906 -33.293 1.00 73.88 1308 SER A O 1
ATOM 10624 N N . THR A 1 1309 ? -29.065 18.415 -34.923 1.00 75.38 1309 THR A N 1
ATOM 10625 C CA . THR A 1 1309 ? -29.622 17.460 -35.888 1.00 75.38 1309 THR A CA 1
ATOM 10626 C C . THR A 1 1309 ? -28.571 16.448 -36.351 1.00 75.38 1309 THR A C 1
ATOM 10628 O O . THR A 1 1309 ? -28.884 15.270 -36.542 1.00 75.38 1309 THR A O 1
ATOM 10631 N N . ARG A 1 1310 ? -27.311 16.870 -36.503 1.00 74.50 1310 ARG A N 1
ATOM 10632 C CA . ARG A 1 1310 ? -26.180 16.028 -36.908 1.00 74.50 1310 ARG A CA 1
ATOM 10633 C C . ARG A 1 1310 ? -25.836 15.022 -35.817 1.00 74.50 1310 ARG A C 1
ATOM 10635 O O . ARG A 1 1310 ? -25.649 13.851 -36.143 1.00 74.50 1310 ARG A O 1
ATOM 10642 N N . GLU A 1 1311 ? -25.857 15.426 -34.549 1.00 73.94 1311 GLU A N 1
ATOM 10643 C CA . GLU A 1 1311 ? -25.668 14.509 -33.423 1.00 73.94 1311 GLU A CA 1
ATOM 10644 C C . GLU A 1 1311 ? -26.867 13.567 -33.268 1.00 73.94 1311 GLU A C 1
ATOM 10646 O O . GLU A 1 1311 ? -26.679 12.363 -33.105 1.00 73.94 1311 GLU A O 1
ATOM 10651 N N . SER A 1 1312 ? -28.103 14.046 -33.467 1.00 78.00 1312 SER A N 1
ATOM 10652 C CA . SER A 1 1312 ? -29.289 13.175 -33.528 1.00 78.00 1312 SER A CA 1
ATOM 10653 C C . SER A 1 1312 ? -29.184 12.122 -34.642 1.00 78.00 1312 SER A C 1
ATOM 10655 O O . SER A 1 1312 ? -29.496 10.946 -34.433 1.00 78.00 1312 SER A O 1
ATOM 10657 N N . LEU A 1 1313 ? -28.702 12.508 -35.829 1.00 78.31 1313 LEU A N 1
ATOM 10658 C CA . LEU A 1 1313 ? -28.439 11.588 -36.938 1.00 78.31 1313 LEU A CA 1
ATOM 10659 C C . LEU A 1 1313 ? -27.285 10.627 -36.632 1.00 78.31 1313 LEU A C 1
ATOM 10661 O O . LEU A 1 1313 ? -27.358 9.463 -37.034 1.00 78.31 1313 LEU A O 1
ATOM 10665 N N . ARG A 1 1314 ? -26.246 11.077 -35.918 1.00 77.81 1314 ARG A N 1
ATOM 10666 C CA . ARG A 1 1314 ? -25.123 10.240 -35.475 1.00 77.81 1314 ARG A CA 1
ATOM 10667 C C . ARG A 1 1314 ? -25.597 9.165 -34.500 1.00 77.81 1314 ARG A C 1
ATOM 10669 O O . ARG A 1 1314 ? -25.309 7.992 -34.728 1.00 77.81 1314 ARG A O 1
ATOM 10676 N N . VAL A 1 1315 ? -26.406 9.538 -33.506 1.00 78.00 1315 VAL A N 1
ATOM 10677 C CA . VAL A 1 1315 ? -27.050 8.609 -32.561 1.00 78.00 1315 VAL A CA 1
ATOM 10678 C C . VAL A 1 1315 ? -27.946 7.615 -33.304 1.00 78.00 1315 VAL A C 1
ATOM 10680 O O . VAL A 1 1315 ? -27.779 6.410 -33.147 1.00 78.00 1315 VAL A O 1
ATOM 10683 N N . LYS A 1 1316 ? -28.805 8.078 -34.224 1.00 81.12 1316 LYS A N 1
ATOM 10684 C CA . LYS A 1 1316 ? -29.642 7.178 -35.043 1.00 81.12 1316 LYS A CA 1
ATOM 10685 C C . LYS A 1 1316 ? -28.829 6.225 -35.925 1.00 81.12 1316 LYS A C 1
ATOM 10687 O O . LYS A 1 1316 ? -29.255 5.093 -36.153 1.00 81.12 1316 LYS A O 1
ATOM 10692 N N . ARG A 1 1317 ? -27.672 6.654 -36.447 1.00 79.31 1317 ARG A N 1
ATOM 10693 C CA . ARG A 1 1317 ? -26.744 5.775 -37.183 1.00 79.31 1317 ARG A CA 1
ATOM 10694 C C . ARG A 1 1317 ? -26.132 4.720 -36.270 1.00 79.31 1317 ARG A C 1
ATOM 10696 O O . ARG A 1 1317 ? -26.082 3.561 -36.668 1.00 79.31 1317 ARG A O 1
ATOM 10703 N N . LEU A 1 1318 ? -25.721 5.102 -35.062 1.00 75.81 1318 LEU A N 1
ATOM 10704 C CA . LEU A 1 1318 ? -25.201 4.169 -34.062 1.00 75.81 1318 LEU A CA 1
ATOM 10705 C C . LEU A 1 1318 ? -26.255 3.127 -33.672 1.00 75.81 1318 LEU A C 1
ATOM 10707 O O . LEU A 1 1318 ? -25.934 1.939 -33.648 1.00 75.81 1318 LEU A O 1
ATOM 10711 N N . ASP A 1 1319 ? -27.510 3.538 -33.480 1.00 79.25 1319 ASP A N 1
ATOM 10712 C CA . ASP A 1 1319 ? -28.631 2.626 -33.224 1.00 79.25 1319 ASP A CA 1
ATOM 10713 C C . ASP A 1 1319 ? -28.874 1.680 -34.408 1.00 79.25 1319 ASP A C 1
ATOM 10715 O O . ASP A 1 1319 ? -29.053 0.473 -34.229 1.00 79.25 1319 ASP A O 1
ATOM 10719 N N . ALA A 1 1320 ? -28.825 2.193 -35.643 1.00 79.31 1320 ALA A N 1
ATOM 10720 C CA . ALA A 1 1320 ? -28.965 1.378 -36.848 1.00 79.31 1320 ALA A CA 1
ATOM 10721 C C . ALA A 1 1320 ? -27.812 0.369 -37.008 1.00 79.31 1320 ALA A C 1
ATOM 10723 O O . ALA A 1 1320 ? -28.046 -0.778 -37.399 1.00 79.31 1320 ALA A O 1
ATOM 10724 N N . ASP A 1 1321 ? -26.578 0.754 -36.681 1.00 78.62 1321 ASP A N 1
ATOM 10725 C CA . ASP A 1 1321 ? -25.418 -0.138 -36.714 1.00 78.62 1321 ASP A CA 1
ATOM 10726 C C . ASP A 1 1321 ? -25.429 -1.149 -35.562 1.00 78.62 1321 ASP A C 1
ATOM 10728 O O . ASP A 1 1321 ? -25.008 -2.295 -35.748 1.00 78.62 1321 ASP A O 1
ATOM 10732 N N . ALA A 1 1322 ? -25.952 -0.780 -34.391 1.00 77.62 1322 ALA A N 1
ATOM 10733 C CA . ALA A 1 1322 ? -26.210 -1.702 -33.288 1.00 77.62 1322 ALA A CA 1
ATOM 10734 C C . ALA A 1 1322 ? -27.274 -2.741 -33.677 1.00 77.62 1322 ALA A C 1
ATOM 10736 O O . ALA A 1 1322 ? -27.049 -3.939 -33.499 1.00 77.62 1322 ALA A O 1
ATOM 10737 N N . LEU A 1 1323 ? -28.371 -2.315 -34.312 1.00 81.94 1323 LEU A N 1
ATOM 10738 C CA . LEU A 1 1323 ? -29.396 -3.209 -34.863 1.00 81.94 1323 LEU A CA 1
ATOM 10739 C C . LEU A 1 1323 ? -28.828 -4.132 -35.950 1.00 81.94 1323 LEU A C 1
ATOM 10741 O O . LEU A 1 1323 ? -29.095 -5.332 -35.928 1.00 81.94 1323 LEU A O 1
ATOM 10745 N N . ARG A 1 1324 ? -27.982 -3.629 -36.863 1.00 80.56 1324 ARG A N 1
ATOM 10746 C CA . ARG A 1 1324 ? -27.299 -4.467 -37.871 1.00 80.56 1324 ARG A CA 1
ATOM 10747 C C . ARG A 1 1324 ? -26.336 -5.472 -37.243 1.00 80.56 1324 ARG A C 1
ATOM 10749 O O . ARG A 1 1324 ? -26.194 -6.579 -37.764 1.00 80.56 1324 ARG A O 1
ATOM 10756 N N . ARG A 1 1325 ? -25.655 -5.107 -36.152 1.00 76.44 1325 ARG A N 1
ATOM 10757 C CA . ARG A 1 1325 ? -24.793 -6.022 -35.387 1.00 76.44 1325 ARG A CA 1
ATOM 10758 C C . ARG A 1 1325 ? -25.618 -7.087 -34.669 1.00 76.44 1325 ARG A C 1
ATOM 10760 O O . ARG A 1 1325 ? -25.294 -8.262 -34.797 1.00 76.44 1325 ARG A O 1
ATOM 10767 N N . GLN A 1 1326 ? -26.721 -6.715 -34.019 1.00 80.56 1326 GLN A N 1
ATOM 10768 C CA . GLN A 1 1326 ? -27.660 -7.673 -33.426 1.00 80.56 1326 GLN A CA 1
ATOM 10769 C C . GLN A 1 1326 ? -28.260 -8.609 -34.478 1.00 80.56 1326 GLN A C 1
ATOM 10771 O O . GLN A 1 1326 ? -28.339 -9.810 -34.238 1.00 80.56 1326 GLN A O 1
ATOM 10776 N N . GLN A 1 1327 ? -28.623 -8.097 -35.657 1.00 83.00 1327 GLN A N 1
ATOM 10777 C CA . GLN A 1 1327 ? -29.111 -8.912 -36.767 1.00 83.00 1327 GLN A CA 1
ATOM 10778 C C . GLN A 1 1327 ? -28.039 -9.898 -37.247 1.00 83.00 1327 GLN A C 1
ATOM 10780 O O . GLN A 1 1327 ? -28.341 -11.078 -37.404 1.00 83.00 1327 GLN A O 1
ATOM 10785 N N . ARG A 1 1328 ? -26.786 -9.454 -37.431 1.00 81.50 1328 ARG A N 1
ATOM 10786 C CA . ARG A 1 1328 ? -25.666 -10.350 -37.769 1.00 81.50 1328 ARG A CA 1
ATOM 10787 C C . ARG A 1 1328 ? -25.450 -11.414 -36.701 1.00 81.50 1328 ARG A C 1
ATOM 10789 O O . ARG A 1 1328 ? -25.356 -12.583 -37.044 1.00 81.50 1328 ARG A O 1
ATOM 10796 N N . HIS A 1 1329 ? -25.485 -11.037 -35.428 1.00 79.75 1329 HIS A N 1
ATOM 10797 C CA . HIS A 1 1329 ? -25.311 -11.977 -34.328 1.00 79.75 1329 HIS A CA 1
ATOM 10798 C C . HIS A 1 1329 ? -26.484 -12.966 -34.203 1.00 79.75 1329 HIS A C 1
ATOM 10800 O O . HIS A 1 1329 ? -26.285 -14.135 -33.886 1.00 79.75 1329 HIS A O 1
ATOM 10806 N N . LEU A 1 1330 ? -27.720 -12.544 -34.493 1.00 81.69 1330 LEU A N 1
ATOM 10807 C CA . LEU A 1 1330 ? -28.882 -13.435 -34.598 1.00 81.69 1330 LEU A CA 1
ATOM 10808 C C . LEU A 1 1330 ? -28.738 -14.419 -35.763 1.00 81.69 1330 LEU A C 1
ATOM 10810 O O . LEU A 1 1330 ? -29.067 -15.592 -35.603 1.00 81.69 1330 LEU A O 1
ATOM 10814 N N . VAL A 1 1331 ? -28.228 -13.963 -36.911 1.00 82.38 1331 VAL A N 1
ATOM 10815 C CA . VAL A 1 1331 ? -27.947 -14.821 -38.071 1.00 82.38 1331 VAL A CA 1
ATOM 10816 C C . VAL A 1 1331 ? -26.827 -15.812 -37.754 1.00 82.38 1331 VAL A C 1
ATOM 10818 O O . VAL A 1 1331 ? -26.995 -16.996 -38.021 1.00 82.38 1331 VAL A O 1
ATOM 10821 N N . GLU A 1 1332 ? -25.734 -15.379 -37.125 1.00 79.94 1332 GLU A N 1
ATOM 10822 C CA . GLU A 1 1332 ? -24.645 -16.258 -36.675 1.00 79.94 1332 GLU A CA 1
ATOM 10823 C C . GLU A 1 1332 ? -25.141 -17.299 -35.668 1.00 79.94 1332 GLU A C 1
ATOM 10825 O O . GLU A 1 1332 ? -24.889 -18.486 -35.851 1.00 79.94 1332 GLU A O 1
ATOM 10830 N N . ASN A 1 1333 ? -25.933 -16.894 -34.670 1.00 81.12 1333 ASN A N 1
ATOM 10831 C CA . ASN A 1 1333 ? -26.547 -17.823 -33.720 1.00 81.12 1333 ASN A CA 1
ATOM 10832 C C . ASN A 1 1333 ? -27.515 -18.800 -34.410 1.00 81.12 1333 ASN A C 1
ATOM 10834 O O . ASN A 1 1333 ? -27.548 -19.975 -34.057 1.00 81.12 1333 ASN A O 1
ATOM 10838 N N . LEU A 1 1334 ? -28.288 -18.360 -35.410 1.00 81.19 1334 LEU A N 1
ATOM 10839 C CA . LEU A 1 1334 ? -29.149 -19.242 -36.208 1.00 81.19 1334 LEU A CA 1
ATOM 10840 C C . LEU A 1 1334 ? -28.334 -20.242 -37.039 1.00 81.19 1334 LEU A C 1
ATOM 10842 O O . LEU A 1 1334 ? -28.724 -21.406 -37.123 1.00 81.19 1334 LEU A O 1
ATOM 10846 N N . VAL A 1 1335 ? -27.205 -19.817 -37.613 1.00 83.38 1335 VAL A N 1
ATOM 10847 C CA . VAL A 1 1335 ? -26.267 -20.691 -38.336 1.00 83.38 1335 VAL A CA 1
ATOM 10848 C C . VAL A 1 1335 ? -25.618 -21.688 -37.377 1.00 83.38 1335 VAL A C 1
ATOM 10850 O O . VAL A 1 1335 ? -25.561 -22.874 -37.692 1.00 83.38 1335 VAL A O 1
ATOM 10853 N N . GLU A 1 1336 ? -25.205 -21.259 -36.183 1.00 80.88 1336 GLU A N 1
ATOM 10854 C CA . GLU A 1 1336 ? -24.597 -22.135 -35.179 1.00 80.88 1336 GLU A CA 1
ATOM 10855 C C . GLU A 1 1336 ? -25.615 -23.137 -34.606 1.00 80.88 1336 GLU A C 1
ATOM 10857 O O . GLU A 1 1336 ? -25.328 -24.329 -34.489 1.00 80.88 1336 GLU A O 1
ATOM 10862 N N . VAL A 1 1337 ? -26.845 -22.696 -34.316 1.00 82.62 1337 VAL A N 1
ATOM 10863 C CA . VAL A 1 1337 ? -27.954 -23.578 -33.918 1.00 82.62 1337 VAL A CA 1
ATOM 10864 C C . VAL A 1 1337 ? -28.313 -24.536 -35.055 1.00 82.62 1337 VAL A C 1
ATOM 10866 O O . VAL A 1 1337 ? -28.551 -25.716 -34.795 1.00 82.62 1337 VAL A O 1
ATOM 10869 N N . GLY A 1 1338 ? -28.299 -24.072 -36.308 1.00 83.69 1338 GLY A N 1
ATOM 10870 C CA . GLY A 1 1338 ? -28.467 -24.901 -37.501 1.00 83.69 1338 GLY A CA 1
ATOM 10871 C C . GLY A 1 1338 ? -27.389 -25.981 -37.611 1.00 83.69 1338 GLY A C 1
ATOM 10872 O O . GLY A 1 1338 ? -27.719 -27.159 -37.738 1.00 83.69 1338 GLY A O 1
ATOM 10873 N N . ALA A 1 1339 ? -26.118 -25.609 -37.446 1.00 82.69 1339 ALA A N 1
ATOM 10874 C CA . ALA A 1 1339 ? -24.977 -26.523 -37.465 1.00 82.69 1339 ALA A CA 1
ATOM 10875 C C . ALA A 1 1339 ? -25.019 -27.534 -36.307 1.00 82.69 1339 ALA A C 1
ATOM 10877 O O . ALA A 1 1339 ? -24.751 -28.722 -36.511 1.00 82.69 1339 ALA A O 1
ATOM 10878 N N . ARG A 1 1340 ? -25.427 -27.110 -35.100 1.00 82.19 1340 ARG A N 1
ATOM 10879 C CA . ARG A 1 1340 ? -25.649 -28.012 -33.956 1.00 82.19 1340 ARG A CA 1
ATOM 10880 C C . ARG A 1 1340 ? -26.811 -28.969 -34.207 1.00 82.19 1340 ARG A C 1
ATOM 10882 O O . ARG A 1 1340 ? -26.697 -30.147 -33.878 1.00 82.19 1340 ARG A O 1
ATOM 10889 N N . ARG A 1 1341 ? -27.910 -28.504 -34.810 1.00 82.62 1341 ARG A N 1
ATOM 10890 C CA . ARG A 1 1341 ? -29.076 -29.343 -35.135 1.00 82.62 1341 ARG A CA 1
ATOM 10891 C C . ARG A 1 1341 ? -28.748 -30.356 -36.231 1.00 82.62 1341 ARG A C 1
ATOM 10893 O O . ARG A 1 1341 ? -29.143 -31.510 -36.104 1.00 82.62 1341 ARG A O 1
ATOM 10900 N N . GLN A 1 1342 ? -27.975 -29.958 -37.241 1.00 82.75 1342 GLN A N 1
ATOM 10901 C CA . GLN A 1 1342 ? -27.484 -30.851 -38.290 1.00 82.75 1342 GLN A CA 1
ATOM 10902 C C . GLN A 1 1342 ? -26.489 -31.875 -37.730 1.00 82.75 1342 GLN A C 1
ATOM 10904 O O . GLN A 1 1342 ? -26.666 -33.066 -37.958 1.00 82.75 1342 GLN A O 1
ATOM 10909 N N . SER A 1 1343 ? -25.538 -31.455 -36.886 1.00 82.38 1343 SER A N 1
ATOM 10910 C CA . SER A 1 1343 ? -24.618 -32.372 -36.192 1.00 82.38 1343 SER A CA 1
ATOM 10911 C C . SER A 1 1343 ? -25.356 -33.357 -35.278 1.00 82.38 1343 SER A C 1
ATOM 10913 O O . SER A 1 1343 ? -24.993 -34.529 -35.210 1.00 82.38 1343 SER A O 1
ATOM 10915 N N . ALA A 1 1344 ? -26.416 -32.910 -34.595 1.00 83.31 1344 ALA A N 1
ATOM 10916 C CA . ALA A 1 1344 ? -27.264 -33.775 -33.779 1.00 83.31 1344 ALA A CA 1
ATOM 10917 C C . ALA A 1 1344 ? -28.084 -34.754 -34.637 1.00 83.31 1344 ALA A C 1
ATOM 10919 O O . ALA A 1 1344 ? -28.179 -35.926 -34.283 1.00 83.31 1344 ALA A O 1
ATOM 10920 N N . MET A 1 1345 ? -28.631 -34.318 -35.779 1.00 82.25 1345 MET A N 1
ATOM 10921 C CA . MET A 1 1345 ? -29.316 -35.206 -36.727 1.00 82.25 1345 MET A CA 1
ATOM 10922 C C . MET A 1 1345 ? -28.362 -36.239 -37.329 1.00 82.25 1345 MET A C 1
ATOM 10924 O O . MET A 1 1345 ? -28.707 -37.414 -37.372 1.00 82.25 1345 MET A O 1
ATOM 10928 N N . GLU A 1 1346 ? -27.146 -35.842 -37.709 1.00 83.38 1346 GLU A N 1
ATOM 10929 C CA . GLU A 1 1346 ? -26.110 -36.766 -38.175 1.00 83.38 1346 GLU A CA 1
ATOM 10930 C C . GLU A 1 1346 ? -25.664 -37.739 -37.079 1.00 83.38 1346 GLU A C 1
ATOM 10932 O O . GLU A 1 1346 ? -25.388 -38.903 -37.363 1.00 83.38 1346 GLU A O 1
ATOM 10937 N N . ALA A 1 1347 ? -25.591 -37.294 -35.820 1.00 81.31 1347 ALA A N 1
ATOM 10938 C CA . ALA A 1 1347 ? -25.295 -38.168 -34.690 1.00 81.31 1347 ALA A CA 1
ATOM 10939 C C . ALA A 1 1347 ? -26.417 -39.194 -34.473 1.00 81.31 1347 ALA A C 1
ATOM 10941 O O . ALA A 1 1347 ? -26.120 -40.375 -34.313 1.00 81.31 1347 ALA A O 1
ATOM 10942 N N . VAL A 1 1348 ? -27.685 -38.776 -34.553 1.00 81.12 1348 VAL A N 1
ATOM 10943 C CA . VAL A 1 1348 ? -28.849 -39.675 -34.471 1.00 81.12 1348 VAL A CA 1
ATOM 10944 C C . VAL A 1 1348 ? -28.897 -40.630 -35.666 1.00 81.12 1348 VAL A C 1
ATOM 10946 O O . VAL A 1 1348 ? -29.154 -41.815 -35.480 1.00 81.12 1348 VAL A O 1
ATOM 10949 N N . GLU A 1 1349 ? -28.592 -40.179 -36.886 1.00 80.12 1349 GLU A N 1
ATOM 10950 C CA . GLU A 1 1349 ? -28.474 -41.063 -38.053 1.00 80.12 1349 GLU A CA 1
ATOM 10951 C C . GLU A 1 1349 ? -27.305 -42.042 -37.925 1.00 80.12 1349 GLU A C 1
ATOM 10953 O O . GLU A 1 1349 ? -27.463 -43.213 -38.274 1.00 80.12 1349 GLU A O 1
ATOM 10958 N N . ARG A 1 1350 ? -26.147 -41.616 -37.398 1.00 77.50 1350 ARG A N 1
ATOM 10959 C CA . ARG A 1 1350 ? -25.030 -42.526 -37.091 1.00 77.50 1350 ARG A CA 1
ATOM 10960 C C . ARG A 1 1350 ? -25.429 -43.538 -36.031 1.00 77.50 1350 ARG A C 1
ATOM 10962 O O . ARG A 1 1350 ? -25.097 -44.709 -36.183 1.00 77.50 1350 ARG A O 1
ATOM 10969 N N . GLU A 1 1351 ? -26.154 -43.126 -34.996 1.00 76.25 1351 GLU A N 1
ATOM 10970 C CA . GLU A 1 1351 ? -26.618 -44.025 -33.942 1.00 76.25 1351 GLU A CA 1
ATOM 10971 C C . GLU A 1 1351 ? -27.675 -45.008 -34.470 1.00 76.25 1351 GLU A C 1
ATOM 10973 O O . GLU A 1 1351 ? -27.615 -46.198 -34.166 1.00 76.25 1351 GLU A O 1
ATOM 10978 N N . ASN A 1 1352 ? -28.586 -44.558 -35.337 1.00 77.50 1352 ASN A N 1
ATOM 10979 C CA . ASN A 1 1352 ? -29.575 -45.413 -35.995 1.00 77.50 1352 ASN A CA 1
ATOM 10980 C C . ASN A 1 1352 ? -28.923 -46.378 -36.996 1.00 77.50 1352 ASN A C 1
ATOM 10982 O O . ASN A 1 1352 ? -29.274 -47.558 -37.019 1.00 77.50 1352 ASN A O 1
ATOM 10986 N N . ARG A 1 1353 ? -27.918 -45.938 -37.770 1.00 73.00 1353 ARG A N 1
ATOM 10987 C CA . ARG A 1 1353 ? -27.120 -46.835 -38.626 1.00 73.00 1353 ARG A CA 1
ATOM 10988 C C . ARG A 1 1353 ? -26.303 -47.822 -37.797 1.00 73.00 1353 ARG A C 1
ATOM 10990 O O . ARG A 1 1353 ? -26.222 -48.986 -38.174 1.00 73.00 1353 ARG A O 1
ATOM 10997 N N . ALA A 1 1354 ? -25.749 -47.400 -36.659 1.00 67.88 1354 ALA A N 1
ATOM 10998 C CA . ALA A 1 1354 ? -25.038 -48.290 -35.744 1.00 67.88 1354 ALA A CA 1
ATOM 10999 C C . ALA A 1 1354 ? -25.982 -49.337 -35.124 1.00 67.88 1354 ALA A C 1
ATOM 11001 O O . ALA A 1 1354 ? -25.625 -50.514 -35.072 1.00 67.88 1354 ALA A O 1
ATOM 11002 N N . LYS A 1 1355 ? -27.207 -48.943 -34.741 1.00 63.97 1355 LYS A N 1
ATOM 11003 C CA . LYS A 1 1355 ? -28.247 -49.856 -34.232 1.00 63.97 1355 LYS A CA 1
ATOM 11004 C C . LYS A 1 1355 ? -28.772 -50.815 -35.302 1.00 63.97 1355 LYS A C 1
ATOM 11006 O O . LYS A 1 1355 ? -29.077 -51.956 -34.978 1.00 63.97 1355 LYS A O 1
ATOM 11011 N N . SER A 1 1356 ? -28.820 -50.403 -36.570 1.00 62.75 1356 SER A N 1
ATOM 11012 C CA . SER A 1 1356 ? -29.275 -51.269 -37.666 1.00 62.75 1356 SER A CA 1
ATOM 11013 C C . SER A 1 1356 ? -28.245 -52.320 -38.103 1.00 62.75 1356 SER A C 1
ATOM 11015 O O . SER A 1 1356 ? -28.611 -53.221 -38.855 1.00 62.75 1356 SER A O 1
ATOM 11017 N N . LEU A 1 1357 ? -26.971 -52.218 -37.695 1.00 57.47 1357 LEU A N 1
ATOM 11018 C CA . LEU A 1 1357 ? -25.894 -52.997 -38.322 1.00 57.47 1357 LEU A CA 1
ATOM 11019 C C . LEU A 1 1357 ? -25.087 -53.931 -37.421 1.00 57.47 1357 LEU A C 1
ATOM 11021 O O . LEU A 1 1357 ? -24.254 -54.654 -37.969 1.00 57.47 1357 LEU A O 1
ATOM 11025 N N . ARG A 1 1358 ? -25.274 -53.998 -36.094 1.00 43.81 1358 ARG A N 1
ATOM 11026 C CA . ARG A 1 1358 ? -24.462 -54.930 -35.283 1.00 43.81 1358 ARG A CA 1
ATOM 11027 C C . ARG A 1 1358 ? -25.228 -55.705 -34.217 1.00 43.81 1358 ARG A C 1
ATOM 11029 O O . ARG A 1 1358 ? -25.621 -55.191 -33.177 1.00 43.81 1358 ARG A O 1
ATOM 11036 N N . TYR A 1 1359 ? -25.335 -56.991 -34.542 1.00 43.91 1359 TYR A N 1
ATOM 11037 C CA . TYR A 1 1359 ? -25.632 -58.145 -33.710 1.00 43.91 1359 TYR A CA 1
ATOM 11038 C C . TYR A 1 1359 ? -24.939 -58.107 -32.330 1.00 43.91 1359 TYR A C 1
ATOM 11040 O O . TYR A 1 1359 ? -23.816 -57.607 -32.208 1.00 43.91 1359 TYR A O 1
ATOM 11048 N N . PRO A 1 1360 ? -25.590 -58.662 -31.293 1.00 36.06 1360 PRO A N 1
ATOM 11049 C CA . PRO A 1 1360 ? -25.236 -58.452 -29.894 1.00 36.06 1360 PRO A CA 1
ATOM 11050 C C . PRO A 1 1360 ? -24.016 -59.289 -29.476 1.00 36.06 1360 PRO A C 1
ATOM 11052 O O . PRO A 1 1360 ? -23.954 -60.488 -29.742 1.00 36.06 1360 PRO A O 1
ATOM 11055 N N . ARG A 1 1361 ? -23.064 -58.683 -28.754 1.00 38.59 1361 ARG A N 1
ATOM 11056 C CA . ARG A 1 1361 ? -22.092 -59.404 -27.913 1.00 38.59 1361 ARG A CA 1
ATOM 11057 C C . ARG A 1 1361 ? -22.356 -59.061 -26.449 1.00 38.59 1361 ARG A C 1
ATOM 11059 O O . ARG A 1 1361 ? -22.386 -57.889 -26.086 1.00 38.59 1361 ARG A O 1
ATOM 11066 N N . GLY A 1 1362 ? -22.591 -60.102 -25.651 1.00 42.19 1362 GLY A N 1
ATOM 11067 C CA . GLY A 1 1362 ? -22.896 -60.028 -24.224 1.00 42.19 1362 GLY A CA 1
ATOM 11068 C C . GLY A 1 1362 ? -21.723 -59.538 -23.369 1.00 42.19 1362 GLY A C 1
ATOM 11069 O O . GLY A 1 1362 ? -20.557 -59.762 -23.691 1.00 42.19 1362 GLY A O 1
ATOM 11070 N N . VAL A 1 1363 ? -22.082 -58.857 -22.282 1.00 34.38 1363 VAL A N 1
ATOM 11071 C CA . VAL A 1 1363 ? -21.220 -58.226 -21.271 1.00 34.38 1363 VAL A CA 1
ATOM 11072 C C . VAL A 1 1363 ? -20.810 -59.255 -20.200 1.00 34.38 1363 VAL A C 1
ATOM 11074 O O . VAL A 1 1363 ? -21.694 -59.953 -19.702 1.00 34.38 1363 VAL A O 1
ATOM 11077 N N . PRO A 1 1364 ? -19.529 -59.345 -19.788 1.00 47.12 1364 PRO A N 1
ATOM 11078 C CA . PRO A 1 1364 ? -19.122 -60.004 -18.545 1.00 47.12 1364 PRO A CA 1
ATOM 11079 C C . PRO A 1 1364 ? -19.226 -59.045 -17.333 1.00 47.12 1364 PRO A C 1
ATOM 11081 O O . PRO A 1 1364 ? -19.084 -57.833 -17.505 1.00 47.12 1364 PRO A O 1
ATOM 11084 N N . PRO A 1 1365 ? -19.464 -59.558 -16.112 1.00 41.25 1365 PRO A N 1
ATOM 11085 C CA . PRO A 1 1365 ? -19.795 -58.768 -14.922 1.00 41.25 1365 PRO A CA 1
ATOM 11086 C C . PRO A 1 1365 ? -18.588 -58.058 -14.272 1.00 41.25 1365 PRO A C 1
ATOM 11088 O O . PRO A 1 1365 ? -17.448 -58.504 -14.377 1.00 41.25 1365 PRO A O 1
ATOM 11091 N N . VAL A 1 1366 ? -18.880 -56.951 -13.579 1.00 36.06 1366 VAL A N 1
ATOM 11092 C CA . VAL A 1 1366 ? -17.960 -56.062 -12.838 1.00 36.06 1366 VAL A CA 1
ATOM 11093 C C . VAL A 1 1366 ? -17.496 -56.697 -11.514 1.00 36.06 1366 VAL A C 1
ATOM 11095 O O . VAL A 1 1366 ? -18.351 -57.216 -10.798 1.00 36.06 1366 VAL A O 1
ATOM 11098 N N . PRO A 1 1367 ? -16.205 -56.587 -11.134 1.00 45.09 1367 PRO A N 1
ATOM 11099 C CA . PRO A 1 1367 ? -15.741 -56.762 -9.760 1.00 45.09 1367 PRO A CA 1
ATOM 11100 C C . PRO A 1 1367 ? -15.515 -55.428 -9.022 1.00 45.09 1367 PRO A C 1
ATOM 11102 O O . PRO A 1 1367 ? -15.053 -54.434 -9.582 1.00 45.09 1367 PRO A O 1
ATOM 11105 N N . ASP A 1 1368 ? -15.860 -55.493 -7.745 1.00 41.69 1368 ASP A N 1
ATOM 11106 C CA . ASP A 1 1368 ? -15.885 -54.529 -6.648 1.00 41.69 1368 ASP A CA 1
ATOM 11107 C C . ASP A 1 1368 ? -14.678 -53.586 -6.392 1.00 41.69 1368 ASP A C 1
ATOM 11109 O O . ASP A 1 1368 ? -13.518 -53.982 -6.383 1.00 41.69 1368 ASP A O 1
ATOM 11113 N N . THR A 1 1369 ? -15.054 -52.353 -6.008 1.00 35.62 1369 THR A N 1
ATOM 11114 C CA . THR A 1 1369 ? -14.581 -51.532 -4.863 1.00 35.62 1369 THR A CA 1
ATOM 11115 C C . THR A 1 1369 ? -13.204 -50.841 -4.814 1.00 35.62 1369 THR A C 1
ATOM 11117 O O . THR A 1 1369 ? -12.174 -51.366 -5.204 1.00 35.62 1369 THR A O 1
ATOM 11120 N N . GLU A 1 1370 ? -13.258 -49.658 -4.176 1.00 37.38 1370 GLU A N 1
ATOM 11121 C CA . GLU A 1 1370 ? -12.190 -48.917 -3.477 1.00 37.38 1370 GLU A CA 1
ATOM 11122 C C . GLU A 1 1370 ? -11.208 -48.067 -4.299 1.00 37.38 1370 GLU A C 1
ATOM 11124 O O . GLU A 1 1370 ? -10.105 -48.484 -4.593 1.00 37.38 1370 GLU A O 1
ATOM 11129 N N . PHE A 1 1371 ? -11.585 -46.809 -4.575 1.00 39.47 1371 PHE A N 1
ATOM 11130 C CA . PHE A 1 1371 ? -10.744 -45.610 -4.367 1.00 39.47 1371 PHE A CA 1
ATOM 11131 C C . PHE A 1 1371 ? -11.638 -44.364 -4.529 1.00 39.47 1371 PHE A C 1
ATOM 11133 O O . PHE A 1 1371 ? -11.790 -43.803 -5.614 1.00 39.47 1371 PHE A O 1
ATOM 11140 N N . MET A 1 1372 ? -12.300 -43.948 -3.443 1.00 36.00 1372 MET A N 1
ATOM 11141 C CA . MET A 1 1372 ? -13.054 -42.690 -3.379 1.00 36.00 1372 MET A CA 1
ATOM 11142 C C . MET A 1 1372 ? -12.260 -41.664 -2.571 1.00 36.00 1372 MET A C 1
ATOM 11144 O O . MET A 1 1372 ? -12.152 -41.766 -1.352 1.00 36.00 1372 MET A O 1
ATOM 11148 N N . THR A 1 1373 ? -11.698 -40.667 -3.251 1.00 49.41 1373 THR A N 1
ATOM 11149 C CA . THR A 1 1373 ? -11.056 -39.513 -2.617 1.00 49.41 1373 THR A CA 1
ATOM 11150 C C . THR A 1 1373 ? -12.103 -38.542 -2.059 1.00 49.41 1373 THR A C 1
ATOM 11152 O O . THR A 1 1373 ? -13.133 -38.258 -2.675 1.00 49.41 1373 THR A O 1
ATOM 11155 N N . ALA A 1 1374 ? -11.819 -38.027 -0.861 1.00 46.81 1374 ALA A N 1
ATOM 11156 C CA . ALA A 1 1374 ? -12.710 -37.280 0.031 1.00 46.81 1374 ALA A CA 1
ATOM 11157 C C . ALA A 1 1374 ? -13.205 -35.902 -0.477 1.00 46.81 1374 ALA A C 1
ATOM 11159 O O . ALA A 1 1374 ? -13.892 -35.182 0.246 1.00 46.81 1374 ALA A O 1
ATOM 11160 N N . GLU A 1 1375 ? -12.913 -35.508 -1.717 1.00 48.03 1375 GLU A N 1
ATOM 11161 C CA . GLU A 1 1375 ? -13.187 -34.150 -2.211 1.00 48.03 1375 GLU A CA 1
ATOM 11162 C C . GLU A 1 1375 ? -14.597 -33.964 -2.804 1.00 48.03 1375 GLU A C 1
ATOM 11164 O O . GLU A 1 1375 ? -15.109 -32.844 -2.856 1.00 48.03 1375 GLU A O 1
ATOM 11169 N N . ARG A 1 1376 ? -15.305 -35.043 -3.178 1.00 50.00 1376 ARG A N 1
ATOM 11170 C CA . ARG A 1 1376 ? -16.669 -34.948 -3.752 1.00 50.00 1376 ARG A CA 1
ATOM 11171 C C . ARG A 1 1376 ? -17.809 -34.927 -2.723 1.00 50.00 1376 ARG A C 1
ATOM 11173 O O . ARG A 1 1376 ? -18.902 -34.459 -3.053 1.00 50.00 1376 ARG A O 1
ATOM 11180 N N . GLU A 1 1377 ? -17.572 -35.356 -1.484 1.00 47.19 1377 GLU A N 1
ATOM 11181 C CA . GLU A 1 1377 ? -18.564 -35.303 -0.393 1.00 47.19 1377 GLU A CA 1
ATOM 11182 C C . GLU A 1 1377 ? -18.797 -33.854 0.081 1.00 47.19 1377 GLU A C 1
ATOM 11184 O O . GLU A 1 1377 ? -19.927 -33.437 0.352 1.00 47.19 1377 GLU A O 1
ATOM 11189 N N . THR A 1 1378 ? -17.736 -33.044 0.096 1.00 49.72 1378 THR A N 1
ATOM 11190 C CA . THR A 1 1378 ? -17.766 -31.636 0.523 1.00 49.72 1378 THR A CA 1
ATOM 11191 C C . THR A 1 1378 ? -18.517 -30.757 -0.481 1.00 49.72 1378 THR A C 1
ATOM 11193 O O . THR A 1 1378 ? -19.336 -29.925 -0.093 1.00 49.72 1378 THR A O 1
ATOM 11196 N N . VAL A 1 1379 ? -18.347 -31.012 -1.783 1.00 50.03 1379 VAL A N 1
ATOM 11197 C CA . VAL A 1 1379 ? -19.060 -30.284 -2.850 1.00 50.03 1379 VAL A CA 1
ATOM 11198 C C . VAL A 1 1379 ? -20.535 -30.706 -2.943 1.00 50.03 1379 VAL A C 1
ATOM 11200 O O . VAL A 1 1379 ? -21.400 -29.871 -3.200 1.00 50.03 1379 VAL A O 1
ATOM 11203 N N . LYS A 1 1380 ? -20.876 -31.969 -2.643 1.00 52.06 1380 LYS A N 1
ATOM 11204 C CA . LYS A 1 1380 ? -22.283 -32.409 -2.548 1.00 52.06 1380 LYS A CA 1
ATOM 11205 C C . LYS A 1 1380 ? -23.000 -31.892 -1.296 1.00 52.06 1380 LYS A C 1
ATOM 11207 O O . LYS A 1 1380 ? -24.208 -31.663 -1.364 1.00 52.06 1380 LYS A O 1
ATOM 11212 N N . ARG A 1 1381 ? -22.291 -31.659 -0.183 1.00 50.44 1381 ARG A N 1
ATOM 11213 C CA . ARG A 1 1381 ? -22.856 -30.997 1.011 1.00 50.44 1381 ARG A CA 1
ATOM 11214 C C . ARG A 1 1381 ? -23.146 -29.511 0.784 1.00 50.44 1381 ARG A C 1
ATOM 11216 O O . ARG A 1 1381 ? -24.101 -29.000 1.356 1.00 50.44 1381 ARG A O 1
ATOM 11223 N N . LEU A 1 1382 ? -22.404 -28.846 -0.102 1.00 48.59 1382 LEU A N 1
ATOM 11224 C CA . LEU A 1 1382 ? -22.593 -27.425 -0.425 1.00 48.59 1382 LEU A CA 1
ATOM 11225 C C . LEU A 1 1382 ? -23.723 -27.138 -1.439 1.00 48.59 1382 LEU A C 1
ATOM 11227 O O . LEU A 1 1382 ? -24.111 -25.985 -1.596 1.00 48.59 1382 LEU A O 1
ATOM 11231 N N . LEU A 1 1383 ? -24.302 -28.157 -2.089 1.00 50.19 1383 LEU A N 1
ATOM 11232 C CA . LEU A 1 1383 ? -25.302 -27.993 -3.164 1.00 50.19 1383 LEU A CA 1
ATOM 11233 C C . LEU A 1 1383 ? -26.746 -28.389 -2.787 1.00 50.19 1383 LEU A C 1
ATOM 11235 O O . LEU A 1 1383 ? -27.612 -28.476 -3.659 1.00 50.19 1383 LEU A O 1
ATOM 11239 N N . ARG A 1 1384 ? -27.051 -28.613 -1.502 1.00 37.38 1384 ARG A N 1
ATOM 11240 C CA . ARG A 1 1384 ? -28.408 -28.958 -1.032 1.00 37.38 1384 ARG A CA 1
ATOM 11241 C C . ARG A 1 1384 ? -29.033 -27.847 -0.186 1.00 37.38 1384 ARG A C 1
ATOM 11243 O O . ARG A 1 1384 ? -29.187 -27.999 1.017 1.00 37.38 1384 ARG A O 1
ATOM 11250 N N . TRP A 1 1385 ? -29.458 -26.764 -0.830 1.00 32.75 1385 TRP A N 1
ATOM 11251 C CA . TRP A 1 1385 ? -30.537 -25.904 -0.327 1.00 32.75 1385 TRP A CA 1
ATOM 11252 C C . TRP A 1 1385 ? -31.553 -25.716 -1.461 1.00 32.75 1385 TRP A C 1
ATOM 11254 O O . TRP A 1 1385 ? -31.388 -24.883 -2.347 1.00 32.75 1385 TRP A O 1
ATOM 11264 N N . ARG A 1 1386 ? -32.583 -26.569 -1.467 1.00 37.03 1386 ARG A N 1
ATOM 11265 C CA . ARG A 1 1386 ? -33.830 -26.383 -2.222 1.00 37.03 1386 ARG A CA 1
ATOM 11266 C C . ARG A 1 1386 ? -34.969 -26.195 -1.211 1.00 37.03 1386 ARG A C 1
ATOM 11268 O O . ARG A 1 1386 ? -34.925 -26.840 -0.164 1.00 37.03 1386 ARG A O 1
ATOM 11275 N N . PRO A 1 1387 ? -35.979 -25.365 -1.518 1.00 36.78 1387 PRO A N 1
ATOM 11276 C CA . PRO A 1 1387 ? -37.163 -25.223 -0.679 1.00 36.78 1387 PRO A CA 1
ATOM 11277 C C . PRO A 1 1387 ? -37.958 -26.536 -0.706 1.00 36.78 1387 PRO A C 1
ATOM 11279 O O . PRO A 1 1387 ? -38.132 -27.131 -1.773 1.00 36.78 1387 PRO A O 1
ATOM 11282 N N . MET A 1 1388 ? -38.386 -27.019 0.462 1.00 32.25 1388 MET A N 1
ATOM 11283 C CA . MET A 1 1388 ? -39.145 -28.267 0.566 1.00 32.25 1388 MET A CA 1
ATOM 11284 C C . MET A 1 1388 ? -40.544 -28.084 -0.068 1.00 32.25 1388 MET A C 1
ATOM 11286 O O . MET A 1 1388 ? -41.204 -27.084 0.223 1.00 32.25 1388 MET A O 1
ATOM 11290 N N . PRO A 1 1389 ? -40.991 -28.996 -0.954 1.00 43.47 1389 PRO A N 1
ATOM 11291 C CA . PRO A 1 1389 ? -42.304 -28.935 -1.594 1.00 43.47 1389 PRO A CA 1
ATOM 11292 C C . PRO A 1 1389 ? -43.436 -29.415 -0.658 1.00 43.47 1389 PRO A C 1
ATOM 11294 O O . PRO A 1 1389 ? -43.172 -30.128 0.312 1.00 43.47 1389 PRO A O 1
ATOM 11297 N N . PRO A 1 1390 ? -44.701 -29.047 -0.942 1.00 31.61 1390 PRO A N 1
ATOM 11298 C CA . PRO A 1 1390 ? -45.843 -29.327 -0.078 1.00 31.61 1390 PRO A CA 1
ATOM 11299 C C . PRO A 1 1390 ? -46.329 -30.772 -0.251 1.00 31.61 1390 PRO A C 1
ATOM 11301 O O . PRO A 1 1390 ? -46.590 -31.207 -1.371 1.00 31.61 1390 PRO A O 1
ATOM 11304 N N . GLY A 1 1391 ? -46.501 -31.506 0.852 1.00 41.97 1391 GLY A N 1
ATOM 11305 C CA . GLY A 1 1391 ? -47.160 -32.814 0.817 1.00 41.97 1391 GLY A CA 1
ATOM 11306 C C . GLY A 1 1391 ? -46.718 -33.802 1.888 1.00 41.97 1391 GLY A C 1
ATOM 11307 O O . GLY A 1 1391 ? -46.158 -34.836 1.550 1.00 41.97 1391 GLY A O 1
ATOM 11308 N N . VAL A 1 1392 ? -47.042 -33.544 3.158 1.00 34.28 1392 VAL A N 1
ATOM 11309 C CA . VAL A 1 1392 ? -47.286 -34.625 4.130 1.00 34.28 1392 VAL A CA 1
ATOM 11310 C C . VAL A 1 1392 ? -48.535 -34.262 4.935 1.00 34.28 1392 VAL A C 1
ATOM 11312 O O . VAL A 1 1392 ? -48.480 -33.717 6.030 1.00 34.28 1392 VAL A O 1
ATOM 11315 N N . LEU A 1 1393 ? -49.691 -34.524 4.324 1.00 32.97 1393 LEU A N 1
ATOM 11316 C CA . LEU A 1 1393 ? -50.969 -34.684 5.012 1.00 32.97 1393 LEU A CA 1
ATOM 11317 C C . LEU A 1 1393 ? -51.006 -36.099 5.587 1.00 32.97 1393 LEU A C 1
ATOM 11319 O O . LEU A 1 1393 ? -50.842 -37.041 4.811 1.00 32.97 1393 LEU A O 1
ATOM 11323 N N . ARG A 1 1394 ? -51.308 -36.250 6.883 1.00 36.09 1394 ARG A N 1
ATOM 11324 C CA . ARG A 1 1394 ? -52.314 -37.210 7.377 1.00 36.09 1394 ARG A CA 1
ATOM 11325 C C . ARG A 1 1394 ? -52.504 -37.146 8.900 1.00 36.09 1394 ARG A C 1
ATOM 11327 O O . ARG A 1 1394 ? -51.593 -37.428 9.662 1.00 36.09 1394 ARG A O 1
ATOM 11334 N N . HIS A 1 1395 ? -53.767 -36.896 9.251 1.00 32.81 1395 HIS A N 1
ATOM 11335 C CA . HIS A 1 1395 ? -54.492 -37.309 10.458 1.00 32.81 1395 HIS A CA 1
ATOM 11336 C C . HIS A 1 1395 ? -54.141 -36.649 11.796 1.00 32.81 1395 HIS A C 1
ATOM 11338 O O . HIS A 1 1395 ? -53.308 -37.176 12.511 1.00 32.81 1395 HIS A O 1
ATOM 11344 N N . VAL A 1 1396 ? -54.944 -35.661 12.216 1.00 32.59 1396 VAL A N 1
ATOM 11345 C CA . VAL A 1 1396 ? -55.637 -35.698 13.522 1.00 32.59 1396 VAL A CA 1
ATOM 11346 C C . VAL A 1 1396 ? -57.013 -35.031 13.363 1.00 32.59 1396 VAL A C 1
ATOM 11348 O O . VAL A 1 1396 ? -57.177 -34.098 12.580 1.00 32.59 1396 VAL A O 1
ATOM 11351 N N . ARG A 1 1397 ? -58.014 -35.616 14.027 1.00 33.66 1397 ARG A N 1
ATOM 11352 C CA . ARG A 1 1397 ? -59.443 -35.293 13.978 1.00 33.66 1397 ARG A CA 1
ATOM 11353 C C . ARG A 1 1397 ? -59.770 -33.936 14.609 1.00 33.66 1397 ARG A C 1
ATOM 11355 O O . ARG A 1 1397 ? -59.102 -33.494 15.534 1.00 33.66 1397 ARG A O 1
ATOM 11362 N N . VAL A 1 1398 ? -60.857 -33.360 14.104 1.00 29.72 1398 VAL A N 1
ATOM 11363 C CA . VAL A 1 1398 ? -61.589 -32.211 14.641 1.00 29.72 1398 VAL A CA 1
ATOM 11364 C C . VAL A 1 1398 ? -62.284 -32.621 15.944 1.00 29.72 1398 VAL A C 1
ATOM 11366 O O . VAL A 1 1398 ? -63.118 -33.523 15.921 1.00 29.72 1398 VAL A O 1
ATOM 11369 N N . GLU A 1 1399 ? -61.966 -31.943 17.044 1.00 32.88 1399 GLU A N 1
ATOM 11370 C CA . GLU A 1 1399 ? -62.862 -31.786 18.193 1.00 32.88 1399 GLU A CA 1
ATOM 11371 C C . GLU A 1 1399 ? -63.004 -30.288 18.481 1.00 32.88 1399 GLU A C 1
ATOM 11373 O O . GLU A 1 1399 ? -62.019 -29.578 18.689 1.00 32.88 1399 GLU A O 1
ATOM 11378 N N . ASP A 1 1400 ? -64.247 -29.812 18.437 1.00 30.34 1400 ASP A N 1
ATOM 11379 C CA . ASP A 1 1400 ? -64.648 -28.476 18.862 1.00 30.34 1400 ASP A CA 1
ATOM 11380 C C . ASP A 1 1400 ? -64.416 -28.325 20.371 1.00 30.34 1400 ASP A C 1
ATOM 11382 O O . ASP A 1 1400 ? -65.023 -29.039 21.171 1.00 30.34 1400 ASP A O 1
ATOM 11386 N N . VAL A 1 1401 ? -63.584 -27.363 20.780 1.00 31.67 1401 VAL A N 1
ATOM 11387 C CA . VAL A 1 1401 ? -63.453 -26.969 22.192 1.00 31.67 1401 VAL A CA 1
ATOM 11388 C C . VAL A 1 1401 ? -63.678 -25.457 22.319 1.00 31.67 1401 VAL A C 1
ATOM 11390 O O . VAL A 1 1401 ? -63.175 -24.682 21.502 1.00 31.67 1401 VAL A O 1
ATOM 11393 N N . PRO A 1 1402 ? -64.484 -24.999 23.296 1.00 33.19 1402 PRO A N 1
ATOM 11394 C CA . PRO A 1 1402 ? -65.090 -23.677 23.279 1.00 33.19 1402 PRO A CA 1
ATOM 11395 C C . PRO A 1 1402 ? -64.119 -22.586 23.733 1.00 33.19 1402 PRO A C 1
ATOM 11397 O O . PRO A 1 1402 ? -63.297 -22.791 24.624 1.00 33.19 1402 PRO A O 1
ATOM 11400 N N . LYS A 1 1403 ? -64.328 -21.377 23.198 1.00 33.06 1403 LYS A N 1
ATOM 11401 C CA . LYS A 1 1403 ? -63.785 -20.111 23.711 1.00 33.06 1403 LYS A CA 1
ATOM 11402 C C . LYS A 1 1403 ? -64.018 -19.993 25.230 1.00 33.06 1403 LYS A C 1
ATOM 11404 O O . LYS A 1 1403 ? -65.119 -19.665 25.665 1.00 33.06 1403 LYS A O 1
ATOM 11409 N N . LYS A 1 1404 ? -62.976 -20.220 26.028 1.00 39.44 1404 LYS A N 1
ATOM 11410 C CA . LYS A 1 1404 ? -62.826 -19.773 27.424 1.00 39.44 1404 LYS A CA 1
ATOM 11411 C C . LYS A 1 1404 ? -61.520 -18.974 27.436 1.00 39.44 1404 LYS A C 1
ATOM 11413 O O . LYS A 1 1404 ? -60.498 -19.509 27.043 1.00 39.44 1404 LYS A O 1
ATOM 11418 N N . GLY A 1 1405 ? -61.510 -17.665 27.660 1.00 38.00 1405 GLY A N 1
ATOM 11419 C CA . GLY A 1 1405 ? -61.990 -16.992 28.864 1.00 38.00 1405 GLY A CA 1
ATOM 11420 C C . GLY A 1 1405 ? -60.741 -16.648 29.675 1.00 38.00 1405 GLY A C 1
ATOM 11421 O O . GLY A 1 1405 ? -60.110 -17.558 30.202 1.00 38.00 1405 GLY A O 1
ATOM 11422 N N . GLY A 1 1406 ? -60.339 -15.371 29.670 1.00 44.59 1406 GLY A N 1
ATOM 11423 C CA . GLY A 1 1406 ? -59.082 -14.900 30.261 1.00 44.59 1406 GLY A CA 1
ATOM 11424 C C . GLY A 1 1406 ? -58.881 -15.388 31.696 1.00 44.59 1406 GLY A C 1
ATOM 11425 O O . GLY A 1 1406 ? -59.837 -15.486 32.466 1.00 44.59 1406 GLY A O 1
ATOM 11426 N N . ARG A 1 1407 ? -57.632 -15.704 32.053 1.00 45.62 1407 ARG A N 1
ATOM 11427 C CA . ARG A 1 1407 ? -57.263 -16.081 33.421 1.00 45.62 1407 ARG A CA 1
ATOM 11428 C C . ARG A 1 1407 ? -57.585 -14.901 34.340 1.00 45.62 1407 ARG A C 1
ATOM 11430 O O . ARG A 1 1407 ? -56.997 -13.831 34.194 1.00 45.62 1407 ARG A O 1
ATOM 11437 N N . GLU A 1 1408 ? -58.513 -15.083 35.278 1.00 48.12 1408 GLU A N 1
ATOM 11438 C CA . GLU A 1 1408 ? -58.713 -14.107 36.348 1.00 48.12 1408 GLU A CA 1
ATOM 11439 C C . GLU A 1 1408 ? -57.397 -13.957 37.119 1.00 48.12 1408 GLU A C 1
ATOM 11441 O O . GLU A 1 1408 ? -56.841 -14.921 37.653 1.00 48.12 1408 GLU A O 1
ATOM 11446 N N . LEU A 1 1409 ? -56.867 -12.733 37.138 1.00 56.31 1409 LEU A N 1
ATOM 11447 C CA . LEU A 1 1409 ? -55.755 -12.375 38.009 1.00 56.31 1409 LEU A CA 1
ATOM 11448 C C . LEU A 1 1409 ? -56.172 -12.630 39.469 1.00 56.31 1409 LEU A C 1
ATOM 11450 O O . LEU A 1 1409 ? -57.333 -12.401 39.811 1.00 56.31 1409 LEU A O 1
ATOM 11454 N N . PRO A 1 1410 ? -55.254 -13.041 40.362 1.00 52.47 1410 PRO A N 1
ATOM 11455 C CA . PRO A 1 1410 ? -55.578 -13.204 41.776 1.00 52.47 1410 PRO A CA 1
ATOM 11456 C C . PRO A 1 1410 ? -56.205 -11.919 42.349 1.00 52.47 1410 PRO A C 1
ATOM 11458 O O . PRO A 1 1410 ? -55.630 -10.831 42.236 1.00 52.47 1410 PRO A O 1
ATOM 11461 N N . SER A 1 1411 ? -57.399 -12.066 42.932 1.00 42.19 1411 SER A N 1
ATOM 11462 C CA . SER A 1 1411 ? -58.296 -10.997 43.389 1.00 42.19 1411 SER A CA 1
ATOM 11463 C C . SER A 1 1411 ? -57.637 -10.026 44.376 1.00 42.19 1411 SER A C 1
ATOM 11465 O O . SER A 1 1411 ? -56.973 -10.438 45.329 1.00 42.19 1411 SER A O 1
ATOM 11467 N N . LEU A 1 1412 ? -57.864 -8.724 44.172 1.00 36.62 1412 LEU A N 1
ATOM 11468 C CA . LEU A 1 1412 ? -57.495 -7.653 45.105 1.00 36.62 1412 LEU A CA 1
ATOM 11469 C C . LEU A 1 1412 ? -58.206 -7.851 46.462 1.00 36.62 1412 LEU A C 1
ATOM 11471 O O . LEU A 1 1412 ? -59.419 -8.065 46.462 1.00 36.62 1412 LEU A O 1
ATOM 11475 N N . PRO A 1 1413 ? -57.521 -7.716 47.615 1.00 44.09 1413 PRO A N 1
ATOM 11476 C CA . PRO A 1 1413 ? -58.209 -7.548 48.891 1.00 44.09 1413 PRO A CA 1
ATOM 11477 C C . PRO A 1 1413 ? -59.055 -6.263 48.844 1.00 44.09 1413 PRO A C 1
ATOM 11479 O O . PRO A 1 1413 ? -58.589 -5.261 48.286 1.00 44.09 1413 PRO A O 1
ATOM 11482 N N . PRO A 1 1414 ? -60.274 -6.248 49.412 1.00 39.88 1414 PRO A N 1
ATOM 11483 C CA . PRO A 1 1414 ? -61.106 -5.054 49.435 1.00 39.88 1414 PRO A CA 1
ATOM 11484 C C . PRO A 1 1414 ? -60.416 -3.936 50.228 1.00 39.88 1414 PRO A C 1
ATOM 11486 O O . PRO A 1 1414 ? -59.961 -4.131 51.354 1.00 39.88 1414 PRO A O 1
ATOM 11489 N N . LEU A 1 1415 ? -60.346 -2.752 49.617 1.00 37.09 1415 LEU A N 1
ATOM 11490 C CA . LEU A 1 1415 ? -59.922 -1.504 50.250 1.00 37.09 1415 LEU A CA 1
ATOM 11491 C C . LEU A 1 1415 ? -60.904 -1.145 51.378 1.00 37.09 1415 LEU A C 1
ATOM 11493 O O . LEU A 1 1415 ? -61.974 -0.595 51.114 1.00 37.09 1415 LEU A O 1
ATOM 11497 N N . HIS A 1 1416 ? -60.539 -1.423 52.630 1.00 39.47 1416 HIS A N 1
ATOM 11498 C CA . HIS A 1 1416 ? -61.049 -0.647 53.758 1.00 39.47 1416 HIS A CA 1
ATOM 11499 C C . HIS A 1 1416 ? -60.257 0.664 53.856 1.00 39.47 1416 HIS A C 1
ATOM 11501 O O . HIS A 1 1416 ? -59.066 0.689 53.553 1.00 39.47 1416 HIS A O 1
ATOM 11507 N N . ARG A 1 1417 ? -60.985 1.739 54.183 1.00 31.77 1417 ARG A N 1
ATOM 11508 C CA . ARG A 1 1417 ? -60.535 3.138 54.267 1.00 31.77 1417 ARG A CA 1
ATOM 11509 C C . ARG A 1 1417 ? -59.195 3.342 54.960 1.00 31.77 1417 ARG A C 1
ATOM 11511 O O . ARG A 1 1417 ? -58.969 2.665 55.985 1.00 31.77 1417 ARG A O 1
#

Radius of gyration: 41.05 Å; chains: 1; bounding box: 108×102×112 Å

pLDDT: mean 81.55, std 18.36, range [24.05, 98.44]

InterPro domains:
  IPR006329 AMP deaminase [PF19326] (119-627)
  IPR006329 AMP deaminase [PF19326] (715-1257)
  IPR006329 AMP deaminase [PTHR11359] (674-1259)
  IPR006650 Adenosine/AMP deaminase active site [PS00485] (1163-1169)
  IPR032466 Metal-dependent hydrolase [SSF51556] (50-625)
  IPR032466 Metal-dependent hydrolase [SSF51556] (652-1258)

Secondary structure (DSSP, 8-state):
-------------------------PPP------S--TTSSGGGS--GGGS-EEEEES---HHHHHHHHHHHHHHHHHHHHHHPPP------S-----EEEEETTEEEEEETTEEE--SS-HHHHHHHHHHHHHHHT-HHHHHHHHHHHHHHHHHHHHHHHHHHHHHT-HHHHTT-STTSSS-EEEEEEEGGG-S-HHHHHHHHHHHHHH-TTSEEE-TTS-EEEHHHHHHHTT-S-GGG--TTTTT-SPPTT-----GGGGGGSHHHHHHHHHHHSTT-TTHHHHHHHHHHHHHT-SSS-EEEEEEEEE---STTHHHHHHHHHHHTT----TTEEEEEEE---SSPPTTS------SBHHHHHHHHHHHHHHHHH-TT-GGGHHHHHHHHHEEEEEE----SSPPPP--TTPPPTTTSBTTS---HHHHHHHHHHHHHHHHHHHHHTTPPP-EEEEE--STTTHHHHHHHHHT-SEEESGGGGGG-HHHHHHHHHTT-EEEE-HHHHHHTTSS-GGG-SHHHHHHTT--EEE--B-GGGT--SSSHHHHHHHHHHHHHT--HHHHHHHHHHHHHHS---HHHHHHHH-TTGGGGGGG--HHHH---HHHHHHHHHHHHHHHHHHHHHHHGGG-TTS--SGGGGGGT---TT----S---TT----EEEEES-GGG-HHHHHHHHHHHHHHHHHHHHPPPPPPGGG------HHHHS-SB-SS-BGGGEEEEEETTEEEEEETTS-----TTSPPHHHHHHHHHHHHHHHH-HHHHHHHHHHHHHHHHHHHHHHHHHHHHHT--HHHHHHH---TTTS-EEEEEEEGGG-S-HHHHHHHHHHHHHH-TTSEEEEETTEEEEHHHHHHHTT--TT--TTTTT-S--TT-TT-HHHHHHHTSGGG-HHHHHHHH-SSSTTTTHHHHHHHHHHHHHHHHHSSEEEEEEEE--SS-TTHHHHHHHHHHHTT--BTTEEEEEEEES-HHHHHHTTS-S-HHHHHHHHHHHHHHHHH-TTTSHHHHHHHTTEEEEEEES-TTSPPPPP----TTT---SSPPPHHHHHHHHHHHHHHHHHHHHHTT----EE--EESSSS-TTHHHHHHHH-SEEEE-GGGGG-HHHHHHHHHTT-EEEE-HHHHHHHTS-GGG-SHHHHHHHT--EEE--B-HHHH--SS-HHHHHHHHHHHHH---HHHHHHHHHHHHHHS---HHHHHHHH-TTTT-SSGGG--HHHH---HHHHHHHHHHHHHHHHHHHHHHTS----SSPPHHHHHHHHHHHHTTS-------TTHHHHHHHHHHHHHHHHHHHHHHHHHHHHHHHHHHHHHHHHHHHHHHHHHHHHHHHHHHHHHH----PPPPPP------THHHHHHHTT---PPPS---------------PPPPPPPPP---

Sequence (1417 aa):
MSVSLAPGRSSFFLRPWQSVNQFGQSPQPHPTATTEGRNDYVKCQLQESNMFKVVIDGDDGGVDLRKVYKRLDLAIDMRTQYKKSNEVSHLSANLKHVSISQEDGVYRASCRDVSIVCSQPWKKFVKDVQQLKLTVGNTTCIKACSHRLNIIQERSRMFFLLNADIEERHSFSKAGGVFSNVTKVDNCVLLSRFPDGQELLDFIQDWYRHTPDAPIRLRDGSNSTLRELFQANGVEDPTRLTVEGLGWQLYHGNYDKDDRKRDNKPLSAELRYSFLHLRGSCTARFLQRRMQREEQRTYNVQATEYSIPVYATYPGELFDIAEALHGQNIGPYKNNMWILELRLKHEVPSGVNYAVECKTIQDQLDNLFLPLFKATLQPSTQKYSSLVWLLKQLGGFQVEAVSTGVEADLDVESPVPSDINYEDKPNGLYYVYYIYANMKVLNDLRKMRGLNTFQLRISGTHQNCVNALLAGYLLGDVITRATRIMDYPVLQYLCGLHGVGLTVSPLHDHVRGVTPYQKHPLPNFLHRCLKVAISTHAPLYFHHSMTPLIEEYGTAMNLFRLSFLDVTELARNSVIMSSFPSERKKEWLGQRYHRGVDGNEFEKSQVTNVRLAFREESWELEHSLLRDLRLNQLSPQEVAGPSRWYYLSRVKEVEYDTVLDMRIRFPRTVLSGPLKEVKSAVAAAPHVARALDLRFKYIWEPPNPWETTSERTVEADFRRKTDSFNEDDWTYAASDAVFISFPKNVVHAWPRHVPTLEAFNSDLAELHGICSRPEVKDFAHQRLENLEHKFRLHLALNHANEAGTTEERTSSNRDIYQAVKVDTHIHMAAGMTGRQLLNFVVKKLVYSGDDIAFKKGDTILTLAQFFKNNGITPNLTVDQLNVQADHTLFERFDNFNNKYNPLESPDMRSLLLKTDNFMKGRYFAELIHDVFAQYSRDRHTYAENRVSIYGTNVKEWDSLALWFSTHGMSSQHNKWIIQVPRVYKVFRAQNIIGSFGQYLQNIFQPLWEASLHPSQHPLVHNFLNHVSGFDSVDNEATIDTPFTVVSPWAWTSVENPSYDYYLYYLYANIRTLNEFRASRGFSTFALRPHCGESGSVGHLYGAFLCANSICHGINLRKDPPMQYLYYLSRIGLHVSPLSNNALFLRFLNNPFPEFFRRGLNVSLSTDDPMMFHQTQEPLIEEYSVAARVWGLSPNDLCEIARNSVLQCGFDYTFKREAIGDCWYMSSSLGNDPLRTHLSDIRVAFRFETYHTEMQMLELCSGRPIKRCMLTTHQEEEINEMNVGIDADEVILSTHDQAMEMLLRDIESTRESLRVKRLDADALRRQQRHLVENLVEVGARRQSAMEAVERENRAKSLRYPRGVPPVPDTEFMTAERETVKRLLRWRPMPPGVLRHVRVEDVPKKGGRELPSLPPLHR

GO terms:
  GO:0097740 paraflagellar rod (C, HTP)
  GO:0005737 cytoplasm (C, HTP)
  GO:0005737 cytoplasm (C, IDA)
  GO:0005930 axoneme (C, IDA)

Organism: Trypanosoma brucei brucei (strain 927/4 GUTat10.1) (NCBI:txid185431)